Protein 7CK2 (pdb70)

GO terms:
  GO:0005794 Golgi apparatus (C, IDA)
  GO:0042803 protein homodimerization activity (F, IDA)
  GO:0000139 Golgi membrane (C, EXP)
  GO:0009834 plant-type secondary cell wall biogenesis (P, IMP)
  GO:0030244 cellulose biosynthetic process (P, IMP)
  GO:0005515 protein binding (F, IPI)
  GO:0006952 defense response (P, TAS)
  GO:0005768 endosome (C, HDA)
  GO:0005794 Golgi apparatus (C, HDA)
  GO:0005802 trans-Golgi network (C, HDA)
  GO:0005886 plasma membrane (C, HDA)
  GO:0009506 plasmodesma (C, HDA)
  GO:0009833 plant-type primary cell wall biogenesis (P, IMP)
  GO:0005886 plasma membrane (C, TAS)
  GO:0009833 plant-type primary cell wall biogenesis (P, TAS)
  GO:0016759 cellulose synthase activity (F, IMP)

Secondary structure (DSSP, 8-state):
----EEEEEEE--TTTS-HHHHHHHHHHHHT-SS-GGGEEEEEEETT--HHHHHHHHHHHHHHHHHHHHHHHHT-SS--HHHHTTS----TT-SS--HHHHHHHHHHHHHHHHHHHHHHHHHHHTS--TT--B-TTSSBPTTSSTTSB--EEEEEESTTS---TTS----EEEEEE--B-TT----HHHHHHHHHHHHHHHHT--SEEEEE-TT---S-TTHHHHHHHHH---PPPEEEEE--S-SBSEES-EEE-BTEEEEGGGGG-----TTS-S-HHHHHHTT-TT----TT--HHHHHHHHHHTTSTTTTTTS-BTTTBSBPP-SSS---SSSEEE-SSSEEEEEE--/----EEEEEEE--TTTS-HHHHHHHHHHHHT-SS-GGGEEEEEEETT--HHHHHHHHHHHHHHHHHHHHHHHHT-SS-SHHHHHHS---SSSS---SHHHHHHHHHHHHHHHHHHHHHHHHHHHTS--TT--B-SSSPBPTTSSTTSB--EEEEEESTTS---TTS----EEEEEE--B-TT----HHHHHHHHHHHHHHHHT--SEEEEEETT---S-TTHHHHHHHHHT----EEEE---SSSBSEES-EEE-BTEEEEGGGGG----TTTS-S-HHHHHHHT-TTS---SS--HHHHHHHHHHTTSTTTTTTS-BTTTBSBPP-BSB-S--SSEEE-SSS-EEEEE--

Radius of gyration: 31.59 Å; Cα contacts (8 Å, |Δi|>4): 1429; chains: 2; bounding box: 61×98×72 Å

Organism: Arabidopsis thaliana (NCBI:txid3702)

Solvent-accessible surface area: 32778 Å² total; per-residue (Å²): 178,42,14,26,1,1,0,0,0,23,13,78,41,22,139,162,43,69,11,39,59,16,2,6,1,0,0,1,0,0,0,1,43,7,44,42,93,60,1,3,0,0,5,2,1,18,15,2,22,9,19,21,27,37,6,7,29,46,1,2,88,3,0,79,82,0,1,7,13,0,77,129,53,82,8,67,25,12,0,0,70,139,24,28,81,62,186,33,62,99,171,152,50,211,118,89,59,81,53,14,126,49,10,137,51,18,74,144,48,3,64,82,0,43,114,93,2,87,58,23,48,72,124,45,130,165,89,81,182,171,18,56,76,41,148,89,53,70,89,6,54,4,60,86,73,196,52,1,59,16,22,21,71,62,32,9,4,130,124,28,31,80,16,79,100,45,84,75,4,2,62,0,0,2,1,0,18,35,16,76,92,87,94,148,80,64,149,62,0,3,1,0,0,2,0,0,8,0,0,2,2,26,19,2,0,24,2,0,0,0,1,63,14,91,62,47,2,94,65,3,102,10,0,96,84,0,6,110,44,6,59,167,185,69,28,12,12,0,10,3,92,18,148,232,30,123,77,11,0,17,17,35,0,25,0,0,9,4,0,0,0,0,4,35,6,0,20,5,116,175,182,46,70,30,7,4,132,3,79,48,0,18,54,9,14,134,79,116,136,12,32,50,70,141,112,32,52,90,128,80,21,77,134,37,0,56,78,0,4,36,33,28,16,33,90,206,14,48,4,0,122,84,3,0,8,2,29,27,129,123,122,55,134,11,71,23,0,0,17,0,24,24,142,32,75,0,0,0,27,5,27,143,168,28,7,25,1,1,0,0,0,22,8,80,42,23,156,168,39,70,12,40,60,16,2,6,1,0,0,2,0,0,0,1,41,7,42,37,102,46,1,3,0,0,4,1,1,14,12,2,20,8,20,18,21,23,6,6,28,47,1,4,92,4,0,73,85,0,1,9,13,0,80,108,26,87,9,72,23,15,0,0,66,138,21,28,67,53,181,65,85,96,173,134,110,207,47,111,97,56,21,25,154,48,22,160,38,18,95,137,51,2,71,73,0,43,114,93,2,87,61,25,57,66,96,34,115,159,79,54,182,126,12,48,62,32,131,92,60,68,87,9,57,6,79,75,73,155,58,0,58,15,22,17,77,63,31,8,3,140,122,28,24,73,13,84,103,46,78,74,4,2,67,0,0,2,2,1,20,33,15,79,70,79,98,145,75,64,156,61,11,3,0,0,0,3,0,0,7,0,0,1,2,19,18,2,0,10,2,0,0,0,0,62,14,91,72,43,2,95,59,3,107,11,2,96,81,1,4,103,37,5,79,146,140,37,13,15,0,13,2,73,18,132,180,54,113,81,6,0,17,27,45,0,17,0,0,6,5,0,0,0,0,5,53,2,1,20,12,100,112,68,58,114,58,4,4,102,2,70,48,0,16,47,6,14,127,41,159,96,18,32,48,63,125,122,34,47,79,103,86,24,60,145,52,0,59,80,0,4,38,33,29,17,33,98,203,14,34,5,0,127,45,1,0,13,9,45,41,86,140,119,107,77,34,77,26,0,0,20,0,11,31,110,41,74,0,0,0,27,8,37,158

InterPro domains:
  IPR001841 Zinc finger, RING-type [PS50089] (20-66)
  IPR005150 Cellulose synthase [PF03552] (338-1057)
  IPR013083 Zinc finger, RING/FYVE/PHD-type [G3DSA:3.30.40.10] (2-93)
  IPR027934 Cellulose synthase, RING-type zinc finger [PF14569] (10-86)
  IPR029044 Nucleotide-diphospho-sugar transferases [G3DSA:3.90.550.10] (452-629)
  IPR029044 Nucleotide-diphospho-sugar transferases [SSF53448] (352-857)

Foldseek 3Di:
DAFAEEEEEEEEDCVVVPLLLLLLQVLLQQQFPDPQARYAYEYEYLQLDPLNVVSVVLSLVLSLAQNVLCVVVVQFPSRVVVSVVDDDDPPVDPDQDPNNVSVVVNVVVVVVSVVVSVVSVVVVPDDDPVFAADPVRHHRQCRPSQAGAKDKDKAWDPPHDHHPVRHGIHIYMYTYFGHHPPFDQLPPQSSQLLSLQLCLLPFFIQKYAYAYSNDHDRHSCQSVVQCVPVPVVFFDKDKDFDDDDPDDDDWKDFDAHQKIKTSLLLVQDPPQCLVFDQPQSSVSSPDNSGGHPPPADPVVSVVRSSVSRHRCRNPPHCRLPRGFFHRDPPPDPTNNGTIGTRNGIIIMTGDD/DAFAEEEEEEDEDCVVVPLLLLLLQVLQQQQFPDDQLRYAYEYEYLQLALLNVVSVVLSLVLSLAQNVLCVVVVQFPSRVVVSVVDDDDCPDDDDPCVNVVSVVVNVVSVVVSVVVSVVSVVVSPDADPVGAADPPGHHRQPSDSQAGAKDKDKAWAPPHDHHPVRHTIHIYMYTYFGHHPPFDQLGVQNSQLLSLQLCLLQFFIQKYAYAYSNRHDRRSCQSVVQCVPQPVVWDKDKDFFDDPDPDDDWKDFDAHQKIKTSLLQVFPVLCQQSFPQPQRSVQSPDDNGGHDPVDDPVNSVVSSSQSRYRCRNPNHCRLPRGGQHPDDPPDDCNHGGIRTSGGIIIMTGDD

Nearest PDB structures (foldseek):
  7ck2-assembly1_A  TM=1.003E+00  e=9.687E-78  Arabidopsis thaliana
  7ck3-assembly2_B  TM=9.264E-01  e=1.115E-60  Arabidopsis thaliana
  7d5k-assembly1_A  TM=8.835E-01  e=8.565E-50  Gossypium hirsutum
  6wlb-assembly1_B  TM=8.858E-01  e=1.306E-49  Populus tremula x Populus tremuloides
  8g2j-assembly1_D  TM=8.847E-01  e=1.965E-48  Populus tremula x P. tremuloides/Amanita muscaria mixed EST library

Sequence (703 aa):
QLAAVDIFVSTVDPLKEPPLVTANTVLSILAVDYPVDKVSCYVSDDGAAMLSFESLAETSEFARKWVPFCKKYSIEPRAPEWYFAAKIDYLKDKVQTSFVKDRRAMKREYEEFKIRINALVSKALKCPEEGWVMQDGTPWPGNNTRDHPGMIQVFLGQNGGLDAEGNELPRLVYVSREKRPGFQHHKKAGAMNALVRVSAVLTNGPFILNLDCDHYINNSKALREAMCFLMDNRNTVFFDINLRGLDGIQGPVYVGTGCVFNRTALYGYELEKRFGQSAVFVASTLMENGGVPPSATPENLLKEAIHVISCGYEDKSDWGMEIGWIYGSVTEDILTGFKMHARGWRSIYCMPQLAAVDIFVSTVDPLKEPPLVTANTVLSILAVDYPVDKVSCYVSDDGAAMLSFESLAETSEFARKWVPFCKKYSIEPRAPEWYFAAKIDYLKDKVQTSFVKDRRAMKREYEEFKIRINALVSKALKCPEEGWVMQDGTPWPGNNTRDHPGMIQVFLGQNGGLDAEGNELPRLVYVSREKRPGFQHHKKAGAMNALVRVSAVLTNGPFILNLDCDHYINNSKALREAMCFLMDRNTVFFDINLRGLDGIQGPVYVGTGCVFNRTALYGYSLEKRFGQSAVFVASTLMENGGVPPSATPENLLKEAIHVISCGYEDKSDWGMEIGWIYGSVTEDILTGFKMHARGWRSIYCMP

B-factor: mean 63.13, std 14.76, range [42.18, 135.63]

Structure (mmCIF, N/CA/C/O backbone):
data_7CK2
#
_entry.id   7CK2
#
_cell.length_a   54.360
_cell.length_b   148.530
_cell.length_c   94.090
_cell.angle_alpha   90.000
_cell.angle_beta   103.150
_cell.angle_gamma   90.000
#
_symmetry.space_group_name_H-M   'P 1 21 1'
#
loop_
_entity.id
_entity.type
_entity.pdbx_description
1 polymer 'Cellulose synthase A catalytic subunit 3 [UDP-forming],Cellulose synthase A catalytic subunit 3 [UDP-forming]'
2 non-polymer 'MANGANESE (II) ION'
3 non-polymer "URIDINE-5'-DIPHOSPHATE-GLUCOSE"
4 water water
#
loop_
_atom_site.group_PDB
_atom_site.id
_atom_site.type_symbol
_atom_site.label_atom_id
_atom_site.label_alt_id
_atom_site.label_comp_id
_atom_site.label_asym_id
_atom_site.label_entity_id
_atom_site.label_seq_id
_atom_site.pdbx_PDB_ins_code
_atom_site.Cartn_x
_atom_site.Cartn_y
_atom_site.Cartn_z
_atom_site.occupancy
_atom_site.B_iso_or_equiv
_atom_site.auth_seq_id
_atom_site.auth_comp_id
_atom_site.auth_asym_id
_atom_site.auth_atom_id
_atom_site.pdbx_PDB_model_num
ATOM 1 N N . GLN A 1 18 ? -16.05210 -28.86151 -39.66363 1.000 90.60621 334 GLN A N 1
ATOM 2 C CA . GLN A 1 18 ? -16.55494 -27.49404 -39.70741 1.000 86.49678 334 GLN A CA 1
ATOM 3 C C . GLN A 1 18 ? -15.73517 -26.64970 -38.71107 1.000 78.84530 334 GLN A C 1
ATOM 4 O O . GLN A 1 18 ? -14.79920 -27.15694 -38.09349 1.000 80.65646 334 GLN A O 1
ATOM 10 N N . LEU A 1 19 ? -16.05099 -25.36493 -38.58011 1.000 75.57068 335 LEU A N 1
ATOM 11 C CA . LEU A 1 19 ? -15.21333 -24.42390 -37.84628 1.000 69.12092 335 LEU A CA 1
ATOM 12 C C . LEU A 1 19 ? -15.98461 -23.94661 -36.62172 1.000 63.35420 335 LEU A C 1
ATOM 13 O O . LEU A 1 19 ? -17.01785 -23.28347 -36.74924 1.000 66.20402 335 LEU A O 1
ATOM 18 N N . ALA A 1 20 ? -15.46900 -24.26233 -35.44234 1.000 58.67694 336 ALA A N 1
ATOM 19 C CA . ALA A 1 20 ? -16.09527 -23.85765 -34.19556 1.000 57.41554 336 ALA A CA 1
ATOM 20 C C . ALA A 1 20 ? -15.50332 -22.53200 -33.72108 1.000 57.08110 336 ALA A C 1
ATOM 21 O O . ALA A 1 20 ? -14.36490 -22.19038 -34.04689 1.000 55.19882 336 ALA A O 1
ATOM 23 N N . ALA A 1 21 ? -16.29555 -21.77746 -32.96358 1.000 56.19157 337 ALA A N 1
ATOM 24 C CA . ALA A 1 21 ? -15.83834 -20.48601 -32.46239 1.000 55.78207 337 ALA A CA 1
ATOM 25 C C . ALA A 1 21 ? -14.67684 -20.64884 -31.48919 1.000 54.11685 337 ALA A C 1
ATOM 26 O O . ALA A 1 21 ? -14.62132 -21.60426 -30.70623 1.000 52.32768 337 ALA A O 1
ATOM 28 N N . VAL A 1 22 ? -13.75086 -19.69471 -31.53069 1.000 54.06016 338 VAL A N 1
ATOM 29 C CA . VAL A 1 22 ? -12.58432 -19.67302 -30.65240 1.000 48.88006 338 VAL A CA 1
ATOM 30 C C . VAL A 1 22 ? -12.53102 -18.33784 -29.91031 1.000 51.12567 338 VAL A C 1
ATOM 31 O O . VAL A 1 22 ? -12.60326 -17.26233 -30.53170 1.000 48.34862 338 VAL A O 1
ATOM 35 N N . ASP A 1 23 ? -12.40227 -18.41532 -28.57939 1.000 51.19059 339 ASP A N 1
ATOM 36 C CA . ASP A 1 23 ? -12.18511 -17.25122 -27.72740 1.000 48.52232 339 ASP A CA 1
ATOM 37 C C . ASP A 1 23 ? -10.70253 -17.17816 -27.38977 1.000 47.02453 339 ASP A C 1
ATOM 38 O O . ASP A 1 23 ? -10.14409 -18.12378 -26.83119 1.000 47.09279 339 ASP A O 1
ATOM 43 N N . ILE A 1 24 ? -10.05980 -16.06991 -27.73921 1.000 43.67011 340 ILE A N 1
ATOM 44 C CA . ILE A 1 24 ? -8.62335 -15.90622 -27.54928 1.000 46.87259 340 ILE A CA 1
ATOM 45 C C . ILE A 1 24 ? -8.39784 -14.92246 -26.41150 1.000 44.98376 340 ILE A C 1
ATOM 46 O O . ILE A 1 24 ? -8.89283 -13.79098 -26.46469 1.000 45.87517 340 ILE A O 1
ATOM 51 N N . PHE A 1 25 ? -7.63280 -15.35174 -25.40192 1.000 44.24952 341 PHE A N 1
ATOM 52 C CA . PHE A 1 25 ? -7.34281 -14.60169 -24.18212 1.000 48.11225 341 PHE A CA 1
ATOM 53 C C . PHE A 1 25 ? -5.92083 -14.05714 -24.23104 1.000 49.41005 341 PHE A C 1
ATOM 54 O O . PHE A 1 25 ? -4.97154 -14.80769 -24.48537 1.000 48.26092 341 PHE A O 1
ATOM 62 N N . VAL A 1 26 ? -5.77582 -12.76425 -23.95647 1.000 46.30487 342 VAL A N 1
ATOM 63 C CA . VAL A 1 26 ? -4.48510 -12.11919 -23.77262 1.000 49.83952 342 VAL A CA 1
ATOM 64 C C . VAL A 1 26 ? -4.53114 -11.36565 -22.44254 1.000 52.72064 342 VAL A C 1
ATOM 65 O O . VAL A 1 26 ? -5.41272 -10.52183 -22.24332 1.000 50.72119 342 VAL A O 1
ATOM 69 N N . SER A 1 27 ? -3.59055 -11.66072 -21.54188 1.000 53.35637 343 SER A N 1
ATOM 70 C CA . SER A 1 27 ? -3.48286 -10.97403 -20.25945 1.000 53.06427 343 SER A CA 1
ATOM 71 C C . SER A 1 27 ? -2.36599 -9.93632 -20.30172 1.000 53.87554 343 SER A C 1
ATOM 72 O O . SER A 1 27 ? -1.26741 -10.22103 -20.78450 1.000 59.43113 343 SER A O 1
ATOM 75 N N . THR A 1 28 ? -2.64118 -8.73679 -19.78435 1.000 49.04594 344 THR A N 1
ATOM 76 C CA . THR A 1 28 ? -1.63719 -7.69322 -19.64161 1.000 52.05132 344 THR A CA 1
ATOM 77 C C . THR A 1 28 ? -1.75973 -7.10898 -18.24215 1.000 52.38655 344 THR A C 1
ATOM 78 O O . THR A 1 28 ? -2.81071 -7.20975 -17.59687 1.000 50.34368 344 THR A O 1
ATOM 82 N N . VAL A 1 29 ? -0.67894 -6.49242 -17.76254 1.000 53.82789 345 VAL A N 1
ATOM 83 C CA . VAL A 1 29 ? -0.73827 -5.91641 -16.41769 1.000 56.19118 345 VAL A CA 1
ATOM 84 C C . VAL A 1 29 ? -0.06700 -4.55022 -16.36316 1.000 56.13756 345 VAL A C 1
ATOM 85 O O . VAL A 1 29 ? -0.52080 -3.67120 -15.61610 1.000 60.80163 345 VAL A O 1
ATOM 89 N N . ASP A 1 30 ? 1.01050 -4.35330 -17.11914 1.000 53.11697 346 ASP A N 1
ATOM 90 C CA . ASP A 1 30 ? 1.87824 -3.18591 -16.92810 1.000 59.23615 346 ASP A CA 1
ATOM 91 C C . ASP A 1 30 ? 2.46013 -2.70763 -18.25698 1.000 57.45116 346 ASP A C 1
ATOM 92 O O . ASP A 1 30 ? 3.44406 -3.28165 -18.75339 1.000 57.21999 346 ASP A O 1
ATOM 97 N N . PRO A 1 31 ? 1.89156 -1.64777 -18.84799 1.000 57.43302 347 PRO A N 1
ATOM 98 C CA . PRO A 1 31 ? 2.39988 -1.13203 -20.14078 1.000 57.92269 347 PRO A CA 1
ATOM 99 C C . PRO A 1 31 ? 3.86981 -0.74045 -20.12626 1.000 62.93750 347 PRO A C 1
ATOM 100 O O . PRO A 1 31 ? 4.47200 -0.59459 -21.19691 1.000 58.90973 347 PRO A O 1
ATOM 104 N N . LEU A 1 32 ? 4.44495 -0.50470 -18.94954 1.000 61.84979 348 LEU A N 1
ATOM 105 C CA . LEU A 1 32 ? 5.86066 -0.19132 -18.82660 1.000 59.99407 348 LEU A CA 1
ATOM 106 C C . LEU A 1 32 ? 6.74356 -1.41772 -19.00427 1.000 62.77861 348 LEU A C 1
ATOM 107 O O . LEU A 1 32 ? 7.85416 -1.30157 -19.53303 1.000 69.62348 348 LEU A O 1
ATOM 112 N N . LYS A 1 33 ? 6.26184 -2.60199 -18.62921 1.000 62.91639 349 LYS A N 1
ATOM 113 C CA . LYS A 1 33 ? 6.98318 -3.83349 -18.91176 1.000 62.09677 349 LYS A CA 1
ATOM 114 C C . LYS A 1 33 ? 6.47217 -4.50826 -20.16923 1.000 60.38373 349 LYS A C 1
ATOM 115 O O . LYS A 1 33 ? 7.20969 -5.28182 -20.78735 1.000 60.13552 349 LYS A O 1
ATOM 121 N N . GLU A 1 34 ? 5.23237 -4.21424 -20.55597 1.000 59.41781 350 GLU A N 1
ATOM 122 C CA . GLU A 1 34 ? 4.56790 -4.78647 -21.72732 1.000 57.99171 350 GLU A CA 1
ATOM 123 C C . GLU A 1 34 ? 4.26911 -3.66874 -22.72230 1.000 57.05077 350 GLU A C 1
ATOM 124 O O . GLU A 1 34 ? 3.19110 -3.05798 -22.67851 1.000 54.21260 350 GLU A O 1
ATOM 130 N N . PRO A 1 35 ? 5.19542 -3.36038 -23.62457 1.000 54.60154 351 PRO A N 1
ATOM 131 C CA . PRO A 1 35 ? 5.05069 -2.16988 -24.47529 1.000 56.93532 351 PRO A CA 1
ATOM 132 C C . PRO A 1 35 ? 3.77099 -2.22186 -25.29404 1.000 56.09678 351 PRO A C 1
ATOM 133 O O . PRO A 1 35 ? 3.46948 -3.24595 -25.92990 1.000 51.50866 351 PRO A O 1
ATOM 137 N N . PRO A 1 36 ? 2.97456 -1.14094 -25.26675 1.000 56.31267 352 PRO A N 1
ATOM 138 C CA . PRO A 1 36 ? 1.68432 -1.13550 -25.98363 1.000 53.57110 352 PRO A CA 1
ATOM 139 C C . PRO A 1 36 ? 1.76814 -1.54200 -27.43710 1.000 52.93223 352 PRO A C 1
ATOM 140 O O . PRO A 1 36 ? 0.82880 -2.16866 -27.94872 1.000 52.16864 352 PRO A O 1
ATOM 144 N N . LEU A 1 37 ? 2.87507 -1.23480 -28.11467 1.000 55.11440 353 LEU A N 1
ATOM 145 C CA . LEU A 1 37 ? 2.98567 -1.54713 -29.53598 1.000 54.69179 353 LEU A CA 1
ATOM 146 C C . LEU A 1 37 ? 3.14821 -3.04351 -29.77594 1.000 53.17804 353 LEU A C 1
ATOM 147 O O . LEU A 1 37 ? 2.62879 -3.57250 -30.76552 1.000 51.15809 353 LEU A O 1
ATOM 152 N N . VAL A 1 38 ? 3.83636 -3.74650 -28.87505 1.000 53.05510 354 VAL A N 1
ATOM 153 C CA . VAL A 1 38 ? 3.98741 -5.19591 -29.01596 1.000 50.64839 354 VAL A CA 1
ATOM 154 C C . VAL A 1 38 ? 2.64349 -5.89606 -28.80302 1.000 50.66782 354 VAL A C 1
ATOM 155 O O . VAL A 1 38 ? 2.25225 -6.79621 -29.56610 1.000 49.19483 354 VAL A O 1
ATOM 159 N N . THR A 1 39 ? 1.91693 -5.48760 -27.76158 1.000 49.02034 355 THR A N 1
ATOM 160 C CA . THR A 1 39 ? 0.54788 -5.95420 -27.57096 1.000 49.19622 355 THR A CA 1
ATOM 161 C C . T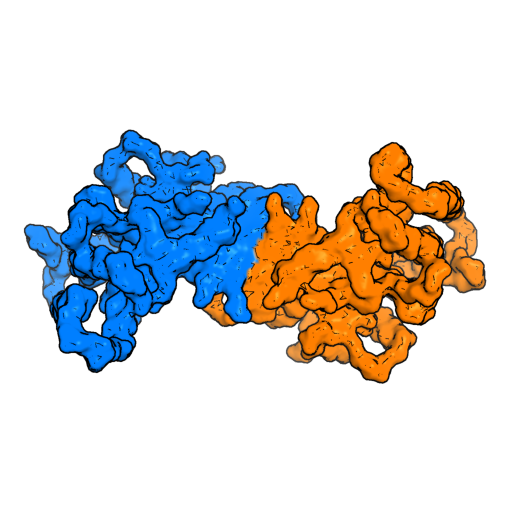HR A 1 39 ? -0.30645 -5.68108 -28.80745 1.000 51.17384 355 THR A C 1
ATOM 162 O O . THR A 1 39 ? -1.00458 -6.58082 -29.29886 1.000 47.89273 355 THR A O 1
ATOM 166 N N . ALA A 1 40 ? -0.23632 -4.44730 -29.34113 1.000 49.06785 356 ALA A N 1
ATOM 167 C CA . ALA A 1 40 ? -0.98685 -4.08982 -30.54617 1.000 46.79812 356 ALA A CA 1
ATOM 168 C C . ALA A 1 40 ? -0.67526 -5.03371 -31.69677 1.000 46.62903 356 ALA A C 1
ATOM 169 O O . ALA A 1 40 ? -1.57968 -5.44730 -32.43333 1.000 46.17402 356 ALA A O 1
ATOM 171 N N . ASN A 1 41 ? 0.60276 -5.35862 -31.89652 1.000 46.60217 357 ASN A N 1
ATOM 172 C CA . ASN A 1 41 ? 0.95725 -6.27197 -32.98343 1.000 47.76298 357 ASN A CA 1
ATOM 173 C C . ASN A 1 41 ? 0.36536 -7.66868 -32.75141 1.000 51.15243 357 ASN A C 1
ATOM 174 O O . ASN A 1 41 ? -0.08623 -8.33974 -33.69895 1.000 49.62120 357 ASN A O 1
ATOM 179 N N . THR A 1 42 ? 0.31967 -8.11371 -31.49289 1.000 47.31533 358 THR A N 1
ATOM 180 C CA . THR A 1 42 ? -0.31370 -9.40782 -31.23217 1.000 49.52453 358 THR A CA 1
ATOM 181 C C . THR A 1 42 ? -1.80614 -9.36065 -31.55139 1.000 44.49046 358 THR A C 1
ATOM 182 O O . THR A 1 42 ? -2.34783 -10.24050 -32.24131 1.000 46.04831 358 THR A O 1
ATOM 186 N N . VAL A 1 43 ? -2.47004 -8.30494 -31.09078 1.000 42.90359 359 VAL A N 1
ATOM 187 C CA . VAL A 1 43 ? -3.89743 -8.12361 -31.33763 1.000 46.39650 359 VAL A CA 1
ATOM 188 C C . VAL A 1 43 ? -4.18902 -8.03301 -32.83604 1.000 48.38151 359 VAL A C 1
ATOM 189 O O . VAL A 1 43 ? -5.13450 -8.65409 -33.33861 1.000 46.88829 359 VAL A O 1
ATOM 193 N N . LEU A 1 44 ? -3.37740 -7.28149 -33.58056 1.000 47.94731 360 LEU A N 1
ATOM 194 C CA . LEU A 1 44 ? -3.61916 -7.16691 -35.01367 1.000 49.07772 360 LEU A CA 1
ATOM 195 C C . LEU A 1 44 ? -3.45389 -8.51425 -35.70645 1.000 50.71575 360 LEU A C 1
ATOM 196 O O . LEU A 1 44 ? -4.22817 -8.84592 -36.61178 1.000 51.82525 360 LEU A O 1
ATOM 201 N N . SER A 1 45 ? -2.46841 -9.31909 -35.28557 1.000 50.57468 361 SER A N 1
ATOM 202 C CA . SER A 1 45 ? -2.33756 -10.64591 -35.89853 1.000 52.10597 361 SER A CA 1
ATOM 203 C C . SER A 1 45 ? -3.52528 -11.54279 -35.55730 1.000 48.51470 361 SER A C 1
ATOM 204 O O . SER A 1 45 ? -3.87286 -12.44194 -36.33144 1.000 51.21952 361 SER A O 1
ATOM 207 N N . ILE A 1 46 ? -4.16459 -11.31067 -34.41874 1.000 46.90511 362 ILE A N 1
ATOM 208 C CA . ILE A 1 46 ? -5.37183 -12.06722 -34.09545 1.000 48.81467 362 ILE A CA 1
ATOM 209 C C . ILE A 1 46 ? -6.55434 -11.58983 -34.93442 1.000 49.21845 362 ILE A C 1
ATOM 210 O O . ILE A 1 46 ? -7.26325 -12.39451 -35.55102 1.000 50.20572 362 ILE A O 1
ATOM 215 N N . LEU A 1 47 ? -6.79562 -10.27537 -34.96808 1.000 48.13770 363 LEU A N 1
ATOM 216 C CA . LEU A 1 47 ? -7.92904 -9.74697 -35.72536 1.000 47.15737 363 LEU A CA 1
ATOM 217 C C . LEU A 1 47 ? -7.86122 -10.09128 -37.21046 1.000 51.05587 363 LEU A C 1
ATOM 218 O O . LEU A 1 47 ? -8.90034 -10.09366 -37.88595 1.000 50.71376 363 LEU A O 1
ATOM 223 N N . ALA A 1 48 ? -6.67160 -10.35650 -37.75053 1.000 48.09255 364 ALA A N 1
ATOM 224 C CA . ALA A 1 48 ? -6.53054 -10.58348 -39.18314 1.000 48.37559 364 ALA A CA 1
ATOM 225 C C . ALA A 1 48 ? -6.43806 -12.05729 -39.52685 1.000 48.76803 364 ALA A C 1
ATOM 226 O O . ALA A 1 48 ? -6.11054 -12.39686 -40.66664 1.000 51.25442 364 ALA A O 1
ATOM 228 N N . VAL A 1 49 ? -6.71716 -12.93501 -38.55832 1.000 50.19485 365 VAL A N 1
ATOM 229 C CA . VAL A 1 49 ? -6.52977 -14.36088 -38.75123 1.000 50.46329 365 VAL A CA 1
ATOM 230 C C . VAL A 1 49 ? -7.48957 -14.85688 -39.83788 1.000 52.78522 365 VAL A C 1
ATOM 231 O O . VAL A 1 49 ? -8.57141 -14.29261 -40.06088 1.000 50.08688 365 VAL A O 1
ATOM 235 N N . ASP A 1 50 ? -7.07378 -15.90302 -40.54354 1.000 54.48574 366 ASP A N 1
ATOM 236 C CA . ASP A 1 50 ? -7.88739 -16.49208 -41.61004 1.000 55.71274 366 ASP A CA 1
ATOM 237 C C . ASP A 1 50 ? -8.95603 -17.36796 -40.96768 1.000 52.12705 366 ASP A C 1
ATOM 238 O O . ASP A 1 50 ? -8.77869 -18.57510 -40.79081 1.000 52.62135 366 ASP A O 1
ATOM 243 N N . TYR A 1 51 ? -10.09714 -16.76105 -40.64799 1.000 51.04532 367 TYR A N 1
ATOM 244 C CA . TYR A 1 51 ? -11.15569 -17.45917 -39.92648 1.000 51.60251 367 TYR A CA 1
ATOM 245 C C . TYR A 1 51 ? -12.43178 -16.64285 -40.06231 1.000 54.71897 367 TYR A C 1
ATOM 246 O O . TYR A 1 51 ? -12.35450 -15.41172 -40.15417 1.000 56.10783 367 TYR A O 1
ATOM 255 N N . PRO A 1 52 ? -13.61218 -17.26163 -40.07029 1.000 55.53415 368 PRO A N 1
ATOM 256 C CA . PRO A 1 52 ? -14.85022 -16.46684 -40.14527 1.000 55.37400 368 PRO A CA 1
ATOM 257 C C . PRO A 1 52 ? -14.90980 -15.49118 -38.97789 1.000 56.41227 368 PRO A C 1
ATOM 258 O O . PRO A 1 52 ? -14.70309 -15.87249 -37.82378 1.000 55.46949 368 PRO A O 1
ATOM 262 N N . VAL A 1 53 ? -15.15229 -14.21336 -39.28861 1.000 51.87773 369 VAL A N 1
ATOM 263 C CA . VAL A 1 53 ? -14.95455 -13.16228 -38.29406 1.000 56.86624 369 VAL A CA 1
ATOM 264 C C . VAL A 1 53 ? -15.88621 -13.32625 -37.10488 1.000 58.17778 369 VAL A C 1
ATOM 265 O O . VAL A 1 53 ? -15.54941 -12.90819 -35.99219 1.000 56.20620 369 VAL A O 1
ATOM 269 N N . ASP A 1 54 ? -17.08768 -13.86650 -37.31258 1.000 59.59127 370 ASP A N 1
ATOM 270 C CA . ASP A 1 54 ? -17.96168 -14.06570 -36.16009 1.000 61.46057 370 ASP A CA 1
ATOM 271 C C . ASP A 1 54 ? -17.52592 -15.21229 -35.26175 1.000 59.20712 370 ASP A C 1
ATOM 272 O O . ASP A 1 54 ? -18.06233 -15.32979 -34.15714 1.000 59.77232 370 ASP A O 1
ATOM 277 N N . LYS A 1 55 ? -16.55344 -16.02697 -35.66775 1.000 56.20831 371 LYS A N 1
ATOM 278 C CA . LYS A 1 55 ? -16.18508 -17.20880 -34.89160 1.000 55.56643 371 LYS A CA 1
ATOM 279 C C . LYS A 1 55 ? -14.82235 -17.08308 -34.21645 1.000 53.94095 371 LYS A C 1
ATOM 280 O O . LYS A 1 55 ? -14.34822 -18.04500 -33.61053 1.000 55.22694 371 LYS A O 1
ATOM 286 N N . VAL A 1 56 ? -14.19353 -15.91371 -34.26193 1.000 55.92128 372 VAL A N 1
ATOM 287 C CA . VAL A 1 56 ? -12.98924 -15.65873 -33.48342 1.000 52.51489 372 VAL A CA 1
ATOM 288 C C . VAL A 1 56 ? -13.19955 -14.35599 -32.72635 1.000 54.63591 372 VAL A C 1
ATOM 289 O O . VAL A 1 56 ? -13.67939 -13.37508 -33.30704 1.000 52.91368 372 VAL A O 1
ATOM 293 N N . SER A 1 57 ? -12.89432 -14.36985 -31.41945 1.000 49.56682 373 SER A N 1
ATOM 294 C CA . SER A 1 57 ? -13.07100 -13.21419 -30.54756 1.000 53.90975 373 SER A CA 1
ATOM 295 C C . SER A 1 57 ? -11.80166 -13.00704 -29.73343 1.000 52.97056 373 SER A C 1
ATOM 296 O O . SER A 1 57 ? -11.17078 -13.97997 -29.32248 1.000 50.48448 373 SER A O 1
ATOM 299 N N . CYS A 1 58 ? -11.42485 -11.74777 -29.50217 1.000 51.07335 374 CYS A N 1
ATOM 300 C CA . CYS A 1 58 ? -10.19857 -11.41827 -28.78084 1.000 49.26236 374 CYS A CA 1
ATOM 301 C C . CYS A 1 58 ? -10.52853 -10.65429 -27.49753 1.000 47.39732 374 CYS A C 1
ATOM 302 O O . CYS A 1 58 ? -11.01826 -9.51734 -27.54698 1.000 47.87331 374 CYS A O 1
ATOM 305 N N . TYR A 1 59 ? -10.23371 -11.27265 -26.35540 1.000 46.27097 375 TYR A N 1
ATOM 306 C CA . TYR A 1 59 ? -10.43784 -10.72392 -25.02031 1.000 47.41587 375 TYR A CA 1
ATOM 307 C C . TYR A 1 59 ? -9.08182 -10.32187 -24.45170 1.000 49.50386 375 TYR A C 1
ATOM 308 O O . TYR A 1 59 ? -8.20273 -11.17507 -24.28809 1.000 47.09436 375 TYR A O 1
ATOM 317 N N . VAL A 1 60 ? -8.91742 -9.03880 -24.13726 1.000 47.51882 376 VAL A N 1
ATOM 318 C CA . VAL A 1 60 ? -7.68411 -8.51775 -23.54375 1.000 47.62234 376 VAL A CA 1
ATOM 319 C C . VAL A 1 60 ? -8.002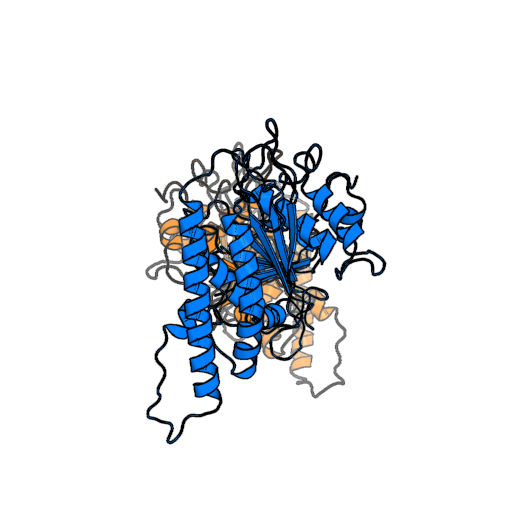84 -8.08506 -22.12356 1.000 48.12387 376 VAL A C 1
ATOM 320 O O . VAL A 1 60 ? -8.74688 -7.11849 -21.91464 1.000 48.05952 376 VAL A O 1
ATOM 324 N N . SER A 1 61 ? -7.44904 -8.80974 -21.15117 1.000 48.71367 377 SER A N 1
ATOM 325 C CA . SER A 1 61 ? -7.55186 -8.47735 -19.73646 1.000 46.14058 377 SER A CA 1
ATOM 326 C C . SER A 1 61 ? -6.45090 -7.49302 -19.37131 1.000 45.94225 377 SER A C 1
ATOM 327 O O . SER A 1 61 ? -5.28179 -7.72083 -19.69429 1.000 46.65759 377 SER A O 1
ATOM 330 N N . ASP A 1 62 ? -6.81835 -6.39381 -18.71847 1.000 47.88074 378 ASP A N 1
ATOM 331 C CA . ASP A 1 62 ? -5.83703 -5.39409 -18.28559 1.000 49.14677 378 ASP A CA 1
ATOM 332 C C . ASP A 1 62 ? -5.91136 -5.28517 -16.76503 1.000 51.99114 378 ASP A C 1
ATOM 333 O O . ASP A 1 62 ? -6.69224 -4.49848 -16.22026 1.000 51.64714 378 ASP A O 1
ATOM 338 N N . ASP A 1 63 ? -5.07255 -6.06973 -16.07498 1.000 49.83940 379 ASP A N 1
ATOM 339 C CA . ASP A 1 63 ? -5.04563 -6.02839 -14.61800 1.000 54.36022 379 ASP A CA 1
ATOM 340 C C . ASP A 1 63 ? -4.40535 -4.75789 -14.07052 1.000 53.62821 379 ASP A C 1
ATOM 341 O O . ASP A 1 63 ? -4.44751 -4.55373 -12.85472 1.000 52.38285 379 ASP A O 1
ATOM 346 N N . GLY A 1 64 ? -3.79337 -3.92574 -14.91888 1.000 52.08714 380 GLY A N 1
ATOM 347 C CA . GLY A 1 64 ? -3.29349 -2.63775 -14.47234 1.000 54.57616 380 GLY A CA 1
ATOM 348 C C . GLY A 1 64 ? -4.30126 -1.50759 -14.52487 1.000 55.53281 380 GLY A C 1
ATOM 349 O O . GLY A 1 64 ? -4.05934 -0.43970 -13.94248 1.000 54.61073 380 GLY A O 1
ATOM 350 N N . ALA A 1 65 ? -5.42796 -1.74179 -15.20504 1.000 52.50352 381 ALA A N 1
ATOM 351 C CA . ALA A 1 65 ? -6.48634 -0.75986 -15.41780 1.000 53.09858 381 ALA A CA 1
ATOM 352 C C . ALA A 1 65 ? -5.90755 0.56763 -15.91294 1.000 56.63322 381 ALA A C 1
ATOM 353 O O . ALA A 1 65 ? -6.20887 1.64390 -15.39497 1.000 51.88043 381 ALA A O 1
ATOM 355 N N . ALA A 1 66 ? -5.03339 0.46699 -16.91238 1.000 49.70690 382 ALA A N 1
ATOM 356 C CA . ALA A 1 66 ? -4.24205 1.59144 -17.39506 1.000 55.67563 382 ALA A CA 1
ATOM 357 C C . ALA A 1 66 ? -4.91832 2.24205 -18.60084 1.000 53.88877 382 ALA A C 1
ATOM 358 O O . ALA A 1 66 ? -5.11218 1.59323 -19.63676 1.000 48.87582 382 ALA A O 1
ATOM 360 N N . MET A 1 67 ? -5.24970 3.52953 -18.47251 1.000 53.54110 383 MET A N 1
ATOM 361 C CA . MET A 1 67 ? -5.81359 4.25940 -19.60639 1.000 54.73175 383 MET A CA 1
ATOM 362 C C . MET A 1 67 ? -4.92273 4.14651 -20.83402 1.000 48.60588 383 MET A C 1
ATOM 363 O O . MET A 1 67 ? -5.41643 4.06039 -21.95812 1.000 48.02896 383 MET A O 1
ATOM 368 N N . LEU A 1 68 ? -3.60357 4.11997 -20.64006 1.000 48.86535 384 LEU A N 1
ATOM 369 C CA . LEU A 1 68 ? -2.70256 3.94351 -21.77447 1.000 50.50768 384 LEU A CA 1
ATOM 370 C C . LEU A 1 68 ? -3.04373 2.67491 -22.55737 1.000 54.16713 384 LEU A C 1
ATOM 371 O O . LEU A 1 68 ? -3.11609 2.69435 -23.79014 1.000 52.10945 384 LEU A O 1
ATOM 376 N N . SER A 1 69 ? -3.28278 1.56131 -21.85301 1.000 48.91522 385 SER A N 1
ATOM 377 C CA . SER A 1 69 ? -3.62740 0.31593 -22.54161 1.000 48.72724 385 SER A CA 1
ATOM 378 C C . SER A 1 69 ? -4.99940 0.39660 -23.18928 1.000 46.74189 385 SER A C 1
ATOM 379 O O . SER A 1 69 ? -5.19501 -0.11463 -24.29570 1.000 49.66845 385 SER A O 1
ATOM 382 N N . PHE A 1 70 ? -5.97201 1.01238 -22.51083 1.000 49.03457 386 PHE A N 1
ATOM 383 C CA . PHE A 1 70 ? -7.30049 1.13467 -23.10291 1.000 48.47854 386 PHE A CA 1
ATOM 384 C C . PHE A 1 70 ? -7.23513 1.91319 -24.41438 1.000 51.61439 386 PHE A C 1
ATOM 385 O O . PHE A 1 70 ? -7.74783 1.47171 -25.45306 1.000 48.70810 386 PHE A O 1
ATOM 393 N N . GLU A 1 71 ? -6.56728 3.06319 -24.38699 1.000 50.23240 387 GLU A N 1
ATOM 394 C CA . GLU A 1 71 ? -6.48644 3.91994 -25.56241 1.000 51.20297 387 GLU A CA 1
ATOM 395 C C . GLU A 1 71 ? -5.61900 3.29538 -26.64771 1.000 50.38983 387 GLU A C 1
ATOM 396 O O . GLU A 1 71 ? -5.91213 3.44512 -27.83952 1.000 46.97229 387 GLU A O 1
ATOM 402 N N . SER A 1 72 ? -4.55076 2.57670 -26.27857 1.000 50.45334 388 SER A N 1
ATOM 403 C CA . SER A 1 72 ? -3.77802 1.96879 -27.35621 1.000 54.96498 388 SER A CA 1
ATOM 404 C C . SER A 1 72 ? -4.55845 0.83040 -27.99275 1.000 50.87198 388 SER A C 1
ATOM 405 O O . SER A 1 72 ? -4.45696 0.61455 -29.20862 1.000 49.25821 388 SER A O 1
ATOM 408 N N . LEU A 1 73 ? -5.39801 0.13811 -27.21373 1.000 52.28852 389 LEU A N 1
ATOM 409 C CA . LEU A 1 73 ? -6.26347 -0.88081 -27.80755 1.000 51.83097 389 LEU A CA 1
ATOM 410 C C . LEU A 1 73 ? -7.32850 -0.23905 -28.71090 1.000 50.13982 389 LEU A C 1
ATOM 411 O O . LEU A 1 73 ? -7.67347 -0.77966 -29.77022 1.000 49.64055 389 LEU A O 1
ATOM 416 N N . ALA A 1 74 ? -7.83383 0.93051 -28.31947 1.000 48.36305 390 ALA A N 1
ATOM 417 C CA . ALA A 1 74 ? -8.75968 1.67601 -29.17155 1.000 51.61045 390 ALA A CA 1
ATOM 418 C C . ALA A 1 74 ? -8.11360 2.02824 -30.51217 1.000 51.80941 390 ALA A C 1
ATOM 419 O O . ALA A 1 74 ? -8.64839 1.70609 -31.58995 1.000 53.15401 390 ALA A O 1
ATOM 421 N N . GLU A 1 75 ? -6.93025 2.64883 -30.45556 1.000 53.37216 391 GLU A N 1
ATOM 422 C CA . GLU A 1 75 ? -6.18856 2.97931 -31.67226 1.000 54.67902 391 GLU A CA 1
ATOM 423 C C . GLU A 1 75 ? -5.90480 1.73444 -32.49586 1.000 50.51366 391 GLU A C 1
ATOM 424 O O . GLU A 1 75 ? -5.92479 1.77655 -33.73938 1.000 49.40441 391 GLU A O 1
ATOM 430 N N . THR A 1 76 ? -5.60938 0.62253 -31.82049 1.000 46.96220 392 THR A N 1
ATOM 431 C CA . THR A 1 76 ? -5.31259 -0.61853 -32.52334 1.000 47.21635 392 THR A CA 1
ATOM 432 C C . THR A 1 76 ? -6.52279 -1.09354 -33.31111 1.000 48.32906 392 THR A C 1
ATOM 433 O O . THR A 1 76 ? -6.39970 -1.48524 -34.47401 1.000 46.13686 392 THR A O 1
ATOM 437 N N . SER A 1 77 ? -7.70869 -1.03222 -32.70192 1.000 49.89018 393 SER A N 1
ATOM 438 C CA . SER A 1 77 ? -8.90580 -1.48004 -33.40366 1.000 52.33206 393 SER A CA 1
ATOM 439 C C . SER A 1 77 ? -9.17720 -0.60261 -34.62014 1.000 53.97186 393 SER A C 1
ATOM 440 O O . SER A 1 77 ? -9.53254 -1.10767 -35.70658 1.000 50.83746 393 SER A O 1
ATOM 443 N N . GLU A 1 78 ? -8.95050 0.71126 -34.47374 1.000 48.85815 394 GLU A N 1
ATOM 444 C CA . GLU A 1 78 ? -9.13542 1.60072 -35.62594 1.000 52.98466 394 GLU A CA 1
ATOM 445 C C . GLU A 1 78 ? -8.16735 1.25106 -36.75745 1.000 52.05162 394 GLU A C 1
ATOM 446 O O . GLU A 1 78 ? -8.57344 1.13424 -37.91995 1.000 53.55487 394 GLU A O 1
ATOM 452 N N . PHE A 1 79 ? -6.88648 1.03228 -36.43714 1.000 51.13298 395 PHE A N 1
ATOM 453 C CA . PHE A 1 79 ? -5.94001 0.62849 -37.48093 1.000 48.97391 395 PHE A CA 1
ATOM 454 C C . PHE A 1 79 ? -6.28157 -0.74331 -38.07057 1.000 53.32099 395 PHE A C 1
ATOM 455 O O . PHE A 1 79 ? -6.01511 -1.00359 -39.25639 1.000 51.10753 395 PHE A O 1
ATOM 463 N N . ALA A 1 80 ? -6.82324 -1.65205 -37.25398 1.000 49.27662 396 ALA A N 1
ATOM 464 C CA . ALA A 1 80 ? -7.23585 -2.95134 -37.77183 1.000 48.70107 396 ALA A CA 1
ATOM 465 C C . ALA A 1 80 ? -8.23276 -2.79730 -38.90332 1.000 52.44416 396 ALA A C 1
ATOM 466 O O . ALA A 1 80 ? -8.21758 -3.58763 -39.85644 1.000 48.87020 396 ALA A O 1
ATOM 468 N N . ARG A 1 81 ? -9.09811 -1.78515 -38.80650 1.000 51.39372 397 ARG A N 1
ATOM 469 C CA . ARG A 1 81 ? -10.07307 -1.56437 -39.87138 1.000 54.07658 397 ARG A CA 1
ATOM 470 C C . ARG A 1 81 ? -9.40940 -1.40552 -41.23973 1.000 54.37341 397 ARG A C 1
ATOM 471 O O . ARG A 1 81 ? -10.00708 -1.76788 -42.25843 1.000 53.08051 397 ARG A O 1
ATOM 479 N N . LYS A 1 82 ? -8.17178 -0.90267 -41.28943 1.000 55.35233 398 LYS A N 1
ATOM 480 C CA . LYS A 1 82 ? -7.42443 -0.86639 -42.54903 1.000 52.60193 398 LYS A CA 1
ATOM 481 C C . LYS A 1 82 ? -6.57701 -2.11535 -42.76040 1.000 53.56228 398 LYS A C 1
ATOM 482 O O . LYS A 1 82 ? -6.55371 -2.67419 -43.86457 1.000 54.47666 398 LYS A O 1
ATOM 488 N N . TRP A 1 83 ? -5.90063 -2.56733 -41.70069 1.000 51.39717 399 TRP A N 1
ATOM 489 C CA . TRP A 1 83 ? -4.88898 -3.61518 -41.81559 1.000 51.19765 399 TRP A CA 1
ATOM 490 C C . TRP A 1 83 ? -5.49877 -4.95661 -42.18663 1.000 50.20666 399 TRP A C 1
ATOM 491 O O . TRP A 1 83 ? -4.92712 -5.69764 -42.99581 1.000 52.06212 399 TRP A O 1
ATOM 502 N N . VAL A 1 84 ? -6.62927 -5.31364 -41.58301 1.000 51.38967 400 VAL A N 1
ATOM 503 C CA . VAL A 1 84 ? -7.19096 -6.65112 -41.77127 1.000 52.44373 400 VAL A CA 1
ATOM 504 C C . VAL A 1 84 ? -7.55549 -6.92297 -43.25331 1.000 51.78479 400 VAL A C 1
ATOM 505 O O . VAL A 1 84 ? -7.10988 -7.93260 -43.79394 1.000 54.04673 400 VAL A O 1
ATOM 509 N N . PRO A 1 85 ? -8.36004 -6.06617 -43.90517 1.000 50.17716 401 PRO A N 1
ATOM 510 C CA . PRO A 1 85 ? -8.68214 -6.37626 -45.32111 1.000 54.69409 401 PRO A CA 1
ATOM 511 C C . PRO A 1 85 ? -7.46270 -6.38583 -46.22818 1.000 53.70267 401 PRO A C 1
ATOM 512 O O . PRO A 1 85 ? -7.40357 -7.18650 -47.16695 1.000 53.35491 401 PRO A O 1
ATOM 516 N N . PHE A 1 86 ? -6.47150 -5.53586 -45.96231 1.000 53.36525 402 PHE A N 1
ATOM 517 C CA . PHE A 1 86 ? -5.22652 -5.58354 -46.72224 1.000 53.87801 402 PHE A CA 1
ATOM 518 C C . PHE A 1 86 ? -4.58677 -6.97046 -46.65000 1.000 52.67467 402 PHE A C 1
ATOM 519 O O . PHE A 1 86 ? -4.29267 -7.59083 -47.68772 1.000 51.92914 402 PHE A O 1
ATOM 527 N N . CYS A 1 87 ? -4.38566 -7.48243 -45.42322 1.000 47.81105 403 CYS A N 1
ATOM 528 C CA . CYS A 1 87 ? -3.77651 -8.79643 -45.24338 1.000 52.67089 403 CYS A CA 1
ATOM 529 C C . CYS A 1 87 ? -4.57033 -9.88099 -45.94566 1.000 54.32533 403 CYS A C 1
ATOM 530 O O . CYS A 1 87 ? -3.98960 -10.82090 -46.51311 1.000 55.78774 403 CYS A O 1
ATOM 533 N N . LYS A 1 88 ? -5.90115 -9.80720 -45.87726 1.000 54.92696 404 LYS A N 1
ATOM 534 C CA . LYS A 1 88 ? -6.65957 -10.91810 -46.45487 1.000 57.92949 404 LYS A CA 1
ATOM 535 C C . LYS A 1 88 ? -6.66694 -10.85372 -47.97950 1.000 59.28410 404 LYS A C 1
ATOM 536 O O . LYS A 1 88 ? -6.61412 -11.89203 -48.64920 1.000 58.00745 404 LYS A O 1
ATOM 542 N N . LYS A 1 89 ? -6.71674 -9.64725 -48.53972 1.000 57.74507 405 LYS A N 1
ATOM 543 C CA . LYS A 1 89 ? -6.66074 -9.49971 -49.98899 1.000 56.49152 405 LYS A CA 1
ATOM 544 C C . LYS A 1 89 ? -5.35647 -10.04317 -50.55202 1.000 59.82776 405 LYS A C 1
ATOM 545 O O . LYS A 1 89 ? -5.35476 -10.71047 -51.59439 1.000 60.70332 405 LYS A O 1
ATOM 551 N N . TYR A 1 90 ? -4.22782 -9.74353 -49.90410 1.000 59.53261 406 TYR A N 1
ATOM 552 C CA . TYR A 1 90 ? -2.93802 -10.09995 -50.48788 1.000 54.76654 406 TYR A CA 1
ATOM 553 C C . TYR A 1 90 ? -2.26858 -11.30381 -49.81854 1.000 57.18606 406 TYR A C 1
ATOM 554 O O . TYR A 1 90 ? -1.09458 -11.58227 -50.09835 1.000 55.82286 406 TYR A O 1
ATOM 563 N N . SER A 1 91 ? -2.98561 -12.03541 -48.96551 1.000 57.36547 407 SER A N 1
ATOM 564 C CA . SER A 1 91 ? -2.43490 -13.21321 -48.27650 1.000 56.54719 407 SER A CA 1
ATOM 565 C C . SER A 1 91 ? -1.11530 -12.87944 -47.57367 1.000 56.16289 407 SER A C 1
ATOM 566 O O . SER A 1 91 ? -0.10022 -13.55615 -47.74134 1.000 58.38203 407 SER A O 1
ATOM 569 N N . ILE A 1 92 ? -1.13497 -11.80599 -46.78090 1.000 55.92216 408 ILE A N 1
ATOM 570 C CA . ILE A 1 92 ? 0.06777 -11.34851 -46.09819 1.000 56.28251 408 ILE A CA 1
ATOM 571 C C . ILE A 1 92 ? 0.43462 -12.33290 -44.99016 1.000 58.15410 408 ILE A C 1
ATOM 572 O O . ILE A 1 92 ? -0.43917 -12.86296 -44.28961 1.000 54.15623 408 ILE A O 1
ATOM 577 N N . GLU A 1 93 ? 1.73695 -12.58052 -44.81922 1.000 55.61107 409 GLU A N 1
ATOM 578 C CA . GLU A 1 93 ? 2.24093 -13.29555 -43.65216 1.000 58.63988 409 GLU A CA 1
ATOM 579 C C . GLU A 1 93 ? 3.56716 -12.67283 -43.23122 1.000 58.52131 409 GLU A C 1
ATOM 580 O O . GLU A 1 93 ? 4.37079 -12.27829 -44.09413 1.000 59.01510 409 GLU A O 1
ATOM 586 N N . PRO A 1 94 ? 3.80922 -12.52088 -41.91746 1.000 57.67970 410 PRO A N 1
ATOM 587 C CA . PRO A 1 94 ? 2.85461 -12.68882 -40.81609 1.000 56.59442 410 PRO A CA 1
ATOM 588 C C . PRO A 1 94 ? 1.94118 -11.48481 -40.72615 1.000 58.33689 410 PRO A C 1
ATOM 589 O O . PRO A 1 94 ? 2.28984 -10.43363 -41.26458 1.000 58.99448 410 PRO A O 1
ATOM 593 N N . ARG A 1 95 ? 0.80573 -11.59495 -40.04602 1.000 54.70882 411 ARG A N 1
ATOM 594 C CA . ARG A 1 95 ? -0.12493 -10.47474 -40.01365 1.000 55.57469 411 ARG A CA 1
ATOM 595 C C . ARG A 1 95 ? 0.08292 -9.57502 -38.79667 1.000 55.71712 411 ARG A C 1
ATOM 596 O O . ARG A 1 95 ? -0.85351 -8.90481 -38.33609 1.000 54.04576 411 ARG A O 1
ATOM 604 N N . ALA A 1 96 ? 1.31048 -9.53312 -38.27915 1.000 55.68216 412 ALA A N 1
ATOM 605 C CA . ALA A 1 96 ? 1.73356 -8.52640 -37.32054 1.000 56.88725 412 ALA A CA 1
ATOM 606 C C . ALA A 1 96 ? 2.52576 -7.47322 -38.08431 1.000 56.86809 412 ALA A C 1
ATOM 607 O O . ALA A 1 96 ? 3.61245 -7.78102 -38.59867 1.000 53.88201 412 ALA A O 1
ATOM 609 N N . PRO A 1 97 ? 2.02561 -6.24608 -38.21560 1.000 54.27657 413 PRO A N 1
ATOM 610 C CA . PRO A 1 97 ? 2.64578 -5.31150 -39.17438 1.000 56.29478 413 PRO A CA 1
ATOM 611 C C . PRO A 1 97 ? 4.12781 -5.04678 -38.91825 1.000 60.36391 413 PRO A C 1
ATOM 612 O O . PRO A 1 97 ? 4.90402 -4.98557 -39.88384 1.000 58.28971 413 PRO A O 1
ATOM 616 N N . GLU A 1 98 ? 4.54800 -4.91158 -37.64783 1.000 58.25406 414 GLU A N 1
ATOM 617 C CA . GLU A 1 98 ? 5.96130 -4.67901 -37.34427 1.000 58.12097 414 GLU A CA 1
ATOM 618 C C . GLU A 1 98 ? 6.85241 -5.74087 -37.97716 1.000 62.44627 414 GLU A C 1
ATOM 619 O O . GLU A 1 98 ? 7.94411 -5.43460 -38.46874 1.000 66.07337 414 GLU A O 1
ATOM 625 N N . TRP A 1 99 ? 6.42158 -7.00157 -37.95554 1.000 58.34667 415 TRP A N 1
ATOM 626 C CA . TRP A 1 99 ? 7.26398 -8.04302 -38.51741 1.000 58.96127 415 TRP A CA 1
ATOM 627 C C . TRP A 1 99 ? 7.09109 -8.16407 -40.02237 1.000 61.93599 415 TRP A C 1
ATOM 628 O O . TRP A 1 99 ? 8.07032 -8.43762 -40.72783 1.000 61.04685 415 TRP A O 1
ATOM 639 N N . TYR A 1 100 ? 5.87251 -7.95210 -40.53513 1.000 59.56117 416 TYR A N 1
ATOM 640 C CA . TYR A 1 100 ? 5.68007 -7.98084 -41.98013 1.000 60.70589 416 TYR A CA 1
ATOM 641 C C . TYR A 1 100 ? 6.55791 -6.94207 -42.65924 1.000 60.40080 416 TYR A C 1
ATOM 642 O O . TYR A 1 100 ? 7.31543 -7.25936 -43.58252 1.000 62.59820 416 TYR A O 1
ATOM 651 N N . PHE A 1 101 ? 6.49048 -5.70145 -42.18713 1.000 59.71541 417 PHE A N 1
ATOM 652 C CA . PHE A 1 101 ? 7.22465 -4.59755 -42.78888 1.000 64.99149 417 PHE A CA 1
ATOM 653 C C . PHE A 1 101 ? 8.72789 -4.67908 -42.55856 1.000 68.31578 417 PHE A C 1
ATOM 654 O O . PHE A 1 101 ? 9.46845 -3.88309 -43.14506 1.000 71.38357 417 PHE A O 1
ATOM 662 N N . ALA A 1 102 ? 9.19889 -5.57851 -41.69949 1.000 64.00475 418 ALA A N 1
ATOM 663 C CA . ALA A 1 102 ? 10.63563 -5.78180 -41.58830 1.000 64.24807 418 ALA A CA 1
ATOM 664 C C . ALA A 1 102 ? 11.19921 -6.60541 -42.73950 1.000 64.19783 418 ALA A C 1
ATOM 665 O O . ALA A 1 102 ? 12.39771 -6.50865 -43.01608 1.000 69.01690 418 ALA A O 1
ATOM 667 N N . ALA A 1 103 ? 10.37246 -7.41277 -43.40522 1.000 58.23876 419 ALA A N 1
ATOM 668 C CA . ALA A 1 103 ? 10.83114 -8.26923 -44.48918 1.000 62.19027 419 ALA A CA 1
ATOM 669 C C . ALA A 1 103 ? 11.04703 -7.45155 -45.76597 1.000 66.26740 419 ALA A C 1
ATOM 670 O O . ALA A 1 103 ? 10.21234 -6.61692 -46.13248 1.000 63.17815 419 ALA A O 1
ATOM 672 N N . LYS A 1 104 ? 12.16914 -7.69545 -46.43916 1.000 68.19912 420 LYS A N 1
ATOM 673 C CA . LYS A 1 104 ? 12.48281 -6.98517 -47.67216 1.000 68.91964 420 LYS A CA 1
ATOM 674 C C . LYS A 1 104 ? 11.62917 -7.45786 -48.84599 1.000 65.65493 420 LYS A C 1
ATOM 675 O O . LYS A 1 104 ? 11.39596 -8.65269 -49.03629 1.000 67.02223 420 LYS A O 1
ATOM 681 N N . ILE A 1 105 ? 11.18450 -6.49322 -49.64116 1.000 65.60305 421 ILE A N 1
ATOM 682 C CA . ILE A 1 105 ? 10.38960 -6.68594 -50.84569 1.000 64.75673 421 ILE A CA 1
ATOM 683 C C . ILE A 1 105 ? 11.25149 -6.40058 -52.06953 1.000 64.67807 421 ILE A C 1
ATOM 684 O O . ILE A 1 105 ? 12.16222 -5.56692 -52.03190 1.000 64.67393 421 ILE A O 1
ATOM 689 N N . ASP A 1 106 ? 10.97759 -7.12194 -53.15766 1.000 61.18249 422 ASP A N 1
ATOM 690 C CA . ASP A 1 106 ? 11.74627 -7.00761 -54.39955 1.000 61.02313 422 ASP A CA 1
ATOM 691 C C . ASP A 1 106 ? 10.93691 -6.13747 -55.36683 1.000 58.07861 422 ASP A C 1
ATOM 692 O O . ASP A 1 106 ? 10.00130 -6.60956 -56.01937 1.000 62.07226 422 ASP A O 1
ATOM 697 N N . TYR A 1 107 ? 11.30038 -4.85282 -55.45457 1.000 57.26341 423 TYR A N 1
ATOM 698 C CA . TYR A 1 107 ? 10.61361 -3.94491 -56.36840 1.000 55.24571 423 TYR A CA 1
ATOM 699 C C . TYR A 1 107 ? 11.12255 -4.03019 -57.79646 1.000 56.22835 423 TYR A C 1
ATOM 700 O O . TYR A 1 107 ? 10.38657 -3.67178 -58.71848 1.000 57.62798 423 TYR A O 1
ATOM 709 N N . LEU A 1 108 ? 12.33819 -4.53690 -58.00037 1.000 56.53959 424 LEU A N 1
ATOM 710 C CA . LEU A 1 108 ? 12.97730 -4.47528 -59.30607 1.000 55.89319 424 LEU A CA 1
ATOM 711 C C . LEU A 1 108 ? 12.35991 -5.44567 -60.29524 1.000 58.49308 424 LEU A C 1
ATOM 712 O O . LEU A 1 108 ? 12.49374 -5.23579 -61.50351 1.000 60.53683 424 LEU A O 1
ATOM 717 N N . LYS A 1 109 ? 11.71186 -6.50923 -59.81102 1.000 59.76964 425 LYS A N 1
ATOM 718 C CA . LYS A 1 109 ? 11.09887 -7.51266 -60.67169 1.000 60.58347 425 LYS A CA 1
ATOM 719 C C . LYS A 1 109 ? 9.83128 -7.01846 -61.35179 1.000 63.75984 425 LYS A C 1
ATOM 720 O O . LYS A 1 109 ? 9.32646 -7.70631 -62.24337 1.000 64.24787 425 LYS A O 1
ATOM 726 N N . ASP A 1 110 ? 9.31165 -5.85450 -60.97030 1.000 60.50933 426 ASP A N 1
ATOM 727 C CA . ASP A 1 110 ? 8.12325 -5.28105 -61.59035 1.000 59.12801 426 ASP A CA 1
ATOM 728 C C . ASP A 1 110 ? 8.49279 -4.13147 -62.52317 1.000 62.23506 426 ASP A C 1
ATOM 729 O O . ASP A 1 110 ? 9.22150 -3.20721 -62.13662 1.000 57.67190 426 ASP A O 1
ATOM 734 N N . LYS A 1 111 ? 7.95985 -4.17942 -63.74073 1.000 63.85504 427 LYS A N 1
ATOM 735 C CA . LYS A 1 111 ? 8.18037 -3.10209 -64.69160 1.000 63.15110 427 LYS A CA 1
ATOM 736 C C . LYS A 1 111 ? 7.52894 -1.81283 -64.21681 1.000 61.63144 427 LYS A C 1
ATOM 737 O O . LYS A 1 111 ? 8.08037 -0.72476 -64.40724 1.000 63.48488 427 LYS A O 1
ATOM 743 N N . VAL A 1 112 ? 6.30323 -1.91654 -63.69951 1.000 60.35044 428 VAL A N 1
ATOM 744 C CA . VAL A 1 112 ? 5.47278 -0.79080 -63.29052 1.000 62.23815 428 VAL A CA 1
ATOM 745 C C . VAL A 1 112 ? 4.97326 -1.02465 -61.86396 1.000 60.40728 428 VAL A C 1
ATOM 746 O O . VAL A 1 112 ? 5.00494 -2.14368 -61.34883 1.000 61.75227 428 VAL A O 1
ATOM 750 N N . GLN A 1 113 ? 4.54822 0.04779 -61.20139 1.000 60.43449 429 GLN A N 1
ATOM 751 C CA . GLN A 1 113 ? 3.96447 -0.11619 -59.87952 1.000 62.95959 429 GLN A CA 1
ATOM 752 C C . GLN A 1 113 ? 2.66505 -0.90622 -60.01639 1.000 63.74459 429 GLN A C 1
ATOM 753 O O . GLN A 1 113 ? 1.79570 -0.57427 -60.82659 1.000 67.63440 429 GLN A O 1
ATOM 759 N N . THR A 1 114 ? 2.57828 -1.99676 -59.27574 1.000 59.62722 430 THR A N 1
ATOM 760 C CA . THR A 1 114 ? 1.41231 -2.85866 -59.18296 1.000 61.20685 430 THR A CA 1
ATOM 761 C C . THR A 1 114 ? 0.37868 -2.26608 -58.22396 1.000 63.97934 430 THR A C 1
ATOM 762 O O . THR A 1 114 ? 0.69199 -1.40530 -57.39868 1.000 58.75790 430 THR A O 1
ATOM 766 N N . SER A 1 115 ? -0.87415 -2.72705 -58.34321 1.000 61.55354 431 SER A N 1
ATOM 767 C CA . SER A 1 115 ? -1.86099 -2.40479 -57.31186 1.000 66.02011 431 SER A CA 1
ATOM 768 C C . SER A 1 115 ? -1.40846 -2.84444 -55.92356 1.000 57.78088 431 SER A C 1
ATOM 769 O O . SER A 1 115 ? -1.62326 -2.12486 -54.94100 1.000 60.38012 431 SER A O 1
ATOM 772 N N . PHE A 1 116 ? -0.74376 -3.99801 -55.82024 1.000 59.05069 432 PHE A N 1
ATOM 773 C CA . PHE A 1 116 ? -0.27327 -4.44754 -54.51199 1.000 59.06281 432 PHE A CA 1
ATOM 774 C C . PHE A 1 116 ? 0.75320 -3.48439 -53.93358 1.000 58.77688 432 PHE A C 1
ATOM 775 O O . PHE A 1 116 ? 0.67857 -3.11696 -52.76022 1.000 60.97136 432 PHE A O 1
ATOM 783 N N . VAL A 1 117 ? 1.72183 -3.06656 -54.74724 1.000 61.37126 433 VAL A N 1
ATOM 784 C CA . VAL A 1 117 ? 2.78161 -2.18828 -54.26342 1.000 60.85847 433 VAL A CA 1
ATOM 785 C C . VAL A 1 117 ? 2.20854 -0.83997 -53.84405 1.000 59.82946 433 VAL A C 1
ATOM 786 O O . VAL A 1 117 ? 2.61029 -0.26848 -52.82388 1.000 60.34243 433 VAL A O 1
ATOM 790 N N . LYS A 1 118 ? 1.26123 -0.31126 -54.62070 1.000 61.61615 434 LYS A N 1
ATOM 791 C CA . LYS A 1 118 ? 0.59334 0.93663 -54.25305 1.000 62.04720 434 LYS A CA 1
ATOM 792 C C . LYS A 1 118 ? -0.13507 0.80615 -52.91852 1.000 60.28644 434 LYS A C 1
ATOM 793 O O . LYS A 1 118 ? 0.00396 1.66002 -52.02401 1.000 58.47771 434 LYS A O 1
ATOM 799 N N . ASP A 1 119 ? -0.95554 -0.24411 -52.78842 1.000 59.19943 435 ASP A N 1
ATOM 800 C CA . ASP A 1 119 ? -1.68670 -0.46559 -51.54309 1.000 61.14128 435 ASP A CA 1
ATOM 801 C C . ASP A 1 119 ? -0.72657 -0.63821 -50.37342 1.000 57.60774 435 ASP A C 1
ATOM 802 O O . ASP A 1 119 ? -0.98891 -0.14875 -49.27250 1.000 57.11173 435 ASP A O 1
ATOM 807 N N . ARG A 1 120 ? 0.40000 -1.32105 -50.60551 1.000 57.09739 436 ARG A N 1
ATOM 808 C CA . ARG A 1 120 ? 1.37143 -1.58334 -49.54882 1.000 58.73398 436 ARG A CA 1
ATOM 809 C C . ARG A 1 120 ? 2.08762 -0.30654 -49.12011 1.000 58.09352 436 ARG A C 1
ATOM 810 O O . ARG A 1 120 ? 2.31458 -0.09105 -47.92812 1.000 58.63351 436 ARG A O 1
ATOM 818 N N . ARG A 1 121 ? 2.45026 0.56042 -50.06573 1.000 57.32707 437 ARG A N 1
ATOM 819 C CA . ARG A 1 121 ? 3.07081 1.82506 -49.67742 1.000 57.60750 437 ARG A CA 1
ATOM 820 C C . ARG A 1 121 ? 2.11890 2.67377 -48.83978 1.000 55.22297 437 ARG A C 1
ATOM 821 O O . ARG A 1 121 ? 2.52906 3.31542 -47.85399 1.000 56.73273 437 ARG A O 1
ATOM 829 N N . ALA A 1 122 ? 0.83206 2.67801 -49.19585 1.000 54.54728 438 ALA A N 1
ATOM 830 C CA . ALA A 1 122 ? -0.10224 3.44877 -48.36982 1.000 56.34231 438 ALA A CA 1
ATOM 831 C C . ALA A 1 122 ? -0.29092 2.80281 -46.99669 1.000 55.25517 438 ALA A C 1
ATOM 832 O O . ALA A 1 122 ? -0.33123 3.49908 -45.97056 1.000 52.29706 438 ALA A O 1
ATOM 834 N N . MET A 1 123 ? -0.38317 1.46754 -46.95773 1.000 55.97785 439 MET A N 1
ATOM 835 C CA . MET A 1 123 ? -0.54478 0.77496 -45.68171 1.000 52.11569 439 MET A CA 1
ATOM 836 C C . MET A 1 123 ? 0.65247 1.01938 -44.78056 1.000 54.24544 439 MET A C 1
ATOM 837 O O . MET A 1 123 ? 0.49907 1.20608 -43.56857 1.000 56.49151 439 MET A O 1
ATOM 842 N N . LYS A 1 124 ? 1.85543 1.03954 -45.35255 1.000 55.41803 440 LYS A N 1
ATOM 843 C CA . LYS A 1 124 ? 3.03995 1.23924 -44.52851 1.000 55.95825 440 LYS A CA 1
ATOM 844 C C . LYS A 1 124 ? 3.06882 2.63728 -43.94370 1.000 59.77842 440 LYS A C 1
ATOM 845 O O . LYS A 1 124 ? 3.51363 2.83312 -42.79949 1.000 60.63464 440 LYS A O 1
ATOM 851 N N . ARG A 1 125 ? 2.61129 3.63993 -44.68730 1.000 57.11193 441 ARG A N 1
ATOM 852 C CA . ARG A 1 125 ? 2.64764 4.90912 -43.97065 1.000 59.91726 441 ARG A CA 1
ATOM 853 C C . ARG A 1 125 ? 1.55337 4.97705 -42.92618 1.000 59.75778 441 ARG A C 1
ATOM 854 O O . ARG A 1 125 ? 1.69437 5.68947 -41.92072 1.000 54.73196 441 ARG A O 1
ATOM 862 N N . GLU A 1 126 ? 0.42357 4.32283 -43.19903 1.000 58.27040 442 GLU A N 1
ATOM 863 C CA . GLU A 1 126 ? -0.63161 4.27817 -42.20104 1.000 62.18766 442 GLU A CA 1
ATOM 864 C C . GLU A 1 126 ? -0.11050 3.63994 -40.91373 1.000 59.41912 442 GLU A C 1
ATOM 865 O O . GLU A 1 126 ? -0.39108 4.11975 -39.80624 1.000 55.38301 442 GLU A O 1
ATOM 871 N N . TYR A 1 127 ? 0.69473 2.58578 -41.05146 1.000 57.51589 443 TYR A N 1
ATOM 872 C CA . TYR A 1 127 ? 1.28564 1.93475 -39.88929 1.000 57.89032 443 TYR A CA 1
ATOM 873 C C . TYR A 1 127 ? 2.28404 2.85235 -39.18388 1.000 59.97134 443 TYR A C 1
ATOM 874 O O . TYR A 1 127 ? 2.30626 2.90912 -37.94954 1.000 59.83226 443 TYR A O 1
ATOM 883 N N . GLU A 1 128 ? 3.10065 3.59683 -39.94647 1.000 62.83311 444 GLU A N 1
ATOM 884 C CA . GLU A 1 128 ? 4.04390 4.53799 -39.32218 1.000 63.07458 444 GLU A CA 1
ATOM 885 C C . GLU A 1 128 ? 3.31497 5.61016 -38.53121 1.000 56.89384 444 GLU A C 1
ATOM 886 O O . GLU A 1 128 ? 3.71736 5.96862 -37.41165 1.000 62.58487 444 GLU A O 1
ATOM 892 N N . GLU A 1 129 ? 2.21875 6.10596 -39.08362 1.000 56.99539 445 GLU A N 1
ATOM 893 C CA . GLU A 1 129 ? 1.35935 7.06938 -38.38433 1.000 60.19798 445 GLU A CA 1
ATOM 894 C C . GLU A 1 129 ? 0.70064 6.48470 -37.13187 1.000 57.41192 445 GLU A C 1
ATOM 895 O O . GLU A 1 129 ? 0.65495 7.140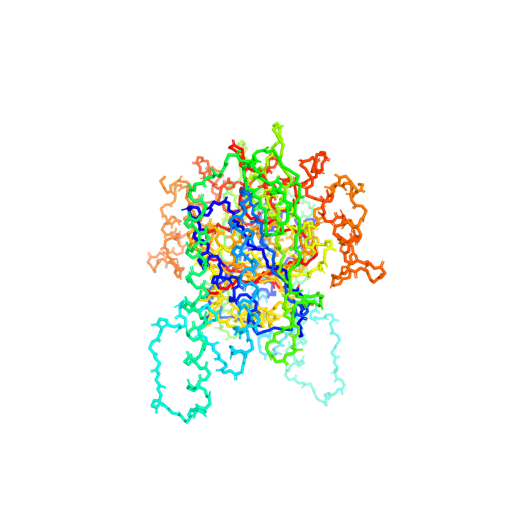28 -36.07485 1.000 55.15852 445 GLU A O 1
ATOM 901 N N . PHE A 1 130 ? 0.22320 5.24007 -37.22214 1.000 57.98067 446 PHE A N 1
ATOM 902 C CA . PHE A 1 130 ? -0.27344 4.52939 -36.04717 1.000 56.31159 446 PHE A CA 1
ATOM 903 C C . PHE A 1 130 ? 0.78960 4.47321 -34.96067 1.000 51.43345 446 PHE A C 1
ATOM 904 O O . PHE A 1 130 ? 0.50912 4.74213 -33.78958 1.000 54.03027 446 PHE A O 1
ATOM 912 N N . LYS A 1 131 ? 2.01740 4.09969 -35.33773 1.000 53.47373 447 LYS A N 1
ATOM 913 C CA . LYS A 1 131 ? 3.11499 4.00723 -34.37567 1.000 53.85185 447 LYS A CA 1
ATOM 914 C C . LYS A 1 131 ? 3.39238 5.34533 -33.71045 1.000 59.30265 447 LYS A C 1
ATOM 915 O O . LYS A 1 131 ? 3.61388 5.41495 -32.49622 1.000 59.42264 447 LYS A O 1
ATOM 921 N N . ILE A 1 132 ? 3.38655 6.42561 -34.48953 1.000 59.26359 448 ILE A N 1
ATOM 922 C CA . ILE A 1 132 ? 3.60981 7.73260 -33.88687 1.000 58.40384 448 ILE A CA 1
ATOM 923 C C . ILE A 1 132 ? 2.50923 8.04557 -32.88135 1.000 54.48511 448 ILE A C 1
ATOM 924 O O . ILE A 1 132 ? 2.77448 8.59085 -31.80568 1.000 58.87490 448 ILE A O 1
ATOM 929 N N . ARG A 1 133 ? 1.25644 7.69662 -33.19866 1.000 56.13852 449 ARG A N 1
ATOM 930 C CA . ARG A 1 133 ? 0.18111 7.97411 -32.24088 1.000 56.80534 449 ARG A CA 1
ATOM 931 C C . ARG A 1 133 ? 0.36895 7.16505 -30.95165 1.000 58.73091 449 ARG A C 1
ATOM 932 O O . ARG A 1 133 ? 0.13860 7.66791 -29.83814 1.000 58.72421 449 ARG A O 1
ATOM 940 N N . ILE A 1 134 ? 0.83200 5.92021 -31.07641 1.000 53.54637 450 ILE A N 1
ATOM 941 C CA . ILE A 1 134 ? 1.03289 5.11145 -29.87342 1.000 57.76903 450 ILE A CA 1
ATOM 942 C C . ILE A 1 134 ? 2.17901 5.67238 -29.03279 1.000 59.09196 450 ILE A C 1
ATOM 943 O O . ILE A 1 134 ? 2.08208 5.74783 -27.79660 1.000 58.81340 450 ILE A O 1
ATOM 948 N N . ASN A 1 135 ? 3.29075 6.04452 -29.68562 1.000 58.79749 451 ASN A N 1
ATOM 949 C CA . ASN A 1 135 ? 4.38979 6.70145 -28.97696 1.000 63.42326 451 ASN A CA 1
ATOM 950 C C . ASN A 1 135 ? 3.88657 7.92018 -28.21758 1.000 59.60990 451 ASN A C 1
ATOM 951 O O . ASN A 1 135 ? 4.30439 8.17031 -27.08003 1.000 58.32742 451 ASN A O 1
ATOM 956 N N . ALA A 1 136 ? 2.98723 8.69027 -28.83698 1.000 59.63338 452 ALA A N 1
ATOM 957 C CA . ALA A 1 136 ? 2.44607 9.87218 -28.16466 1.000 63.87807 452 ALA A CA 1
ATOM 958 C C . ALA A 1 136 ? 1.64264 9.48860 -26.92921 1.000 62.43041 452 ALA A C 1
ATOM 959 O O . ALA A 1 136 ? 1.69425 10.18078 -25.89931 1.000 66.48658 452 ALA A O 1
ATOM 961 N N . LEU A 1 137 ? 0.89377 8.38493 -27.01227 1.000 59.00995 453 LEU A N 1
ATOM 962 C CA . LEU A 1 137 ? 0.13308 7.93133 -25.84734 1.000 60.13000 453 LEU A CA 1
ATOM 963 C C . LEU A 1 137 ? 1.06706 7.54348 -24.70918 1.000 60.54819 453 LEU A C 1
ATOM 964 O O . LEU A 1 137 ? 0.82485 7.89602 -23.54360 1.000 61.65623 453 LEU A O 1
ATOM 969 N N . VAL A 1 138 ? 2.15340 6.83234 -25.03422 1.000 58.52920 454 VAL A N 1
ATOM 970 C CA . VAL A 1 138 ? 3.12576 6.45262 -24.00645 1.000 60.33837 454 VAL A CA 1
ATOM 971 C C . VAL A 1 138 ? 3.76301 7.69473 -23.38060 1.000 61.38254 454 VAL A C 1
ATOM 972 O O . VAL A 1 138 ? 3.87739 7.80819 -22.14491 1.000 63.56886 454 VAL A O 1
ATOM 976 N N . SER A 1 139 ? 4.14794 8.66755 -24.21738 1.000 62.19066 455 SER A N 1
ATOM 977 C CA . SER A 1 139 ? 4.76042 9.88866 -23.69128 1.000 65.71576 455 SER A CA 1
ATOM 978 C C . SER A 1 139 ? 3.81949 10.60217 -22.73156 1.000 64.21476 455 SER A C 1
ATOM 979 O O . SER A 1 139 ? 4.20310 10.94075 -21.60864 1.000 65.93207 455 SER A O 1
ATOM 982 N N . LYS A 1 140 ? 2.56858 10.80522 -23.14634 1.000 64.60098 456 LYS A N 1
ATOM 983 C CA . LYS A 1 140 ? 1.60528 11.47197 -22.27835 1.000 64.14627 456 LYS A CA 1
ATOM 984 C C . LYS A 1 140 ? 1.39393 10.70315 -20.97945 1.000 68.52367 456 LYS A C 1
ATOM 985 O O . LYS A 1 140 ? 1.20260 11.31186 -19.92059 1.000 69.52896 456 LYS A O 1
ATOM 991 N N . ALA A 1 141 ? 1.43048 9.36301 -21.02859 1.000 67.72924 457 ALA A N 1
ATOM 992 C CA . ALA A 1 141 ? 1.25815 8.60836 -19.78649 1.000 66.89500 457 ALA A CA 1
ATOM 993 C C . ALA A 1 141 ? 2.44309 8.74735 -18.83048 1.000 70.93035 457 ALA A C 1
ATOM 994 O O . ALA A 1 141 ? 2.26277 8.55221 -17.62420 1.000 68.94724 457 ALA A O 1
ATOM 996 N N . LEU A 1 142 ? 3.62959 9.13385 -19.32007 1.000 74.60356 458 LEU A N 1
ATOM 997 C CA . LEU A 1 142 ? 4.80742 9.13105 -18.44362 1.000 72.65946 458 LEU A CA 1
ATOM 998 C C . LEU A 1 142 ? 4.61892 9.94616 -17.14993 1.000 80.02079 458 LEU A C 1
ATOM 999 O O . LEU A 1 142 ? 5.31298 9.67707 -16.15994 1.000 84.57956 458 LEU A O 1
ATOM 1004 N N . LYS A 1 143 ? 3.72899 10.94759 -17.11637 1.000 74.58292 459 LYS A N 1
ATOM 1005 C CA . LYS A 1 143 ? 3.66835 11.84673 -15.95552 1.000 84.12187 459 LYS A CA 1
ATOM 1006 C C . LYS A 1 143 ? 2.23908 12.21312 -15.55771 1.000 85.58683 459 LYS A C 1
ATOM 1007 O O . LYS A 1 143 ? 1.54905 12.88608 -16.32715 1.000 80.59600 459 LYS A O 1
ATOM 1013 N N . CYS A 1 144 ? 1.80437 11.82415 -14.34451 1.000 86.58325 460 CYS A N 1
ATOM 1014 C CA . CYS A 1 144 ? 0.42507 12.10941 -13.98408 1.000 89.31533 460 CYS A CA 1
ATOM 1015 C C . CYS A 1 144 ? 0.11612 13.61598 -13.99266 1.000 87.48539 460 CYS A C 1
ATOM 1016 O O . CYS A 1 144 ? 0.87865 14.42058 -13.45053 1.000 87.70682 460 CYS A O 1
ATOM 1019 N N . PRO A 1 145 ? -1.04341 14.02289 -14.51047 1.000 88.61026 461 PRO A N 1
ATOM 1020 C CA . PRO A 1 145 ? -1.85233 15.02495 -13.81703 1.000 84.94612 461 PRO A CA 1
ATOM 1021 C C . PRO A 1 145 ? -2.29376 14.58876 -12.42920 1.000 84.49216 461 PRO A C 1
ATOM 1022 O O . PRO A 1 145 ? -2.40659 13.41390 -12.07381 1.000 78.63615 461 PRO A O 1
ATOM 1026 N N . GLU A 1 146 ? -2.56810 15.63965 -11.64590 1.000 86.48310 462 GLU A N 1
ATOM 1027 C CA . GLU A 1 146 ? -2.86638 15.57814 -10.22324 1.000 83.44391 462 GLU A CA 1
ATOM 1028 C C . GLU A 1 146 ? -4.26617 15.04872 -9.92006 1.000 77.45273 462 GLU A C 1
ATOM 1029 O O . GLU A 1 146 ? -4.46940 14.38247 -8.89292 1.000 76.34787 462 GLU A O 1
ATOM 1035 N N . GLU A 1 147 ? -5.25016 15.37965 -10.74995 1.000 75.60074 463 GLU A N 1
ATOM 1036 C CA . GLU A 1 147 ? -6.60100 14.85548 -10.58396 1.000 76.12288 463 GLU A CA 1
ATOM 1037 C C . GLU A 1 147 ? -6.80881 13.44290 -11.18545 1.000 75.17201 463 GLU A C 1
ATOM 1038 O O . GLU A 1 147 ? -7.95030 12.98216 -11.20633 1.000 73.79385 463 GLU A O 1
ATOM 1044 N N . GLY A 1 148 ? -5.76939 12.73464 -11.64721 1.000 72.98078 464 GLY A N 1
ATOM 1045 C CA . GLY A 1 148 ? -5.95495 11.41405 -12.24931 1.000 71.84027 464 GLY A CA 1
ATOM 1046 C C . GLY A 1 148 ? -6.36657 11.50228 -13.71585 1.000 73.54310 464 GLY A C 1
ATOM 1047 O O . GLY A 1 148 ? -6.47480 12.61045 -14.25792 1.000 72.44967 464 GLY A O 1
ATOM 1048 N N . TRP A 1 149 ? -6.61496 10.34506 -14.39346 1.000 72.55330 465 TRP A N 1
ATOM 1049 C CA . TRP A 1 149 ? -6.79730 10.57193 -15.82481 1.000 68.09163 465 TRP A CA 1
ATOM 1050 C C . TRP A 1 149 ? -8.22546 10.85431 -16.17764 1.000 68.26760 465 TRP A C 1
ATOM 1051 O O . TRP A 1 149 ? -9.17454 10.52516 -15.46177 1.000 67.95843 465 TRP A O 1
ATOM 1062 N N . VAL A 1 150 ? -8.34737 11.53269 -17.30031 1.000 69.87320 466 VAL A N 1
ATOM 1063 C CA . VAL A 1 150 ? -9.63422 11.91043 -17.83733 1.000 73.84184 466 VAL A CA 1
ATOM 1064 C C . VAL A 1 150 ? -9.74111 11.36676 -19.25777 1.000 74.40801 466 VAL A C 1
ATOM 1065 O O . VAL A 1 150 ? -8.77482 11.36620 -20.02548 1.000 73.67325 466 VAL A O 1
ATOM 1069 N N . MET A 1 151 ? -10.93387 10.92682 -19.61385 1.000 75.32040 467 MET A N 1
ATOM 1070 C CA . MET A 1 151 ? -11.14112 10.20964 -20.85998 1.000 81.97665 467 MET A CA 1
ATOM 1071 C C . MET A 1 151 ? -11.52684 11.15751 -21.99336 1.000 86.68433 467 MET A C 1
ATOM 1072 O O . MET A 1 151 ? -11.48002 12.39455 -21.84419 1.000 82.00650 467 MET A O 1
ATOM 1077 N N . GLN A 1 152 ? -11.87039 10.54208 -23.14403 1.000 92.25136 468 GLN A N 1
ATOM 1078 C CA . GLN A 1 152 ? -12.38205 11.27802 -24.30363 1.000 91.65868 468 GLN A CA 1
ATOM 1079 C C . GLN A 1 152 ? -13.49792 12.23173 -23.93455 1.000 90.52244 468 GLN A C 1
ATOM 1080 O O . GLN A 1 152 ? -13.48601 13.42921 -24.30082 1.000 92.46544 468 GLN A O 1
ATOM 1086 N N . ASP A 1 153 ? -14.49618 11.66618 -23.25825 1.000 93.29937 469 ASP A N 1
ATOM 1087 C CA . ASP A 1 153 ? -15.73705 12.28175 -22.80727 1.000 92.82748 469 ASP A CA 1
ATOM 1088 C C . ASP A 1 153 ? -15.59234 13.59693 -22.07786 1.000 93.47961 469 ASP A C 1
ATOM 1089 O O . ASP A 1 153 ? -16.48490 14.43871 -22.13011 1.000 99.79015 469 ASP A O 1
ATOM 1094 N N . GLY A 1 154 ? -14.51694 13.68707 -21.31086 1.000 91.06113 470 GLY A N 1
ATOM 1095 C CA . GLY A 1 154 ? -14.43700 14.62439 -20.20607 1.000 90.25472 470 GLY A CA 1
ATOM 1096 C C . GLY A 1 154 ? -14.53464 13.96011 -18.83935 1.000 88.99958 470 GLY A C 1
ATOM 1097 O O . GLY A 1 154 ? -14.13167 14.56244 -17.83087 1.000 92.22525 470 GLY A O 1
ATOM 1098 N N . THR A 1 155 ? -15.08982 12.73678 -18.78265 1.000 85.80312 471 THR A N 1
ATOM 1099 C CA . THR A 1 155 ? -15.27830 11.98025 -17.55520 1.000 86.93224 471 THR A CA 1
ATOM 1100 C C . THR A 1 155 ? -13.97308 11.31360 -17.11657 1.000 79.20637 471 THR A C 1
ATOM 1101 O O . THR A 1 155 ? -13.15178 10.91717 -17.94835 1.000 78.42395 471 THR A O 1
ATOM 1105 N N . PRO A 1 156 ? -13.77167 11.17875 -15.81174 1.000 75.41095 472 PRO A N 1
ATOM 1106 C CA . PRO A 1 156 ? -12.52945 10.58317 -15.30763 1.000 73.97689 472 PRO A CA 1
ATOM 1107 C C . PRO A 1 156 ? -12.42126 9.08609 -15.57650 1.000 72.01699 472 PRO A C 1
ATOM 1108 O O . PRO A 1 156 ? -13.41599 8.35552 -15.63948 1.000 69.51056 472 PRO A O 1
ATOM 1112 N N . TRP A 1 157 ? -11.17542 8.64432 -15.74255 1.000 66.86852 473 TRP A N 1
ATOM 1113 C CA . TRP A 1 157 ? -10.85026 7.24327 -15.99357 1.000 64.92623 473 TRP A CA 1
ATOM 1114 C C . TRP A 1 157 ? -11.22129 6.40823 -14.77234 1.000 60.66408 473 TRP A C 1
ATOM 1115 O O . TRP A 1 157 ? -10.71356 6.67832 -13.68063 1.000 59.68844 473 TRP A O 1
ATOM 1126 N N . PRO A 1 158 ? -12.09577 5.40444 -14.89602 1.000 58.99679 474 PRO A N 1
ATOM 1127 C CA . PRO A 1 158 ? -12.50694 4.64154 -13.70371 1.000 60.63212 474 PRO A CA 1
ATOM 1128 C C . PRO A 1 158 ? -11.39326 3.83035 -13.05301 1.000 59.82320 474 PRO A C 1
ATOM 1129 O O . PRO A 1 158 ? -11.56804 3.41303 -11.89991 1.000 60.76011 474 PRO A O 1
ATOM 1133 N N . GLY A 1 159 ? -10.23971 3.64616 -13.69480 1.000 57.50290 475 GLY A N 1
ATOM 1134 C CA . GLY A 1 159 ? -9.19268 2.89551 -13.03074 1.000 57.86883 475 GLY A CA 1
ATOM 1135 C C . GLY A 1 159 ? -8.04345 3.72681 -12.47610 1.000 60.50597 475 GLY A C 1
ATOM 1136 O O . GLY A 1 159 ? -6.94914 3.18069 -12.27537 1.000 57.10072 475 GLY A O 1
ATOM 1137 N N . ASN A 1 160 ? -8.29149 5.01177 -12.15174 1.000 54.26422 476 ASN A N 1
ATOM 1138 C CA . ASN A 1 160 ? -7.23281 5.87410 -11.60879 1.000 59.30636 476 ASN A CA 1
ATOM 1139 C C . ASN A 1 160 ? -6.62508 5.30367 -10.32351 1.000 58.90481 476 ASN A C 1
ATOM 1140 O O . ASN A 1 160 ? -5.40713 5.39160 -10.11107 1.000 57.85091 476 ASN A O 1
ATOM 1145 N N . ASN A 1 161 ? -7.44073 4.68349 -9.47349 1.000 51.25550 477 ASN A N 1
ATOM 1146 C CA . ASN A 1 161 ? -6.94744 4.00128 -8.27949 1.000 56.56913 477 ASN A CA 1
ATOM 1147 C C . ASN A 1 161 ? -6.78566 2.52982 -8.64643 1.000 54.43437 477 ASN A C 1
ATOM 1148 O O . ASN A 1 161 ? -7.77269 1.79313 -8.74114 1.000 55.04992 477 ASN A O 1
ATOM 1153 N N . THR A 1 162 ? -5.52811 2.10461 -8.80703 1.000 53.26931 478 THR A N 1
ATOM 1154 C CA . THR A 1 162 ? -5.22360 0.80847 -9.40621 1.000 56.17746 478 THR A CA 1
ATOM 1155 C C . THR A 1 162 ? -5.71795 -0.36611 -8.56762 1.000 57.04303 478 THR A C 1
ATOM 1156 O O . THR A 1 162 ? -6.02855 -1.43231 -9.12141 1.000 54.29470 478 THR A O 1
ATOM 1160 N N . ARG A 1 163 ? -5.77607 -0.21124 -7.25022 1.000 52.29617 479 ARG A N 1
ATOM 1161 C CA . ARG A 1 163 ? -6.19295 -1.29849 -6.37298 1.000 56.70438 479 ARG A CA 1
ATOM 1162 C C . ARG A 1 163 ? -7.63790 -1.17257 -5.90240 1.000 55.18616 479 ARG A C 1
ATOM 1163 O O . ARG A 1 163 ? -8.10254 -2.02856 -5.14970 1.000 54.01259 479 ARG A O 1
ATOM 1171 N N . ASP A 1 164 ? -8.38351 -0.17322 -6.38129 1.000 51.56461 480 ASP A N 1
ATOM 1172 C CA . ASP A 1 164 ? -9.69073 0.15948 -5.81144 1.000 52.48893 480 ASP A CA 1
ATOM 1173 C C . ASP A 1 164 ? -10.50444 0.81550 -6.92708 1.000 57.56778 480 ASP A C 1
ATOM 1174 O O . ASP A 1 164 ? -10.57622 2.04240 -7.03896 1.000 59.77847 480 ASP A O 1
ATOM 1179 N N . HIS A 1 165 ? -11.13181 -0.01678 -7.76670 1.000 57.53536 481 HIS A N 1
ATOM 1180 C CA . HIS A 1 165 ? -11.79419 0.49854 -8.96056 1.000 56.02559 481 HIS A CA 1
ATOM 1181 C C . HIS A 1 165 ? -12.82411 -0.51793 -9.44998 1.000 57.31145 481 HIS A C 1
ATOM 1182 O O . HIS A 1 165 ? -12.62590 -1.72981 -9.28618 1.000 52.95437 481 HIS A O 1
ATOM 1189 N N . PRO A 1 166 ? -13.91049 -0.06273 -10.06888 1.000 55.02164 482 PRO A N 1
ATOM 1190 C CA . PRO A 1 166 ? -14.95666 -0.98951 -10.51825 1.000 56.61205 482 PRO A CA 1
ATOM 1191 C C . PRO A 1 166 ? -14.50197 -1.80501 -11.71919 1.000 57.39031 482 PRO A C 1
ATOM 1192 O O . PRO A 1 166 ? -13.47154 -1.52901 -12.34066 1.000 53.30832 482 PRO A O 1
ATOM 1196 N N . GLY A 1 167 ? -15.30339 -2.82318 -12.04037 1.000 57.39178 483 GLY A N 1
ATOM 1197 C CA . GLY A 1 167 ? -15.06505 -3.60762 -13.24817 1.000 54.29492 483 GLY A CA 1
ATOM 1198 C C . GLY A 1 167 ? -15.38787 -2.82346 -14.51640 1.000 59.14820 483 GLY A C 1
ATOM 1199 O O . GLY A 1 167 ? -16.34208 -2.04439 -14.57180 1.000 58.42723 483 GLY A O 1
ATOM 1200 N N . MET A 1 168 ? -14.57406 -3.03715 -15.55200 1.000 51.71155 484 MET A N 1
ATOM 1201 C CA . MET A 1 168 ? -14.68599 -2.29766 -16.79794 1.000 53.39995 484 MET A CA 1
ATOM 1202 C C . MET A 1 168 ? -14.69840 -3.26915 -17.96992 1.000 54.65536 484 MET A C 1
ATOM 1203 O O . MET A 1 168 ? -13.87130 -4.18997 -18.02814 1.000 54.81600 484 MET A O 1
ATOM 1208 N N . ILE A 1 169 ? -15.63825 -3.07672 -18.89038 1.000 53.58016 485 ILE A N 1
ATOM 1209 C CA . ILE A 1 169 ? -15.72234 -3.88160 -20.10572 1.000 51.37571 485 ILE A CA 1
ATOM 1210 C C . ILE A 1 169 ? -16.07637 -2.96784 -21.26097 1.000 55.98106 485 ILE A C 1
ATOM 1211 O O . ILE A 1 169 ? -16.95776 -2.10872 -21.13667 1.000 53.07145 485 ILE A O 1
ATOM 1216 N N . GLN A 1 170 ? -15.37625 -3.14159 -22.38042 1.000 54.51061 486 GLN A N 1
ATOM 1217 C CA . GLN A 1 170 ? -15.61758 -2.33828 -23.56922 1.000 56.66957 486 GLN A CA 1
ATOM 1218 C C . GLN A 1 170 ? -15.44656 -3.21673 -24.79514 1.000 54.44111 486 GLN A C 1
ATOM 1219 O O . GLN A 1 170 ? -14.35915 -3.75740 -25.00887 1.000 51.21780 486 GLN A O 1
ATOM 1225 N N . VAL A 1 171 ? -16.49182 -3.32524 -25.61262 1.000 53.16004 487 VAL A N 1
ATOM 1226 C CA . VAL A 1 171 ? -16.44928 -4.10252 -26.84617 1.000 56.82372 487 VAL A CA 1
ATOM 1227 C C . VAL A 1 171 ? -16.17461 -3.15075 -28.00959 1.000 57.60888 487 VAL A C 1
ATOM 1228 O O . VAL A 1 171 ? -16.89916 -2.16664 -28.20668 1.000 58.82345 487 VAL A O 1
ATOM 1232 N N . PHE A 1 172 ? -15.11184 -3.43718 -28.76170 1.000 56.66511 488 PHE A N 1
ATOM 1233 C CA . PHE A 1 172 ? -14.72925 -2.78352 -30.00057 1.000 54.61137 488 PHE A CA 1
ATOM 1234 C C . PHE A 1 172 ? -14.98810 -3.72871 -31.16173 1.000 54.72799 488 PHE A C 1
ATOM 1235 O O . PHE A 1 172 ? -14.94097 -4.95437 -31.00533 1.000 51.51030 488 PHE A O 1
ATOM 1243 N N . LEU A 1 173 ? -15.18264 -3.14661 -32.34221 1.000 48.05196 489 LEU A N 1
ATOM 1244 C CA . LEU A 1 173 ? -15.38231 -3.89373 -33.58605 1.000 54.34248 489 LEU A CA 1
ATOM 1245 C C . LEU A 1 173 ? -16.56663 -4.84829 -33.41736 1.000 54.90466 489 LEU A C 1
ATOM 1246 O O . LEU A 1 173 ? -17.53304 -4.54387 -32.70724 1.000 55.96336 489 LEU A O 1
ATOM 1251 N N . GLY A 1 174 ? -16.49281 -6.01396 -34.04106 1.000 58.26030 490 GLY A N 1
ATOM 1252 C CA . GLY A 1 174 ? -17.61116 -6.92926 -34.00778 1.000 59.99011 490 GLY A CA 1
ATOM 1253 C C . GLY A 1 174 ? -18.80492 -6.38824 -34.79009 1.000 65.97446 490 GLY A C 1
ATOM 1254 O O . GLY A 1 174 ? -18.73271 -5.39038 -35.51592 1.000 61.81771 490 GLY A O 1
ATOM 1255 N N . GLN A 1 175 ? -19.94694 -7.03521 -34.54542 1.000 67.08845 491 GLN A N 1
ATOM 1256 C CA . GLN A 1 175 ? -21.16005 -6.78169 -35.31685 1.000 69.99657 491 GLN A CA 1
ATOM 1257 C C . GLN A 1 175 ? -21.57098 -5.30927 -35.32632 1.000 73.34852 491 GLN A C 1
ATOM 1258 O O . GLN A 1 175 ? -22.05030 -4.79901 -36.34208 1.000 76.44531 491 GLN A O 1
ATOM 1264 N N . ASN A 1 176 ? -21.39765 -4.60577 -34.21729 1.000 70.82314 492 ASN A N 1
ATOM 1265 C CA . ASN A 1 176 ? -21.89313 -3.23999 -34.13529 1.000 73.91425 492 ASN A CA 1
ATOM 1266 C C . ASN A 1 176 ? -20.76675 -2.22297 -34.00856 1.000 71.40924 492 ASN A C 1
ATOM 1267 O O . ASN A 1 176 ? -21.01176 -1.07381 -33.63058 1.000 73.62995 492 ASN A O 1
ATOM 1272 N N . GLY A 1 177 ? -19.53989 -2.62167 -34.31707 1.000 65.96406 493 GLY A N 1
ATOM 1273 C CA . GLY A 1 177 ? -18.40708 -1.75103 -34.11266 1.000 64.24159 493 GLY A CA 1
ATOM 1274 C C . GLY A 1 177 ? -17.82238 -1.17674 -35.37715 1.000 64.48255 493 GLY A C 1
ATOM 1275 O O . GLY A 1 177 ? -16.63859 -0.83939 -35.42800 1.000 67.76127 493 GLY A O 1
ATOM 1276 N N . GLY A 1 178 ? -18.62645 -1.05355 -36.40866 1.000 64.76484 494 GLY A N 1
ATOM 1277 C CA . GLY A 1 178 ? -18.07053 -0.45374 -37.59611 1.000 71.68465 494 GLY A CA 1
ATOM 1278 C C . GLY A 1 178 ? -17.28596 -1.41230 -38.46446 1.000 65.63413 494 GLY A C 1
ATOM 1279 O O . GLY A 1 178 ? -16.64874 -2.35882 -37.98471 1.000 66.96282 494 GLY A O 1
ATOM 1280 N N . LEU A 1 179 ? -17.28853 -1.11837 -39.74641 1.000 59.22464 495 LEU A N 1
ATOM 1281 C CA . LEU A 1 179 ? -16.76088 -1.97631 -40.79000 1.000 59.40206 495 LEU A CA 1
ATOM 1282 C C . LEU A 1 179 ? -15.29345 -1.70114 -41.10062 1.000 56.47456 495 LEU A C 1
ATOM 1283 O O . LEU A 1 179 ? -14.73396 -0.66904 -40.72564 1.000 57.40829 495 LEU A O 1
ATOM 1288 N N . ASP A 1 180 ? -14.66272 -2.66771 -41.77210 1.000 56.90925 496 ASP A N 1
ATOM 1289 C CA . ASP A 1 180 ? -13.30775 -2.47485 -42.26775 1.000 54.60586 496 ASP A CA 1
ATOM 1290 C C . ASP A 1 180 ? -13.35100 -1.67179 -43.57166 1.000 56.92612 496 ASP A C 1
ATOM 1291 O O . ASP A 1 180 ? -14.41026 -1.21793 -44.02250 1.000 54.99483 496 ASP A O 1
ATOM 1296 N N . ALA A 1 181 ? -12.18037 -1.47634 -44.18416 1.000 55.07801 497 ALA A N 1
ATOM 1297 C CA . ALA A 1 181 ? -12.06373 -0.57057 -45.32358 1.000 56.94331 497 ALA A CA 1
ATOM 1298 C C . ALA A 1 181 ? -12.79461 -1.07220 -46.56193 1.000 59.36030 497 ALA A C 1
ATOM 1299 O O . ALA A 1 181 ? -12.98141 -0.29649 -47.50217 1.000 63.35967 497 ALA A O 1
ATOM 1301 N N . GLU A 1 182 ? -13.21640 -2.33352 -46.58013 1.000 55.97718 498 GLU A N 1
ATOM 1302 C CA . GLU A 1 182 ? -13.99938 -2.90387 -47.66463 1.000 58.82169 498 GLU A CA 1
ATOM 1303 C C . GLU A 1 182 ? -15.46952 -3.05568 -47.29366 1.000 59.15417 498 GLU A C 1
ATOM 1304 O O . GLU A 1 182 ? -16.21502 -3.72480 -48.01483 1.000 58.76226 498 GLU A O 1
ATOM 1310 N N . GLY A 1 183 ? -15.89411 -2.46688 -46.17373 1.000 55.55535 499 GLY A N 1
ATOM 1311 C CA . GLY A 1 183 ? -17.27746 -2.56202 -45.74603 1.000 59.58099 499 GLY A CA 1
ATOM 1312 C C . GLY A 1 183 ? -17.67381 -3.83977 -45.02031 1.000 60.64653 499 GLY A C 1
ATOM 1313 O O . GLY A 1 183 ? -18.87408 -4.10725 -44.89811 1.000 60.07249 499 GLY A O 1
ATOM 1314 N N . ASN A 1 184 ? -16.71371 -4.63734 -44.53296 1.000 56.72427 500 ASN A N 1
ATOM 1315 C CA . ASN A 1 184 ? -17.00047 -5.89833 -43.85064 1.000 55.71571 500 ASN A CA 1
ATOM 1316 C C . ASN A 1 184 ? -16.73162 -5.82106 -42.34592 1.000 56.83189 500 ASN A C 1
ATOM 1317 O O . ASN A 1 184 ? -15.84108 -5.09775 -41.87987 1.000 55.18991 500 ASN A O 1
ATOM 1322 N N . GLU A 1 185 ? -17.51647 -6.58028 -41.58837 1.000 58.26649 501 GLU A N 1
ATOM 1323 C CA . GLU A 1 185 ? -17.35900 -6.62580 -40.14059 1.000 63.08139 501 GLU A CA 1
ATOM 1324 C C . GLU A 1 185 ? -16.05726 -7.31838 -39.74085 1.000 56.94270 501 GLU A C 1
ATOM 1325 O O . GLU A 1 185 ? -15.50396 -8.13781 -40.47612 1.000 54.95313 501 GLU A O 1
ATOM 1331 N N . LEU A 1 186 ? -15.54987 -6.94031 -38.58028 1.000 53.15318 502 LEU A N 1
ATOM 1332 C CA . LEU A 1 186 ? -14.32379 -7.45976 -38.00004 1.000 54.28130 502 LEU A CA 1
ATOM 1333 C C . LEU A 1 186 ? -14.63260 -8.30927 -36.76532 1.000 52.70977 502 LEU A C 1
ATOM 1334 O O . LEU A 1 186 ? -15.74072 -8.25486 -36.22028 1.000 54.79860 502 LEU A O 1
ATOM 1339 N N . PRO A 1 187 ? -13.67390 -9.10357 -36.28913 1.000 49.13289 503 PRO A N 1
ATOM 1340 C CA . PRO A 1 187 ? -13.90720 -9.84985 -35.04014 1.000 50.15821 503 PRO A CA 1
ATOM 1341 C C . PRO A 1 187 ? -14.02771 -8.90745 -33.85324 1.000 53.57212 503 PRO A C 1
ATOM 1342 O O . PRO A 1 187 ? -13.49466 -7.79071 -33.86354 1.000 50.63771 503 PRO A O 1
ATOM 1346 N N . ARG A 1 188 ? -14.77865 -9.35345 -32.83909 1.000 52.12735 504 ARG A N 1
ATOM 1347 C CA . ARG A 1 188 ? -14.89286 -8.59880 -31.59608 1.000 52.13587 504 ARG A CA 1
ATOM 1348 C C . ARG A 1 188 ? -13.53951 -8.47283 -30.91486 1.000 50.53201 504 ARG A C 1
ATOM 1349 O O . ARG A 1 188 ? -12.76398 -9.43156 -30.85161 1.000 49.10697 504 ARG A O 1
ATOM 1357 N N . LEU A 1 189 ? -13.29258 -7.30563 -30.33212 1.000 48.48267 505 LEU A N 1
ATOM 1358 C CA . LEU A 1 189 ? -12.13865 -7.07567 -29.47103 1.000 49.25128 505 LEU A CA 1
ATOM 1359 C C . LEU A 1 189 ? -12.65300 -6.52689 -28.14584 1.000 51.68800 505 LEU A C 1
ATOM 1360 O O . LEU A 1 189 ? -13.26892 -5.46270 -28.12106 1.000 52.86812 505 LEU A O 1
ATOM 1365 N N . VAL A 1 190 ? -12.42923 -7.24295 -27.04383 1.000 52.24598 506 VAL A N 1
ATOM 1366 C CA . VAL A 1 190 ? -13.05827 -6.90359 -25.76409 1.000 50.53509 506 VAL A CA 1
ATOM 1367 C C . VAL A 1 190 ? -11.98464 -6.53127 -24.74913 1.000 47.78216 506 VAL A C 1
ATOM 1368 O O . VAL A 1 190 ? -11.10874 -7.34088 -24.43327 1.000 49.58740 506 VAL A O 1
ATOM 1372 N N . TYR A 1 191 ? -12.04740 -5.30255 -24.25608 1.000 50.70567 507 TYR A N 1
ATOM 1373 C CA . TYR A 1 191 ? -11.22754 -4.85738 -23.14515 1.000 46.39348 507 TYR A CA 1
ATOM 1374 C C . TYR A 1 191 ? -11.93098 -5.22010 -21.84834 1.000 49.34357 507 TYR A C 1
ATOM 1375 O O . TYR A 1 191 ? -13.12103 -4.92092 -21.68202 1.000 51.99363 507 TYR A O 1
ATOM 1384 N N . VAL A 1 192 ? -11.19479 -5.86995 -20.94221 1.000 47.62698 508 VAL A N 1
ATOM 1385 C CA . VAL A 1 192 ? -11.70414 -6.32472 -19.65293 1.000 45.66892 508 VAL A CA 1
ATOM 1386 C C . VAL A 1 192 ? -10.71883 -5.88367 -18.58015 1.000 49.92334 508 VAL A C 1
ATOM 1387 O O . VAL A 1 192 ? -9.52360 -6.20058 -18.66092 1.000 48.11584 508 VAL A O 1
ATOM 1391 N N . SER A 1 193 ? -11.20693 -5.15916 -17.57800 1.000 46.33846 509 SER A N 1
ATOM 1392 C CA . SER A 1 193 ? -10.41813 -4.90496 -16.37355 1.000 50.24477 509 SER A CA 1
ATOM 1393 C C . SER A 1 193 ? -11.30302 -5.28970 -15.18843 1.000 50.58076 509 SER A C 1
ATOM 1394 O O . SER A 1 193 ? -12.22765 -4.55105 -14.83920 1.000 52.14589 509 SER A O 1
ATOM 1397 N N . ARG A 1 194 ? -11.05074 -6.46246 -14.59565 1.000 52.56709 510 ARG A N 1
ATOM 1398 C CA . ARG A 1 194 ? -11.89119 -6.94030 -13.50592 1.000 51.20955 510 ARG A CA 1
ATOM 1399 C C . ARG A 1 194 ? -11.78144 -6.02295 -12.28846 1.000 52.60825 510 ARG A C 1
ATOM 1400 O O . ARG A 1 194 ? -10.76991 -5.34320 -12.07355 1.000 51.06377 510 ARG A O 1
ATOM 1408 N N . GLU A 1 195 ? -12.84483 -6.01140 -11.48754 1.000 52.00491 511 GLU A N 1
ATOM 1409 C CA . GLU A 1 195 ? -12.90721 -5.14505 -10.31480 1.000 55.47312 511 GLU A CA 1
ATOM 1410 C C . GLU A 1 195 ? -11.78395 -5.46442 -9.32862 1.000 55.94100 511 GLU A C 1
ATOM 1411 O O . GLU A 1 195 ? -11.40053 -6.62247 -9.15423 1.000 52.95027 511 GLU A O 1
ATOM 1417 N N . LYS A 1 196 ? -11.24750 -4.42552 -8.68457 1.000 54.77569 512 LYS A N 1
ATOM 1418 C CA . LYS A 1 196 ? -10.22842 -4.57498 -7.64736 1.000 53.38477 512 LYS A CA 1
ATOM 1419 C C . LYS A 1 196 ? -10.65552 -3.78834 -6.42053 1.000 56.34227 512 LYS A C 1
ATOM 1420 O O . LYS A 1 196 ? -10.92500 -2.58504 -6.51684 1.000 56.32682 512 LYS A O 1
ATOM 1426 N N . ARG A 1 197 ? -10.67303 -4.44365 -5.25978 1.000 55.89308 513 ARG A N 1
ATOM 1427 C CA . ARG A 1 197 ? -11.05555 -3.75833 -4.02241 1.000 56.93573 513 ARG A CA 1
ATOM 1428 C C . ARG A 1 197 ? -10.15928 -4.20443 -2.87834 1.000 54.68356 513 ARG A C 1
ATOM 1429 O O . ARG A 1 197 ? -9.82073 -5.40063 -2.78622 1.000 56.44452 513 ARG A O 1
ATOM 1437 N N . PRO A 1 198 ? -9.75200 -3.27798 -2.00594 1.000 57.17634 514 PRO A N 1
ATOM 1438 C CA . PRO A 1 198 ? -8.97725 -3.67134 -0.82379 1.000 53.59196 514 PRO A CA 1
ATOM 1439 C C . PRO A 1 198 ? -9.72604 -4.73799 -0.04865 1.000 53.32126 514 PRO A C 1
ATOM 1440 O O . PRO A 1 198 ? -10.95224 -4.68152 0.08588 1.000 55.31060 514 PRO A O 1
ATOM 1444 N N . GLY A 1 199 ? -8.97443 -5.72679 0.44371 1.000 49.75263 515 GLY A N 1
ATOM 1445 C CA . GLY A 1 199 ? -9.53413 -6.86056 1.13460 1.000 51.80073 515 GLY A CA 1
ATOM 1446 C C . GLY A 1 199 ? -9.83189 -8.06279 0.26219 1.000 57.96624 515 GLY A C 1
ATOM 1447 O O . GLY A 1 199 ? -10.12205 -9.14128 0.79818 1.000 55.93933 515 GLY A O 1
ATOM 1448 N N . PHE A 1 200 ? -9.77844 -7.92631 -1.05991 1.000 55.85538 516 PHE A N 1
ATOM 1449 C CA . PHE A 1 200 ? -9.98708 -9.05584 -1.95974 1.000 57.19023 516 PHE A CA 1
ATOM 1450 C C . PHE A 1 200 ? -8.70078 -9.39865 -2.69987 1.000 57.13990 516 PHE A C 1
ATOM 1451 O O . PHE A 1 200 ? -8.07607 -8.52489 -3.31527 1.000 54.94478 516 PHE A O 1
ATOM 1459 N N . GLN A 1 201 ? -8.28590 -10.65366 -2.58616 1.000 52.89719 517 GLN A N 1
ATOM 1460 C CA . GLN A 1 201 ? -7.22581 -11.20983 -3.41649 1.000 56.99647 517 GLN A CA 1
ATOM 1461 C C . GLN A 1 201 ? -7.65765 -11.25754 -4.88078 1.000 53.07022 517 GLN A C 1
ATOM 1462 O O . GLN A 1 201 ? -8.84367 -11.41291 -5.20139 1.000 55.73514 517 GLN A O 1
ATOM 1468 N N . HIS A 1 202 ? -6.70191 -11.05516 -5.77784 1.000 51.89468 518 HIS A N 1
ATOM 1469 C CA . HIS A 1 202 ? -7.00675 -11.16185 -7.20272 1.000 52.42990 518 HIS A CA 1
ATOM 1470 C C . HIS A 1 202 ? -6.27813 -12.29485 -7.91369 1.000 52.06005 518 HIS A C 1
ATOM 1471 O O . HIS A 1 202 ? -6.60713 -12.57811 -9.06746 1.000 49.83366 518 HIS A O 1
ATOM 1478 N N . HIS A 1 203 ? -5.29019 -12.92379 -7.27901 1.000 51.93756 519 HIS A N 1
ATOM 1479 C CA . HIS A 1 203 ? -4.60331 -14.10286 -7.79876 1.000 54.20039 519 HIS A CA 1
ATOM 1480 C C . HIS A 1 203 ? -3.87002 -13.85704 -9.12276 1.000 53.89138 519 HIS A C 1
ATOM 1481 O O . HIS A 1 203 ? -3.48584 -14.82121 -9.78479 1.000 52.51566 519 HIS A O 1
ATOM 1488 N N . LYS A 1 204 ? -3.61242 -12.61297 -9.52330 1.000 51.71212 520 LYS A N 1
ATOM 1489 C CA . LYS A 1 204 ? -2.73625 -12.33473 -10.68976 1.000 53.52984 520 LYS A CA 1
ATOM 1490 C C . LYS A 1 204 ? -3.31470 -12.94184 -11.97593 1.000 51.78650 520 LYS A C 1
ATOM 1491 O O . LYS A 1 204 ? -4.53612 -12.89026 -12.22498 1.000 48.91048 520 LYS A O 1
ATOM 1497 N N . LYS A 1 205 ? -2.43858 -13.48885 -12.81771 1.000 53.56661 521 LYS A N 1
ATOM 1498 C CA . LYS A 1 205 ? -2.86110 -13.99264 -14.11906 1.000 54.28542 521 LYS A CA 1
ATOM 1499 C C . LYS A 1 205 ? -3.91662 -15.07205 -13.97599 1.000 50.81593 521 LYS A C 1
ATOM 1500 O O . LYS A 1 205 ? -4.84265 -15.13161 -14.78167 1.000 51.26572 521 LYS A O 1
ATOM 1506 N N . ALA A 1 206 ? -3.79240 -15.94225 -12.97027 1.000 51.06042 522 ALA A N 1
ATOM 1507 C CA . ALA A 1 206 ? -4.75759 -17.03051 -12.81087 1.000 53.45020 522 ALA A CA 1
ATOM 1508 C C . ALA A 1 206 ? -6.16879 -16.48564 -12.59977 1.000 50.67865 522 ALA A C 1
ATOM 1509 O O . ALA A 1 206 ? -7.14451 -16.97601 -13.18883 1.000 47.39653 522 ALA A O 1
ATOM 1511 N N . GLY A 1 207 ? -6.29455 -15.47500 -11.73481 1.000 49.50485 523 GLY A N 1
ATOM 1512 C CA . GLY A 1 207 ? -7.59190 -14.86438 -11.50588 1.000 47.75937 523 GLY A CA 1
ATOM 1513 C C . GLY A 1 207 ? -8.08491 -14.11708 -12.72513 1.000 48.25851 523 GLY A C 1
ATOM 1514 O O . GLY A 1 207 ? -9.28413 -14.12935 -13.02919 1.000 49.47962 523 GLY A O 1
ATOM 1515 N N . ALA A 1 208 ? -7.16825 -13.46447 -13.44968 1.000 49.46418 524 ALA A N 1
ATOM 1516 C CA . ALA A 1 208 ? -7.55264 -12.82525 -14.70980 1.000 49.69093 524 ALA A CA 1
ATOM 1517 C C . ALA A 1 208 ? -8.08531 -13.85047 -15.70468 1.000 50.46931 524 ALA A C 1
ATOM 1518 O O . ALA A 1 208 ? -9.08915 -13.60842 -16.38971 1.000 47.76546 524 ALA A O 1
ATOM 1520 N N . MET A 1 209 ? -7.42526 -15.00575 -15.80220 1.000 49.34056 525 MET A N 1
ATOM 1521 C CA . MET A 1 209 ? -7.86367 -16.00956 -16.76866 1.000 50.50060 525 MET A CA 1
ATOM 1522 C C . MET A 1 209 ? -9.23158 -16.55184 -16.39537 1.000 47.98540 525 MET A C 1
ATOM 1523 O O . MET A 1 209 ? -10.07829 -16.75718 -17.26623 1.000 46.71558 525 MET A O 1
ATOM 1528 N N . ASN A 1 210 ? -9.47376 -16.77831 -15.10278 1.000 47.93675 526 ASN A N 1
ATOM 1529 C CA . ASN A 1 210 ? -10.79418 -17.26080 -14.71090 1.000 48.27532 526 ASN A CA 1
ATOM 1530 C C . ASN A 1 210 ? -11.87040 -16.21842 -15.00971 1.000 48.14430 526 ASN A C 1
ATOM 1531 O O . ASN A 1 210 ? -12.95633 -16.53974 -15.52912 1.000 48.67346 526 ASN A O 1
ATOM 1536 N N . ALA A 1 211 ? -11.57083 -14.94878 -14.73178 1.000 49.66403 527 ALA A N 1
ATOM 1537 C CA . ALA A 1 211 ? -12.50203 -13.89628 -15.11010 1.000 51.42712 527 ALA A CA 1
ATOM 1538 C C . ALA A 1 211 ? -12.76995 -13.91978 -16.61012 1.000 46.81106 527 ALA A C 1
ATOM 1539 O O . ALA A 1 211 ? -13.91471 -13.75593 -17.04491 1.000 50.06959 527 ALA A O 1
ATOM 1541 N N . LEU A 1 212 ? -11.73442 -14.13718 -17.41818 1.000 46.45834 528 LEU A N 1
ATOM 1542 C CA . LEU A 1 212 ? -11.93581 -14.14629 -18.86684 1.000 47.49798 528 LEU A CA 1
ATOM 1543 C C . LEU A 1 212 ? -12.73990 -15.36269 -19.32064 1.000 49.91246 528 LEU A C 1
ATOM 1544 O O . LEU A 1 212 ? -13.51543 -15.26060 -20.27646 1.000 46.06818 528 LEU A O 1
ATOM 1549 N N . VAL A 1 213 ? -12.57156 -16.51357 -18.65119 1.000 46.49945 529 VAL A N 1
ATOM 1550 C CA . VAL A 1 213 ? -13.40125 -17.68120 -18.95862 1.000 48.17094 529 VAL A CA 1
ATOM 1551 C C . VAL A 1 213 ? -14.86381 -17.30238 -18.80974 1.000 50.41291 529 VAL A C 1
ATOM 1552 O O . VAL A 1 213 ? -15.70133 -17.59315 -19.67975 1.00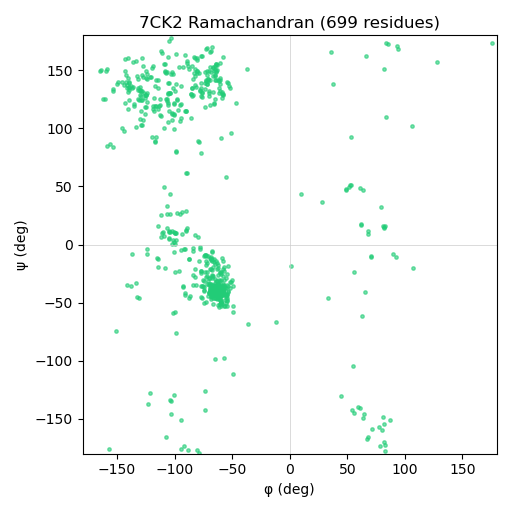0 51.37095 529 VAL A O 1
ATOM 1556 N N . ARG A 1 214 ? -15.17056 -16.55472 -17.74641 1.000 49.20544 530 ARG A N 1
ATOM 1557 C CA . ARG A 1 214 ? -16.56308 -16.20026 -17.46490 1.000 52.00172 530 ARG A CA 1
ATOM 1558 C C . ARG A 1 214 ? -17.07681 -15.08764 -18.38353 1.000 52.59811 530 ARG A C 1
ATOM 1559 O O . ARG A 1 214 ? -18.19285 -15.17135 -18.91989 1.000 54.40603 530 ARG A O 1
ATOM 1567 N N . VAL A 1 215 ? -16.29112 -14.02460 -18.55999 1.000 52.03906 531 VAL A N 1
ATOM 1568 C CA . VAL A 1 215 ? -16.67770 -12.95587 -19.48417 1.000 50.78637 531 VAL A CA 1
ATOM 1569 C C . VAL A 1 215 ? -16.94491 -13.51693 -20.87425 1.000 54.09473 531 VAL A C 1
ATOM 1570 O O . VAL A 1 215 ? -17.96956 -13.20540 -21.50173 1.000 54.71778 531 VAL A O 1
ATOM 1574 N N . SER A 1 216 ? -16.00586 -14.31979 -21.39685 1.000 54.32453 532 SER A N 1
ATOM 1575 C CA . SER A 1 216 ? -16.18714 -14.90118 -22.72308 1.000 53.97654 532 SER A CA 1
ATOM 1576 C C . SER A 1 216 ? -17.42839 -15.77746 -22.76456 1.000 53.79645 532 SER A C 1
ATOM 1577 O O . SER A 1 216 ? -18.19687 -15.71842 -23.72910 1.000 55.78280 532 SER A O 1
ATOM 1580 N N . ALA A 1 217 ? -17.68242 -16.54412 -21.69584 1.000 52.93034 533 ALA A N 1
ATOM 1581 C CA . ALA A 1 217 ? -18.87331 -17.38909 -21.67932 1.000 56.65059 533 ALA A CA 1
ATOM 1582 C C . ALA A 1 217 ? -20.14834 -16.56566 -21.75873 1.000 57.50864 533 ALA A C 1
ATOM 1583 O O . ALA A 1 217 ? -21.13803 -17.00176 -22.35934 1.000 56.39809 533 ALA A O 1
ATOM 1585 N N . VAL A 1 218 ? -20.15098 -15.37795 -21.15832 1.000 55.83806 534 VAL A N 1
ATOM 1586 C CA . VAL A 1 218 ? -21.35359 -14.55754 -21.23637 1.000 57.22108 534 VAL A CA 1
ATOM 1587 C C . VAL A 1 218 ? -21.49612 -13.95460 -22.62630 1.000 59.18666 534 VAL A C 1
ATOM 1588 O O . VAL A 1 218 ? -22.59887 -13.92544 -23.18742 1.000 63.93410 534 VAL A O 1
ATOM 1592 N N . LEU A 1 219 ? -20.38399 -13.51609 -23.23251 1.000 55.70396 535 LEU A N 1
ATOM 1593 C CA . LEU A 1 219 ? -20.50190 -12.72434 -24.45768 1.000 59.12114 535 LEU A CA 1
ATOM 1594 C C . LEU A 1 219 ? -20.44349 -13.55263 -25.74533 1.000 57.39754 535 LEU A C 1
ATOM 1595 O O . LEU A 1 219 ? -21.13385 -13.21698 -26.70741 1.000 57.66707 535 LEU A O 1
ATOM 1600 N N . THR A 1 220 ? -19.63911 -14.61969 -25.80498 1.000 57.33285 536 THR A N 1
ATOM 1601 C CA . THR A 1 220 ? -19.54671 -15.40769 -27.03356 1.000 55.04262 536 THR A CA 1
ATOM 1602 C C . THR A 1 220 ? -19.68902 -16.89969 -26.76231 1.000 57.57643 536 THR A C 1
ATOM 1603 O O . THR A 1 220 ? -20.43436 -17.58206 -27.46702 1.000 58.56966 536 THR A O 1
ATOM 1607 N N . ASN A 1 221 ? -18.98487 -17.41361 -25.75015 1.000 55.00160 537 ASN A N 1
ATOM 1608 C CA . ASN A 1 221 ? -19.11612 -18.80979 -25.32546 1.000 54.55564 537 ASN A CA 1
ATOM 1609 C C . ASN A 1 221 ? -18.67315 -19.78361 -26.42480 1.000 56.98201 537 ASN A C 1
ATOM 1610 O O . ASN A 1 221 ? -19.35397 -20.76062 -26.72986 1.000 58.08394 537 ASN A O 1
ATOM 1615 N N . GLY A 1 222 ? -17.51210 -19.51430 -27.02159 1.000 52.65936 538 GLY A N 1
ATOM 1616 C CA . GLY A 1 222 ? -16.93785 -20.41448 -27.99365 1.000 53.03128 538 GLY A CA 1
ATOM 1617 C C . GLY A 1 222 ? -16.54498 -21.74630 -27.38435 1.000 56.13239 538 GLY A C 1
ATOM 1618 O O . GLY A 1 222 ? -16.04368 -21.80420 -26.26049 1.000 54.49714 538 GLY A O 1
ATOM 1619 N N . PRO A 1 223 ? -16.75465 -22.84783 -28.11649 1.000 53.24476 539 PRO A N 1
ATOM 1620 C CA . PRO A 1 223 ? -16.34946 -24.16053 -27.58922 1.000 54.03496 539 PRO A CA 1
ATOM 1621 C C . PRO A 1 223 ? -14.86095 -24.28941 -27.35825 1.000 51.35778 539 PRO A C 1
ATOM 1622 O O . PRO A 1 223 ? -14.43794 -25.18643 -26.62034 1.000 51.29674 539 PRO A O 1
ATOM 1626 N N . PHE A 1 224 ? -14.04873 -23.43188 -27.94909 1.000 46.29845 540 PHE A N 1
ATOM 1627 C CA . PHE A 1 224 ? -12.60760 -23.54263 -27.81005 1.000 47.34494 540 PHE A CA 1
ATOM 1628 C C . PHE A 1 224 ? -12.01847 -22.23735 -27.29324 1.000 52.64531 540 PHE A C 1
ATOM 1629 O O . PHE A 1 224 ? -12.52430 -21.14570 -27.57778 1.000 51.24908 540 PHE A O 1
ATOM 1637 N N . ILE A 1 225 ? -10.92734 -22.37467 -26.54659 1.000 50.68715 541 ILE A N 1
ATOM 1638 C CA . ILE A 1 225 ? -10.22798 -21.26336 -25.92362 1.000 51.67388 541 ILE A CA 1
ATOM 1639 C C . ILE A 1 225 ? -8.75661 -21.36382 -26.28962 1.000 51.18516 541 ILE A C 1
ATOM 1640 O O . ILE A 1 225 ? -8.20398 -22.46018 -26.42878 1.000 48.04642 541 ILE A O 1
ATOM 1645 N N . LEU A 1 226 ? -8.12389 -20.20886 -26.45621 1.000 46.24656 542 LEU A N 1
ATOM 1646 C CA . LEU A 1 226 ? -6.69275 -20.13954 -26.71220 1.000 48.24614 542 LEU A CA 1
ATOM 1647 C C . LEU A 1 226 ? -6.11036 -18.97292 -25.93484 1.000 51.27386 542 LEU A C 1
ATOM 1648 O O . LEU A 1 226 ? -6.63097 -17.85749 -26.01724 1.000 48.23038 542 LEU A O 1
ATOM 1653 N N . ASN A 1 227 ? -5.02096 -19.20083 -25.21448 1.000 46.90413 543 ASN A N 1
ATOM 1654 C CA . ASN A 1 227 ? -4.40298 -18.14826 -24.41984 1.000 47.90070 543 ASN A CA 1
ATOM 1655 C C . ASN A 1 227 ? -3.04745 -17.82099 -25.02871 1.000 50.70433 543 ASN A C 1
ATOM 1656 O O . ASN A 1 227 ? -2.18267 -18.69253 -25.12299 1.000 47.96213 543 ASN A O 1
ATOM 1661 N N . LEU A 1 228 ? -2.86296 -16.57311 -25.44760 1.000 47.45319 544 LEU A N 1
ATOM 1662 C CA . LEU A 1 228 ? -1.58758 -16.12829 -25.99526 1.000 48.39735 544 LEU A CA 1
ATOM 1663 C C . LEU A 1 228 ? -0.96139 -15.08108 -25.07714 1.000 49.73672 544 LEU A C 1
ATOM 1664 O O . LEU A 1 228 ? -1.66829 -14.25148 -24.49799 1.000 49.55758 544 LEU A O 1
ATOM 1669 N N . ASP A 1 229 ? 0.36132 -15.14526 -24.91715 1.000 46.93694 545 ASP A N 1
ATOM 1670 C CA . ASP A 1 229 ? 1.09778 -14.05471 -24.28579 1.000 49.43231 545 ASP A CA 1
ATOM 1671 C C . ASP A 1 229 ? 0.95618 -12.79747 -25.14815 1.000 52.76469 545 ASP A C 1
ATOM 1672 O O . ASP A 1 229 ? 0.77076 -12.88601 -26.36547 1.000 49.90699 545 ASP A O 1
ATOM 1677 N N . CYS A 1 230 ? 1.08353 -11.61807 -24.52593 1.000 50.72173 546 CYS A N 1
ATOM 1678 C CA . CYS A 1 230 ? 0.84263 -10.38682 -25.27788 1.000 53.89209 546 CYS A CA 1
ATOM 1679 C C . CYS A 1 230 ? 1.90878 -10.10622 -26.32894 1.000 54.60917 546 CYS A C 1
ATOM 1680 O O . CYS A 1 230 ? 1.71191 -9.21258 -27.16095 1.000 57.89227 546 CYS A O 1
ATOM 1683 N N . ASP A 1 231 ? 3.02266 -10.82599 -26.31661 1.000 54.75146 547 ASP A N 1
ATOM 1684 C CA . ASP A 1 231 ? 4.02754 -10.71206 -27.36300 1.000 53.28791 547 ASP A CA 1
ATOM 1685 C C . ASP A 1 231 ? 4.02327 -11.88837 -28.33465 1.000 55.14995 547 ASP A C 1
ATOM 1686 O O . ASP A 1 231 ? 4.87196 -11.93214 -29.23457 1.000 61.47732 547 ASP A O 1
ATOM 1691 N N . HIS A 1 232 ? 3.07694 -12.82137 -28.21102 1.000 53.62129 548 HIS A N 1
ATOM 1692 C CA . HIS A 1 232 ? 3.05903 -14.02112 -29.05567 1.000 56.51857 548 HIS A CA 1
ATOM 1693 C C . HIS A 1 232 ? 2.06586 -13.78600 -30.19125 1.000 55.48101 548 HIS A C 1
ATOM 1694 O O . HIS A 1 232 ? 0.91303 -14.22095 -30.15463 1.000 51.00029 548 HIS A O 1
ATOM 1701 N N . TYR A 1 233 ? 2.52661 -13.06743 -31.21338 1.000 51.45838 549 TYR A N 1
ATOM 1702 C CA . TYR A 1 233 ? 1.68747 -12.81974 -32.37207 1.000 55.23977 549 TYR A CA 1
ATOM 1703 C C . TYR A 1 233 ? 1.51873 -14.09810 -33.18324 1.000 53.97653 549 TYR A C 1
ATOM 1704 O O . TYR A 1 233 ? 2.43732 -14.91469 -33.29703 1.000 52.61606 549 TYR A O 1
ATOM 1713 N N . ILE A 1 234 ? 0.34193 -14.25114 -33.78267 1.000 54.67075 550 ILE A N 1
ATOM 1714 C CA . ILE A 1 234 ? 0.09227 -15.42253 -34.61903 1.000 53.69682 550 ILE A CA 1
ATOM 1715 C C . ILE A 1 234 ? 0.94155 -15.30506 -35.87578 1.000 56.90768 550 ILE A C 1
ATOM 1716 O O . ILE A 1 234 ? 0.81638 -14.34112 -36.63914 1.000 54.40413 550 ILE A O 1
ATOM 1721 N N . ASN A 1 235 ? 1.82124 -16.28316 -36.09033 1.000 57.08138 551 ASN A N 1
ATOM 1722 C CA . ASN A 1 235 ? 2.75377 -16.20815 -37.20729 1.000 61.10605 551 ASN A CA 1
ATOM 1723 C C . ASN A 1 235 ? 2.12974 -16.65638 -38.52313 1.000 60.23338 551 ASN A C 1
ATOM 1724 O O . ASN A 1 235 ? 2.56564 -16.21467 -39.58673 1.000 63.05851 551 ASN A O 1
ATOM 1729 N N . ASN A 1 236 ? 1.14565 -17.54388 -38.48487 1.000 60.95808 552 ASN A N 1
ATOM 1730 C CA . ASN A 1 236 ? 0.51809 -18.04894 -39.69911 1.000 59.13362 552 ASN A CA 1
ATOM 1731 C C . ASN A 1 236 ? -0.98655 -17.90933 -39.58182 1.000 57.81812 552 ASN A C 1
ATOM 1732 O O . ASN A 1 236 ? -1.61369 -18.62461 -38.79276 1.000 56.97568 552 ASN A O 1
ATOM 1737 N N . SER A 1 237 ? -1.56936 -17.06765 -40.42760 1.000 53.83666 553 SER A N 1
ATOM 1738 C CA . SER A 1 237 ? -2.98955 -16.76852 -40.33656 1.000 54.96981 553 SER A CA 1
ATOM 1739 C C . SER A 1 237 ? -3.87484 -18.00113 -40.45641 1.000 55.01010 553 SER A C 1
ATOM 1740 O O . SER A 1 237 ? -5.06766 -17.90298 -40.15604 1.000 54.99684 553 SER A O 1
ATOM 1743 N N . LYS A 1 238 ? -3.34379 -19.14262 -40.90570 1.000 58.41670 554 LYS A N 1
ATOM 1744 C CA . LYS A 1 238 ? -4.11142 -20.37980 -40.98754 1.000 54.84888 554 LYS A CA 1
ATOM 1745 C C . LYS A 1 238 ? -4.02474 -21.22913 -39.71593 1.000 58.51316 554 LYS A C 1
ATOM 1746 O O . LYS A 1 238 ? -4.46105 -22.38440 -39.73863 1.000 56.04577 554 LYS A O 1
ATOM 1752 N N . ALA A 1 239 ? -3.49482 -20.68199 -38.61083 1.000 52.39720 555 ALA A N 1
ATOM 1753 C CA . ALA A 1 239 ? -3.25325 -21.48516 -37.40876 1.000 50.65569 555 ALA A CA 1
ATOM 1754 C C . ALA A 1 239 ? -4.54049 -22.06784 -36.84397 1.000 51.63667 555 ALA A C 1
ATOM 1755 O O . ALA A 1 239 ? -4.56014 -23.21666 -36.38489 1.000 53.26877 555 ALA A O 1
ATOM 1757 N N . LEU A 1 240 ? -5.61927 -21.28536 -36.82605 1.000 48.62807 556 LEU A N 1
ATOM 1758 C CA . LEU A 1 240 ? -6.86360 -21.81025 -36.27476 1.000 51.51542 556 LEU A CA 1
ATOM 1759 C C . LEU A 1 240 ? -7.46368 -22.89098 -37.17606 1.000 52.15199 556 LEU A C 1
ATOM 1760 O O . LEU A 1 240 ? -7.99588 -23.89347 -36.67901 1.000 53.01648 556 LEU A O 1
ATOM 1765 N N . ARG A 1 241 ? -7.38975 -22.71186 -38.49873 1.000 51.44997 557 ARG A N 1
ATOM 1766 C CA . ARG A 1 241 ? -7.88401 -23.74984 -39.41134 1.000 55.06921 557 ARG A CA 1
ATOM 1767 C C . ARG A 1 241 ? -7.09825 -25.04353 -39.25308 1.000 54.43070 557 ARG A C 1
ATOM 1768 O O . ARG A 1 241 ? -7.68380 -26.13390 -39.17026 1.000 56.60017 557 ARG A O 1
ATOM 1776 N N . GLU A 1 242 ? -5.76967 -24.94417 -39.17309 1.000 57.16892 558 GLU A N 1
ATOM 1777 C CA . GLU A 1 242 ? -4.96804 -26.13800 -38.91995 1.000 57.70875 558 GLU A CA 1
ATOM 1778 C C . GLU A 1 242 ? -5.36563 -26.79761 -37.60892 1.000 60.26022 558 GLU A C 1
ATOM 1779 O O . GLU A 1 242 ? -5.53007 -28.02416 -37.55572 1.000 60.84948 558 GLU A O 1
ATOM 1785 N N . ALA A 1 243 ? -5.56547 -26.00291 -36.54398 1.000 55.38103 559 ALA A N 1
ATOM 1786 C CA . ALA A 1 243 ? -5.99627 -26.59621 -35.28296 1.000 55.39098 559 ALA A CA 1
ATOM 1787 C C . ALA A 1 243 ? -7.32534 -27.32936 -35.43915 1.000 57.26119 559 ALA A C 1
ATOM 1788 O O . ALA A 1 243 ? -7.49495 -28.43823 -34.91198 1.000 55.96333 559 ALA A O 1
ATOM 1790 N N . MET A 1 244 ? -8.28417 -26.72661 -36.15194 1.000 56.23829 560 MET A N 1
ATOM 1791 C CA . MET A 1 244 ? -9.59171 -27.36700 -36.29392 1.000 60.13222 560 MET A CA 1
ATOM 1792 C C . MET A 1 244 ? -9.50910 -28.64294 -37.11387 1.000 62.73685 560 MET A C 1
ATOM 1793 O O . MET A 1 244 ? -10.33040 -29.55151 -36.93059 1.000 61.43412 560 MET A O 1
ATOM 1798 N N . CYS A 1 245 ? -8.52906 -28.72898 -38.01216 1.000 58.87451 561 CYS A N 1
ATOM 1799 C CA . CYS A 1 245 ? -8.34977 -29.96058 -38.77130 1.000 61.58684 561 CYS A CA 1
ATOM 1800 C C . CYS A 1 245 ? -8.08603 -31.14666 -37.83888 1.000 66.14087 561 CYS A C 1
ATOM 1801 O O . CYS A 1 245 ? -8.49162 -32.28003 -38.13251 1.000 66.10029 561 CYS A O 1
ATOM 1804 N N . PHE A 1 246 ? -7.45069 -30.90235 -36.69371 1.000 59.98798 562 PHE A N 1
ATOM 1805 C CA . PHE A 1 246 ? -7.26281 -31.92760 -35.67356 1.000 61.28332 562 PHE A CA 1
ATOM 1806 C C . PHE A 1 246 ? -8.43833 -32.01595 -34.70088 1.000 65.41052 562 PHE A C 1
ATOM 1807 O O . PHE A 1 246 ? -8.89447 -33.11960 -34.37638 1.000 64.21609 562 PHE A O 1
ATOM 1815 N N . LEU A 1 247 ? -8.92051 -30.86602 -34.21091 1.000 61.94638 563 LEU A N 1
ATOM 1816 C CA . LEU A 1 247 ? -9.87631 -30.86280 -33.10301 1.000 64.92396 563 LEU A CA 1
ATOM 1817 C C . LEU A 1 247 ? -11.25865 -31.35742 -33.51529 1.000 68.61469 563 LEU A C 1
ATOM 1818 O O . LEU A 1 247 ? -12.00941 -31.85093 -32.66445 1.000 70.20266 563 LEU A O 1
ATOM 1823 N N . MET A 1 248 ? -11.62463 -31.20524 -34.78596 1.000 69.23452 564 MET A N 1
ATOM 1824 C CA . MET A 1 248 ? -12.88137 -31.71514 -35.32015 1.000 78.61539 564 MET A CA 1
ATOM 1825 C C . MET A 1 248 ? -12.57340 -32.95705 -36.15559 1.000 79.47425 564 MET A C 1
ATOM 1826 O O . MET A 1 248 ? -11.58720 -32.98188 -36.89732 1.000 80.18652 564 MET A O 1
ATOM 1831 N N . ASP A 1 249 ? -13.40703 -33.98723 -36.03976 1.000 90.94120 565 ASP A N 1
ATOM 1832 C CA . ASP A 1 249 ? -13.18998 -35.21185 -36.83189 1.000 93.74016 565 ASP A CA 1
ATOM 1833 C C . ASP A 1 249 ? -13.21962 -34.97269 -38.35160 1.000 94.59433 565 ASP A C 1
ATOM 1834 O O . ASP A 1 249 ? -14.27969 -34.89444 -38.97509 1.000 96.88088 565 ASP A O 1
ATOM 1839 N N . ASN A 1 276 ? 9.94502 -32.18977 -34.31146 1.000 96.74359 592 ASN A N 1
ATOM 1840 C CA . ASN A 1 276 ? 9.46177 -30.99140 -34.99816 1.000 102.39302 592 ASN A CA 1
ATOM 1841 C C . ASN A 1 276 ? 8.01793 -30.64385 -34.62950 1.000 98.68543 592 ASN A C 1
ATOM 1842 O O . ASN A 1 276 ? 7.70026 -29.48717 -34.33556 1.000 93.69937 592 ASN A O 1
ATOM 1847 N N . ARG A 1 277 ? 7.16213 -31.66677 -34.64588 1.000 94.37211 593 ARG A N 1
ATOM 1848 C CA . ARG A 1 277 ? 5.71436 -31.50076 -34.64961 1.000 86.72069 593 ARG A CA 1
ATOM 1849 C C . ARG A 1 277 ? 5.21073 -30.96433 -33.31164 1.000 78.56954 593 ARG A C 1
ATOM 1850 O O . ARG A 1 277 ? 5.92035 -30.93887 -32.30089 1.000 79.85287 593 ARG A O 1
ATOM 1858 N N . ASN A 1 278 ? 3.96427 -30.50764 -33.32674 1.000 71.68308 594 ASN A N 1
ATOM 1859 C CA . ASN A 1 278 ? 3.40082 -29.75715 -32.22058 1.000 70.37928 594 ASN A CA 1
ATOM 1860 C C . ASN A 1 278 ? 2.54438 -30.63606 -31.31293 1.000 69.04419 594 ASN A C 1
ATOM 1861 O O . ASN A 1 278 ? 2.12071 -31.74278 -31.66522 1.000 62.19268 594 ASN A O 1
ATOM 1866 N N . THR A 1 279 ? 2.28156 -30.09377 -30.13183 1.000 61.38992 595 THR A N 1
ATOM 1867 C CA . THR A 1 279 ? 1.61898 -30.81979 -29.06550 1.000 59.78964 595 THR A CA 1
ATOM 1868 C C . THR A 1 279 ? 0.13409 -30.98753 -29.37357 1.000 61.39808 595 THR A C 1
ATOM 1869 O O . THR A 1 279 ? -0.52486 -30.05015 -29.83676 1.000 59.75956 595 THR A O 1
ATOM 1873 N N . VAL A 1 280 ? -0.37327 -32.21274 -29.18335 1.000 55.42924 596 VAL A N 1
ATOM 1874 C CA . VAL A 1 280 ? -1.75526 -32.56790 -29.49454 1.000 55.71703 596 VAL A CA 1
ATOM 1875 C C . VAL A 1 280 ? -2.25220 -33.54928 -28.43630 1.000 59.82127 596 VAL A C 1
ATOM 1876 O O . VAL A 1 280 ? -1.47992 -34.32590 -27.86422 1.000 57.55203 596 VAL A O 1
ATOM 1880 N N . PHE A 1 281 ? -3.55369 -33.49840 -28.16707 1.000 52.54816 597 PHE A N 1
ATOM 1881 C CA . PHE A 1 281 ? -4.16435 -34.39343 -27.19781 1.000 59.45585 597 PHE A CA 1
ATOM 1882 C C . PHE A 1 281 ? -5.62049 -34.54584 -27.58075 1.000 60.14979 597 PHE A C 1
ATOM 1883 O O . PHE A 1 281 ? -6.28241 -33.55379 -27.90418 1.000 53.80252 597 PHE A O 1
ATOM 1891 N N . PHE A 1 282 ? -6.09346 -35.79048 -27.57558 1.000 53.36760 598 PHE A N 1
ATOM 1892 C CA . PHE A 1 282 ? -7.50426 -36.09161 -27.74185 1.000 55.65170 598 PHE A CA 1
ATOM 1893 C C . PHE A 1 282 ? -7.86472 -37.24834 -26.82062 1.000 58.19025 598 PHE A C 1
ATOM 1894 O O . PHE A 1 282 ? -7.13305 -38.23909 -26.75372 1.000 57.27020 598 PHE A O 1
ATOM 1902 N N . ASP A 1 283 ? -9.01413 -37.14653 -26.15286 1.000 55.72093 599 ASP A N 1
ATOM 1903 C CA . ASP A 1 283 ? -9.41423 -38.19407 -25.21180 1.000 62.08824 599 ASP A CA 1
ATOM 1904 C C . ASP A 1 283 ? -10.91064 -38.10346 -24.96999 1.000 66.03121 599 ASP A C 1
ATOM 1905 O O . ASP A 1 283 ? -11.41855 -37.02996 -24.64199 1.000 63.71928 599 ASP A O 1
ATOM 1910 N N . ILE A 1 284 ? -11.61892 -39.20491 -25.18123 1.000 64.18038 600 ILE A N 1
ATOM 1911 C CA . ILE A 1 284 ? -12.99776 -39.38341 -24.72911 1.000 68.78660 600 ILE A CA 1
ATOM 1912 C C . ILE A 1 284 ? -12.92980 -40.33929 -23.54524 1.000 72.91461 600 ILE A C 1
ATOM 1913 O O . ILE A 1 284 ? -12.69421 -41.54078 -23.71617 1.000 73.80416 600 ILE A O 1
ATOM 1918 N N . ASN A 1 285 ? -13.09451 -39.81174 -22.34029 1.000 76.90485 601 ASN A N 1
ATOM 1919 C CA . ASN A 1 285 ? -12.80721 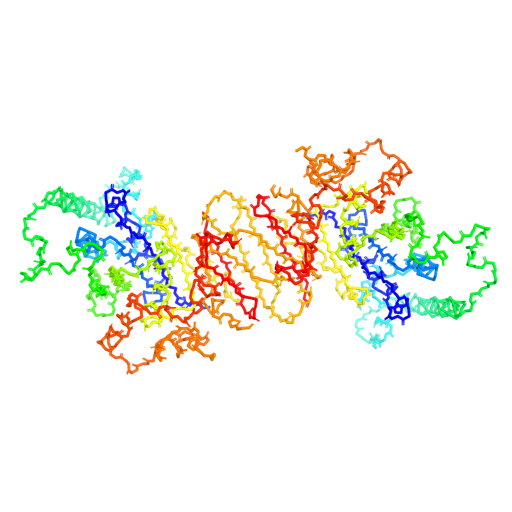-40.57489 -21.13722 1.000 82.25155 601 ASN A CA 1
ATOM 1920 C C . ASN A 1 285 ? -14.11627 -41.17370 -20.61802 1.000 87.37212 601 ASN A C 1
ATOM 1921 O O . ASN A 1 285 ? -15.00908 -40.40900 -20.25837 1.000 89.24816 601 ASN A O 1
ATOM 1926 N N . LEU A 1 286 ? -14.29675 -42.49272 -20.57574 1.000 92.82651 602 LEU A N 1
ATOM 1927 C CA . LEU A 1 286 ? -15.28874 -42.89595 -19.59712 1.000 94.78621 602 LEU A CA 1
ATOM 1928 C C . LEU A 1 286 ? -14.70549 -43.95178 -18.68390 1.000 98.72144 602 LEU A C 1
ATOM 1929 O O . LEU A 1 286 ? -13.82497 -44.72557 -19.09063 1.000 100.49028 602 LEU A O 1
ATOM 1934 N N . ARG A 1 287 ? -15.26263 -44.00017 -17.47399 1.000 98.67549 603 ARG A N 1
ATOM 1935 C CA . ARG A 1 287 ? -15.00334 -45.04327 -16.48978 1.000 100.70524 603 ARG A CA 1
ATOM 1936 C C . ARG A 1 287 ? -13.53997 -44.93810 -16.11856 1.000 94.39247 603 ARG A C 1
ATOM 1937 O O . ARG A 1 287 ? -12.96318 -43.84365 -16.13617 1.000 99.76928 603 ARG A O 1
ATOM 1945 N N . GLY A 1 288 ? -12.96863 -46.08357 -15.78326 1.000 90.13970 604 GLY A N 1
ATOM 1946 C CA . GLY A 1 288 ? -11.78079 -46.49834 -16.47942 1.000 83.73215 604 GLY A CA 1
ATOM 1947 C C . GLY A 1 288 ? -10.42518 -46.44597 -15.83780 1.000 76.55960 604 GLY A C 1
ATOM 1948 O O . GLY A 1 288 ? -9.78516 -45.39523 -15.78276 1.000 73.08230 604 GLY A O 1
ATOM 1949 N N . LEU A 1 289 ? -9.96645 -47.61765 -15.39967 1.000 72.41586 605 LEU A N 1
ATOM 1950 C CA . LEU A 1 289 ? -8.54368 -47.83737 -15.19639 1.000 70.69839 605 LEU A CA 1
ATOM 1951 C C . LEU A 1 289 ? -7.79240 -47.78766 -16.52382 1.000 65.43796 605 LEU A C 1
ATOM 1952 O O . LEU A 1 289 ? -6.56139 -47.68775 -16.52940 1.000 67.10090 605 LEU A O 1
ATOM 1957 N N . ASP A 1 290 ? -8.51183 -47.86726 -17.63996 1.000 60.39197 606 ASP A N 1
ATOM 1958 C CA . ASP A 1 290 ? -7.93858 -47.71889 -18.97079 1.000 66.13555 606 ASP A CA 1
ATOM 1959 C C . ASP A 1 290 ? -7.74607 -46.24469 -19.33984 1.000 69.28434 606 ASP A C 1
ATOM 1960 O O . ASP A 1 290 ? -8.46628 -45.35882 -18.86632 1.000 69.68141 606 ASP A O 1
ATOM 1965 N N . GLY A 1 291 ? -6.72289 -45.98776 -20.15207 1.000 61.93772 607 GLY A N 1
ATOM 1966 C CA . GLY A 1 291 ? -6.52270 -44.68379 -20.76223 1.000 64.60825 607 GLY A CA 1
ATOM 1967 C C . GLY A 1 291 ? -5.88373 -43.66587 -19.82774 1.000 59.82161 607 GLY A C 1
ATOM 1968 O O . GLY A 1 291 ? -5.26249 -43.99688 -18.81289 1.000 57.89534 607 GLY A O 1
ATOM 1969 N N . ILE A 1 292 ? -6.06951 -42.39178 -20.18457 1.000 64.34702 608 ILE A N 1
ATOM 1970 C CA . ILE A 1 292 ? -5.52874 -41.28769 -19.39804 1.000 57.24623 608 ILE A CA 1
ATOM 1971 C C . ILE A 1 292 ? -6.28170 -41.19593 -18.08567 1.000 62.14172 608 ILE A C 1
ATOM 1972 O O . ILE A 1 292 ? -7.52069 -41.20890 -18.05929 1.000 68.24829 608 ILE A O 1
ATOM 1977 N N . GLN A 1 293 ? -5.53593 -41.13097 -16.98988 1.000 57.36999 609 GLN A N 1
ATOM 1978 C CA . GLN A 1 293 ? -6.09585 -41.04271 -15.66030 1.000 58.26151 609 GLN A CA 1
ATOM 1979 C C . GLN A 1 293 ? -5.91376 -39.61727 -15.15308 1.000 62.92495 609 GLN A C 1
ATOM 1980 O O . GLN A 1 293 ? -4.81042 -39.06940 -15.22548 1.000 58.25427 609 GLN A O 1
ATOM 1986 N N . GLY A 1 294 ? -6.98859 -39.02292 -14.64971 1.000 57.73051 610 GLY A N 1
ATOM 1987 C CA . GLY A 1 294 ? -6.89351 -37.75138 -13.98108 1.000 60.56841 610 GLY A CA 1
ATOM 1988 C C . GLY A 1 294 ? -6.85788 -36.57211 -14.93813 1.000 56.71153 610 GLY A C 1
ATOM 1989 O O . GLY A 1 294 ? -7.05369 -36.70580 -16.15178 1.000 52.90083 610 GLY A O 1
ATOM 1990 N N . PRO A 1 295 ? -6.57118 -35.39864 -14.39173 1.000 54.04698 611 PRO A N 1
ATOM 1991 C CA . PRO A 1 295 ? -6.64155 -34.16063 -15.17340 1.000 51.21001 611 PRO A CA 1
ATOM 1992 C C . PRO A 1 295 ? -5.38036 -33.91338 -15.98833 1.000 54.98911 611 PRO A C 1
ATOM 1993 O O . PRO A 1 295 ? -4.32186 -34.49261 -15.73427 1.000 53.87771 611 PRO A O 1
ATOM 1997 N N . VAL A 1 296 ? -5.52310 -33.04355 -17.00288 1.000 50.39192 612 VAL A N 1
ATOM 1998 C CA . VAL A 1 296 ? -4.39454 -32.50790 -17.76217 1.000 53.63109 612 VAL A CA 1
ATOM 1999 C C . VAL A 1 296 ? -4.40466 -30.98208 -17.62824 1.000 55.64515 612 VAL A C 1
ATOM 2000 O O . VAL A 1 296 ? -5.47547 -30.37075 -17.57178 1.000 52.39044 612 VAL A O 1
ATOM 2004 N N . TYR A 1 297 ? -3.22766 -30.35917 -17.56828 1.000 52.22431 613 TYR A N 1
ATOM 2005 C CA . TYR A 1 297 ? -3.14448 -28.90906 -17.38021 1.000 55.89566 613 TYR A CA 1
ATOM 2006 C C . TYR A 1 297 ? -2.55153 -28.24921 -18.62043 1.000 57.57614 613 TYR A C 1
ATOM 2007 O O . TYR A 1 297 ? -1.54368 -28.71833 -19.15926 1.000 57.07071 613 TYR A O 1
ATOM 2016 N N . VAL A 1 298 ? -3.16428 -27.15312 -19.07007 1.000 56.00918 614 VAL A N 1
ATOM 2017 C CA . VAL A 1 298 ? -2.78854 -26.56140 -20.34882 1.000 54.94941 614 VAL A CA 1
ATOM 2018 C C . VAL A 1 298 ? -2.45580 -25.08209 -20.16414 1.000 59.73292 614 VAL A C 1
ATOM 2019 O O . VAL A 1 298 ? -3.20661 -24.33994 -19.52016 1.000 53.78680 614 VAL A O 1
ATOM 2023 N N . GLY A 1 299 ? -1.30540 -24.66726 -20.70197 1.000 59.49220 615 GLY A N 1
ATOM 2024 C CA . GLY A 1 299 ? -0.86084 -23.28559 -20.60072 1.000 63.00615 615 GLY A CA 1
ATOM 2025 C C . GLY A 1 299 ? -1.03617 -22.48058 -21.87722 1.000 61.34256 615 GLY A C 1
ATOM 2026 O O . GLY A 1 299 ? -2.09136 -22.56833 -22.53287 1.000 56.24980 615 GLY A O 1
ATOM 2027 N N . THR A 1 300 ? 0.00723 -21.73785 -22.26052 1.000 61.07642 616 THR A N 1
ATOM 2028 C CA . THR A 1 300 ? -0.09759 -20.75469 -23.33850 1.000 59.54882 616 THR A CA 1
ATOM 2029 C C . THR A 1 300 ? 0.05407 -21.42635 -24.69537 1.000 62.44470 616 THR A C 1
ATOM 2030 O O . THR A 1 300 ? 0.81356 -22.39396 -24.86474 1.000 64.65670 616 THR A O 1
ATOM 2034 N N . GLY A 1 301 ? -0.63837 -20.87126 -25.67870 1.000 54.28795 617 GLY A N 1
ATOM 2035 C CA . GLY A 1 301 ? -0.40935 -21.24519 -27.04448 1.000 59.38959 617 GLY A CA 1
ATOM 2036 C C . GLY A 1 301 ? -1.10405 -22.50563 -27.48572 1.000 57.46945 617 GLY A C 1
ATOM 2037 O O . GLY A 1 301 ? -0.76595 -23.03925 -28.54564 1.000 59.50160 617 GLY A O 1
ATOM 2038 N N . CYS A 1 302 ? -2.08667 -22.98811 -26.72967 1.000 52.54561 618 CYS A N 1
ATOM 2039 C CA . CYS A 1 302 ? -2.81117 -24.19451 -27.10173 1.000 55.54606 618 CYS A CA 1
ATOM 2040 C C . CYS A 1 302 ? -4.29779 -23.89708 -27.17761 1.000 48.45572 618 CYS A C 1
ATOM 2041 O O . CYS A 1 302 ? -4.86367 -23.29883 -26.25729 1.000 53.03438 618 CYS A O 1
ATOM 2044 N N . VAL A 1 303 ? -4.90868 -24.29325 -28.28236 1.000 49.33702 619 VAL A N 1
ATOM 2045 C CA . VAL A 1 303 ? -6.35946 -24.32123 -28.41547 1.000 51.01595 619 VAL A CA 1
ATOM 2046 C C . VAL A 1 303 ? -6.87223 -25.53667 -27.66473 1.000 55.17448 619 VAL A C 1
ATOM 2047 O O . VAL A 1 303 ? -6.40483 -26.66005 -27.89393 1.000 57.27135 619 VAL A O 1
ATOM 2051 N N . PHE A 1 304 ? -7.84007 -25.33236 -26.77891 1.000 51.32255 620 PHE A N 1
ATOM 2052 C CA . PHE A 1 304 ? -8.37708 -26.45514 -26.02326 1.000 53.11112 620 PHE A CA 1
ATOM 2053 C C . PHE A 1 304 ? -9.87995 -26.28165 -25.90193 1.000 54.42464 620 PHE A C 1
ATOM 2054 O O . PHE A 1 304 ? -10.41509 -25.19590 -26.14205 1.000 52.42714 620 PHE A O 1
ATOM 2062 N N . ASN A 1 305 ? -10.57742 -27.37849 -25.59827 1.000 52.08619 621 ASN A N 1
ATOM 2063 C CA . ASN A 1 305 ? -12.03961 -27.28321 -25.56676 1.000 53.42065 621 ASN A CA 1
ATOM 2064 C C . ASN A 1 305 ? -12.54088 -26.77624 -24.20934 1.000 53.87109 621 ASN A C 1
ATOM 2065 O O . ASN A 1 305 ? -12.09301 -27.23072 -23.14700 1.000 51.17965 621 ASN A O 1
ATOM 2070 N N . ARG A 1 306 ? -13.49027 -25.83355 -24.26502 1.000 54.26268 622 ARG A N 1
ATOM 2071 C CA . ARG A 1 306 ? -13.93243 -25.10462 -23.07520 1.000 54.59437 622 ARG A CA 1
ATOM 2072 C C . ARG A 1 306 ? -14.58218 -26.02007 -22.04513 1.000 52.38844 622 ARG A C 1
ATOM 2073 O O . ARG A 1 306 ? -14.28340 -25.93008 -20.85155 1.000 51.29118 622 ARG A O 1
ATOM 2081 N N . THR A 1 307 ? -15.49151 -26.89509 -22.48273 1.000 53.90417 623 THR A N 1
ATOM 2082 C CA . THR A 1 307 ? -16.29928 -27.67959 -21.54527 1.000 56.22939 623 THR A CA 1
ATOM 2083 C C . THR A 1 307 ? -15.45408 -28.59465 -20.66554 1.000 56.08831 623 THR A C 1
ATOM 2084 O O . THR A 1 307 ? -15.93066 -29.04401 -19.61753 1.000 58.61839 623 THR A O 1
ATOM 2088 N N . ALA A 1 308 ? -14.21964 -28.90108 -21.07078 1.000 54.82645 624 ALA A N 1
ATOM 2089 C CA . ALA A 1 308 ? -13.31853 -29.65675 -20.20476 1.000 52.65096 624 ALA A CA 1
ATOM 2090 C C . ALA A 1 308 ? -13.02106 -28.94095 -18.89190 1.000 58.78074 624 ALA A C 1
ATOM 2091 O O . ALA A 1 308 ? -12.66632 -29.60136 -17.90790 1.000 56.94520 624 ALA A O 1
ATOM 2093 N N . LEU A 1 309 ? -13.15368 -27.60650 -18.85692 1.000 54.31112 625 LEU A N 1
ATOM 2094 C CA . LEU A 1 309 ? -12.94913 -26.84660 -17.62829 1.000 55.85118 625 LEU A CA 1
ATOM 2095 C C . LEU A 1 309 ? -14.04924 -27.10971 -16.61408 1.000 54.89924 625 LEU A C 1
ATOM 2096 O O . LEU A 1 309 ? -13.81673 -26.98242 -15.40911 1.000 54.35886 625 LEU A O 1
ATOM 2101 N N . TYR A 1 310 ? -15.25164 -27.43830 -17.08909 1.000 53.87625 626 TYR A N 1
ATOM 2102 C CA . TYR A 1 310 ? -16.45502 -27.53722 -16.27460 1.000 63.30650 626 TYR A CA 1
ATOM 2103 C C . TYR A 1 310 ? -16.65863 -28.93771 -15.69873 1.000 68.45604 626 TYR A C 1
ATOM 2104 O O . TYR A 1 310 ? -17.80194 -29.35015 -15.47058 1.000 71.06567 626 TYR A O 1
ATOM 2113 N N . GLY A 1 311 ? -15.56902 -29.66839 -15.46409 1.000 71.88425 627 GLY A N 1
ATOM 2114 C CA . GLY A 1 311 ? -15.51192 -31.11798 -15.29165 1.000 76.08562 627 GLY A CA 1
ATOM 2115 C C . GLY A 1 311 ? -16.34593 -31.70547 -14.16664 1.000 85.65217 627 GLY A C 1
ATOM 2116 O O . GLY A 1 311 ? -16.49756 -32.93090 -14.14339 1.000 90.44743 627 GLY A O 1
ATOM 2117 N N . TYR A 1 312 ? -16.88826 -30.89062 -13.25065 1.000 93.48613 628 TYR A N 1
ATOM 2118 C CA . TYR A 1 312 ? -17.84931 -31.35416 -12.23905 1.000 101.26741 628 TYR A CA 1
ATOM 2119 C C . TYR A 1 312 ? -17.26828 -32.33855 -11.21501 1.000 104.59179 628 TYR A C 1
ATOM 2120 O O . TYR A 1 312 ? -16.19858 -32.92246 -11.42472 1.000 102.51066 628 TYR A O 1
ATOM 2129 N N . GLU A 1 313 ? -17.97058 -32.50571 -10.09104 1.000 109.58257 629 GLU A N 1
ATOM 2130 C CA . GLU A 1 313 ? -17.51533 -33.29936 -8.94180 1.000 110.37515 629 GLU A CA 1
ATOM 2131 C C . GLU A 1 313 ? -17.20297 -34.74895 -9.30576 1.000 111.06855 629 GLU A C 1
ATOM 2132 O O . GLU A 1 313 ? -16.25970 -35.33823 -8.77258 1.000 108.94274 629 GLU A O 1
ATOM 2138 N N . LEU A 1 321 ? -23.79687 -28.06376 -5.52789 1.000 94.55892 703 LEU A N 1
ATOM 2139 C CA . LEU A 1 321 ? -24.92216 -27.79943 -6.41033 1.000 96.30895 703 LEU A CA 1
ATOM 2140 C C . LEU A 1 321 ? -24.34086 -27.50191 -7.78575 1.000 99.35054 703 LEU A C 1
ATOM 2141 O O . LEU A 1 321 ? -23.70674 -28.33889 -8.42829 1.000 104.07236 703 LEU A O 1
ATOM 2146 N N . GLU A 1 322 ? -24.51109 -26.22898 -8.15206 1.000 93.70791 704 GLU A N 1
ATOM 2147 C CA . GLU A 1 322 ? -24.01330 -25.60713 -9.36590 1.000 92.10295 704 GLU A CA 1
ATOM 2148 C C . GLU A 1 322 ? -23.43604 -24.23112 -9.09517 1.000 86.23006 704 GLU A C 1
ATOM 2149 O O . GLU A 1 322 ? -22.85223 -23.63021 -9.99911 1.000 82.72606 704 GLU A O 1
ATOM 2155 N N . LYS A 1 323 ? -23.60308 -23.70524 -7.89017 1.000 87.53279 705 LYS A N 1
ATOM 2156 C CA . LYS A 1 323 ? -22.96299 -22.46197 -7.50284 1.000 82.67854 705 LYS A CA 1
ATOM 2157 C C . LYS A 1 323 ? -21.67996 -22.73979 -6.71122 1.000 82.18333 705 LYS A C 1
ATOM 2158 O O . LYS A 1 323 ? -21.27885 -21.95467 -5.84620 1.000 79.25207 705 LYS A O 1
ATOM 2164 N N . ARG A 1 324 ? -21.06997 -23.90858 -6.97094 1.000 79.79239 706 ARG A N 1
ATOM 2165 C CA . ARG A 1 324 ? -19.61353 -24.01390 -7.07529 1.000 76.09045 706 ARG A CA 1
ATOM 2166 C C . ARG A 1 324 ? -19.07466 -23.19710 -8.26333 1.000 72.41564 706 ARG A C 1
ATOM 2167 O O . ARG A 1 324 ? -17.85211 -23.06501 -8.41464 1.000 66.69264 706 ARG A O 1
ATOM 2175 N N . PHE A 1 325 ? -19.94805 -22.76882 -9.17687 1.000 64.73598 707 PHE A N 1
ATOM 2176 C CA . PHE A 1 325 ? -19.57042 -21.92421 -10.30595 1.000 67.82342 707 PHE A CA 1
ATOM 2177 C C . PHE A 1 325 ? -19.77745 -20.43779 -10.00862 1.000 66.00599 707 PHE A C 1
ATOM 2178 O O . PHE A 1 325 ? -19.43211 -19.59591 -10.85026 1.000 61.16271 707 PHE A O 1
ATOM 2186 N N . GLY A 1 326 ? -20.34796 -20.10316 -8.84705 1.000 65.84968 708 GLY A N 1
ATOM 2187 C CA . GLY A 1 326 ? -20.71506 -18.74316 -8.50619 1.000 64.65301 708 GLY A CA 1
ATOM 2188 C C . GLY A 1 326 ? -22.15944 -18.40796 -8.84740 1.000 68.51733 708 GLY A C 1
ATOM 2189 O O . GLY A 1 326 ? -22.84759 -19.11895 -9.58044 1.000 72.62027 708 GLY A O 1
ATOM 2190 N N . GLN A 1 327 ? -22.61067 -17.26455 -8.33218 1.000 66.94851 709 GLN A N 1
ATOM 2191 C CA . GLN A 1 327 ? -24.02840 -16.89917 -8.37059 1.000 69.24706 709 GLN A CA 1
ATOM 2192 C C . GLN A 1 327 ? -24.35597 -16.11906 -9.64427 1.000 70.35735 709 GLN A C 1
ATOM 2193 O O . GLN A 1 327 ? -24.78723 -14.96837 -9.61550 1.000 70.54660 709 GLN A O 1
ATOM 2199 N N . SER A 1 328 ? -24.15507 -16.77518 -10.78419 1.000 68.94877 710 SER A N 1
ATOM 2200 C CA . SER A 1 328 ? -24.53330 -16.21089 -12.07284 1.000 67.10903 710 SER A CA 1
ATOM 2201 C C . SER A 1 328 ? -25.39300 -17.22231 -12.81350 1.000 68.87981 710 SER A C 1
ATOM 2202 O O . SER A 1 328 ? -24.88144 -18.23446 -13.30329 1.000 69.31559 710 SER A O 1
ATOM 2205 N N . ALA A 1 329 ? -26.69463 -16.94040 -12.90825 1.000 69.76279 711 ALA A N 1
ATOM 2206 C CA . ALA A 1 329 ? -27.57841 -17.79998 -13.68798 1.000 71.82990 711 ALA A CA 1
ATOM 2207 C C . ALA A 1 329 ? -27.12368 -17.88465 -15.14497 1.000 68.78465 711 ALA A C 1
ATOM 2208 O O . ALA A 1 329 ? -27.09615 -18.97376 -15.73121 1.000 70.95384 711 ALA A O 1
ATOM 2210 N N . VAL A 1 330 ? -26.73770 -16.74544 -15.73447 1.000 70.05624 712 VAL A N 1
ATOM 2211 C CA . VAL A 1 330 ? -26.34921 -16.70666 -17.14328 1.000 65.21204 712 VAL A CA 1
ATOM 2212 C C . VAL A 1 330 ? -25.11986 -17.57277 -17.38921 1.000 67.49006 712 VAL A C 1
ATOM 2213 O O . VAL A 1 330 ? -25.08072 -18.36398 -18.34317 1.000 70.59048 712 VAL A O 1
ATOM 2217 N N . PHE A 1 331 ? -24.10973 -17.47415 -16.51630 1.000 66.28835 713 PHE A N 1
ATOM 2218 C CA . PHE A 1 331 ? -22.90120 -18.26384 -16.73948 1.000 65.52639 713 PHE A CA 1
ATOM 2219 C C . PHE A 1 331 ? -23.16806 -19.76523 -16.58362 1.000 66.98410 713 PHE A C 1
ATOM 2220 O O . PHE A 1 331 ? -22.66853 -20.58495 -17.37631 1.000 67.33505 713 PHE A O 1
ATOM 2228 N N . VAL A 1 332 ? -23.91697 -20.14946 -15.54521 1.000 65.26329 714 VAL A N 1
ATOM 2229 C CA . VAL A 1 332 ? -24.19511 -21.56407 -15.33193 1.000 68.60324 714 VAL A CA 1
ATOM 2230 C C . VAL A 1 332 ? -24.97122 -22.12352 -16.51338 1.000 68.28999 714 VAL A C 1
ATOM 2231 O O . VAL A 1 332 ? -24.69029 -23.23216 -16.98585 1.000 70.69889 714 VAL A O 1
ATOM 2235 N N . ALA A 1 333 ? -25.93383 -21.35259 -17.03285 1.000 65.65048 715 ALA A N 1
ATOM 2236 C CA . ALA A 1 333 ? -26.63293 -21.76915 -18.24493 1.000 68.93476 715 ALA A CA 1
ATOM 2237 C C . ALA A 1 333 ? -25.66667 -21.95484 -19.41004 1.000 70.41560 715 ALA A C 1
ATOM 2238 O O . ALA A 1 333 ? -25.78627 -22.91730 -20.17807 1.000 71.75911 715 ALA A O 1
ATOM 2240 N N . SER A 1 334 ? -24.68068 -21.05976 -19.54040 1.000 70.50012 716 SER A N 1
ATOM 2241 C CA . SER A 1 334 ? -23.73960 -21.17465 -20.65525 1.000 69.13681 716 SER A CA 1
ATOM 2242 C C . SER A 1 334 ? -22.91975 -22.45439 -20.56285 1.000 67.64591 716 SER A C 1
ATOM 2243 O O . SER A 1 334 ? -22.49432 -22.99203 -21.59231 1.000 66.35458 716 SER A O 1
ATOM 2246 N N . THR A 1 335 ? -22.63805 -22.92674 -19.34332 1.000 66.00794 717 THR A N 1
ATOM 2247 C CA . THR A 1 335 ? -21.86417 -24.16801 -19.24868 1.000 65.25737 717 THR A CA 1
ATOM 2248 C C . THR A 1 335 ? -22.63187 -25.39336 -19.74081 1.000 71.28987 717 THR A C 1
ATOM 2249 O O . THR A 1 335 ? -22.02462 -26.46197 -19.88077 1.000 67.84408 717 THR A O 1
ATOM 2253 N N . LEU A 1 336 ? -23.94086 -25.28101 -19.97974 1.000 73.37687 718 LEU A N 1
ATOM 2254 C CA . LEU A 1 336 ? -24.76648 -26.42962 -20.33702 1.000 73.77296 718 LEU A CA 1
ATOM 2255 C C . LEU A 1 336 ? -25.03504 -26.53424 -21.83270 1.000 78.43058 718 LEU A C 1
ATOM 2256 O O . LEU A 1 336 ? -25.74380 -27.45108 -22.25592 1.000 82.36999 718 LEU A O 1
ATOM 2261 N N . MET A 1 337 ? -24.51859 -25.61605 -22.64217 1.000 75.05140 719 MET A N 1
ATOM 2262 C CA . MET A 1 337 ? -24.69994 -25.69056 -24.08880 1.000 79.86140 719 MET A CA 1
ATOM 2263 C C . MET A 1 337 ? -23.48738 -26.40991 -24.67277 1.000 81.19033 719 MET A C 1
ATOM 2264 O O . MET A 1 337 ? -22.38613 -25.85003 -24.71698 1.000 80.72733 719 MET A O 1
ATOM 2269 N N . GLU A 1 338 ? -23.68721 -27.64545 -25.14186 1.000 88.43076 720 GLU A N 1
ATOM 2270 C CA . GLU A 1 338 ? -22.54711 -28.43689 -25.59426 1.000 88.40455 720 GLU A CA 1
ATOM 2271 C C . GLU A 1 338 ? -21.99061 -27.94580 -26.92839 1.000 88.73620 720 GLU A C 1
ATOM 2272 O O . GLU A 1 338 ? -20.84926 -28.28397 -27.26667 1.000 91.64231 720 GLU A O 1
ATOM 2278 N N . ASN A 1 339 ? -22.74693 -27.14852 -27.69039 1.000 81.01676 721 ASN A N 1
ATOM 2279 C CA . ASN A 1 339 ? -22.18503 -26.50026 -28.86899 1.000 80.16624 721 ASN A CA 1
ATOM 2280 C C . ASN A 1 339 ? -22.07288 -24.97678 -28.70934 1.000 80.17239 721 ASN A C 1
ATOM 2281 O O . ASN A 1 339 ? -22.03938 -24.24953 -29.70911 1.000 74.01184 721 ASN A O 1
ATOM 2286 N N . GLY A 1 340 ? -21.97658 -24.47754 -27.47016 1.000 76.26225 722 GLY A N 1
ATOM 2287 C CA . GLY A 1 340 ? -21.62712 -23.08205 -27.25186 1.000 70.97306 722 GLY A CA 1
ATOM 2288 C C . GLY A 1 340 ? -22.71770 -22.08265 -27.62278 1.000 71.02870 722 GLY A C 1
ATOM 2289 O O . GLY A 1 340 ? -23.90366 -22.40533 -27.74166 1.000 75.40516 722 GLY A O 1
ATOM 2290 N N . GLY A 1 341 ? -22.27945 -20.84438 -27.84491 1.000 69.41482 723 GLY A N 1
ATOM 2291 C CA . GLY A 1 341 ? -23.17191 -19.77612 -28.24203 1.000 68.64701 723 GLY A CA 1
ATOM 2292 C C . GLY A 1 341 ? -23.86841 -19.11538 -27.06480 1.000 71.28791 723 GLY A C 1
ATOM 2293 O O . GLY A 1 341 ? -23.78588 -19.55213 -25.91423 1.000 70.16732 723 GLY A O 1
ATOM 2294 N N . VAL A 1 342 ? -24.59540 -18.04489 -27.37764 1.000 73.12717 724 VAL A N 1
ATOM 2295 C CA . VAL A 1 342 ? -25.34383 -17.28425 -26.37813 1.000 80.35509 724 VAL A CA 1
ATOM 2296 C C . VAL A 1 342 ? -26.82256 -17.35378 -26.74233 1.000 86.12743 724 VAL A C 1
ATOM 2297 O O . VAL A 1 342 ? -27.15585 -17.54039 -27.92355 1.000 83.81117 724 VAL A O 1
ATOM 2301 N N . PRO A 1 343 ? -27.73450 -17.22311 -25.77988 1.000 89.79020 725 PRO A N 1
ATOM 2302 C CA . PRO A 1 343 ? -29.16612 -17.19414 -26.11014 1.000 93.25111 725 PRO A CA 1
ATOM 2303 C C . PRO A 1 343 ? -29.46702 -16.04141 -27.05251 1.000 94.16777 725 PRO A C 1
ATOM 2304 O O . PRO A 1 343 ? -29.05515 -14.89938 -26.80107 1.000 96.16057 725 PRO A O 1
ATOM 2308 N N . PRO A 1 344 ? -30.19281 -16.30401 -28.14423 1.000 96.75846 726 PRO A N 1
ATOM 2309 C CA . PRO A 1 344 ? -30.46580 -15.24568 -29.14028 1.000 101.07445 726 PRO A CA 1
ATOM 2310 C C . PRO A 1 344 ? -31.15187 -13.99071 -28.61238 1.000 102.92559 726 PRO A C 1
ATOM 2311 O O . PRO A 1 344 ? -31.04247 -12.94113 -29.25927 1.000 100.82009 726 PRO A O 1
ATOM 2315 N N . SER A 1 345 ? -31.86055 -14.05374 -27.48593 1.000 105.41569 727 SER A N 1
ATOM 2316 C CA . SER A 1 345 ? -32.68883 -12.92928 -27.05191 1.000 107.84316 727 SER A CA 1
ATOM 2317 C C . SER A 1 345 ? -32.04717 -12.16094 -25.90044 1.000 107.20695 727 SER A C 1
ATOM 2318 O O . SER A 1 345 ? -32.71423 -11.82291 -24.91523 1.000 109.05675 727 SER A O 1
ATOM 2321 N N . ALA A 1 346 ? -30.74506 -11.91682 -26.00081 1.000 104.14905 728 ALA A N 1
ATOM 2322 C CA . ALA A 1 346 ? -30.00304 -11.14697 -25.01620 1.000 100.99914 728 ALA A CA 1
ATOM 2323 C C . ALA A 1 346 ? -29.44300 -9.91325 -25.70820 1.000 98.28093 728 ALA A C 1
ATOM 2324 O O . ALA A 1 346 ? -28.78630 -10.02114 -26.74943 1.000 96.77037 728 ALA A O 1
ATOM 2326 N N . THR A 1 347 ? -29.72676 -8.74658 -25.14594 1.000 98.98780 729 THR A N 1
ATOM 2327 C CA . THR A 1 347 ? -29.20642 -7.53630 -25.74529 1.000 94.76940 729 THR A CA 1
ATOM 2328 C C . THR A 1 347 ? -27.75874 -7.33155 -25.31809 1.000 93.40292 729 THR A C 1
ATOM 2329 O O . THR A 1 347 ? -27.36033 -7.76147 -24.22882 1.000 92.72208 729 THR A O 1
ATOM 2333 N N . PRO A 1 348 ? -26.94383 -6.70524 -26.17082 1.000 92.66890 730 PRO A N 1
ATOM 2334 C CA . PRO A 1 348 ? -25.56280 -6.39959 -25.75845 1.000 90.88063 730 PRO A CA 1
ATOM 2335 C C . PRO A 1 348 ? -25.50149 -5.71137 -24.40559 1.000 90.11958 730 PRO A C 1
ATOM 2336 O O . PRO A 1 348 ? -24.51330 -5.82698 -23.67400 1.000 87.97566 730 PRO A O 1
ATOM 2340 N N . GLU A 1 349 ? -26.53733 -4.94858 -24.08697 1.000 90.19014 731 GLU A N 1
ATOM 2341 C CA . GLU A 1 349 ? -26.70827 -4.21557 -22.84219 1.000 89.67520 731 GLU A CA 1
ATOM 2342 C C . GLU A 1 349 ? -26.88839 -5.11470 -21.61158 1.000 85.96231 731 GLU A C 1
ATOM 2343 O O . GLU A 1 349 ? -26.17177 -4.98439 -20.60785 1.000 84.00215 731 GLU A O 1
ATOM 2349 N N . ASN A 1 350 ? -27.81885 -6.07332 -21.69941 1.000 87.78629 732 ASN A N 1
ATOM 2350 C CA . ASN A 1 350 ? -27.98802 -7.06329 -20.63415 1.000 89.58722 732 ASN A CA 1
ATOM 2351 C C . ASN A 1 350 ? -26.77221 -7.97152 -20.53311 1.000 85.40791 732 ASN A C 1
ATOM 2352 O O . ASN A 1 350 ? -26.33258 -8.33396 -19.42801 1.000 81.38108 732 ASN A O 1
ATOM 2357 N N . LEU A 1 351 ? -26.22033 -8.36216 -21.68066 1.000 83.80887 733 LEU A N 1
ATOM 2358 C CA . LEU A 1 351 ? -25.00342 -9.15704 -21.65149 1.000 80.60423 733 LEU A CA 1
ATOM 2359 C C . LEU A 1 351 ? -23.88474 -8.39798 -20.94874 1.000 77.31567 733 LEU A C 1
ATOM 2360 O O . LEU A 1 351 ? -23.09502 -8.99253 -20.20739 1.000 72.62384 733 LEU A O 1
ATOM 2365 N N . LEU A 1 352 ? -23.78538 -7.08532 -21.18737 1.000 78.92486 734 LEU A N 1
ATOM 2366 C CA . LEU A 1 352 ? -22.75842 -6.30061 -20.51167 1.000 75.67551 734 LEU A CA 1
ATOM 2367 C C . LEU A 1 352 ? -23.00971 -6.22251 -19.00529 1.000 73.23089 734 LEU A C 1
ATOM 2368 O O . LEU A 1 352 ? -22.04781 -6.35806 -18.23237 1.000 70.59907 734 LEU A O 1
ATOM 2373 N N . LYS A 1 353 ? -24.28091 -6.05548 -18.55201 1.000 75.97134 735 LYS A N 1
ATOM 2374 C CA . LYS A 1 353 ? -24.51589 -6.46117 -17.16059 1.000 75.76841 735 LYS A CA 1
ATOM 2375 C C . LYS A 1 353 ? -23.74746 -7.65119 -16.73841 1.000 75.11462 735 LYS A C 1
ATOM 2376 O O . LYS A 1 353 ? -23.03085 -7.62445 -15.72982 1.000 72.83892 735 LYS A O 1
ATOM 2382 N N . GLU A 1 354 ? -24.15028 -8.76212 -17.33426 1.000 72.83018 736 GLU A N 1
ATOM 2383 C CA . GLU A 1 354 ? -23.81839 -10.04640 -16.77076 1.000 70.95874 736 GLU A CA 1
ATOM 2384 C C . GLU A 1 354 ? -22.32198 -10.21804 -16.77809 1.000 65.19899 736 GLU A C 1
ATOM 2385 O O . GLU A 1 354 ? -21.73636 -10.74005 -15.82257 1.000 66.16474 736 GLU A O 1
ATOM 2391 N N . ALA A 1 355 ? -21.68614 -9.72373 -17.83476 1.000 66.06530 737 ALA A N 1
ATOM 2392 C CA . ALA A 1 355 ? -20.24289 -9.79838 -17.94156 1.000 63.26490 737 ALA A CA 1
ATOM 2393 C C . ALA A 1 355 ? -19.57931 -8.99188 -16.83296 1.000 62.12025 737 ALA A C 1
ATOM 2394 O O . ALA A 1 355 ? -18.57301 -9.42304 -16.26816 1.000 57.45693 737 ALA A O 1
ATOM 2396 N N . ILE A 1 356 ? -20.13489 -7.82176 -16.49676 1.000 62.30450 738 ILE A N 1
ATOM 2397 C CA . ILE A 1 356 ? -19.60405 -7.06227 -15.36677 1.000 60.50376 738 ILE A CA 1
ATOM 2398 C C . ILE A 1 356 ? -19.79579 -7.83538 -14.06810 1.000 60.11114 738 ILE A C 1
ATOM 2399 O O . ILE A 1 356 ? -18.87514 -7.93945 -13.24768 1.000 57.81506 738 ILE A O 1
ATOM 2404 N N . HIS A 1 357 ? -20.97767 -8.42760 -13.87568 1.000 61.31425 739 HIS A N 1
ATOM 2405 C CA . HIS A 1 357 ? -21.21142 -9.17322 -12.63917 1.000 60.96754 739 HIS A CA 1
ATOM 2406 C C . HIS A 1 357 ? -20.18608 -10.28800 -12.46309 1.000 59.05543 739 HIS A C 1
ATOM 2407 O O . HIS A 1 357 ? -19.72876 -10.54695 -11.34345 1.000 61.60969 739 HIS A O 1
ATOM 2414 N N . VAL A 1 358 ? -19.81652 -10.97894 -13.54777 1.000 57.46485 740 VAL A N 1
ATOM 2415 C CA . VAL A 1 358 ? -18.94027 -12.13794 -13.35297 1.000 55.79149 740 VAL A CA 1
ATOM 2416 C C . VAL A 1 358 ? -17.48649 -11.74835 -13.11771 1.000 56.22235 740 VAL A C 1
ATOM 2417 O O . VAL A 1 358 ? -16.66377 -12.62544 -12.79679 1.000 53.66901 740 VAL A O 1
ATOM 2421 N N . ILE A 1 359 ? -17.14906 -10.45795 -13.18744 1.000 57.12448 741 ILE A N 1
ATOM 2422 C CA . ILE A 1 359 ? -15.80390 -9.99291 -12.85572 1.000 54.85594 741 ILE A CA 1
ATOM 2423 C C . ILE A 1 359 ? -15.76797 -9.17832 -11.56203 1.000 56.32599 741 ILE A C 1
ATOM 2424 O O . ILE A 1 359 ? -14.74869 -8.53583 -11.26807 1.000 53.43294 741 ILE A O 1
ATOM 2429 N N . SER A 1 360 ? -16.85285 -9.16845 -10.78739 1.000 58.15679 742 SER A N 1
ATOM 2430 C CA . SER A 1 360 ? -16.84360 -8.49444 -9.49024 1.000 59.29304 742 SER A CA 1
ATOM 2431 C C . SER A 1 360 ? -15.85604 -9.16609 -8.53550 1.000 60.51152 742 SER A C 1
ATOM 2432 O O . SER A 1 360 ? -15.64444 -10.38039 -8.57636 1.000 58.03656 742 SER A O 1
ATOM 2435 N N . CYS A 1 361 ? -15.26809 -8.37045 -7.63518 1.000 54.70691 743 CYS A N 1
ATOM 2436 C CA . CYS A 1 361 ? -14.11382 -8.86989 -6.89443 1.000 58.06539 743 CYS A CA 1
ATOM 2437 C C . CYS A 1 361 ? -14.46898 -10.00596 -5.93500 1.000 59.15499 743 CYS A C 1
ATOM 2438 O O . CYS A 1 361 ? -13.59120 -10.80593 -5.58450 1.000 55.32145 743 CYS A O 1
ATOM 2441 N N . GLY A 1 362 ? -15.73027 -10.12695 -5.53758 1.000 58.31856 744 GLY A N 1
ATOM 2442 C CA . GLY A 1 362 ? -16.14435 -11.20585 -4.66900 1.000 59.28883 744 GLY A CA 1
ATOM 2443 C C . GLY A 1 362 ? -16.79165 -12.38539 -5.35800 1.000 63.02948 744 GLY A C 1
ATOM 2444 O O . GLY A 1 362 ? -17.32564 -13.26039 -4.66426 1.000 62.03124 744 GLY A O 1
ATOM 2445 N N . TYR A 1 363 ? -16.75588 -12.44644 -6.69632 1.000 60.98527 745 TYR A N 1
ATOM 2446 C CA . TYR A 1 363 ? -17.55403 -13.43947 -7.41237 1.000 59.21481 745 TYR A CA 1
ATOM 2447 C C . TYR A 1 363 ? -17.18681 -14.86425 -7.01371 1.000 57.51242 745 TYR A C 1
ATOM 2448 O O . TYR A 1 363 ? -18.05963 -15.73606 -6.95310 1.000 58.32099 745 TYR A O 1
ATOM 2457 N N . GLU A 1 364 ? -15.89644 -15.13631 -6.80306 1.000 57.87868 746 GLU A N 1
ATOM 2458 C CA . GLU A 1 364 ? -15.42480 -16.50272 -6.62794 1.000 57.34180 746 GLU A CA 1
ATOM 2459 C C . GLU A 1 364 ? -15.56734 -17.01048 -5.19882 1.000 63.53688 746 GLU A C 1
ATOM 2460 O O . GLU A 1 364 ? -15.31176 -18.19541 -4.95534 1.000 60.65726 746 GLU A O 1
ATOM 2466 N N . ASP A 1 365 ? -15.97705 -16.15089 -4.26366 1.000 64.07622 747 ASP A N 1
ATOM 2467 C CA . ASP A 1 365 ? -16.11261 -16.54426 -2.86350 1.000 66.64923 747 ASP A CA 1
ATOM 2468 C C . ASP A 1 365 ? -17.14950 -17.65509 -2.74731 1.000 64.07232 747 ASP A C 1
ATOM 2469 O O . ASP A 1 365 ? -18.19981 -17.60959 -3.40022 1.000 67.35716 747 ASP A O 1
ATOM 2474 N N . LYS A 1 366 ? -16.81658 -18.68411 -1.97203 1.000 67.95474 748 LYS A N 1
ATOM 2475 C CA . LYS A 1 366 ? -17.64272 -19.87101 -1.75242 1.000 70.04663 748 LYS A CA 1
ATOM 2476 C C . LYS A 1 366 ? -17.78670 -20.75697 -2.98173 1.000 70.49175 748 LYS A C 1
ATOM 2477 O O . LYS A 1 366 ? -18.56824 -21.71683 -2.94495 1.000 76.33447 748 LYS A O 1
ATOM 2483 N N . SER A 1 367 ? -17.03875 -20.49126 -4.05290 1.000 62.44086 749 SER A N 1
ATOM 2484 C CA . SER A 1 367 ? -17.03630 -21.29085 -5.27243 1.000 60.49546 749 SER A CA 1
ATOM 2485 C C . SER A 1 367 ? -15.77021 -22.13925 -5.36559 1.000 58.02210 749 SER A C 1
ATOM 2486 O O . SER A 1 367 ? -14.82785 -22.00686 -4.58063 1.000 58.00803 749 SER A O 1
ATOM 2489 N N . ASP A 1 368 ? -15.73303 -22.97163 -6.40321 1.000 58.92840 750 ASP A N 1
ATOM 2490 C CA . ASP A 1 368 ? -14.60410 -23.84017 -6.71448 1.000 58.20047 750 ASP A CA 1
ATOM 2491 C C . ASP A 1 368 ? -13.59439 -23.18977 -7.66724 1.000 59.50007 750 ASP A C 1
ATOM 2492 O O . ASP A 1 368 ? -12.55470 -23.79967 -7.95893 1.000 53.85339 750 ASP A O 1
ATOM 2497 N N . TRP A 1 369 ? -13.87100 -21.97982 -8.16839 1.000 54.74357 751 TRP A N 1
ATOM 2498 C CA . TRP A 1 369 ? -12.92789 -21.31254 -9.06115 1.000 52.03586 751 TRP A CA 1
ATOM 2499 C C . TRP A 1 369 ? -11.54344 -21.24579 -8.42647 1.000 52.36701 751 TRP A C 1
ATOM 2500 O O . TRP A 1 369 ? -11.40303 -20.96293 -7.23437 1.000 51.93411 751 TRP A O 1
ATOM 2511 N N . GLY A 1 370 ? -10.51404 -21.54077 -9.22249 1.000 47.89605 752 GLY A N 1
ATOM 2512 C CA . GLY A 1 370 ? -9.15303 -21.57248 -8.71861 1.000 51.10436 752 GLY A CA 1
ATOM 2513 C C . GLY A 1 370 ? -8.83618 -22.73487 -7.79848 1.000 57.68162 752 GLY A C 1
ATOM 2514 O O . GLY A 1 370 ? -7.66053 -22.93597 -7.45632 1.000 54.76167 752 GLY A O 1
ATOM 2515 N N . MET A 1 371 ? -9.84142 -23.48993 -7.36154 1.000 53.14732 753 MET A N 1
ATOM 2516 C CA . MET A 1 371 ? -9.63183 -24.66757 -6.53089 1.000 58.35048 753 MET A CA 1
ATOM 2517 C C .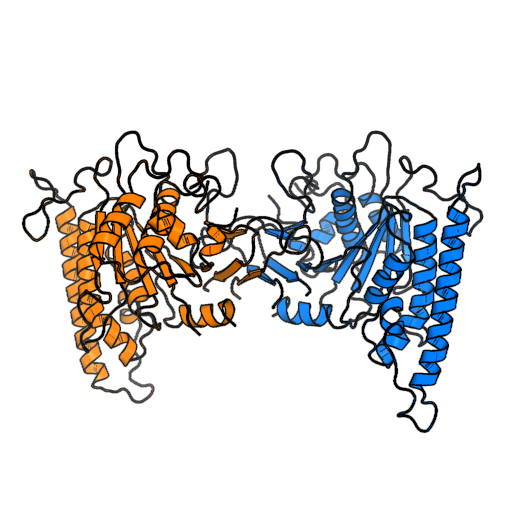 MET A 1 371 ? -9.73271 -25.92981 -7.37826 1.000 57.67082 753 MET A C 1
ATOM 2518 O O . MET A 1 371 ? -8.77727 -26.70645 -7.47027 1.000 58.93960 753 MET A O 1
ATOM 2523 N N . GLU A 1 372 ? -10.87848 -26.12628 -8.02866 1.000 57.70217 754 GLU A N 1
ATOM 2524 C CA . GLU A 1 372 ? -11.07549 -27.24577 -8.93088 1.000 60.05932 754 GLU A CA 1
ATOM 2525 C C . GLU A 1 372 ? -11.49184 -26.82260 -10.32981 1.000 63.48339 754 GLU A C 1
ATOM 2526 O O . GLU A 1 372 ? -11.59796 -27.68577 -11.20311 1.000 60.33359 754 GLU A O 1
ATOM 2532 N N . ILE A 1 373 ? -11.70513 -25.53162 -10.58446 1.000 54.12655 755 ILE A N 1
ATOM 2533 C CA . ILE A 1 373 ? -12.27344 -25.08785 -11.84615 1.000 59.64404 755 ILE A CA 1
ATOM 2534 C C . ILE A 1 373 ? -11.39340 -24.00030 -12.43801 1.000 55.47908 755 ILE A C 1
ATOM 2535 O O . ILE A 1 373 ? -10.99158 -23.06903 -11.73383 1.000 55.38258 755 ILE A O 1
ATOM 2540 N N . GLY A 1 374 ? -11.07086 -24.13798 -13.72258 1.000 55.06781 756 GLY A N 1
ATOM 2541 C CA . GLY A 1 374 ? -10.30460 -23.10880 -14.40853 1.000 54.26594 756 GLY A CA 1
ATOM 2542 C C . GLY A 1 374 ? -8.81049 -23.20240 -14.14649 1.000 53.86364 756 GLY A C 1
ATOM 2543 O O . GLY A 1 374 ? -8.24943 -24.27544 -13.96699 1.000 51.82401 756 GLY A O 1
ATOM 2544 N N . TRP A 1 375 ? -8.16684 -22.04227 -14.14964 1.000 50.38967 757 TRP A N 1
ATOM 2545 C CA . TRP A 1 375 ? -6.77689 -21.90986 -13.75548 1.000 52.69187 757 TRP A CA 1
ATOM 2546 C C . TRP A 1 375 ? -6.71162 -21.97736 -12.23346 1.000 53.05150 757 TRP A C 1
ATOM 2547 O O . TRP A 1 375 ? -7.47801 -21.28953 -11.53060 1.000 56.27816 757 TRP A O 1
ATOM 2558 N N . ILE A 1 376 ? -5.81304 -22.82171 -11.69951 1.000 59.08777 758 ILE A N 1
ATOM 2559 C CA . ILE A 1 376 ? -5.93667 -23.19755 -10.27997 1.000 60.59240 758 ILE A CA 1
ATOM 2560 C C . ILE A 1 376 ? -4.99556 -22.38159 -9.41422 1.000 65.87405 758 ILE A C 1
ATOM 2561 O O . ILE A 1 376 ? -3.83619 -22.15604 -9.81070 1.000 65.27392 758 ILE A O 1
ATOM 2566 N N . TYR A 1 377 ? -5.46636 -21.93111 -8.24730 1.000 56.96340 759 TYR A N 1
ATOM 2567 C CA . TYR A 1 377 ? -4.60292 -21.10687 -7.40904 1.000 65.42730 759 TYR A CA 1
ATOM 2568 C C . TYR A 1 377 ? -3.67507 -21.98821 -6.58460 1.000 75.06236 759 TYR A C 1
ATOM 2569 O O . TYR A 1 377 ? -4.06294 -23.08065 -6.13086 1.000 69.79895 759 TYR A O 1
ATOM 2578 N N . GLY A 1 378 ? -2.45600 -21.49298 -6.37074 1.000 77.10435 760 GLY A N 1
ATOM 2579 C CA . GLY A 1 378 ? -1.41083 -22.31564 -5.75670 1.000 98.64029 760 GLY A CA 1
ATOM 2580 C C . GLY A 1 378 ? -0.73284 -21.81743 -4.48627 1.000 107.87509 760 GLY A C 1
ATOM 2581 O O . GLY A 1 378 ? -1.40854 -21.38417 -3.54730 1.000 110.05602 760 GLY A O 1
ATOM 2582 N N . SER A 1 379 ? 0.59239 -21.95855 -4.42459 1.000 114.29489 761 SER A N 1
ATOM 2583 C CA . SER A 1 379 ? 1.36293 -21.84333 -3.17951 1.000 116.09259 761 SER A CA 1
ATOM 2584 C C . SER A 1 379 ? 0.78827 -22.74104 -2.08264 1.000 119.86673 761 SER A C 1
ATOM 2585 O O . SER A 1 379 ? 0.55360 -22.30862 -0.94914 1.000 119.83273 761 SER A O 1
ATOM 2588 N N . VAL A 1 380 ? 0.55917 -24.01071 -2.42523 1.000 121.17908 762 VAL A N 1
ATOM 2589 C CA . VAL A 1 380 ? 0.25250 -25.00058 -1.39813 1.000 121.38086 762 VAL A CA 1
ATOM 2590 C C . VAL A 1 380 ? 0.72411 -26.39057 -1.82004 1.000 121.05397 762 VAL A C 1
ATOM 2591 O O . VAL A 1 380 ? 1.73516 -26.90134 -1.31189 1.000 119.62500 762 VAL A O 1
ATOM 2595 N N . THR A 1 381 ? 0.01812 -27.00945 -2.74207 1.000 123.57851 763 THR A N 1
ATOM 2596 C CA . THR A 1 381 ? 0.34220 -28.38587 -3.14821 1.000 122.70127 763 THR A CA 1
ATOM 2597 C C . THR A 1 381 ? 0.37124 -28.56184 -4.66371 1.000 118.85101 763 THR A C 1
ATOM 2598 O O . THR A 1 381 ? 1.18811 -29.32593 -5.18571 1.000 118.18829 763 THR A O 1
ATOM 2602 N N . GLU A 1 382 ? -0.46115 -27.83836 -5.37996 1.000 116.32428 764 GLU A N 1
ATOM 2603 C CA . GLU A 1 382 ? -0.97034 -28.18545 -6.69897 1.000 112.71790 764 GLU A CA 1
ATOM 2604 C C . GLU A 1 382 ? -0.15556 -27.73890 -7.94765 1.000 107.63365 764 GLU A C 1
ATOM 2605 O O . GLU A 1 382 ? -0.72377 -27.95655 -9.00357 1.000 107.27064 764 GLU A O 1
ATOM 2611 N N . ASP A 1 383 ? 1.13026 -27.28035 -7.95850 1.000 107.54998 765 ASP A N 1
ATOM 2612 C CA . ASP A 1 383 ? 1.74383 -26.76005 -9.21457 1.000 108.90819 765 ASP A CA 1
ATOM 2613 C C . ASP A 1 383 ? 0.93159 -26.52203 -10.45103 1.000 105.93829 765 ASP A C 1
ATOM 2614 O O . ASP A 1 383 ? 1.35162 -26.80424 -11.58016 1.000 101.38507 765 ASP A O 1
ATOM 2619 N N . ILE A 1 384 ? -0.21101 -25.94841 -10.27878 1.000 101.52148 766 ILE A N 1
ATOM 2620 C CA . ILE A 1 384 ? -0.71872 -25.38999 -11.47753 1.000 85.99002 766 ILE A CA 1
ATOM 2621 C C . ILE A 1 384 ? -0.42807 -23.91421 -11.42363 1.000 89.93789 766 ILE A C 1
ATOM 2622 O O . ILE A 1 384 ? 0.70137 -23.47899 -11.14970 1.000 94.08367 766 ILE A O 1
ATOM 2627 N N . LEU A 1 385 ? -1.46610 -23.16914 -11.68062 1.000 83.78671 767 LEU A N 1
ATOM 2628 C CA . LEU A 1 385 ? -1.47910 -21.82083 -12.19450 1.000 82.98281 767 LEU A CA 1
ATOM 2629 C C . LEU A 1 385 ? -0.17683 -21.62389 -13.06940 1.000 85.24256 767 LEU A C 1
ATOM 2630 O O . LEU A 1 385 ? 0.53197 -20.59138 -13.12110 1.000 88.49164 767 LEU A O 1
ATOM 2635 N N . THR A 1 386 ? 0.17190 -22.74142 -13.76728 1.000 82.47765 768 THR A N 1
ATOM 2636 C CA . THR A 1 386 ? 0.78524 -22.76486 -15.10214 1.000 77.82683 768 THR A CA 1
ATOM 2637 C C . THR A 1 386 ? -0.24658 -23.11885 -16.19067 1.000 69.88446 768 THR A C 1
ATOM 2638 O O . THR A 1 386 ? 0.10865 -23.12294 -17.36662 1.000 69.75959 768 THR A O 1
ATOM 2642 N N . GLY A 1 387 ? -1.52322 -23.35703 -15.85095 1.000 67.42446 769 GLY A N 1
ATOM 2643 C CA . GLY A 1 387 ? -2.53152 -23.58156 -16.89231 1.000 66.24444 769 GLY A CA 1
ATOM 2644 C C . GLY A 1 387 ? -3.91967 -23.95328 -16.37231 1.000 59.10467 769 GLY A C 1
ATOM 2645 O O . GLY A 1 387 ? -4.13714 -24.16173 -15.17902 1.000 57.78856 769 GLY A O 1
ATOM 2646 N N . PHE A 1 388 ? -4.86450 -24.02588 -17.31736 1.000 55.68866 770 PHE A N 1
ATOM 2647 C CA . PHE A 1 388 ? -6.22870 -24.48498 -17.08072 1.000 54.20834 770 PHE A CA 1
ATOM 2648 C C . PHE A 1 388 ? -6.26769 -25.98565 -16.78176 1.000 56.03656 770 PHE A C 1
ATOM 2649 O O . PHE A 1 388 ? -5.53480 -26.77446 -17.38859 1.000 52.98678 770 PHE A O 1
ATOM 2657 N N . LYS A 1 389 ? -7.14562 -26.36852 -15.85294 1.000 52.62753 771 LYS A N 1
ATOM 2658 C CA . LYS A 1 389 ? -7.34553 -27.76248 -15.45725 1.000 51.92084 771 LYS A CA 1
ATOM 2659 C C . LYS A 1 389 ? -8.43917 -28.38799 -16.32522 1.000 49.52866 771 LYS A C 1
ATOM 2660 O O . LYS A 1 389 ? -9.60398 -27.98175 -16.26906 1.000 51.39907 771 LYS A O 1
ATOM 2666 N N . MET A 1 390 ? -8.07172 -29.37389 -17.13144 1.000 53.73457 772 MET A N 1
ATOM 2667 C CA . MET A 1 390 ? -9.00639 -30.10068 -17.97946 1.000 52.65775 772 MET A CA 1
ATOM 2668 C C . MET A 1 390 ? -9.28797 -31.45140 -17.31937 1.000 56.46890 772 MET A C 1
ATOM 2669 O O . MET A 1 390 ? -8.39122 -32.30190 -17.21960 1.000 51.39273 772 MET A O 1
ATOM 2674 N N . HIS A 1 391 ? -10.53099 -31.62939 -16.86827 1.000 56.10080 773 HIS A N 1
ATOM 2675 C CA . HIS A 1 391 ? -10.97297 -32.75649 -16.06115 1.000 62.26520 773 HIS A CA 1
ATOM 2676 C C . HIS A 1 391 ? -11.23376 -33.96066 -16.95421 1.000 62.88144 773 HIS A C 1
ATOM 2677 O O . HIS A 1 391 ? -11.45755 -33.83034 -18.15850 1.000 60.82721 773 HIS A O 1
ATOM 2684 N N . ALA A 1 392 ? -11.20653 -35.15004 -16.34609 1.000 64.81678 774 ALA A N 1
ATOM 2685 C CA . ALA A 1 392 ? -11.35877 -36.36942 -17.13669 1.000 67.86557 774 ALA A CA 1
ATOM 2686 C C . ALA A 1 392 ? -12.78055 -36.52607 -17.66491 1.000 73.00244 774 ALA A C 1
ATOM 2687 O O . ALA A 1 392 ? -12.96564 -36.82994 -18.84791 1.000 77.43988 774 ALA A O 1
ATOM 2689 N N . ARG A 1 393 ? -13.78657 -36.27988 -16.81441 1.000 77.71867 775 ARG A N 1
ATOM 2690 C CA . ARG A 1 393 ? -15.21356 -36.52530 -17.05453 1.000 79.79816 775 ARG A CA 1
ATOM 2691 C C . ARG A 1 393 ? -15.58361 -36.85428 -18.49458 1.000 83.12094 775 ARG A C 1
ATOM 2692 O O . ARG A 1 393 ? -16.00103 -37.97952 -18.79319 1.000 89.82197 775 ARG A O 1
ATOM 2700 N N . GLY A 1 394 ? -15.43293 -35.89648 -19.39997 1.000 79.84770 776 GLY A N 1
ATOM 2701 C CA . GLY A 1 394 ? -15.78551 -36.19538 -20.77137 1.000 79.31870 776 GLY A CA 1
ATOM 2702 C C . GLY A 1 394 ? -14.72437 -36.05124 -21.84670 1.000 74.02775 776 GLY A C 1
ATOM 2703 O O . GLY A 1 394 ? -13.61524 -36.58669 -21.76520 1.000 76.40937 776 GLY A O 1
ATOM 2704 N N . TRP A 1 395 ? -15.09930 -35.30183 -22.86868 1.000 67.18565 777 TRP A N 1
ATOM 2705 C CA . TRP A 1 395 ? -14.24852 -35.01017 -24.01401 1.000 64.43953 777 TRP A CA 1
ATOM 2706 C C . TRP A 1 395 ? -13.17185 -33.96442 -23.69800 1.000 64.30123 777 TRP A C 1
ATOM 2707 O O . TRP A 1 395 ? -13.45376 -32.91967 -23.10034 1.000 63.37912 777 TRP A O 1
ATOM 2718 N N . ARG A 1 396 ? -11.92287 -34.26831 -24.05605 1.000 58.88051 778 ARG A N 1
ATOM 2719 C CA . ARG A 1 396 ? -10.81943 -33.32080 -23.94493 1.000 60.51474 778 ARG A CA 1
ATOM 2720 C C . ARG A 1 396 ? -10.06205 -33.27000 -25.26290 1.000 62.06937 778 ARG A C 1
ATOM 2721 O O . ARG A 1 396 ? -9.80602 -34.31390 -25.87257 1.000 58.38195 778 ARG A O 1
ATOM 2729 N N . SER A 1 397 ? -9.73471 -32.06165 -25.72876 1.000 58.08993 779 SER A N 1
ATOM 2730 C CA . SER A 1 397 ? -8.90467 -31.93476 -26.92248 1.000 53.32329 779 SER A CA 1
ATOM 2731 C C . SER A 1 397 ? -8.07464 -30.65841 -26.86254 1.000 58.42722 779 SER A C 1
ATOM 2732 O O . SER A 1 397 ? -8.56430 -29.59280 -26.44859 1.000 60.63232 779 SER A O 1
ATOM 2735 N N . ILE A 1 398 ? -6.80838 -30.80561 -27.27368 1.000 54.43089 780 ILE A N 1
ATOM 2736 C CA . ILE A 1 398 ? -5.78759 -29.76450 -27.27870 1.000 54.57475 780 ILE A CA 1
ATOM 2737 C C . ILE A 1 398 ? -4.99869 -29.84576 -28.58059 1.000 60.33207 780 ILE A C 1
ATOM 2738 O O . ILE A 1 398 ? -4.62060 -30.93942 -29.02782 1.000 52.40024 780 ILE A O 1
ATOM 2743 N N . TYR A 1 399 ? -4.74224 -28.67693 -29.17703 1.000 50.79897 781 TYR A N 1
ATOM 2744 C CA . TYR A 1 399 ? -3.80642 -28.53145 -30.29029 1.000 51.34457 781 TYR A CA 1
ATOM 2745 C C . TYR A 1 399 ? -2.94717 -27.30563 -30.01171 1.000 59.14652 781 TYR A C 1
ATOM 2746 O O . TYR A 1 399 ? -3.48005 -26.20198 -29.85201 1.000 54.02271 781 TYR A O 1
ATOM 2755 N N . CYS A 1 400 ? -1.63124 -27.48681 -29.92734 1.000 58.79630 782 CYS A N 1
ATOM 2756 C CA . CYS A 1 400 ? -0.74271 -26.38583 -29.57547 1.000 59.61561 782 CYS A CA 1
ATOM 2757 C C . CYS A 1 400 ? -0.03815 -25.83267 -30.80926 1.000 68.04884 782 CYS A C 1
ATOM 2758 O O . CYS A 1 400 ? 0.21358 -26.54659 -31.78376 1.000 60.83456 782 CYS A O 1
ATOM 2761 N N . MET A 1 401 ? 0.24231 -24.49421 -30.77359 1.000 67.58111 783 MET A N 1
ATOM 2762 C CA . MET A 1 401 ? 0.84999 -24.01143 -32.00115 1.000 71.62246 783 MET A CA 1
ATOM 2763 C C . MET A 1 401 ? 2.36851 -24.15621 -31.96701 1.000 74.02626 783 MET A C 1
ATOM 2764 O O . MET A 1 401 ? 2.97237 -24.20503 -30.89165 1.000 73.88431 783 MET A O 1
ATOM 2769 N N . PRO A 1 402 ? 3.00161 -24.27288 -33.14692 1.000 80.34897 784 PRO A N 1
ATOM 2770 C CA . PRO A 1 402 ? 4.46479 -24.34198 -33.25432 1.000 83.63140 784 PRO A CA 1
ATOM 2771 C C . PRO A 1 402 ? 5.14814 -23.05162 -32.78599 1.000 84.01494 784 PRO A C 1
ATOM 2772 O O . PRO A 1 402 ? 5.43877 -22.90557 -31.59445 1.000 86.56329 784 PRO A O 1
ATOM 2776 N N . GLN B 1 18 ? 8.67619 -46.48530 -39.26044 1.000 86.23101 334 GLN B N 1
ATOM 2777 C CA . GLN B 1 18 ? 9.35937 -47.70895 -38.84867 1.000 85.22597 334 GLN B CA 1
ATOM 2778 C C . GLN B 1 18 ? 8.91893 -48.15055 -37.43011 1.000 80.78743 334 GLN B C 1
ATOM 2779 O O . GLN B 1 18 ? 8.11828 -47.47074 -36.78961 1.000 81.38427 334 GLN B O 1
ATOM 2785 N N . LEU B 1 19 ? 9.44359 -49.28337 -36.94987 1.000 76.19550 335 LEU B N 1
ATOM 2786 C CA . LEU B 1 19 ? 8.90809 -49.98133 -35.78130 1.000 73.52030 335 LEU B CA 1
ATOM 2787 C C . LEU B 1 19 ? 9.91727 -50.08187 -34.63668 1.000 68.38231 335 LEU B C 1
ATOM 2788 O O . LEU B 1 19 ? 10.97605 -50.69790 -34.78490 1.000 72.53450 335 LEU B O 1
ATOM 2793 N N . ALA B 1 20 ? 9.57375 -49.49594 -33.49483 1.000 62.42723 336 ALA B N 1
ATOM 2794 C CA . ALA B 1 20 ? 10.34552 -49.55003 -32.26162 1.000 61.43615 336 ALA B CA 1
ATOM 2795 C C . ALA B 1 20 ? 9.81562 -50.66477 -31.35776 1.000 60.14900 336 ALA B C 1
ATOM 2796 O O . ALA B 1 20 ? 8.63648 -51.02989 -31.42241 1.000 55.33452 336 ALA B O 1
ATOM 2798 N N . ALA B 1 21 ? 10.70171 -51.19510 -30.50962 1.000 56.97505 337 ALA B N 1
ATOM 2799 C CA . ALA B 1 21 ? 10.35203 -52.31228 -29.63474 1.000 56.68885 337 ALA B CA 1
ATOM 2800 C C . ALA B 1 21 ? 9.32229 -51.92046 -28.57928 1.000 54.77206 337 ALA B C 1
ATOM 2801 O O . ALA B 1 21 ? 9.33079 -50.79936 -28.05330 1.000 53.70454 337 ALA B O 1
ATOM 2803 N N . VAL B 1 22 ? 8.44196 -52.87075 -28.25928 1.000 50.34948 338 VAL B N 1
ATOM 2804 C CA . VAL B 1 22 ? 7.36633 -52.68724 -27.29310 1.000 47.98852 338 VAL B CA 1
ATOM 2805 C C . VAL B 1 22 ? 7.43689 -53.78365 -26.22960 1.000 51.12548 338 VAL B C 1
ATOM 2806 O O . VAL B 1 22 ? 7.49896 -54.98377 -26.55316 1.000 52.17899 338 VAL B O 1
ATOM 2810 N N . ASP B 1 23 ? 7.43190 -53.36291 -24.96369 1.000 47.60818 339 ASP B N 1
ATOM 2811 C CA . ASP B 1 23 ? 7.34630 -54.25190 -23.81024 1.000 49.22321 339 ASP B CA 1
ATOM 2812 C C . ASP B 1 23 ? 5.90394 -54.23390 -23.31490 1.000 49.03154 339 ASP B C 1
ATOM 2813 O O . ASP B 1 23 ? 5.38635 -53.17424 -22.94001 1.000 48.89520 339 ASP B O 1
ATOM 2818 N N . ILE B 1 24 ? 5.25485 -55.39332 -23.29693 1.000 43.97302 340 ILE B N 1
ATOM 2819 C CA . ILE B 1 24 ? 3.86090 -55.48671 -22.88414 1.000 45.61737 340 ILE B CA 1
ATOM 2820 C C . ILE B 1 24 ? 3.79459 -56.13715 -21.50938 1.000 47.36361 340 ILE B C 1
ATOM 2821 O O . ILE B 1 24 ? 4.29621 -57.25415 -21.31531 1.000 46.35351 340 ILE B O 1
ATOM 2826 N N . PHE B 1 25 ? 3.14178 -55.44950 -20.57363 1.000 45.41999 341 PHE B N 1
ATOM 2827 C CA . PHE B 1 25 ? 3.01890 -55.84681 -19.17426 1.000 44.34706 341 PHE B CA 1
ATOM 2828 C C . PHE B 1 25 ? 1.62059 -56.40155 -18.92755 1.000 46.82450 341 PHE B C 1
ATOM 2829 O O . PHE B 1 25 ? 0.61997 -55.74813 -19.25517 1.000 45.75074 341 PHE B O 1
ATOM 2837 N N . VAL B 1 26 ? 1.55177 -57.57479 -18.30088 1.000 45.93347 342 VAL B N 1
ATOM 2838 C CA . VAL B 1 26 ? 0.30084 -58.16369 -17.84563 1.000 47.73392 342 VAL B CA 1
ATOM 2839 C C . VAL B 1 26 ? 0.43211 -58.48769 -16.36083 1.000 51.16748 342 VAL B C 1
ATOM 2840 O O . VAL B 1 26 ? 1.34993 -59.21772 -15.96631 1.000 50.72223 342 VAL B O 1
ATOM 2844 N N . SER B 1 27 ? -0.50802 -57.99330 -15.55170 1.000 50.62569 343 SER B N 1
ATOM 2845 C CA . SER B 1 27 ? -0.52542 -58.23047 -14.10489 1.000 51.41772 343 SER B CA 1
ATOM 2846 C C . SER B 1 27 ? -1.50468 -59.34934 -13.74482 1.000 51.34477 343 SER B C 1
ATOM 2847 O O . SER B 1 27 ? -2.65145 -59.34494 -14.20160 1.000 56.30819 343 SER B O 1
ATOM 2850 N N . THR B 1 28 ? -1.06518 -60.30538 -12.92980 1.000 51.05964 344 THR B N 1
ATOM 2851 C CA . THR B 1 28 ? -1.96387 -61.32600 -12.40486 1.000 51.88691 344 THR B CA 1
ATOM 2852 C C . THR B 1 28 ? -1.67218 -61.51735 -10.92543 1.000 52.54668 344 THR B C 1
ATOM 2853 O O . THR B 1 28 ? -0.57890 -61.19962 -10.44609 1.000 52.94249 344 THR B O 1
ATOM 2857 N N . VAL B 1 29 ? -2.65756 -62.02940 -10.18878 1.000 52.77310 345 VAL B N 1
ATOM 2858 C CA . VAL B 1 29 ? -2.43088 -62.21926 -8.75703 1.000 54.15652 345 VAL B CA 1
ATOM 2859 C C . VAL B 1 29 ? -3.06010 -63.50881 -8.24483 1.000 57.78636 345 VAL B C 1
ATOM 2860 O O . VAL B 1 29 ? -2.50993 -64.14491 -7.34020 1.000 57.25760 345 VAL B O 1
ATOM 2864 N N . ASP B 1 30 ? -4.21309 -63.90262 -8.78560 1.000 56.65626 346 ASP B N 1
ATOM 2865 C CA . ASP B 1 30 ? -5.01962 -64.96202 -8.17787 1.000 58.67643 346 ASP B CA 1
ATOM 2866 C C . ASP B 1 30 ? -5.70790 -65.82781 -9.22605 1.000 56.03155 346 ASP B C 1
ATOM 2867 O O . ASP B 1 30 ? -6.81075 -65.49417 -9.68644 1.000 55.90325 346 ASP B O 1
ATOM 2872 N N . PRO B 1 31 ? -5.12666 -66.98521 -9.56088 1.000 55.52603 347 PRO B N 1
ATOM 2873 C CA . PRO B 1 31 ? -5.72919 -67.86553 -10.58410 1.000 57.29238 347 PRO B CA 1
ATOM 2874 C C . PRO B 1 31 ? -7.15608 -68.30325 -10.27477 1.000 61.47787 347 PRO B C 1
ATOM 2875 O O . PRO B 1 31 ? -7.88248 -68.69375 -11.19976 1.000 60.56435 347 PRO B O 1
ATOM 2879 N N . LEU B 1 32 ? -7.58196 -68.24827 -9.00944 1.000 61.82301 348 LEU B N 1
ATOM 2880 C CA . LEU B 1 32 ? -8.97123 -68.54457 -8.67947 1.000 58.73946 348 LEU B CA 1
ATOM 2881 C C . LEU B 1 32 ? -9.90541 -67.42692 -9.12760 1.000 62.82399 348 LEU B C 1
ATOM 2882 O O . LEU B 1 32 ? -11.08433 -67.67747 -9.39650 1.000 68.51211 348 LEU B O 1
ATOM 2887 N N . LYS B 1 33 ? -9.41276 -66.19024 -9.19094 1.000 58.29663 349 LYS B N 1
ATOM 2888 C CA . LYS B 1 33 ? -10.19325 -65.08085 -9.71813 1.000 58.52737 349 LYS B CA 1
ATOM 2889 C C . LYS B 1 33 ? -9.84363 -64.73665 -11.15166 1.000 59.91644 349 LYS B C 1
ATOM 2890 O O . LYS B 1 33 ? -10.66647 -64.12715 -11.84899 1.000 64.56760 349 LYS B O 1
ATOM 2896 N N . GLU B 1 34 ? -8.63555 -65.08145 -11.59541 1.000 58.12506 350 GLU B N 1
ATOM 2897 C CA . GLU B 1 34 ? -8.15850 -64.79228 -12.94729 1.000 54.42975 350 GLU B CA 1
ATOM 2898 C C . GLU B 1 34 ? -7.90039 -66.13207 -13.62671 1.000 55.45082 350 GLU B C 1
ATOM 2899 O O . GLU B 1 34 ? -6.77978 -66.66919 -13.55673 1.000 52.20385 350 GLU B O 1
ATOM 2905 N N . PRO B 1 35 ? -8.91092 -66.71921 -14.26848 1.000 52.05789 351 PRO B N 1
ATOM 2906 C CA . PRO B 1 35 ? -8.79036 -68.10893 -14.74428 1.000 56.61543 351 PRO B CA 1
ATOM 2907 C C . PRO B 1 35 ? -7.61265 -68.25656 -15.68790 1.000 51.50881 351 PRO B C 1
ATOM 2908 O O . PRO B 1 35 ? -7.42736 -67.43070 -16.58916 1.000 50.61482 351 PRO B O 1
ATOM 2912 N N . PRO B 1 36 ? -6.75184 -69.24370 -15.45125 1.000 54.23278 352 PRO B N 1
ATOM 2913 C CA . PRO B 1 36 ? -5.56471 -69.40952 -16.29709 1.000 52.03176 352 PRO B CA 1
ATOM 2914 C C . PRO B 1 36 ? -5.85247 -69.43571 -17.78999 1.000 52.86775 352 PRO B C 1
ATOM 2915 O O . PRO B 1 36 ? -5.01639 -68.96247 -18.56059 1.000 51.83153 352 PRO B O 1
ATOM 2919 N N . LEU B 1 37 ? -7.00740 -69.94403 -18.22608 1.000 50.15812 353 LEU B N 1
ATOM 2920 C CA . LEU B 1 37 ? -7.27339 -70.02912 -19.65614 1.000 55.39879 353 LEU B CA 1
ATOM 2921 C C . LEU B 1 37 ? -7.49390 -68.65174 -20.27168 1.000 53.53612 353 LEU B C 1
ATOM 2922 O O . LEU B 1 37 ? -7.09352 -68.41501 -21.41291 1.000 50.41271 353 LEU B O 1
ATOM 2927 N N . VAL B 1 38 ? -8.09738 -67.72809 -19.52195 1.000 54.18851 354 VAL B N 1
ATOM 2928 C CA . VAL B 1 38 ? -8.29928 -66.36428 -20.01746 1.000 53.92479 354 VAL B CA 1
ATOM 2929 C C . VAL B 1 38 ? -6.95974 -65.63421 -20.15055 1.000 50.49224 354 VAL B C 1
ATOM 2930 O O . VAL B 1 38 ? -6.66596 -65.00308 -21.17958 1.000 52.08180 354 VAL B O 1
ATOM 2934 N N . THR B 1 39 ? -6.11986 -65.72928 -19.11715 1.000 49.91099 355 THR B N 1
ATOM 2935 C CA . THR B 1 39 ? -4.75750 -65.21107 -19.20489 1.000 52.81459 355 THR B CA 1
ATOM 2936 C C . THR B 1 39 ? -4.02099 -65.80573 -20.40408 1.000 50.83270 355 THR B C 1
ATOM 2937 O O . THR B 1 39 ? -3.34124 -65.08948 -21.15146 1.000 47.13231 355 THR B O 1
ATOM 2941 N N . ALA B 1 40 ? -4.12372 -67.13054 -20.57465 1.000 47.69420 356 ALA B N 1
ATOM 2942 C CA . ALA B 1 40 ? -3.49360 -67.80101 -21.70382 1.000 47.91091 356 ALA B CA 1
ATOM 2943 C C . ALA B 1 40 ? -3.94627 -67.19448 -23.01853 1.000 47.42982 356 ALA B C 1
ATOM 2944 O O . ALA B 1 40 ? -3.13582 -66.98237 -23.92442 1.000 48.17303 356 ALA B O 1
ATOM 2946 N N . ASN B 1 41 ? -5.24410 -66.92118 -23.14504 1.000 46.68048 357 ASN B N 1
ATOM 2947 C CA . ASN B 1 41 ? -5.76146 -66.37838 -24.39278 1.000 49.20945 357 ASN B CA 1
ATOM 2948 C C . ASN B 1 41 ? -5.21024 -64.98243 -24.67180 1.000 50.38459 357 ASN B C 1
ATOM 2949 O O . ASN B 1 41 ? -4.85103 -64.65650 -25.82088 1.000 44.86426 357 ASN B O 1
ATOM 2954 N N . THR B 1 42 ? -5.05723 -64.17708 -23.62122 1.000 48.33285 358 THR B N 1
ATOM 2955 C CA . THR B 1 42 ? -4.45517 -62.85692 -23.80360 1.000 48.51343 358 THR B CA 1
ATOM 2956 C C . THR B 1 42 ? -3.00006 -62.98277 -24.23515 1.000 43.69620 358 THR B C 1
ATOM 2957 O O . THR B 1 42 ? -2.55696 -62.32490 -25.18987 1.000 47.25501 358 THR B O 1
ATOM 2961 N N . VAL B 1 43 ? -2.25544 -63.86248 -23.56222 1.000 43.56466 359 VAL B N 1
ATOM 2962 C CA . VAL B 1 43 ? -0.85108 -64.08297 -23.90211 1.000 45.92438 359 VAL B CA 1
ATOM 2963 C C . VAL B 1 43 ? -0.70997 -64.55287 -25.35172 1.000 48.96304 359 VAL B C 1
ATOM 2964 O O . VAL B 1 43 ? 0.17243 -64.09009 -26.08216 1.000 45.25776 359 VAL B O 1
ATOM 2968 N N . LEU B 1 44 ? -1.57272 -65.47604 -25.79345 1.000 45.59891 360 LEU B N 1
ATOM 2969 C CA . LEU B 1 44 ? -1.48224 -65.95652 -27.16858 1.000 47.36990 360 LEU B CA 1
ATOM 2970 C C . LEU B 1 44 ? -1.77311 -64.84651 -28.16089 1.000 50.25018 360 LEU B C 1
ATOM 2971 O O . LEU B 1 44 ? -1.17751 -64.80920 -29.24947 1.000 50.56563 360 LEU B O 1
ATOM 2976 N N . SER B 1 45 ? -2.72991 -63.96446 -27.83924 1.000 46.11873 361 SER B N 1
ATOM 2977 C CA . SER B 1 45 ? -2.98288 -62.86384 -28.76331 1.000 50.37907 361 SER B CA 1
ATOM 2978 C C . SER B 1 45 ? -1.79801 -61.90923 -28.81195 1.000 48.50238 361 SER B C 1
ATOM 2979 O O . SER B 1 45 ? -1.53336 -61.30713 -29.85484 1.000 51.22938 361 SER B O 1
ATOM 2982 N N . ILE B 1 46 ? -1.04321 -61.79758 -27.72111 1.000 47.34558 362 ILE B N 1
ATOM 2983 C CA . ILE B 1 46 ? 0.15404 -60.95934 -27.75291 1.000 45.56690 362 ILE B CA 1
ATOM 2984 C C . ILE B 1 46 ? 1.25058 -61.64176 -28.56677 1.000 47.37122 362 ILE B C 1
ATOM 2985 O O . ILE B 1 46 ? 1.83682 -61.04338 -29.47558 1.000 47.31006 362 ILE B O 1
ATOM 2990 N N . LEU B 1 47 ? 1.51899 -62.92127 -28.28165 1.000 46.17970 363 LEU B N 1
ATOM 2991 C CA . LEU B 1 47 ? 2.57798 -63.64216 -28.99134 1.000 48.68481 363 LEU B CA 1
ATOM 2992 C C . LEU B 1 47 ? 2.33765 -63.71270 -30.49849 1.000 47.44013 363 LEU B C 1
ATOM 2993 O O . LEU B 1 47 ? 3.28902 -63.90007 -31.27371 1.000 47.07333 363 LEU B O 1
ATOM 2998 N N . ALA B 1 48 ? 1.08630 -63.61856 -30.94166 1.000 46.18325 364 ALA B N 1
ATOM 2999 C CA . ALA B 1 48 ? 0.79213 -63.78556 -32.35547 1.000 49.62608 364 ALA B CA 1
ATOM 3000 C C . ALA B 1 48 ? 0.61266 -62.45674 -33.06665 1.000 48.67621 364 ALA B C 1
ATOM 3001 O O . ALA B 1 48 ? 0.21444 -62.44009 -34.23539 1.000 49.65049 364 ALA B O 1
ATOM 3003 N N . VAL B 1 49 ? 0.93220 -61.35055 -32.39603 1.000 48.80572 365 VAL B N 1
ATOM 3004 C CA . VAL B 1 49 ? 0.66870 -60.03895 -32.95271 1.000 49.68826 365 VAL B CA 1
ATOM 3005 C C . VAL B 1 49 ? 1.49136 -59.85466 -34.22722 1.000 50.70887 365 VAL B C 1
ATOM 3006 O O . VAL B 1 49 ? 2.55805 -60.45645 -34.40159 1.000 54.37285 365 VAL B O 1
ATOM 3010 N N . ASP B 1 50 ? 0.96450 -59.05680 -35.15119 1.000 54.06107 366 ASP B N 1
ATOM 3011 C CA . ASP B 1 50 ? 1.65421 -58.75840 -36.40993 1.000 54.16936 366 ASP B CA 1
ATOM 3012 C C . ASP B 1 50 ? 2.70445 -57.68970 -36.14369 1.000 55.90566 366 ASP B C 1
ATOM 3013 O O . ASP B 1 50 ? 2.45754 -56.48788 -36.28763 1.000 57.31376 366 ASP B O 1
ATOM 3018 N N . TYR B 1 51 ? 3.90468 -58.13536 -35.78451 1.000 51.96365 367 TYR B N 1
ATOM 3019 C CA . TYR B 1 51 ? 4.98303 -57.23298 -35.40125 1.000 53.22817 367 TYR B CA 1
ATOM 3020 C C . TYR B 1 51 ? 6.27255 -58.03152 -35.45946 1.000 56.60839 367 TYR B C 1
ATOM 3021 O O . TYR B 1 51 ? 6.23150 -59.25528 -35.32525 1.000 55.24613 367 TYR B O 1
ATOM 3030 N N . PRO B 1 52 ? 7.40618 -57.39661 -35.74398 1.000 60.69523 368 PRO B N 1
ATOM 3031 C CA . PRO B 1 52 ? 8.68048 -58.13323 -35.72878 1.000 56.53506 368 PRO B CA 1
ATOM 3032 C C . PRO B 1 52 ? 8.91029 -58.73832 -34.35346 1.000 57.42148 368 PRO B C 1
ATOM 3033 O O . PRO B 1 52 ? 8.87767 -58.02808 -33.34392 1.000 54.25538 368 PRO B O 1
ATOM 3037 N N . VAL B 1 53 ? 9.15690 -60.05573 -34.31860 1.000 50.00027 369 VAL B N 1
ATOM 3038 C CA . VAL B 1 53 ? 9.10842 -60.78793 -33.05134 1.000 54.51228 369 VAL B CA 1
ATOM 3039 C C . VAL B 1 53 ? 10.21401 -60.35410 -32.08328 1.000 57.51326 369 VAL B C 1
ATOM 3040 O O . VAL B 1 53 ? 9.98940 -60.29887 -30.86601 1.000 56.64232 369 VAL B O 1
ATOM 3044 N N . ASP B 1 54 ? 11.40620 -60.01530 -32.57751 1.000 60.90618 370 ASP B N 1
ATOM 3045 C CA . ASP B 1 54 ? 12.40891 -59.47570 -31.66247 1.000 60.95598 370 ASP B CA 1
ATOM 3046 C C . ASP B 1 54 ? 12.04397 -58.09881 -31.11756 1.000 63.19077 370 ASP B C 1
ATOM 3047 O O . ASP B 1 54 ? 12.76343 -57.58285 -30.25736 1.000 63.15852 370 ASP B O 1
ATOM 3052 N N . LYS B 1 55 ? 10.96824 -57.48024 -31.58517 1.000 57.54495 371 LYS B N 1
ATOM 3053 C CA . LYS B 1 55 ? 10.64682 -56.13671 -31.13710 1.000 57.77985 371 LYS B CA 1
ATOM 3054 C C . LYS B 1 55 ? 9.38034 -56.08098 -30.29406 1.000 57.28565 371 LYS B C 1
ATOM 3055 O O . LYS B 1 55 ? 8.93563 -54.99097 -29.92532 1.000 53.11081 371 LYS B O 1
ATOM 3061 N N . VAL B 1 56 ? 8.79665 -57.22273 -29.95429 1.000 53.38506 372 VAL B N 1
ATOM 3062 C CA . VAL B 1 56 ? 7.70163 -57.25672 -28.99599 1.000 50.43446 372 VAL B CA 1
ATOM 3063 C C . VAL B 1 56 ? 7.99626 -58.34380 -27.96917 1.000 53.91792 372 VAL B C 1
ATOM 3064 O O . VAL B 1 56 ? 8.41331 -59.44683 -28.33932 1.000 52.56937 372 VAL B O 1
ATOM 3068 N N . SER B 1 57 ? 7.83282 -58.00814 -26.67944 1.000 48.90248 373 SER B N 1
ATOM 3069 C CA . SER B 1 57 ? 8.07924 -58.91792 -25.56226 1.000 51.47294 373 SER B CA 1
ATOM 3070 C C . SER B 1 57 ? 6.91676 -58.85932 -24.58303 1.000 53.90324 373 SER B C 1
ATOM 3071 O O . SER B 1 57 ? 6.33772 -57.79104 -24.36887 1.000 49.58468 373 SER B O 1
ATOM 3074 N N . CYS B 1 58 ? 6.58595 -60.00061 -23.97575 1.000 49.12022 374 CYS B N 1
ATOM 3075 C CA . CYS B 1 58 ? 5.44598 -60.10043 -23.07306 1.000 48.15903 374 CYS B CA 1
ATOM 3076 C C . CYS B 1 58 ? 5.92680 -60.50032 -21.68364 1.000 50.28269 374 CYS B C 1
ATOM 3077 O O . CYS B 1 58 ? 6.44812 -61.60338 -21.51696 1.000 48.84093 374 CYS B O 1
ATOM 3080 N N . TYR B 1 59 ? 5.72942 -59.61605 -20.69365 1.000 45.66427 375 TYR B N 1
ATOM 3081 C CA . TYR B 1 59 ? 6.07561 -59.82581 -19.29005 1.000 48.42187 375 TYR B CA 1
ATOM 3082 C C . TYR B 1 59 ? 4.80079 -60.07418 -18.49770 1.000 49.89422 375 TYR B C 1
ATOM 3083 O O . TYR B 1 59 ? 3.90943 -59.21567 -18.47192 1.000 46.48051 375 TYR B O 1
ATOM 3092 N N . VAL B 1 60 ? 4.73066 -61.22225 -17.82980 1.000 47.37442 376 VAL B N 1
ATOM 3093 C CA . VAL B 1 60 ? 3.59691 -61.59243 -16.99092 1.000 48.03788 376 VAL B CA 1
ATOM 3094 C C . VAL B 1 60 ? 4.08148 -61.59122 -15.55219 1.000 44.04094 376 VAL B C 1
ATOM 3095 O O . VAL B 1 60 ? 4.90518 -62.42962 -15.16944 1.000 45.77890 376 VAL B O 1
ATOM 3099 N N . SER B 1 61 ? 3.60195 -60.62393 -14.76641 1.000 45.02733 377 SER B N 1
ATOM 3100 C CA . SER B 1 61 ? 3.86115 -60.57158 -13.33200 1.000 47.53719 377 SER B CA 1
ATOM 3101 C C . SER B 1 61 ? 2.84027 -61.43033 -12.61069 1.000 42.87643 377 SER B C 1
ATOM 3102 O O . SER B 1 61 ? 1.63565 -61.25603 -12.81341 1.000 45.83373 377 SER B O 1
ATOM 3105 N N . ASP B 1 62 ? 3.31957 -62.33078 -11.76431 1.000 44.51462 378 ASP B N 1
ATOM 3106 C CA . ASP B 1 62 ? 2.48180 -63.22243 -10.96158 1.000 50.01755 378 ASP B CA 1
ATOM 3107 C C . ASP B 1 62 ? 2.72939 -62.87877 -9.48289 1.000 51.50611 378 ASP B C 1
ATOM 3108 O O . ASP B 1 62 ? 3.65398 -63.38435 -8.83618 1.000 52.54094 378 ASP B O 1
ATOM 3113 N N . ASP B 1 63 ? 1.90125 -61.97498 -8.94831 1.000 48.25250 379 ASP B N 1
ATOM 3114 C CA . ASP B 1 63 ? 2.02481 -61.61936 -7.54159 1.000 54.15184 379 ASP B CA 1
ATOM 3115 C C . ASP B 1 63 ? 1.51023 -62.70556 -6.60694 1.000 54.11675 379 ASP B C 1
ATOM 3116 O O . ASP B 1 63 ? 1.70772 -62.58402 -5.39777 1.000 56.45560 379 ASP B O 1
ATOM 3121 N N . GLY B 1 64 ? 0.86071 -63.75165 -7.12220 1.000 56.84775 380 GLY B N 1
ATOM 3122 C CA . GLY B 1 64 ? 0.49380 -64.88034 -6.28402 1.000 55.66734 380 GLY B CA 1
ATOM 3123 C C . GLY B 1 64 ? 1.55791 -65.95538 -6.15007 1.000 59.32897 380 GLY B C 1
ATOM 3124 O O . GLY B 1 64 ? 1.44133 -66.84636 -5.29076 1.000 53.31573 380 GLY B O 1
ATOM 3125 N N . ALA B 1 65 ? 2.59574 -65.89378 -6.98479 1.000 54.40955 381 ALA B N 1
ATOM 3126 C CA . ALA B 1 65 ? 3.65824 -66.89667 -6.99219 1.000 53.59666 381 ALA B CA 1
ATOM 3127 C C . ALA B 1 65 ? 3.06840 -68.30380 -7.03035 1.000 52.04205 381 ALA B C 1
ATOM 3128 O O . ALA B 1 65 ? 3.42762 -69.17430 -6.23393 1.000 52.32042 381 ALA B O 1
ATOM 3130 N N . ALA B 1 66 ? 2.10687 -68.49907 -7.93204 1.000 48.94503 382 ALA B N 1
ATOM 3131 C CA . ALA B 1 66 ? 1.31503 -69.72450 -7.97977 1.000 52.85585 382 ALA B CA 1
ATOM 3132 C C . ALA B 1 66 ? 1.94059 -70.68245 -8.98187 1.000 51.59669 382 ALA B C 1
ATOM 3133 O O . ALA B 1 66 ? 2.07416 -70.34789 -10.16715 1.000 51.39614 382 ALA B O 1
ATOM 3135 N N . MET B 1 67 ? 2.33310 -71.86982 -8.51345 1.000 50.10481 383 MET B N 1
ATOM 3136 C CA . MET B 1 67 ? 2.88156 -72.84999 -9.44258 1.000 48.19543 383 MET B CA 1
ATOM 3137 C C . MET B 1 67 ? 1.92314 -73.10595 -10.59628 1.000 46.41417 383 MET B C 1
ATOM 3138 O O . MET B 1 67 ? 2.35621 -73.32850 -11.73272 1.000 47.43887 383 MET B O 1
ATOM 3143 N N . LEU B 1 68 ? 0.61765 -73.07291 -10.32813 1.000 46.66046 384 LEU B N 1
ATOM 3144 C CA . LEU B 1 68 ? -0.37448 -73.20963 -11.39654 1.000 47.58119 384 LEU B CA 1
ATOM 3145 C C . LEU B 1 68 ? -0.19407 -72.14717 -12.49711 1.000 49.67292 384 LEU B C 1
ATOM 3146 O O . LEU B 1 68 ? -0.29448 -72.45707 -13.69458 1.000 46.62235 384 LEU B O 1
ATOM 3151 N N . SER B 1 69 ? 0.05835 -70.88594 -12.11902 1.000 46.63706 385 SER B N 1
ATOM 3152 C CA . SER B 1 69 ? 0.22691 -69.83830 -13.13536 1.000 47.41000 385 SER B CA 1
ATOM 3153 C C . SER B 1 69 ? 1.48948 -70.05260 -13.96262 1.000 44.77537 385 SER B C 1
ATOM 3154 O O . SER B 1 69 ? 1.48615 -69.84145 -15.18228 1.000 49.89735 385 SER B O 1
ATOM 3157 N N . PHE B 1 70 ? 2.58676 -70.44105 -13.31274 1.000 46.34747 386 PHE B N 1
ATOM 3158 C CA . PHE B 1 70 ? 3.81599 -70.73328 -14.04022 1.000 46.16976 386 PHE B CA 1
ATOM 3159 C C . PHE B 1 70 ? 3.59736 -71.87757 -15.03187 1.000 50.89637 386 PHE B C 1
ATOM 3160 O O . PHE B 1 70 ? 3.97205 -71.78772 -16.21699 1.000 47.67001 386 PHE B O 1
ATOM 3168 N N . GLU B 1 71 ? 2.97287 -72.96711 -14.56210 1.000 45.95021 387 GLU B N 1
ATOM 3169 C CA . GLU B 1 71 ? 2.77790 -74.12881 -15.42240 1.000 46.41512 387 GLU B CA 1
ATOM 3170 C C . GLU B 1 71 ? 1.82184 -73.82481 -16.56267 1.000 45.75381 387 GLU B C 1
ATOM 3171 O O . GLU B 1 71 ? 2.01161 -74.31887 -17.68026 1.000 45.16576 387 GLU B O 1
ATOM 3177 N N . SER B 1 72 ? 0.79776 -72.99656 -16.31559 1.000 47.86252 388 SER B N 1
ATOM 3178 C CA . SER B 1 72 ? -0.11062 -72.66075 -17.40179 1.000 51.92356 388 SER B CA 1
ATOM 3179 C C . SER B 1 72 ? 0.59751 -71.81054 -18.43440 1.000 48.63576 388 SER B C 1
ATOM 3180 O O . SER B 1 72 ? 0.37582 -71.99254 -19.62986 1.000 46.52934 388 SER B O 1
ATOM 3183 N N . LEU B 1 73 ? 1.50957 -70.93669 -17.98993 1.000 50.83540 389 LEU B N 1
ATOM 3184 C CA . LEU B 1 73 ? 2.25899 -70.11735 -18.93184 1.000 48.13378 389 LEU B CA 1
ATOM 3185 C C . LEU B 1 73 ? 3.23991 -70.96275 -19.74622 1.000 49.96230 389 LEU B C 1
ATOM 3186 O O . LEU B 1 73 ? 3.43421 -70.72301 -20.94455 1.000 48.69880 389 LEU B O 1
ATOM 3191 N N . ALA B 1 74 ? 3.85679 -71.96273 -19.11437 1.000 50.65902 390 ALA B N 1
ATOM 3192 C CA . ALA B 1 74 ? 4.70202 -72.90231 -19.85030 1.000 52.50890 390 ALA B CA 1
ATOM 3193 C C . ALA B 1 74 ? 3.90101 -73.61550 -20.93601 1.000 47.68352 390 ALA B C 1
ATOM 3194 O O . ALA B 1 74 ? 4.31850 -73.67614 -22.10475 1.000 49.85479 390 ALA B O 1
ATOM 3196 N N . GLU B 1 75 ? 2.74342 -74.17092 -20.56175 1.000 47.81109 391 GLU B N 1
ATOM 3197 C CA . GLU B 1 75 ? 1.87913 -74.81992 -21.55426 1.000 51.43027 391 GLU B CA 1
ATOM 3198 C C . GLU B 1 75 ? 1.47963 -73.84661 -22.65519 1.000 50.09623 391 GLU B C 1
ATOM 3199 O O . GLU B 1 75 ? 1.39424 -74.20815 -23.84040 1.000 48.59126 391 GLU B O 1
ATOM 3205 N N . THR B 1 76 ? 1.20187 -72.60707 -22.27142 1.000 48.57078 392 THR B N 1
ATOM 3206 C CA . THR B 1 76 ? 0.77912 -71.60760 -23.23566 1.000 47.75839 392 THR B CA 1
ATOM 3207 C C . THR B 1 76 ? 1.87303 -71.33301 -24.24848 1.000 46.85740 392 THR B C 1
ATOM 3208 O O . THR B 1 76 ? 1.59567 -71.25468 -25.44327 1.000 49.39712 392 THR B O 1
ATOM 3212 N N . SER B 1 77 ? 3.12899 -71.20874 -23.79851 1.000 47.09956 393 SER B N 1
ATOM 3213 C CA . SER B 1 77 ? 4.19517 -70.94145 -24.76493 1.000 49.73375 393 SER B CA 1
ATOM 3214 C C . SER B 1 77 ? 4.36030 -72.12385 -25.71459 1.000 47.88655 393 SER B C 1
ATOM 3215 O O . SER B 1 77 ? 4.57308 -71.94303 -26.92461 1.000 48.00600 393 SER B O 1
ATOM 3218 N N . GLU B 1 78 ? 4.22520 -73.34541 -25.18799 1.000 47.14555 394 GLU B N 1
ATOM 3219 C CA . GLU B 1 78 ? 4.31726 -74.50732 -26.07480 1.000 51.57397 394 GLU B CA 1
ATOM 3220 C C . GLU B 1 78 ? 3.20483 -74.50278 -27.12139 1.000 47.11474 394 GLU B C 1
ATOM 3221 O O . GLU B 1 78 ? 3.45531 -74.77433 -28.29851 1.000 48.59302 394 GLU B O 1
ATOM 3227 N N . PHE B 1 79 ? 1.96750 -74.21248 -26.71461 1.000 46.78395 395 PHE B N 1
ATOM 3228 C CA . PHE B 1 79 ? 0.88131 -74.12769 -27.68917 1.000 46.87039 395 PHE B CA 1
ATOM 3229 C C . PHE B 1 79 ? 1.09140 -72.96969 -28.66645 1.000 49.57500 395 PHE B C 1
ATOM 3230 O O . PHE B 1 79 ? 0.71012 -73.06238 -29.83866 1.000 46.88695 395 PHE B O 1
ATOM 3238 N N . ALA B 1 80 ? 1.67225 -71.86241 -28.20088 1.000 47.16756 396 ALA B N 1
ATOM 3239 C CA . ALA B 1 80 ? 1.95784 -70.74423 -29.09581 1.000 48.36343 396 ALA B CA 1
ATOM 3240 C C . ALA B 1 80 ? 2.84968 -71.17530 -30.24796 1.000 51.53359 396 ALA B C 1
ATOM 3241 O O . ALA B 1 80 ? 2.72561 -70.64912 -31.36965 1.000 48.39169 396 ALA B O 1
ATOM 3243 N N . ARG B 1 81 ? 3.76436 -72.11461 -29.98506 1.000 49.52105 397 ARG B N 1
ATOM 3244 C CA . ARG B 1 81 ? 4.61731 -72.59846 -31.07732 1.000 51.65706 397 ARG B CA 1
ATOM 3245 C C . ARG B 1 81 ? 3.80147 -73.17803 -32.23650 1.000 49.79082 397 ARG B C 1
ATOM 3246 O O . ARG B 1 81 ? 4.25717 -73.17241 -33.38996 1.000 47.33087 397 ARG B O 1
ATOM 3254 N N . LYS B 1 82 ? 2.60345 -73.68414 -31.96393 1.000 50.01903 398 LYS B N 1
ATOM 3255 C CA . LYS B 1 82 ? 1.73138 -74.09560 -33.05599 1.000 49.21439 398 LYS B CA 1
ATOM 3256 C C . LYS B 1 82 ? 0.82011 -72.97082 -33.51416 1.000 49.45338 398 LYS B C 1
ATOM 3257 O O . LYS B 1 82 ? 0.61048 -72.79402 -34.71727 1.000 49.68941 398 LYS B O 1
ATOM 3263 N N . TRP B 1 83 ? 0.26993 -72.21799 -32.56318 1.000 48.98060 399 TRP B N 1
ATOM 3264 C CA . TRP B 1 83 ? -0.79007 -71.25383 -32.85950 1.000 51.82704 399 TRP B CA 1
ATOM 3265 C C . TRP B 1 83 ? -0.29176 -70.05831 -33.65983 1.000 47.81594 399 TRP B C 1
ATOM 3266 O O . TRP B 1 83 ? -0.99264 -69.58065 -34.56778 1.000 49.60776 399 TRP B O 1
ATOM 3277 N N . VAL B 1 84 ? 0.88449 -69.52038 -33.32634 1.000 51.43335 400 VAL B N 1
ATOM 3278 C CA . VAL B 1 84 ? 1.33210 -68.28708 -33.97926 1.000 49.88319 400 VAL B CA 1
ATOM 3279 C C . VAL B 1 84 ? 1.53846 -68.42048 -35.45956 1.000 50.98183 400 VAL B C 1
ATOM 3280 O O . VAL B 1 84 ? 1.04170 -67.60710 -36.24165 1.000 51.17490 400 VAL B O 1
ATOM 3284 N N . PRO B 1 85 ? 2.31626 -69.42943 -35.96112 1.000 49.09076 401 PRO B N 1
ATOM 3285 C CA . PRO B 1 85 ? 2.47893 -69.54811 -37.42492 1.000 52.53663 401 PRO B CA 1
ATOM 3286 C C . PRO B 1 85 ? 1.17740 -69.81634 -38.15816 1.000 52.03182 401 PRO B C 1
ATOM 3287 O O . PRO B 1 85 ? 1.00337 -69.34289 -39.28639 1.000 51.53747 401 PRO B O 1
ATOM 3291 N N . PHE B 1 86 ? 0.25957 -70.57249 -37.55072 1.000 52.54067 402 PHE B N 1
ATOM 3292 C CA . PHE B 1 86 ? -1.07109 -70.75059 -38.12798 1.000 51.79787 402 PHE B CA 1
ATOM 3293 C C . PHE B 1 86 ? -1.75664 -69.40219 -38.34211 1.000 53.25264 402 PHE B C 1
ATOM 3294 O O . PHE B 1 86 ? -2.20979 -69.07899 -39.46062 1.000 50.28743 402 PHE B O 1
ATOM 3302 N N . CYS B 1 87 ? -1.81211 -68.57949 -37.27915 1.000 47.29010 403 CYS B N 1
ATOM 3303 C CA . CYS B 1 87 ? -2.44741 -67.27057 -37.38561 1.000 47.13270 403 CYS B CA 1
ATOM 3304 C C . CYS B 1 87 ? -1.79355 -66.41187 -38.46040 1.000 51.09188 403 CYS B C 1
ATOM 3305 O O . CYS B 1 87 ? -2.48341 -65.68996 -39.19256 1.000 52.58708 403 CYS B O 1
ATOM 3308 N N . LYS B 1 88 ? -0.46400 -66.42914 -38.55301 1.000 49.81487 404 LYS B N 1
ATOM 3309 C CA . LYS B 1 88 ? 0.13406 -65.51582 -39.53149 1.000 51.77781 404 LYS B CA 1
ATOM 3310 C C . LYS B 1 88 ? -0.04078 -66.04810 -40.95501 1.000 53.64908 404 LYS B C 1
ATOM 3311 O O . LYS B 1 88 ? -0.26744 -65.27056 -41.89041 1.000 52.27659 404 LYS B O 1
ATOM 3317 N N . LYS B 1 89 ? 0.02259 -67.37122 -41.13516 1.000 54.46271 405 LYS B N 1
ATOM 3318 C CA . LYS B 1 89 ? -0.18147 -67.95218 -42.46223 1.000 53.97715 405 LYS B CA 1
ATOM 3319 C C . LYS B 1 89 ? -1.55663 -67.60525 -43.01607 1.000 54.80611 405 LYS B C 1
ATOM 3320 O O . LYS B 1 89 ? -1.69081 -67.24385 -44.19019 1.000 58.58505 405 LYS B O 1
ATOM 3326 N N . TYR B 1 90 ? -2.59765 -67.71448 -42.19020 1.000 54.39595 406 TYR B N 1
ATOM 3327 C CA . TYR B 1 90 ? -3.96650 -67.57245 -42.68010 1.000 52.22077 406 TYR B CA 1
ATOM 3328 C C . TYR B 1 90 ? -4.62334 -66.23671 -42.30961 1.000 54.71996 406 TYR B C 1
ATOM 3329 O O . TYR B 1 90 ? -5.83494 -66.08324 -42.50761 1.000 54.37132 406 TYR B O 1
ATOM 3338 N N . SER B 1 91 ? -3.85655 -65.26604 -41.80199 1.000 52.96738 407 SER B N 1
ATOM 3339 C CA . SER B 1 91 ? -4.37348 -63.93136 -41.44053 1.000 54.52889 407 SER B CA 1
ATOM 3340 C C . SER B 1 91 ? -5.57920 -64.03084 -40.50286 1.000 52.84595 407 SER B C 1
ATOM 3341 O O . SER B 1 91 ? -6.64042 -63.44476 -40.73251 1.000 50.07101 407 SER B O 1
ATOM 3344 N N . ILE B 1 92 ? -5.39837 -64.80118 -39.43362 1.000 50.61400 408 ILE B N 1
ATOM 3345 C CA . ILE B 1 92 ? -6.45784 -65.07217 -38.47566 1.000 52.40097 408 ILE B CA 1
ATOM 3346 C C . ILE B 1 92 ? -6.73382 -63.84018 -37.62069 1.000 54.47705 408 ILE B C 1
ATOM 3347 O O . ILE B 1 92 ? -5.80805 -63.11949 -37.22261 1.000 54.03003 408 ILE B O 1
ATOM 3352 N N . GLU B 1 93 ? -8.01913 -63.58836 -37.33168 1.000 54.38835 409 GLU B N 1
ATOM 3353 C CA . GLU B 1 93 ? -8.45384 -62.58730 -36.34807 1.000 56.77779 409 GLU B CA 1
ATOM 3354 C C . GLU B 1 93 ? -9.71877 -63.07841 -35.65418 1.000 57.22714 409 GLU B C 1
ATOM 3355 O O . GLU B 1 93 ? -10.56016 -63.71818 -36.30149 1.000 57.33870 409 GLU B O 1
ATOM 3361 N N . PRO B 1 94 ? -9.85559 -62.86650 -34.33724 1.000 57.61420 410 PRO B N 1
ATOM 3362 C CA . PRO B 1 94 ? -8.79446 -62.40897 -33.43393 1.000 55.43555 410 PRO B CA 1
ATOM 3363 C C . PRO B 1 94 ? -7.83875 -63.56339 -33.12136 1.000 56.31905 410 PRO B C 1
ATOM 3364 O O . PRO B 1 94 ? -8.20545 -64.71645 -33.35357 1.000 56.27487 410 PRO B O 1
ATOM 3368 N N . ARG B 1 95 ? -6.63483 -63.27600 -32.62593 1.000 54.68472 411 ARG B N 1
ATOM 3369 C CA . ARG B 1 95 ? -5.64757 -64.32035 -32.39112 1.000 53.21521 411 ARG B CA 1
ATOM 3370 C C . ARG B 1 95 ? -5.66917 -64.82970 -30.95252 1.000 52.98783 411 ARG B C 1
ATOM 3371 O O . ARG B 1 95 ? -4.64678 -65.31660 -30.44208 1.000 49.42637 411 ARG B O 1
ATOM 3379 N N . ALA B 1 96 ? -6.82408 -64.72000 -30.28913 1.000 53.21159 412 ALA B N 1
ATOM 3380 C CA . ALA B 1 96 ? -7.10891 -65.39679 -29.03538 1.000 54.17317 412 ALA B CA 1
ATOM 3381 C C . ALA B 1 96 ? -7.95786 -66.60714 -29.39347 1.000 55.50015 412 ALA B C 1
ATOM 3382 O O . ALA B 1 96 ? -9.08993 -66.43139 -29.87833 1.000 53.01840 412 ALA B O 1
ATOM 3384 N N . PRO B 1 97 ? -7.44132 -67.83662 -29.25124 1.000 51.54393 413 PRO B N 1
ATOM 3385 C CA . PRO B 1 97 ? -8.12219 -68.99521 -29.87152 1.000 50.54707 413 PRO B CA 1
ATOM 3386 C C . PRO B 1 97 ? -9.54129 -69.20980 -29.38225 1.000 52.56540 413 PRO B C 1
ATOM 3387 O O . PRO B 1 97 ? -10.38356 -69.64451 -30.16840 1.000 51.71690 413 PRO B O 1
ATOM 3391 N N . GLU B 1 98 ? -9.82755 -68.95858 -28.09678 1.000 54.21695 414 GLU B N 1
ATOM 3392 C CA . GLU B 1 98 ? -11.19160 -69.13158 -27.59906 1.000 54.24405 414 GLU B CA 1
ATOM 3393 C C . GLU B 1 98 ? -12.18399 -68.32449 -28.43186 1.000 58.29789 414 GLU B C 1
ATOM 3394 O O . GLU B 1 98 ? -13.22956 -68.83884 -28.86931 1.000 60.03732 414 GLU B O 1
ATOM 3400 N N . TRP B 1 99 ? -11.81495 -67.09121 -28.76633 1.000 54.20728 415 TRP B N 1
ATOM 3401 C CA . TRP B 1 99 ? -12.74271 -66.24006 -29.48659 1.000 59.17131 415 TRP B CA 1
ATOM 3402 C C . TRP B 1 99 ? -12.73619 -66.54072 -30.97088 1.000 59.22174 415 TRP B C 1
ATOM 3403 O O . TRP B 1 99 ? -13.79306 -66.47751 -31.61121 1.000 58.92377 415 TRP B O 1
ATOM 3414 N N . TYR B 1 100 ? -11.57675 -66.88978 -31.53215 1.000 57.20891 416 TYR B N 1
ATOM 3415 C CA . TYR B 1 100 ? -11.55609 -67.27479 -32.93770 1.000 57.69843 416 TYR B CA 1
ATOM 3416 C C . TYR B 1 100 ? -12.44117 -68.49075 -33.17320 1.000 58.10305 416 TYR B C 1
ATOM 3417 O O . TYR B 1 100 ? -13.30059 -68.48299 -34.05889 1.000 58.02994 416 TYR B O 1
ATOM 3426 N N . PHE B 1 101 ? -12.25181 -69.54449 -32.37985 1.000 57.24033 417 PHE B N 1
ATOM 3427 C CA . PHE B 1 101 ? -13.02941 -70.75872 -32.57939 1.000 60.90083 417 PHE B CA 1
ATOM 3428 C C . PHE B 1 101 ? -14.48132 -70.60949 -32.14602 1.000 63.05542 417 PHE B C 1
ATOM 3429 O O . PHE B 1 101 ? -15.30363 -71.45150 -32.51271 1.000 67.32111 417 PHE B O 1
ATOM 3437 N N . ALA B 1 102 ? -14.83270 -69.56381 -31.40149 1.000 61.96995 418 ALA B N 1
ATOM 3438 C CA . ALA B 1 102 ? -16.25263 -69.34801 -31.15752 1.000 63.55179 418 ALA B CA 1
ATOM 3439 C C . ALA B 1 102 ? -16.96412 -68.74222 -32.36454 1.000 69.09446 418 ALA B C 1
ATOM 3440 O O . ALA B 1 102 ? -18.18507 -68.88332 -32.48732 1.000 73.38547 418 ALA B O 1
ATOM 3442 N N . ALA B 1 103 ? -16.23220 -68.07741 -33.25366 1.000 63.36902 419 ALA B N 1
ATOM 3443 C CA . ALA B 1 103 ? -16.82669 -67.39695 -34.39340 1.000 66.17412 419 ALA B CA 1
ATOM 3444 C C . ALA B 1 103 ? -17.21415 -68.37892 -35.49698 1.000 70.21849 419 ALA B C 1
ATOM 3445 O O . ALA B 1 103 ? -16.48458 -69.33312 -35.79033 1.000 65.58811 419 ALA B O 1
ATOM 3447 N N . LYS B 1 104 ? -18.38311 -68.15561 -36.09658 1.000 71.51433 420 LYS B N 1
ATOM 3448 C CA . LYS B 1 104 ? -18.80602 -69.02033 -37.18971 1.000 75.69181 420 LYS B CA 1
ATOM 3449 C C . LYS B 1 104 ? -17.95780 -68.72826 -38.40823 1.000 70.61306 420 LYS B C 1
ATOM 3450 O O . LYS B 1 104 ? -17.65391 -67.57316 -38.71434 1.000 75.59408 420 LYS B O 1
ATOM 3456 N N . ILE B 1 105 ? -17.56070 -69.77697 -39.10001 1.000 71.15429 421 ILE B N 1
ATOM 3457 C CA . ILE B 1 105 ? -16.67084 -69.63675 -40.23785 1.000 70.33116 421 ILE B CA 1
ATOM 3458 C C . ILE B 1 105 ? -17.44784 -69.82681 -41.53378 1.000 70.53856 421 ILE B C 1
ATOM 3459 O O . ILE B 1 105 ? -18.32860 -70.69068 -41.63194 1.000 73.58465 421 ILE B O 1
ATOM 3464 N N . ASP B 1 106 ? -17.13630 -68.98718 -42.51832 1.000 69.53676 422 ASP B N 1
ATOM 3465 C CA . ASP B 1 106 ? -17.83177 -68.94283 -43.80019 1.000 74.71355 422 ASP B CA 1
ATOM 3466 C C . ASP B 1 106 ? -16.90080 -69.48933 -44.88372 1.000 72.75333 422 ASP B C 1
ATOM 3467 O O . ASP B 1 106 ? -16.04419 -68.76475 -45.40207 1.000 74.65358 422 ASP B O 1
ATOM 3472 N N . TYR B 1 107 ? -17.09717 -70.75085 -45.25836 1.000 72.71135 423 TYR B N 1
ATOM 3473 C CA . TYR B 1 107 ? -16.31227 -71.32333 -46.34679 1.000 72.10108 423 TYR B CA 1
ATOM 3474 C C . TYR B 1 107 ? -16.83232 -70.88727 -47.70156 1.000 72.40159 423 TYR B C 1
ATOM 3475 O O . TYR B 1 107 ? -16.16074 -71.11073 -48.71753 1.000 79.33872 423 TYR B O 1
ATOM 3484 N N . LEU B 1 108 ? -18.03735 -70.32865 -47.73752 1.000 72.49162 424 LEU B N 1
ATOM 3485 C CA . LEU B 1 108 ? -18.66063 -69.94876 -48.99089 1.000 71.36841 424 LEU B CA 1
ATOM 3486 C C . LEU B 1 108 ? -18.09961 -68.64227 -49.58890 1.000 80.78806 424 LEU B C 1
ATOM 3487 O O . LEU B 1 108 ? -18.19360 -68.48943 -50.80146 1.000 81.42828 424 LEU B O 1
ATOM 3492 N N . LYS B 1 109 ? -17.50679 -67.68427 -48.83090 1.000 84.92751 425 LYS B N 1
ATOM 3493 C CA . LYS B 1 109 ? -17.04320 -66.47866 -49.53970 1.000 90.77512 425 LYS B CA 1
ATOM 3494 C C . LYS B 1 109 ? -15.93777 -67.11164 -50.34012 1.000 92.32594 425 LYS B C 1
ATOM 3495 O O . LYS B 1 109 ? -15.44832 -68.15982 -49.92348 1.000 91.73349 425 LYS B O 1
ATOM 3501 N N . ASP B 1 110 ? -15.36807 -66.37110 -51.29001 1.000 93.12333 426 ASP B N 1
ATOM 3502 C CA . ASP B 1 110 ? -13.92870 -66.45987 -51.59858 1.000 93.83892 426 ASP B CA 1
ATOM 3503 C C . ASP B 1 110 ? -13.22246 -67.82718 -51.54443 1.000 88.87784 426 ASP B C 1
ATOM 3504 O O . ASP B 1 110 ? -13.37363 -68.60333 -50.59517 1.000 88.95364 426 ASP B O 1
ATOM 3509 N N . LYS B 1 111 ? -12.36102 -68.10290 -52.50783 1.000 88.67861 427 LYS B N 1
ATOM 3510 C CA . LYS B 1 111 ? -11.66534 -69.38146 -52.49616 1.000 89.62188 427 LYS B CA 1
ATOM 3511 C C . LYS B 1 111 ? -10.81119 -69.56954 -51.23857 1.000 90.94017 427 LYS B C 1
ATOM 3512 O O . LYS B 1 111 ? -10.01365 -68.70519 -50.86113 1.000 93.77346 427 LYS B O 1
ATOM 3518 N N . VAL B 1 112 ? -10.95583 -70.74096 -50.61818 1.000 89.35320 428 VAL B N 1
ATOM 3519 C CA . VAL B 1 112 ? -10.26661 -71.09531 -49.38787 1.000 87.17750 428 VAL B CA 1
ATOM 3520 C C . VAL B 1 112 ? -9.22290 -72.12608 -49.78827 1.000 89.47888 428 VAL B C 1
ATOM 3521 O O . VAL B 1 112 ? -9.41566 -72.89674 -50.73738 1.000 89.75076 428 VAL B O 1
ATOM 3525 N N . GLN B 1 113 ? -8.10478 -72.15099 -49.06145 1.000 88.37197 429 GLN B N 1
ATOM 3526 C CA . GLN B 1 113 ? -6.98500 -73.00492 -49.45283 1.000 87.01434 429 GLN B CA 1
ATOM 3527 C C . GLN B 1 113 ? -7.20206 -74.50542 -49.23368 1.000 82.63390 429 GLN B C 1
ATOM 3528 O O . GLN B 1 113 ? -6.42727 -75.28981 -49.79826 1.000 86.18520 429 GLN B O 1
ATOM 3534 N N . THR B 1 114 ? -8.20306 -74.93272 -48.44232 1.000 81.31599 430 THR B N 1
ATOM 3535 C CA . THR B 1 114 ? -8.53278 -76.35633 -48.23792 1.000 74.80807 430 THR B CA 1
ATOM 3536 C C . THR B 1 114 ? -7.41216 -77.10078 -47.51758 1.000 73.77309 430 THR B C 1
ATOM 3537 O O . THR B 1 114 ? -7.66685 -77.99044 -46.68617 1.000 62.79956 430 THR B O 1
ATOM 3541 N N . SER B 1 115 ? -6.16372 -76.80262 -47.88680 1.000 72.74157 431 SER B N 1
ATOM 3542 C CA . SER B 1 115 ? -5.08562 -77.00883 -46.93063 1.000 73.99765 431 SER B CA 1
ATOM 3543 C C . SER B 1 115 ? -5.38105 -76.20554 -45.66689 1.000 61.47257 431 SER B C 1
ATOM 3544 O O . SER B 1 115 ? -5.03816 -76.62231 -44.55967 1.000 60.72247 431 SER B O 1
ATOM 3547 N N . PHE B 1 116 ? -6.06609 -75.07371 -45.82898 1.000 63.80692 432 PHE B N 1
ATOM 3548 C CA . PHE B 1 116 ? -6.55619 -74.30682 -44.69436 1.000 62.13709 432 PHE B CA 1
ATOM 3549 C C . PHE B 1 116 ? -7.55370 -75.10875 -43.86852 1.000 60.08879 432 PHE B C 1
ATOM 3550 O O . PHE B 1 116 ? -7.50918 -75.06906 -42.63923 1.000 56.93618 432 PHE B O 1
ATOM 3558 N N . VAL B 1 117 ? -8.48065 -75.81920 -44.51692 1.000 60.89014 433 VAL B N 1
ATOM 3559 C CA . VAL B 1 117 ? -9.48235 -76.58463 -43.76878 1.000 61.09638 433 VAL B CA 1
ATOM 3560 C C . VAL B 1 117 ? -8.81067 -77.68432 -42.95861 1.000 55.46182 433 VAL B C 1
ATOM 3561 O O . VAL B 1 117 ? -9.12694 -77.89976 -41.77726 1.000 55.95461 433 VAL B O 1
ATOM 3565 N N . LYS B 1 118 ? -7.84938 -78.37343 -43.57129 1.000 55.47748 434 LYS B N 1
ATOM 3566 C CA . LYS B 1 118 ? -7.07363 -79.38827 -42.86720 1.000 57.88687 434 LYS B CA 1
ATOM 3567 C C . LYS B 1 118 ? -6.34177 -78.78185 -41.66918 1.000 55.34019 434 LYS B C 1
ATOM 3568 O O . LYS B 1 118 ? -6.42460 -79.29384 -40.53976 1.000 53.34195 434 LYS B O 1
ATOM 3574 N N . ASP B 1 119 ? -5.62334 -77.67928 -41.91059 1.000 54.49695 435 ASP B N 1
ATOM 3575 C CA . ASP B 1 119 ? -4.85444 -77.02337 -40.85912 1.000 57.85623 435 ASP B CA 1
ATOM 3576 C C . ASP B 1 119 ? -5.75317 -76.55270 -39.72198 1.000 51.74483 435 ASP B C 1
ATOM 3577 O O . ASP B 1 119 ? -5.40636 -76.71661 -38.55649 1.000 53.27221 435 ASP B O 1
ATOM 3582 N N . ARG B 1 120 ? -6.92891 -76.00360 -40.04356 1.000 51.71878 436 ARG B N 1
ATOM 3583 C CA . ARG B 1 120 ? -7.82364 -75.49170 -39.01726 1.000 52.43755 436 ARG B CA 1
ATOM 3584 C C . ARG B 1 120 ? -8.43320 -76.61418 -38.18918 1.000 55.03864 436 ARG B C 1
ATOM 3585 O O . ARG B 1 120 ? -8.54728 -76.48583 -36.96347 1.000 54.19216 436 ARG B O 1
ATOM 3593 N N . ARG B 1 121 ? -8.84142 -77.72124 -38.82044 1.000 52.33731 437 ARG B N 1
ATOM 3594 C CA . ARG B 1 121 ? -9.36494 -78.82081 -38.01790 1.000 54.44745 437 ARG B CA 1
ATOM 3595 C C . ARG B 1 121 ? -8.29803 -79.33441 -37.06124 1.000 52.39809 437 ARG B C 1
ATOM 3596 O O . ARG B 1 121 ? -8.57639 -79.58567 -35.87620 1.000 55.10003 437 ARG B O 1
ATOM 3604 N N . ALA B 1 122 ? -7.05150 -79.43334 -37.53669 1.000 50.98759 438 ALA B N 1
ATOM 3605 C CA . ALA B 1 122 ? -5.99076 -79.89636 -36.64362 1.000 54.50750 438 ALA B CA 1
ATOM 3606 C C . ALA B 1 122 ? -5.70071 -78.86924 -35.54238 1.000 53.66335 438 ALA B C 1
ATOM 3607 O O . ALA B 1 122 ? -5.47242 -79.23858 -34.38655 1.000 51.86911 438 ALA B O 1
ATOM 3609 N N . MET B 1 123 ? -5.71322 -77.58164 -35.88006 1.000 50.55042 439 MET B N 1
ATOM 3610 C CA . MET B 1 123 ? -5.47682 -76.55770 -34.86979 1.000 53.82702 439 MET B CA 1
ATOM 3611 C C . MET B 1 123 ? -6.57041 -76.55936 -33.80784 1.000 50.22422 439 MET B C 1
ATOM 3612 O O . MET B 1 123 ? -6.27731 -76.40994 -32.62064 1.000 53.58820 439 MET B O 1
ATOM 3617 N N . LYS B 1 124 ? -7.83559 -76.74041 -34.20826 1.000 54.62366 440 LYS B N 1
ATOM 3618 C CA . LYS B 1 124 ? -8.91093 -76.75891 -33.22064 1.000 55.02154 440 LYS B CA 1
ATOM 3619 C C . LYS B 1 124 ? -8.75631 -77.96634 -32.30602 1.000 56.04535 440 LYS B C 1
ATOM 3620 O O . LYS B 1 124 ? -9.00987 -77.87414 -31.09712 1.000 53.20393 440 LYS B O 1
ATOM 3626 N N . ARG B 1 125 ? -8.29372 -79.09871 -32.85653 1.000 52.59538 441 ARG B N 1
ATOM 3627 C CA . ARG B 1 125 ? -8.02736 -80.24859 -31.99018 1.000 56.11595 441 ARG B CA 1
ATOM 3628 C C . ARG B 1 125 ? -6.88769 -79.94413 -31.02061 1.000 53.50688 441 ARG B C 1
ATOM 3629 O O . ARG B 1 125 ? -6.97252 -80.25813 -29.82804 1.000 52.83165 441 ARG B O 1
ATOM 3637 N N . GLU B 1 126 ? -5.84096 -79.27069 -31.50315 1.000 52.87066 442 GLU B N 1
ATOM 3638 C CA . GLU B 1 126 ? -4.72610 -78.92537 -30.62553 1.000 53.98888 442 GLU B CA 1
ATOM 3639 C C . GLU B 1 126 ? -5.17463 -77.97668 -29.51070 1.000 50.85643 442 GLU B C 1
ATOM 3640 O O . GLU B 1 126 ? -4.75928 -78.12582 -28.35680 1.000 47.79172 442 GLU B O 1
ATOM 3646 N N . TYR B 1 127 ? -6.04381 -77.01550 -29.83976 1.000 49.77056 443 TYR B N 1
ATOM 3647 C CA . TYR B 1 127 ? -6.57106 -76.09142 -28.84056 1.000 51.99607 443 TYR B CA 1
ATOM 3648 C C . TYR B 1 127 ? -7.42999 -76.81757 -27.80980 1.000 52.01674 443 TYR B C 1
ATOM 3649 O O . TYR B 1 127 ? -7.35093 -76.52204 -26.61158 1.000 52.73091 443 TYR B O 1
ATOM 3658 N N . GLU B 1 128 ? -8.23389 -77.78586 -28.25203 1.000 53.53706 444 GLU B N 1
ATOM 3659 C CA . GLU B 1 128 ? -9.03780 -78.57662 -27.31868 1.000 57.36153 444 GLU B CA 1
ATOM 3660 C C . GLU B 1 128 ? -8.15456 -79.36198 -26.35200 1.000 53.05515 444 GLU B C 1
ATOM 3661 O O . GLU B 1 128 ? -8.44046 -79.44716 -25.14497 1.000 54.81656 444 GLU B O 1
ATOM 3667 N N . GLU B 1 129 ? -7.07336 -79.95270 -26.86426 1.000 52.83429 445 GLU B N 1
ATOM 3668 C CA . GLU B 1 129 ? -6.18689 -80.72094 -25.98423 1.000 54.94877 445 GLU B CA 1
ATOM 3669 C C . GLU B 1 129 ? -5.43364 -79.80011 -25.02850 1.000 56.42861 445 GLU B C 1
ATOM 3670 O O . GLU B 1 129 ? -5.20178 -80.15130 -23.85957 1.000 52.22167 445 GLU B O 1
ATOM 3676 N N . PHE B 1 130 ? -5.02747 -78.62463 -25.52317 1.000 48.23157 446 PHE B N 1
ATOM 3677 C CA . PHE B 1 130 ? -4.44607 -77.59673 -24.66750 1.000 52.27577 446 PHE B CA 1
ATOM 3678 C C . PHE B 1 130 ? -5.38297 -77.26371 -23.51455 1.000 50.26778 446 PHE B C 1
ATOM 3679 O O . PHE B 1 130 ? -4.96830 -77.21148 -22.34823 1.000 52.42570 446 PHE B O 1
ATOM 3687 N N . LYS B 1 131 ? -6.66114 -77.02701 -23.83307 1.000 50.86834 447 LYS B N 1
ATOM 3688 C CA . LYS B 1 131 ? -7.63195 -76.69859 -22.79384 1.000 52.73909 447 LYS B CA 1
ATOM 3689 C C . LYS B 1 131 ? -7.75950 -77.82285 -21.77216 1.000 55.99547 447 LYS B C 1
ATOM 3690 O O . LYS B 1 131 ? -7.87406 -77.56206 -20.57041 1.000 55.25988 447 LYS B O 1
ATOM 3696 N N . ILE B 1 132 ? -7.75432 -79.08001 -22.23042 1.000 54.50962 448 ILE B N 1
ATOM 3697 C CA . ILE B 1 132 ? -7.84751 -80.19267 -21.28773 1.000 53.51105 448 ILE B CA 1
ATOM 3698 C C . ILE B 1 132 ? -6.63113 -80.21463 -20.35719 1.000 51.45145 448 ILE B C 1
ATOM 3699 O O . ILE B 1 132 ? -6.75980 -80.44335 -19.14571 1.000 53.47527 448 ILE B O 1
ATOM 3704 N N . ARG B 1 133 ? -5.43341 -79.96034 -20.89394 1.000 50.75752 449 ARG B N 1
ATOM 3705 C CA . ARG B 1 133 ? -4.25358 -79.93713 -20.02391 1.000 48.84292 449 ARG B CA 1
ATOM 3706 C C . ARG B 1 133 ? -4.34188 -78.79565 -19.00068 1.000 54.05147 449 ARG B C 1
ATOM 3707 O O . ARG B 1 133 ? -3.97278 -78.96577 -17.82616 1.000 52.31855 449 ARG B O 1
ATOM 3715 N N . ILE B 1 134 ? -4.87631 -77.63968 -19.41451 1.000 49.63746 450 ILE B N 1
ATOM 3716 C CA . ILE B 1 134 ? -4.99853 -76.51863 -18.48239 1.000 52.54407 450 ILE B CA 1
ATOM 3717 C C . ILE B 1 134 ? -6.01354 -76.84895 -17.39390 1.000 52.80797 450 ILE B C 1
ATOM 3718 O O . ILE B 1 134 ? -5.78351 -76.57880 -16.21063 1.000 54.28193 450 ILE B O 1
ATOM 3723 N N . ASN B 1 135 ? -7.15325 -77.42820 -17.77816 1.000 54.19641 451 ASN B N 1
ATOM 3724 C CA . ASN B 1 135 ? -8.13683 -77.89684 -16.80106 1.000 57.38642 451 ASN B CA 1
ATOM 3725 C C . ASN B 1 135 ? -7.51274 -78.85922 -15.79292 1.000 55.60543 451 ASN B C 1
ATOM 3726 O O . ASN B 1 135 ? -7.81269 -78.79188 -14.59709 1.000 55.33355 451 ASN B O 1
ATOM 3731 N N . ALA B 1 136 ? -6.67627 -79.79506 -16.26285 1.000 53.90033 452 ALA B N 1
ATOM 3732 C CA . ALA B 1 136 ? -6.04671 -80.73410 -15.33006 1.000 57.11058 452 ALA B CA 1
ATOM 3733 C C . ALA B 1 136 ? -5.09875 -80.00975 -14.38755 1.000 56.80924 452 ALA B C 1
ATOM 3734 O O . ALA B 1 136 ? -4.97502 -80.37895 -13.21240 1.000 57.52805 452 ALA B O 1
ATOM 3736 N N . LEU B 1 137 ? -4.41447 -78.97423 -14.87836 1.000 53.38240 453 LEU B N 1
ATOM 3737 C CA . LEU B 1 137 ? -3.57745 -78.18982 -13.97054 1.000 56.56834 453 LEU B CA 1
ATOM 3738 C C . LEU B 1 137 ? -4.43221 -77.50737 -12.90761 1.000 54.51562 453 LEU B C 1
ATOM 3739 O O . LEU B 1 137 ? -4.08177 -77.49587 -11.71797 1.000 58.77232 453 LEU B O 1
ATOM 3744 N N . VAL B 1 138 ? -5.57779 -76.95798 -13.31676 1.000 55.98045 454 VAL B N 1
ATOM 3745 C CA . VAL B 1 138 ? -6.45681 -76.28901 -12.35991 1.000 56.67889 454 VAL B CA 1
ATOM 3746 C C . VAL B 1 138 ? -6.97342 -77.28081 -11.31395 1.000 58.99454 454 VAL B C 1
ATOM 3747 O O . VAL B 1 138 ? -7.00953 -76.96796 -10.11637 1.000 58.44724 454 VAL B O 1
ATOM 3751 N N . SER B 1 139 ? -7.38682 -78.48346 -11.74441 1.000 54.63393 455 SER B N 1
ATOM 3752 C CA . SER B 1 139 ? -7.83651 -79.50384 -10.78969 1.000 60.81574 455 SER B CA 1
ATOM 3753 C C . SER B 1 139 ? -6.71559 -79.87084 -9.82877 1.000 56.96385 455 SER B C 1
ATOM 3754 O O . SER B 1 139 ? -6.91320 -79.90597 -8.61090 1.000 60.52972 455 SER B O 1
ATOM 3757 N N . LYS B 1 140 ? -5.51791 -80.13466 -10.36491 1.000 57.97861 456 LYS B N 1
ATOM 3758 C CA . LYS B 1 140 ? -4.37957 -80.48993 -9.51990 1.000 57.74672 456 LYS B CA 1
ATOM 3759 C C . LYS B 1 140 ? -4.09649 -79.41926 -8.47753 1.000 61.44606 456 LYS B C 1
ATOM 3760 O O . LYS B 1 140 ? -3.70544 -79.74325 -7.35252 1.000 65.67912 456 LYS B O 1
ATOM 3766 N N . ALA B 1 141 ? -4.30832 -78.14437 -8.81549 1.000 60.70664 457 ALA B N 1
ATOM 3767 C CA . ALA B 1 141 ? -4.05839 -77.09360 -7.83427 1.000 61.52232 457 ALA B CA 1
ATOM 3768 C C . ALA B 1 141 ? -5.02078 -77.15885 -6.65320 1.000 64.27953 457 ALA B C 1
ATOM 3769 O O . ALA B 1 141 ? -4.73587 -76.55930 -5.61210 1.000 64.21883 457 ALA B O 1
ATOM 3771 N N . LEU B 1 142 ? -6.16008 -77.84368 -6.80197 1.000 65.66386 458 LEU B N 1
ATOM 3772 C CA . LEU B 1 142 ? -7.16095 -77.86542 -5.74124 1.000 65.37519 458 LEU B CA 1
ATOM 3773 C C . LEU B 1 142 ? -6.62338 -78.48060 -4.45400 1.000 70.47619 458 LEU B C 1
ATOM 3774 O O . LEU B 1 142 ? -7.01133 -78.05951 -3.35960 1.000 75.47615 458 LEU B O 1
ATOM 3779 N N . LYS B 1 143 ? -5.68680 -79.41838 -4.52848 1.000 67.47779 459 LYS B N 1
ATOM 3780 C CA . LYS B 1 143 ? -5.37550 -80.18407 -3.32276 1.000 71.06877 459 LYS B CA 1
ATOM 3781 C C . LYS B 1 143 ? -3.85855 -80.26795 -3.15537 1.000 67.50228 459 LYS B C 1
ATOM 3782 O O . LYS B 1 143 ? -3.20023 -81.06840 -3.82200 1.000 70.27160 459 LYS B O 1
ATOM 3788 N N . CYS B 1 144 ? -3.30989 -79.43521 -2.27328 1.000 68.16896 460 CYS B N 1
ATOM 3789 C CA . CYS B 1 144 ? -1.87048 -79.37990 -2.07031 1.000 68.35629 460 CYS B CA 1
ATOM 3790 C C . CYS B 1 144 ? -1.38820 -80.65255 -1.37220 1.000 70.31014 460 CYS B C 1
ATOM 3791 O O . CYS B 1 144 ? -1.94601 -81.04159 -0.33846 1.000 63.53526 460 CYS B O 1
ATOM 3794 N N . PRO B 1 145 ? -0.33630 -81.29071 -1.87144 1.000 67.48869 461 PRO B N 1
ATOM 3795 C CA . PRO B 1 145 ? 0.29279 -82.39668 -1.14438 1.000 65.28322 461 PRO B CA 1
ATOM 3796 C C . PRO B 1 145 ? 0.99623 -81.95528 0.12755 1.000 64.21749 461 PRO B C 1
ATOM 3797 O O . PRO B 1 145 ? 1.28619 -80.78171 0.36477 1.000 59.09822 461 PRO B O 1
ATOM 3801 N N . GLU B 1 146 ? 1.31884 -82.97354 0.93414 1.000 59.82579 462 GLU B N 1
ATOM 3802 C CA . GLU B 1 146 ? 1.94319 -82.75027 2.22889 1.000 60.80176 462 GLU B CA 1
ATOM 3803 C C . GLU B 1 146 ? 3.33445 -82.16409 2.06449 1.000 58.21139 462 GLU B C 1
ATOM 3804 O O . GLU B 1 146 ? 3.75135 -81.31469 2.85621 1.000 59.55937 462 GLU B O 1
ATOM 3810 N N . GLU B 1 147 ? 4.06519 -82.59411 1.04402 1.000 53.78456 463 GLU B N 1
ATOM 3811 C CA . GLU B 1 147 ? 5.36469 -81.99528 0.76972 1.000 56.25239 463 GLU B CA 1
ATOM 3812 C C . GLU B 1 147 ? 5.26715 -80.65278 0.01383 1.000 57.30281 463 GLU B C 1
ATOM 3813 O O . GLU B 1 147 ? 6.30484 -80.12434 -0.40995 1.000 51.77993 463 GLU B O 1
ATOM 3819 N N . GLY B 1 148 ? 4.06322 -80.10852 -0.19139 1.000 51.93194 464 GLY B N 1
ATOM 3820 C CA . GLY B 1 148 ? 3.94311 -78.86426 -0.92473 1.000 56.15403 464 GLY B CA 1
ATOM 3821 C C . GLY B 1 148 ? 4.05004 -79.08412 -2.42716 1.000 63.84818 464 GLY B C 1
ATOM 3822 O O . GLY B 1 148 ? 4.10886 -80.21466 -2.92304 1.000 57.81020 464 GLY B O 1
ATOM 3823 N N . TRP B 1 149 ? 4.09678 -77.97571 -3.17018 1.000 61.21526 465 TRP B N 1
ATOM 3824 C CA . TRP B 1 149 ? 4.14032 -78.10539 -4.61323 1.000 58.17686 465 TRP B CA 1
ATOM 3825 C C . TRP B 1 149 ? 5.57367 -78.38337 -5.04057 1.000 55.29905 465 TRP B C 1
ATOM 3826 O O . TRP B 1 149 ? 6.51159 -77.70778 -4.61397 1.000 57.81039 465 TRP B O 1
ATOM 3837 N N . VAL B 1 150 ? 5.72877 -79.33311 -5.93577 1.000 56.64996 466 VAL B N 1
ATOM 3838 C CA . VAL B 1 150 ? 7.01800 -79.72600 -6.48270 1.000 59.68340 466 VAL B CA 1
ATOM 3839 C C . VAL B 1 150 ? 6.86461 -79.60954 -7.98517 1.000 60.32660 466 VAL B C 1
ATOM 3840 O O . VAL B 1 150 ? 5.78004 -79.88147 -8.50965 1.000 57.12652 466 VAL B O 1
ATOM 3844 N N . MET B 1 151 ? 7.92100 -79.17778 -8.67208 1.000 65.33657 467 MET B N 1
ATOM 3845 C CA . MET B 1 151 ? 7.77288 -78.84459 -10.08169 1.000 65.86819 467 MET B CA 1
ATOM 3846 C C . MET B 1 151 ? 7.99057 -80.06887 -10.96698 1.000 76.91091 467 MET B C 1
ATOM 3847 O O . MET B 1 151 ? 8.20434 -81.18655 -10.48433 1.000 72.91760 467 MET B O 1
ATOM 3852 N N . GLN B 1 152 ? 7.93480 -79.82090 -12.28789 1.000 77.79682 468 GLN B N 1
ATOM 3853 C CA . GLN B 1 152 ? 7.99893 -80.86412 -13.31349 1.000 81.57261 468 GLN B CA 1
ATOM 3854 C C . GLN B 1 152 ? 9.16018 -81.82725 -13.07952 1.000 76.73449 468 GLN B C 1
ATOM 3855 O O . GLN B 1 152 ? 8.94895 -83.03622 -12.93942 1.000 76.72696 468 GLN B O 1
ATOM 3861 N N . ASP B 1 153 ? 10.39138 -81.31818 -13.03310 1.000 76.77382 469 ASP B N 1
ATOM 3862 C CA . ASP B 1 153 ? 11.51606 -82.16253 -12.66097 1.000 83.34367 469 ASP B CA 1
ATOM 3863 C C . ASP B 1 153 ? 11.46933 -82.45119 -11.15912 1.000 81.29692 469 ASP B C 1
ATOM 3864 O O . ASP B 1 153 ? 10.46809 -82.96304 -10.63943 1.000 79.37366 469 ASP B O 1
ATOM 3869 N N . GLY B 1 154 ? 12.55282 -82.16438 -10.45317 1.000 79.06078 470 GLY B N 1
ATOM 3870 C CA . GLY B 1 154 ? 12.65710 -82.65542 -9.08693 1.000 79.94704 470 GLY B CA 1
ATOM 3871 C C . GLY B 1 154 ? 12.51800 -81.53420 -8.07961 1.000 72.50723 470 GLY B C 1
ATOM 3872 O O . GLY B 1 154 ? 12.14798 -81.75017 -6.92400 1.000 70.13498 470 GLY B O 1
ATOM 3873 N N . THR B 1 155 ? 12.74450 -80.32018 -8.55337 1.000 71.36587 471 THR B N 1
ATOM 3874 C CA . THR B 1 155 ? 12.89255 -79.17073 -7.67733 1.000 72.15854 471 THR B CA 1
ATOM 3875 C C . THR B 1 155 ? 11.56440 -78.72912 -7.06217 1.000 67.31432 471 THR B C 1
ATOM 3876 O O . THR B 1 155 ? 10.52032 -78.75636 -7.72573 1.000 63.05852 471 THR B O 1
ATOM 3880 N N . PRO B 1 156 ? 11.57590 -78.32191 -5.79212 1.000 63.33466 472 PRO B N 1
ATOM 3881 C CA . PRO B 1 156 ? 10.35742 -77.78221 -5.17381 1.000 62.32213 472 PRO B CA 1
ATOM 3882 C C . PRO B 1 156 ? 10.04647 -76.37907 -5.67818 1.000 59.31218 472 PRO B C 1
ATOM 3883 O O . PRO B 1 156 ? 10.94261 -75.59034 -5.99172 1.000 56.82698 472 PRO B O 1
ATOM 3887 N N . TRP B 1 157 ? 8.75533 -76.07144 -5.73989 1.000 55.17267 473 TRP B N 1
ATOM 3888 C CA . TRP B 1 157 ? 8.30940 -74.74780 -6.15267 1.000 53.99328 473 TRP B CA 1
ATOM 3889 C C . TRP B 1 157 ?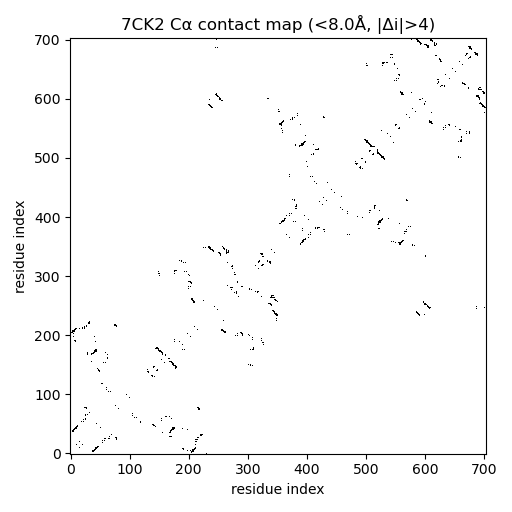 8.75178 -73.71374 -5.12138 1.000 58.44709 473 TRP B C 1
ATOM 3890 O O . TRP B 1 157 ? 8.41095 -73.85103 -3.93828 1.000 54.56281 473 TRP B O 1
ATOM 3901 N N . PRO B 1 158 ? 9.52125 -72.68661 -5.50409 1.000 56.00008 474 PRO B N 1
ATOM 3902 C CA . PRO B 1 158 ? 9.99273 -71.70185 -4.50772 1.000 55.48341 474 PRO B CA 1
ATOM 3903 C C . PRO B 1 158 ? 8.89293 -70.84027 -3.90618 1.000 53.18842 474 PRO B C 1
ATOM 3904 O O . PRO B 1 158 ? 9.18175 -70.06364 -2.99052 1.000 55.41161 474 PRO B O 1
ATOM 3908 N N . GLY B 1 159 ? 7.66098 -70.92986 -4.39449 1.000 53.98095 475 GLY B N 1
ATOM 3909 C CA . GLY B 1 159 ? 6.57743 -70.09065 -3.91200 1.000 54.35057 475 GLY B CA 1
ATOM 3910 C C . GLY B 1 159 ? 5.52779 -70.75095 -3.04287 1.000 56.50888 475 GLY B C 1
ATOM 3911 O O . GLY B 1 159 ? 4.34763 -70.38961 -3.12588 1.000 54.74100 475 GLY B O 1
ATOM 3912 N N . ASN B 1 160 ? 5.91934 -71.74669 -2.24302 1.000 57.90888 476 ASN B N 1
ATOM 3913 C CA . ASN B 1 160 ? 4.95193 -72.42070 -1.37936 1.000 57.42997 476 ASN B CA 1
ATOM 3914 C C . ASN B 1 160 ? 4.26727 -71.46235 -0.40052 1.000 59.59732 476 ASN B C 1
ATOM 3915 O O . ASN B 1 160 ? 3.09401 -71.66199 -0.05749 1.000 57.24738 476 ASN B O 1
ATOM 3920 N N . ASN B 1 161 ? 4.98856 -70.45457 0.10279 1.000 56.01240 477 ASN B N 1
ATOM 3921 C CA . ASN B 1 161 ? 4.40760 -69.40270 0.94239 1.000 58.90128 477 ASN B CA 1
ATOM 3922 C C . ASN B 1 161 ? 4.26407 -68.09375 0.15431 1.000 57.06746 477 ASN B C 1
ATOM 3923 O O . ASN B 1 161 ? 5.26676 -67.48892 -0.23795 1.000 52.76865 477 ASN B O 1
ATOM 3928 N N . THR B 1 162 ? 3.01449 -67.65882 -0.05423 1.000 53.34119 478 THR B N 1
ATOM 3929 C CA . THR B 1 162 ? 2.72363 -66.48586 -0.87754 1.000 60.05577 478 THR B CA 1
ATOM 3930 C C . THR B 1 162 ? 3.32845 -65.20725 -0.30076 1.000 59.46185 478 THR B C 1
ATOM 3931 O O . THR B 1 162 ? 3.58515 -64.25130 -1.04502 1.000 55.35240 478 THR B O 1
ATOM 3935 N N . ARG B 1 163 ? 3.53848 -65.14399 1.01121 1.000 55.63936 479 ARG B N 1
ATOM 3936 C CA . ARG B 1 163 ? 4.08648 -63.93574 1.61465 1.000 57.08925 479 ARG B CA 1
ATOM 3937 C C . ARG B 1 163 ? 5.58725 -64.02347 1.87040 1.000 56.74052 479 ARG B C 1
ATOM 3938 O O . ARG B 1 163 ? 6.16136 -63.07538 2.40536 1.000 57.44959 479 ARG B O 1
ATOM 3946 N N . ASP B 1 164 ? 6.24665 -65.11292 1.46942 1.000 54.22674 480 ASP B N 1
ATOM 3947 C CA . ASP B 1 164 ? 7.63431 -65.33963 1.89416 1.000 59.24012 480 ASP B CA 1
ATOM 3948 C C . ASP B 1 164 ? 8.31363 -66.25449 0.86766 1.000 56.48406 480 ASP B C 1
ATOM 3949 O O . ASP B 1 164 ? 8.32942 -67.47506 1.02917 1.000 57.09181 480 ASP B O 1
ATOM 3954 N N . HIS B 1 165 ? 8.85704 -65.65068 -0.18628 1.000 54.75979 481 HIS B N 1
ATOM 3955 C CA . HIS B 1 165 ? 9.43975 -66.42495 -1.27277 1.000 54.70678 481 HIS B CA 1
ATOM 3956 C C . HIS B 1 165 ? 10.41076 -65.53573 -2.02782 1.000 54.26050 481 HIS B C 1
ATOM 3957 O O . HIS B 1 165 ? 10.23863 -64.31109 -2.04376 1.000 53.53164 481 HIS B O 1
ATOM 3964 N N . PRO B 1 166 ? 11.44437 -66.10794 -2.63599 1.000 52.46139 482 PRO B N 1
ATOM 3965 C CA . PRO B 1 166 ? 12.40098 -65.29615 -3.39189 1.000 51.82532 482 PRO B CA 1
ATOM 3966 C C . PRO B 1 166 ? 11.80616 -64.80302 -4.71143 1.000 55.67487 482 PRO B C 1
ATOM 3967 O O . PRO B 1 166 ? 10.76044 -65.25990 -5.18955 1.000 51.02517 482 PRO B O 1
ATOM 3971 N N . GLY B 1 167 ? 12.52630 -63.86906 -5.32467 1.000 54.33359 483 GLY B N 1
ATOM 3972 C CA . GLY B 1 167 ? 12.16051 -63.41689 -6.65829 1.000 54.74904 483 GLY B CA 1
ATOM 3973 C C . GLY B 1 167 ? 12.43893 -64.49473 -7.69184 1.000 57.07618 483 GLY B C 1
ATOM 3974 O O . GLY B 1 167 ? 13.41087 -65.24607 -7.58908 1.000 60.47673 483 GLY B O 1
ATOM 3975 N N . MET B 1 168 ? 11.54642 -64.58931 -8.68431 1.000 54.18537 484 MET B N 1
ATOM 3976 C CA . MET B 1 168 ? 11.56820 -65.64261 -9.69412 1.000 50.09019 484 MET B CA 1
ATOM 3977 C C . MET B 1 168 ? 11.42841 -65.01952 -11.07665 1.000 53.04960 484 MET B C 1
ATOM 3978 O O . MET B 1 168 ? 10.58195 -64.14223 -11.27429 1.000 48.13835 484 MET B O 1
ATOM 3983 N N . ILE B 1 169 ? 12.25273 -65.45526 -12.02402 1.000 48.08321 485 ILE B N 1
ATOM 3984 C CA . ILE B 1 169 ? 12.13053 -65.02469 -13.41010 1.000 48.04850 485 ILE B CA 1
ATOM 3985 C C . ILE B 1 169 ? 12.40931 -66.21826 -14.31167 1.000 52.98741 485 ILE B C 1
ATOM 3986 O O . ILE B 1 169 ? 13.38707 -66.94371 -14.10636 1.000 51.21158 485 ILE B O 1
ATOM 3991 N N . GLN B 1 170 ? 11.57024 -66.39813 -15.32947 1.000 53.76803 486 GLN B N 1
ATOM 3992 C CA . GLN B 1 170 ? 11.76084 -67.45710 -16.31553 1.000 52.15239 486 GLN B CA 1
ATOM 3993 C C . GLN B 1 170 ? 11.43346 -66.92795 -17.70431 1.000 49.70564 486 GLN B C 1
ATOM 3994 O O . GLN B 1 170 ? 10.32381 -66.44344 -17.93970 1.000 48.09590 486 GLN B O 1
ATOM 4000 N N . VAL B 1 171 ? 12.38148 -67.03719 -18.62969 1.000 50.75943 487 VAL B N 1
ATOM 4001 C CA . VAL B 1 171 ? 12.17770 -66.61516 -20.00900 1.000 46.01404 487 VAL B CA 1
ATOM 4002 C C . VAL B 1 171 ? 11.81168 -67.82862 -20.85941 1.000 52.31405 487 VAL B C 1
ATOM 4003 O O . VAL B 1 171 ? 12.51220 -68.84426 -20.84100 1.000 52.19919 487 VAL B O 1
ATOM 4007 N N . PHE B 1 172 ? 10.68248 -67.74056 -21.55768 1.000 49.07680 488 PHE B N 1
ATOM 4008 C CA . PHE B 1 172 ? 10.20298 -68.68890 -22.55013 1.000 51.52768 488 PHE B CA 1
ATOM 4009 C C . PHE B 1 172 ? 10.31354 -68.07108 -23.93998 1.000 50.75237 488 PHE B C 1
ATOM 4010 O O . PHE B 1 172 ? 10.29552 -66.84106 -24.10430 1.000 48.21294 488 PHE B O 1
ATOM 4018 N N . LEU B 1 173 ? 10.40099 -68.94170 -24.94080 1.000 51.25069 489 LEU B N 1
ATOM 4019 C CA . LEU B 1 173 ? 10.45184 -68.53159 -26.34516 1.000 52.39998 489 LEU B CA 1
ATOM 4020 C C . LEU B 1 173 ? 11.57396 -67.53133 -26.57237 1.000 52.18169 489 LEU B C 1
ATOM 4021 O O . LEU B 1 173 ? 12.64761 -67.65880 -25.98225 1.000 53.09950 489 LEU B O 1
ATOM 4026 N N . GLY B 1 174 ? 11.34315 -66.53972 -27.43133 1.000 54.72396 490 GLY B N 1
ATOM 4027 C CA . GLY B 1 174 ? 12.38548 -65.58078 -27.75638 1.000 54.96164 490 GLY B CA 1
ATOM 4028 C C . GLY B 1 174 ? 13.50842 -66.26412 -28.52438 1.000 59.06825 490 GLY B C 1
ATOM 4029 O O . GLY B 1 174 ? 13.39124 -67.39526 -28.97946 1.000 57.47092 490 GLY B O 1
ATOM 4030 N N . GLN B 1 175 ? 14.62821 -65.54629 -28.64519 1.000 65.13766 491 GLN B N 1
ATOM 4031 C CA . GLN B 1 175 ? 15.74166 -66.05511 -29.44660 1.000 68.91397 491 GLN B CA 1
ATOM 4032 C C . GLN B 1 175 ? 16.26929 -67.39328 -28.94669 1.000 68.26352 491 GLN B C 1
ATOM 4033 O O . GLN B 1 175 ? 16.70459 -68.22948 -29.74289 1.000 69.62028 491 GLN B O 1
ATOM 4039 N N . ASN B 1 176 ? 16.26571 -67.61417 -27.64025 1.000 67.11104 492 ASN B N 1
ATOM 4040 C CA . ASN B 1 176 ? 16.92582 -68.78291 -27.08144 1.000 66.90115 492 ASN B CA 1
ATOM 4041 C C . ASN B 1 176 ? 15.93823 -69.83174 -26.60688 1.000 61.69291 492 ASN B C 1
ATOM 4042 O O . ASN B 1 176 ? 16.32743 -70.76414 -25.89620 1.000 64.44079 492 ASN B O 1
ATOM 4047 N N . GLY B 1 177 ? 14.67309 -69.71341 -27.00349 1.000 61.45386 493 GLY B N 1
ATOM 4048 C CA . GLY B 1 177 ? 13.65184 -70.67176 -26.66156 1.000 58.19027 493 GLY B CA 1
ATOM 4049 C C . GLY B 1 177 ? 13.26718 -71.50573 -27.86821 1.000 57.24264 493 GLY B C 1
ATOM 4050 O O . GLY B 1 177 ? 13.93645 -71.50807 -28.90302 1.000 58.66426 493 GLY B O 1
ATOM 4051 N N . GLY B 1 178 ? 12.14623 -72.20078 -27.73525 1.000 58.64855 494 GLY B N 1
ATOM 4052 C CA . GLY B 1 178 ? 11.69924 -73.05776 -28.81393 1.000 60.00490 494 GLY B CA 1
ATOM 4053 C C . GLY B 1 178 ? 11.25117 -72.27999 -30.03518 1.000 54.82930 494 GLY B C 1
ATOM 4054 O O . GLY B 1 178 ? 10.73454 -71.16817 -29.94760 1.000 56.73218 494 GLY B O 1
ATOM 4055 N N . LEU B 1 179 ? 11.44873 -72.88977 -31.19553 1.000 55.58052 495 LEU B N 1
ATOM 4056 C CA . LEU B 1 179 ? 11.02045 -72.30184 -32.45043 1.000 56.64454 495 LEU B CA 1
ATOM 4057 C C . LEU B 1 179 ? 9.58968 -72.75044 -32.72913 1.000 54.42835 495 LEU B C 1
ATOM 4058 O O . LEU B 1 179 ? 9.12783 -73.76819 -32.20943 1.000 49.79746 495 LEU B O 1
ATOM 4063 N N . ASP B 1 180 ? 8.88820 -71.98569 -33.56282 1.000 50.38353 496 ASP B N 1
ATOM 4064 C CA . ASP B 1 180 ? 7.52298 -72.36048 -33.91709 1.000 54.51371 496 ASP B CA 1
ATOM 4065 C C . ASP B 1 180 ? 7.53891 -73.46058 -34.97393 1.000 52.87378 496 ASP B C 1
ATOM 4066 O O . ASP B 1 180 ? 8.60064 -73.90977 -35.41497 1.000 52.24868 496 ASP B O 1
ATOM 4071 N N . ALA B 1 181 ? 6.34532 -73.89234 -35.40493 1.000 53.66366 497 ALA B N 1
ATOM 4072 C CA . ALA B 1 181 ? 6.25988 -75.09123 -36.23994 1.000 53.49117 497 ALA B CA 1
ATOM 4073 C C . ALA B 1 181 ? 6.87383 -74.89255 -37.61982 1.000 55.65697 497 ALA B C 1
ATOM 4074 O O . ALA B 1 181 ? 7.16878 -75.88030 -38.29325 1.000 53.25805 497 ALA B O 1
ATOM 4076 N N . GLU B 1 182 ? 7.14215 -73.65879 -38.02379 1.000 56.47713 498 GLU B N 1
ATOM 4077 C CA . GLU B 1 182 ? 7.80986 -73.40140 -39.28973 1.000 56.91603 498 GLU B CA 1
ATOM 4078 C C . GLU B 1 182 ? 9.28770 -73.06827 -39.09570 1.000 57.40576 498 GLU B C 1
ATOM 4079 O O . GLU B 1 182 ? 9.94053 -72.63559 -40.04385 1.000 57.52632 498 GLU B O 1
ATOM 4085 N N . GLY B 1 183 ? 9.82676 -73.27679 -37.88878 1.000 57.07960 499 GLY B N 1
ATOM 4086 C CA . GLY B 1 183 ? 11.22826 -73.01608 -37.60570 1.000 59.24158 499 GLY B CA 1
ATOM 4087 C C . GLY B 1 183 ? 11.61203 -71.58207 -37.28300 1.000 60.47496 499 GLY B C 1
ATOM 4088 O O . GLY B 1 183 ? 12.80708 -71.26164 -37.30165 1.000 58.61458 499 GLY B O 1
ATOM 4089 N N . ASN B 1 184 ? 10.65132 -70.71797 -36.95165 1.000 58.52093 500 ASN B N 1
ATOM 4090 C CA . ASN B 1 184 ? 10.91438 -69.30673 -36.68358 1.000 58.04362 500 ASN B CA 1
ATOM 4091 C C . ASN B 1 184 ? 10.82478 -68.96928 -35.19765 1.000 59.69442 500 ASN B C 1
ATOM 4092 O O . ASN B 1 184 ? 10.02479 -69.54869 -34.45175 1.000 54.30267 500 ASN B O 1
ATOM 4097 N N . GLU B 1 185 ? 11.63173 -67.99199 -34.78608 1.000 57.81569 501 GLU B N 1
ATOM 4098 C CA . GLU B 1 185 ? 11.62168 -67.54287 -33.40345 1.000 57.93771 501 GLU B CA 1
ATOM 4099 C C . GLU B 1 185 ? 10.29306 -66.87106 -33.08268 1.000 56.16645 501 GLU B C 1
ATOM 4100 O O . GLU B 1 185 ? 9.61538 -66.34166 -33.96213 1.000 53.38860 501 GLU B O 1
ATOM 4106 N N . LEU B 1 186 ? 9.91043 -66.91962 -31.81360 1.000 56.17932 502 LEU B N 1
ATOM 4107 C CA . LEU B 1 186 ? 8.71689 -66.26297 -31.30725 1.000 51.84897 502 LEU B CA 1
ATOM 4108 C C . LEU B 1 186 ? 9.10251 -65.11890 -30.38324 1.000 53.09539 502 LEU B C 1
ATOM 4109 O O . LEU B 1 186 ? 10.24426 -65.04060 -29.91713 1.000 53.24506 502 LEU B O 1
ATOM 4114 N N . PRO B 1 187 ? 8.16482 -64.23379 -30.04879 1.000 48.82551 503 PRO B N 1
ATOM 4115 C CA . PRO B 1 187 ? 8.48884 -63.18618 -29.07198 1.000 51.02010 503 PRO B CA 1
ATOM 4116 C C . PRO B 1 187 ? 8.75040 -63.79293 -27.70581 1.000 51.75987 503 PRO B C 1
ATOM 4117 O O . PRO B 1 187 ? 8.17425 -64.82595 -27.35509 1.000 50.45775 503 PRO B O 1
ATOM 4121 N N . ARG B 1 188 ? 9.62008 -63.12730 -26.93350 1.000 49.20444 504 ARG B N 1
ATOM 4122 C CA . ARG B 1 188 ? 9.91020 -63.54616 -25.56181 1.000 55.12304 504 ARG B CA 1
ATOM 4123 C C . ARG B 1 188 ? 8.65935 -63.49871 -24.70266 1.000 51.37068 504 ARG B C 1
ATOM 4124 O O . ARG B 1 188 ? 7.86667 -62.54956 -24.77268 1.000 53.43861 504 ARG B O 1
ATOM 4132 N N . LEU B 1 189 ? 8.52649 -64.49349 -23.83800 1.000 51.85651 505 LEU B N 1
ATOM 4133 C CA . LEU B 1 189 ? 7.48305 -64.52596 -22.82181 1.000 52.70140 505 LEU B CA 1
ATOM 4134 C C . LEU B 1 189 ? 8.16480 -64.71194 -21.47555 1.000 50.11437 505 LEU B C 1
ATOM 4135 O O . LEU B 1 189 ? 8.82785 -65.72349 -21.26063 1.000 52.14643 505 LEU B O 1
ATOM 4140 N N . VAL B 1 190 ? 8.01836 -63.74697 -20.57150 1.000 45.09716 506 VAL B N 1
ATOM 4141 C CA . VAL B 1 190 ? 8.77841 -63.72105 -19.32690 1.000 49.82116 506 VAL B CA 1
ATOM 4142 C C . VAL B 1 190 ? 7.82564 -63.85454 -18.15212 1.000 48.99020 506 VAL B C 1
ATOM 4143 O O . VAL B 1 190 ? 6.98950 -62.97070 -17.92225 1.000 48.25877 506 VAL B O 1
ATOM 4147 N N . TYR B 1 191 ? 8.00483 -64.91242 -17.36893 1.000 44.99471 507 TYR B N 1
ATOM 4148 C CA . TYR B 1 191 ? 7.33041 -65.04728 -16.08784 1.000 45.04218 507 TYR B CA 1
ATOM 4149 C C . TYR B 1 191 ? 8.14168 -64.29077 -15.03464 1.000 45.62016 507 TYR B C 1
ATOM 4150 O O . TYR B 1 191 ? 9.35852 -64.48584 -14.92958 1.000 48.00410 507 TYR B O 1
ATOM 4159 N N . VAL B 1 192 ? 7.47999 -63.41806 -14.26865 1.000 44.23193 508 VAL B N 1
ATOM 4160 C CA . VAL B 1 192 ? 8.12350 -62.61500 -13.22412 1.000 45.08138 508 VAL B CA 1
ATOM 4161 C C . VAL B 1 192 ? 7.30216 -62.73205 -11.95429 1.000 47.02223 508 VAL B C 1
ATOM 4162 O O . VAL B 1 192 ? 6.11470 -62.38766 -11.95564 1.000 46.97011 508 VAL B O 1
ATOM 4166 N N . SER B 1 193 ? 7.93491 -63.14657 -10.85965 1.000 45.75809 509 SER B N 1
ATOM 4167 C CA . SER B 1 193 ? 7.29607 -63.08344 -9.54515 1.000 49.33623 509 SER B CA 1
ATOM 4168 C C . SER B 1 193 ? 8.25448 -62.38102 -8.58018 1.000 50.78920 509 SER B C 1
ATOM 4169 O O . SER B 1 193 ? 9.22715 -62.98378 -8.11665 1.000 54.06339 509 SER B O 1
ATOM 4172 N N . ARG B 1 194 ? 7.99668 -61.10883 -8.28351 1.000 51.21651 510 ARG B N 1
ATOM 4173 C CA . ARG B 1 194 ? 8.91072 -60.35725 -7.42977 1.000 52.92203 510 ARG B CA 1
ATOM 4174 C C . ARG B 1 194 ? 8.96996 -60.94859 -6.02384 1.000 50.19788 510 ARG B C 1
ATOM 4175 O O . ARG B 1 194 ? 8.04092 -61.62635 -5.56542 1.000 50.64304 510 ARG B O 1
ATOM 4183 N N . GLU B 1 195 ? 10.09804 -60.70128 -5.35346 1.000 51.68338 511 GLU B N 1
ATOM 4184 C CA . GLU B 1 195 ? 10.33825 -61.23639 -4.01505 1.000 54.35103 511 GLU B CA 1
ATOM 4185 C C . GLU B 1 195 ? 9.29167 -60.73763 -3.02470 1.000 52.97000 511 GLU B C 1
ATOM 4186 O O . GLU B 1 195 ? 8.86973 -59.58009 -3.06971 1.000 53.60583 511 GLU B O 1
ATOM 4192 N N . LYS B 1 196 ? 8.87315 -61.61922 -2.11441 1.000 51.86433 512 LYS B N 1
ATOM 4193 C CA . LYS B 1 196 ? 7.93779 -61.25935 -1.05175 1.000 56.41952 512 LYS B CA 1
ATOM 4194 C C . LYS B 1 196 ? 8.48032 -61.72980 0.30010 1.000 56.79350 512 LYS B C 1
ATOM 4195 O O . LYS B 1 196 ? 8.86153 -62.89456 0.44619 1.000 55.20694 512 LYS B O 1
ATOM 4201 N N . ARG B 1 197 ? 8.53027 -60.82926 1.28721 1.000 57.38936 513 ARG B N 1
ATOM 4202 C CA . ARG B 1 197 ? 9.00793 -61.18591 2.63713 1.000 57.02667 513 ARG B CA 1
ATOM 4203 C C . ARG B 1 197 ? 8.13084 -60.50254 3.67683 1.000 60.37943 513 ARG B C 1
ATOM 4204 O O . ARG B 1 197 ? 7.79925 -59.31641 3.51656 1.000 60.36116 513 ARG B O 1
ATOM 4212 N N . PRO B 1 198 ? 7.77263 -61.19671 4.76211 1.000 56.36847 514 PRO B N 1
ATOM 4213 C CA . PRO B 1 198 ? 6.95237 -60.55816 5.79840 1.000 62.99222 514 PRO B CA 1
ATOM 4214 C C . PRO B 1 198 ? 7.58457 -59.25512 6.26875 1.000 60.91435 514 PRO B C 1
ATOM 4215 O O . PRO B 1 198 ? 8.80837 -59.14505 6.39120 1.000 57.08719 514 PRO B O 1
ATOM 4219 N N . GLY B 1 199 ? 6.73925 -58.24236 6.46719 1.000 63.10342 515 GLY B N 1
ATOM 4220 C CA . GLY B 1 199 ? 7.20355 -56.92963 6.87400 1.000 67.70247 515 GLY B CA 1
ATOM 4221 C C . GLY B 1 199 ? 7.53631 -55.98678 5.74547 1.000 68.78535 515 GLY B C 1
ATOM 4222 O O . GLY B 1 199 ? 7.79678 -54.80188 5.99958 1.000 69.47984 515 GLY B O 1
ATOM 4223 N N . PHE B 1 200 ? 7.54861 -56.45892 4.50503 1.000 66.76903 516 PHE B N 1
ATOM 4224 C CA . PHE B 1 200 ? 7.82317 -55.58757 3.37172 1.000 67.65367 516 PHE B CA 1
ATOM 4225 C C . PHE B 1 200 ? 6.55374 -55.30341 2.58943 1.000 64.82065 516 PHE B C 1
ATOM 4226 O O . PHE B 1 200 ? 5.85514 -56.21383 2.13835 1.000 61.70025 516 PHE B O 1
ATOM 4234 N N . GLN B 1 201 ? 6.30620 -54.01475 2.48608 1.000 62.16671 517 GLN B N 1
ATOM 4235 C CA . GLN B 1 201 ? 5.37756 -53.27262 1.65591 1.000 64.97169 517 GLN B CA 1
ATOM 4236 C C . GLN B 1 201 ? 5.46617 -53.77412 0.22178 1.000 62.64520 517 GLN B C 1
ATOM 4237 O O . GLN B 1 201 ? 6.53247 -53.65587 -0.37520 1.000 63.39382 517 GLN B O 1
ATOM 4243 N N . HIS B 1 202 ? 4.37090 -54.26786 -0.39279 1.000 55.48967 518 HIS B N 1
ATOM 4244 C CA . HIS B 1 202 ? 4.52059 -54.59654 -1.81997 1.000 59.82061 518 HIS B CA 1
ATOM 4245 C C . HIS B 1 202 ? 3.67200 -53.73530 -2.75586 1.000 57.64349 518 HIS B C 1
ATOM 4246 O O . HIS B 1 202 ? 3.90158 -53.76695 -3.96831 1.000 52.48296 518 HIS B O 1
ATOM 4253 N N . HIS B 1 203 ? 2.71037 -52.97139 -2.23021 1.000 57.37604 519 HIS B N 1
ATOM 4254 C CA . HIS B 1 203 ? 1.95290 -51.96320 -2.97882 1.000 57.42904 519 HIS B CA 1
ATOM 4255 C C . HIS B 1 203 ? 1.13429 -52.54627 -4.12923 1.000 58.28488 519 HIS B C 1
ATOM 4256 O O . HIS B 1 203 ? 0.71186 -51.80866 -5.02794 1.000 58.69415 519 HIS B O 1
ATOM 4263 N N . LYS B 1 204 ? 0.88997 -53.85098 -4.12205 1.000 54.83556 520 LYS B N 1
ATOM 4264 C CA . LYS B 1 204 ? -0.08403 -54.46946 -5.04613 1.000 56.82916 520 LYS B CA 1
ATOM 4265 C C . LYS B 1 204 ? 0.33244 -54.18718 -6.49775 1.000 54.13700 520 LYS B C 1
ATOM 4266 O O . LYS B 1 204 ? 1.53375 -54.24838 -6.82688 1.000 51.13574 520 LYS B O 1
ATOM 4272 N N . LYS B 1 205 ? -0.63480 -53.88707 -7.37714 1.000 51.70407 521 LYS B N 1
ATOM 4273 C CA . LYS B 1 205 ? -0.33535 -53.73575 -8.79807 1.000 57.63239 521 LYS B CA 1
ATOM 4274 C C . LYS B 1 205 ? 0.71122 -52.66138 -9.04241 1.000 49.92226 521 LYS B C 1
ATOM 4275 O O . LYS B 1 205 ? 1.54468 -52.80440 -9.93580 1.000 49.98342 521 LYS B O 1
ATOM 4281 N N . ALA B 1 206 ? 0.67164 -51.56443 -8.28816 1.000 51.76920 522 ALA B N 1
ATOM 4282 C CA . ALA B 1 206 ? 1.62761 -50.48083 -8.54328 1.000 53.93759 522 ALA B CA 1
ATOM 4283 C C . ALA B 1 206 ? 3.06048 -50.96229 -8.33095 1.000 51.37047 522 ALA B C 1
ATOM 4284 O O . ALA B 1 206 ? 3.95765 -50.67392 -9.14233 1.000 48.69149 522 ALA B O 1
ATOM 4286 N N . GLY B 1 207 ? 3.28981 -51.70883 -7.24542 1.000 46.74885 523 GLY B N 1
ATOM 4287 C CA . GLY B 1 207 ? 4.61569 -52.26078 -7.01457 1.000 52.76898 523 GLY B CA 1
ATOM 4288 C C . GLY B 1 207 ? 4.99606 -53.29185 -8.06540 1.000 53.16134 523 GLY B C 1
ATOM 4289 O O . GLY B 1 207 ? 6.15059 -53.34515 -8.51249 1.000 54.97517 523 GLY B O 1
ATOM 4290 N N . ALA B 1 208 ? 4.03063 -54.10886 -8.49735 1.000 53.10622 524 ALA B N 1
ATOM 4291 C CA . ALA B 1 208 ? 4.31892 -55.04997 -9.58655 1.000 52.91047 524 ALA B CA 1
ATOM 4292 C C . ALA B 1 208 ? 4.69373 -54.31584 -10.87842 1.000 51.38674 524 ALA B C 1
ATOM 4293 O O . ALA B 1 208 ? 5.63956 -54.69907 -11.57479 1.000 48.67902 524 ALA B O 1
ATOM 4295 N N . MET B 1 209 ? 3.97285 -53.24747 -11.20759 1.000 50.88579 525 MET B N 1
ATOM 4296 C CA . MET B 1 209 ? 4.24755 -52.52714 -12.44555 1.000 50.47790 525 MET B CA 1
ATOM 4297 C C . MET B 1 209 ? 5.63394 -51.89606 -12.40363 1.000 49.83248 525 MET B C 1
ATOM 4298 O O . MET B 1 209 ? 6.35731 -51.90661 -13.40471 1.000 48.20237 525 MET B O 1
ATOM 4303 N N . ASN B 1 210 ? 6.02316 -51.34958 -11.24536 1.000 49.93834 526 ASN B N 1
ATOM 4304 C CA . ASN B 1 210 ? 7.35755 -50.76374 -11.11076 1.000 50.85437 526 ASN B CA 1
ATOM 4305 C C . ASN B 1 210 ? 8.45136 -51.82884 -11.23511 1.000 48.44539 526 ASN B C 1
ATOM 4306 O O . ASN B 1 210 ? 9.46148 -51.63197 -11.94081 1.000 49.84901 526 ASN B O 1
ATOM 4311 N N . ALA B 1 211 ? 8.24996 -52.98692 -10.60027 1.000 48.69169 527 ALA B N 1
ATOM 4312 C CA . ALA B 1 211 ? 9.17545 -54.09973 -10.81685 1.000 48.83575 527 ALA B CA 1
ATOM 4313 C C . ALA B 1 211 ? 9.24644 -54.49416 -12.28852 1.000 47.65639 527 ALA B C 1
ATOM 4314 O O . ALA B 1 211 ? 10.32506 -54.82380 -12.80657 1.000 49.77159 527 ALA B O 1
ATOM 4316 N N . LEU B 1 212 ? 8.11053 -54.49664 -12.98288 1.000 47.63188 528 LEU B N 1
ATOM 4317 C CA . LEU B 1 212 ? 8.14747 -54.84928 -14.40175 1.000 48.40658 528 LEU B CA 1
ATOM 4318 C C . LEU B 1 212 ? 8.87152 -53.78954 -15.22579 1.000 48.86632 528 LEU B C 1
ATOM 4319 O O . LEU B 1 212 ? 9.55427 -54.12709 -16.20972 1.000 48.15766 528 LEU B O 1
ATOM 4324 N N . VAL B 1 213 ? 8.74540 -52.51214 -14.84336 1.000 46.84407 529 VAL B N 1
ATOM 4325 C CA . VAL B 1 213 ? 9.48682 -51.45736 -15.54457 1.000 51.56985 529 VAL B CA 1
ATOM 4326 C C . VAL B 1 213 ? 10.97417 -51.77474 -15.49865 1.000 51.45333 529 VAL B C 1
ATOM 4327 O O . VAL B 1 213 ? 11.67941 -51.72018 -16.52086 1.000 48.92594 529 VAL B O 1
ATOM 4331 N N . ARG B 1 214 ? 11.44622 -52.20757 -14.32273 1.000 46.29259 530 ARG B N 1
ATOM 4332 C CA . ARG B 1 214 ? 12.87675 -52.47138 -14.13600 1.000 49.90144 530 ARG B CA 1
ATOM 4333 C C . ARG B 1 214 ? 13.32362 -53.79794 -14.76679 1.000 51.29392 530 ARG B C 1
ATOM 4334 O O . ARG B 1 214 ? 14.37897 -53.85514 -15.41881 1.000 53.78650 530 ARG B O 1
ATOM 4342 N N . VAL B 1 215 ? 12.56292 -54.88160 -14.56992 1.000 51.71616 531 VAL B N 1
ATOM 4343 C CA . VAL B 1 215 ? 12.88982 -56.14752 -15.24478 1.000 50.64500 531 VAL B CA 1
ATOM 4344 C C . VAL B 1 215 ? 12.98545 -55.96017 -16.75113 1.000 50.52937 531 VAL B C 1
ATOM 4345 O O . VAL B 1 215 ? 13.95559 -56.40577 -17.38771 1.000 54.24395 531 VAL B O 1
ATOM 4349 N N . SER B 1 216 ? 11.94462 -55.37459 -17.36198 1.000 51.09588 532 SER B N 1
ATOM 4350 C CA . SER B 1 216 ? 11.97373 -55.19469 -18.81173 1.000 54.56558 532 SER B CA 1
ATOM 4351 C C . SER B 1 216 ? 13.14142 -54.30944 -19.21927 1.000 55.51451 532 SER B C 1
ATOM 4352 O O . SER B 1 216 ? 13.78125 -54.56236 -20.24701 1.000 55.52465 532 SER B O 1
ATOM 4355 N N . ALA B 1 217 ? 13.45022 -53.27537 -18.41673 1.000 54.36732 533 ALA B N 1
ATOM 4356 C CA . ALA B 1 217 ? 14.58533 -52.41895 -18.75566 1.000 58.71356 533 ALA B CA 1
ATOM 4357 C C . ALA B 1 217 ? 15.89218 -53.20135 -18.76088 1.000 60.10068 533 ALA B C 1
ATOM 4358 O O . ALA B 1 217 ? 16.79648 -52.89839 -19.55422 1.000 58.99144 533 ALA B O 1
ATOM 4360 N N . VAL B 1 218 ? 16.00713 -54.20531 -17.88475 1.000 57.54074 534 VAL B N 1
ATOM 4361 C CA . VAL B 1 218 ? 17.21974 -55.02084 -17.85102 1.000 56.70907 534 VAL B CA 1
ATOM 4362 C C . VAL B 1 218 ? 17.26376 -55.97799 -19.03661 1.000 60.06365 534 VAL B C 1
ATOM 4363 O O . VAL B 1 218 ? 18.32657 -56.20269 -19.63088 1.000 64.29368 534 VAL B O 1
ATOM 4367 N N . LEU B 1 219 ? 16.12035 -56.55594 -19.40900 1.000 59.79117 535 LEU B N 1
ATOM 4368 C CA . LEU B 1 219 ? 16.15727 -57.64488 -20.38857 1.000 58.78641 535 LEU B CA 1
ATOM 4369 C C . LEU B 1 219 ? 15.98454 -57.19628 -21.83450 1.000 57.12711 535 LEU B C 1
ATOM 4370 O O . LEU B 1 219 ? 16.59961 -57.78671 -22.73018 1.000 60.40396 535 LEU B O 1
ATOM 4375 N N . THR B 1 220 ? 15.13253 -56.17814 -22.09698 1.000 58.99121 536 THR B N 1
ATOM 4376 C CA . THR B 1 220 ? 14.85921 -55.69182 -23.44943 1.000 55.29953 536 THR B CA 1
ATOM 4377 C C . THR B 1 220 ? 14.92994 -54.17568 -23.58273 1.000 60.77569 536 THR B C 1
ATOM 4378 O O . THR B 1 220 ? 15.47490 -53.68316 -24.57477 1.000 58.00193 536 THR B O 1
ATOM 4382 N N . ASN B 1 221 ? 14.33544 -53.42630 -22.65131 1.000 57.89675 537 ASN B N 1
ATOM 4383 C CA . ASN B 1 221 ? 14.42345 -51.96511 -22.64611 1.000 59.10973 537 ASN B CA 1
ATOM 4384 C C . ASN B 1 221 ? 13.81208 -51.37602 -23.91892 1.000 60.19852 537 ASN B C 1
ATOM 4385 O O . ASN B 1 221 ? 14.41775 -50.54921 -24.60479 1.000 58.79003 537 ASN B O 1
ATOM 4390 N N . GLY B 1 222 ? 12.60612 -51.83529 -24.25443 1.000 57.51758 538 GLY B N 1
ATOM 4391 C CA . GLY B 1 222 ? 11.87821 -51.25954 -25.35824 1.000 54.93377 538 GLY B CA 1
ATOM 4392 C C . GLY B 1 222 ? 11.54140 -49.80324 -25.07598 1.000 55.06712 538 GLY B C 1
ATOM 4393 O O . GLY B 1 222 ? 11.22214 -49.42859 -23.94502 1.000 53.64451 538 GLY B O 1
ATOM 4394 N N . PRO B 1 223 ? 11.62574 -48.94814 -26.10395 1.000 55.94654 539 PRO B N 1
ATOM 4395 C CA . PRO B 1 223 ? 11.25148 -47.53549 -25.92021 1.000 56.29993 539 PRO B CA 1
ATOM 4396 C C . PRO B 1 223 ? 9.78352 -47.33718 -25.60804 1.000 56.07264 539 PRO B C 1
ATOM 4397 O O . PRO B 1 223 ? 9.40210 -46.24806 -25.15168 1.000 53.93781 539 PRO B O 1
ATOM 4401 N N . PHE B 1 224 ? 8.94105 -48.33260 -25.86571 1.000 51.26857 540 PHE B N 1
ATOM 4402 C CA . PHE B 1 224 ? 7.51542 -48.20873 -25.62022 1.000 50.09732 540 PHE B CA 1
ATOM 4403 C C . PHE B 1 224 ? 7.03977 -49.32248 -24.69906 1.000 53.98549 540 PHE B C 1
ATOM 4404 O O . PHE B 1 224 ? 7.54310 -50.45853 -24.74022 1.000 51.10770 540 PHE B O 1
ATOM 4412 N N . ILE B 1 225 ? 6.04411 -48.97988 -23.88589 1.000 46.98580 541 ILE B N 1
ATOM 4413 C CA . ILE B 1 225 ? 5.45909 -49.87398 -22.90097 1.000 50.54897 541 ILE B CA 1
ATOM 4414 C C . ILE B 1 225 ? 3.95701 -49.86996 -23.12891 1.000 53.42607 541 ILE B C 1
ATOM 4415 O O . ILE B 1 225 ? 3.37172 -48.84947 -23.51462 1.000 48.77103 541 ILE B O 1
ATOM 4420 N N . LEU B 1 226 ? 3.33798 -51.03224 -22.92172 1.000 47.14117 542 LEU B N 1
ATOM 4421 C CA . LEU B 1 226 ? 1.88519 -51.17175 -22.98842 1.000 46.73155 542 LEU B CA 1
ATOM 4422 C C . LEU B 1 226 ? 1.44871 -52.09166 -21.85682 1.000 53.23595 542 LEU B C 1
ATOM 4423 O O . LEU B 1 226 ? 2.04879 -53.15162 -21.67367 1.000 49.87631 542 LEU B O 1
ATOM 4428 N N . ASN B 1 227 ? 0.42030 -51.70153 -21.10297 1.000 49.38995 543 ASN B N 1
ATOM 4429 C CA . ASN B 1 227 ? -0.08120 -52.48593 -19.97662 1.000 47.98246 543 ASN B CA 1
ATOM 4430 C C . ASN B 1 227 ? -1.48535 -52.98606 -20.31509 1.000 51.23731 543 ASN B C 1
ATOM 4431 O O . ASN B 1 227 ? -2.38880 -52.17928 -20.54940 1.000 48.83638 543 ASN B O 1
ATOM 4436 N N . LEU B 1 228 ? -1.66934 -54.31382 -20.35530 1.000 44.41210 544 LEU B N 1
ATOM 4437 C CA . LEU B 1 228 ? -2.97223 -54.90795 -20.62701 1.000 44.88315 544 LEU B CA 1
ATOM 4438 C C . LEU B 1 228 ? -3.45575 -55.69310 -19.41502 1.000 47.36394 544 LEU B C 1
ATOM 4439 O O . LEU B 1 228 ? -2.65975 -56.35203 -18.73684 1.000 45.93822 544 LEU B O 1
ATOM 4444 N N . ASP B 1 229 ? -4.75974 -55.62455 -19.14100 1.000 47.06525 545 ASP B N 1
ATOM 4445 C CA . ASP B 1 229 ? -5.35320 -56.53035 -18.15971 1.000 51.83197 545 ASP B CA 1
ATOM 4446 C C . ASP B 1 229 ? -5.24889 -57.97281 -18.65811 1.000 53.89717 545 ASP B C 1
ATOM 4447 O O . ASP B 1 229 ? -5.18261 -58.22696 -19.86181 1.000 52.67933 545 ASP B O 1
ATOM 4452 N N . CYS B 1 230 ? -5.25913 -58.93284 -17.72520 1.000 51.76495 546 CYS B N 1
ATOM 4453 C CA . CYS B 1 230 ? -5.05121 -60.31846 -18.14769 1.000 54.33569 546 CYS B CA 1
ATOM 4454 C C . CYS B 1 230 ? -6.20815 -60.86897 -18.97618 1.000 53.35037 546 CYS B C 1
ATOM 4455 O O . CYS B 1 230 ? -6.04623 -61.91534 -19.61296 1.000 59.08436 546 CYS B O 1
ATOM 4458 N N . ASP B 1 231 ? -7.34963 -60.18435 -19.02788 1.000 55.91447 547 ASP B N 1
ATOM 4459 C CA . ASP B 1 231 ? -8.45730 -60.58158 -19.89589 1.000 53.42344 547 ASP B CA 1
ATOM 4460 C C . ASP B 1 231 ? -8.61210 -59.70142 -21.13273 1.000 55.89640 547 ASP B C 1
ATOM 4461 O O . ASP B 1 231 ? -9.58033 -59.87627 -21.87866 1.000 59.33958 547 ASP B O 1
ATOM 4466 N N . HIS B 1 232 ? -7.70043 -58.75490 -21.37236 1.000 54.48333 548 HIS B N 1
ATOM 4467 C CA . HIS B 1 232 ? -7.83554 -57.81886 -22.49728 1.000 54.54538 548 HIS B CA 1
ATOM 4468 C C . HIS B 1 232 ? -6.97127 -58.32626 -23.65226 1.000 53.97929 548 HIS B C 1
ATOM 4469 O O . HIS B 1 232 ? -5.86755 -57.84301 -23.90763 1.000 51.07351 548 HIS B O 1
ATOM 4476 N N . TYR B 1 233 ? -7.49879 -59.31508 -24.37491 1.000 53.22911 549 TYR B N 1
ATOM 4477 C CA . TYR B 1 233 ? -6.77485 -59.86175 -25.51672 1.000 52.36933 549 TYR B CA 1
ATOM 4478 C C . TYR B 1 233 ? -6.76109 -58.87216 -26.67840 1.000 54.27932 549 TYR B C 1
ATOM 4479 O O . TYR B 1 233 ? -7.68468 -58.07023 -26.85298 1.000 55.24569 549 TYR B O 1
ATOM 4488 N N . ILE B 1 234 ? -5.68875 -58.91999 -27.46892 1.000 53.71878 550 ILE B N 1
ATOM 4489 C CA . ILE B 1 234 ? -5.58406 -58.05040 -28.63946 1.000 53.05690 550 ILE B CA 1
ATOM 4490 C C . ILE B 1 234 ? -6.52491 -58.54954 -29.72830 1.000 58.84304 550 ILE B C 1
ATOM 4491 O O . ILE B 1 234 ? -6.37228 -59.66162 -30.25518 1.000 56.28341 550 ILE B O 1
ATOM 4496 N N . ASN B 1 235 ? -7.48851 -57.70705 -30.09235 1.000 56.91326 551 ASN B N 1
ATOM 4497 C CA . ASN B 1 235 ? -8.52943 -58.07904 -31.03534 1.000 57.98597 551 ASN B CA 1
ATOM 4498 C C . ASN B 1 235 ? -8.08111 -57.90457 -32.48333 1.000 60.45078 551 ASN B C 1
ATOM 4499 O O . ASN B 1 235 ? -8.57721 -58.60118 -33.37872 1.000 59.98538 551 ASN B O 1
ATOM 4504 N N . ASN B 1 236 ? -7.13903 -57.00062 -32.72366 1.000 59.82352 552 ASN B N 1
ATOM 4505 C CA . ASN B 1 236 ? -6.65237 -56.67307 -34.05966 1.000 58.04191 552 ASN B CA 1
ATOM 4506 C C . ASN B 1 236 ? -5.13969 -56.83966 -34.06795 1.000 57.08326 552 ASN B C 1
ATOM 4507 O O . ASN B 1 236 ? -4.42288 -56.05148 -33.43451 1.000 54.26796 552 ASN B O 1
ATOM 4512 N N . SER B 1 237 ? -4.65817 -57.83533 -34.81424 1.000 51.30698 553 SER B N 1
ATOM 4513 C CA . SER B 1 237 ? -3.23603 -58.16359 -34.80604 1.000 51.70726 553 SER B CA 1
ATOM 4514 C C . SER B 1 237 ? -2.36412 -57.03367 -35.33068 1.000 53.08983 553 SER B C 1
ATOM 4515 O O . SER B 1 237 ? -1.14830 -57.06511 -35.11127 1.000 50.88165 553 SER B O 1
ATOM 4518 N N . LYS B 1 238 ? -2.94142 -56.04312 -36.01727 1.000 51.07771 554 LYS B N 1
ATOM 4519 C CA . LYS B 1 238 ? -2.18187 -54.88125 -36.47620 1.000 53.59073 554 LYS B CA 1
ATOM 4520 C C . LYS B 1 238 ? -2.16648 -53.73085 -35.46923 1.000 56.51455 554 LYS B C 1
ATOM 4521 O O . LYS B 1 238 ? -1.73589 -52.63024 -35.82227 1.000 53.94059 554 LYS B O 1
ATOM 4527 N N . ALA B 1 239 ? -2.59257 -53.96539 -34.22185 1.000 53.78925 555 ALA B N 1
ATOM 4528 C CA . ALA B 1 239 ? -2.76016 -52.86798 -33.26923 1.000 50.94414 555 ALA B CA 1
ATOM 4529 C C . ALA B 1 239 ? -1.44752 -52.13843 -32.99753 1.000 53.46726 555 ALA B C 1
ATOM 4530 O O . ALA B 1 239 ? -1.42276 -50.90208 -32.92866 1.000 57.90240 555 ALA B O 1
ATOM 4532 N N . LEU B 1 240 ? -0.33899 -52.87099 -32.86456 1.000 49.82332 556 LEU B N 1
ATOM 4533 C CA . LEU B 1 240 ? 0.93434 -52.19917 -32.59834 1.000 49.77862 556 LEU B CA 1
ATOM 4534 C C . LEU B 1 240 ? 1.40427 -51.39290 -33.81233 1.000 54.84883 556 LEU B C 1
ATOM 4535 O O . LEU B 1 240 ? 1.93993 -50.29009 -33.65674 1.000 52.41412 556 LEU B O 1
ATOM 4540 N N . ARG B 1 241 ? 1.22828 -51.92673 -35.02839 1.000 53.86644 557 ARG B N 1
ATOM 4541 C CA . ARG B 1 241 ? 1.61463 -51.16221 -36.22223 1.000 56.94688 557 ARG B CA 1
ATOM 4542 C C . ARG B 1 241 ? 0.79798 -49.88784 -36.34593 1.000 56.00607 557 ARG B C 1
ATOM 4543 O O . ARG B 1 241 ? 1.33591 -48.81367 -36.66332 1.000 60.37270 557 ARG B O 1
ATOM 4551 N N . GLU B 1 242 ? -0.50764 -49.98363 -36.10423 1.000 55.90285 558 GLU B N 1
ATOM 4552 C CA . GLU B 1 242 ? -1.33220 -48.78269 -36.09353 1.000 60.26095 558 GLU B CA 1
ATOM 4553 C C . GLU B 1 242 ? -0.82537 -47.78056 -35.05921 1.000 61.96924 558 GLU B C 1
ATOM 4554 O O . GLU B 1 242 ? -0.75421 -46.57455 -35.33351 1.000 54.74142 558 GLU B O 1
ATOM 4560 N N . ALA B 1 243 ? -0.46334 -48.25780 -33.86204 1.000 54.53038 559 ALA B N 1
ATOM 4561 C CA . ALA B 1 243 ? 0.06784 -47.34296 -32.84982 1.000 57.09194 559 ALA B CA 1
ATOM 4562 C C . ALA B 1 243 ? 1.34768 -46.65933 -33.32662 1.000 58.21214 559 ALA B C 1
ATOM 4563 O O . ALA B 1 243 ? 1.53928 -45.45442 -33.11325 1.000 57.09549 559 ALA B O 1
ATOM 4565 N N . MET B 1 244 ? 2.24515 -47.41553 -33.95936 1.000 56.23493 560 MET B N 1
ATOM 4566 C CA . MET B 1 244 ? 3.49864 -46.82659 -34.42222 1.000 59.73669 560 MET B CA 1
ATOM 4567 C C . MET B 1 244 ? 3.27889 -45.82355 -35.54522 1.000 62.65284 560 MET B C 1
ATOM 4568 O O . MET B 1 244 ? 4.09306 -44.90718 -35.72976 1.000 62.57024 560 MET B O 1
ATOM 4573 N N . CYS B 1 245 ? 2.19786 -45.97626 -36.30630 1.000 61.12429 561 CYS B N 1
ATOM 4574 C CA . CYS B 1 245 ? 1.92956 -44.98301 -37.34042 1.000 63.42927 561 CYS B CA 1
ATOM 4575 C C . CYS B 1 245 ? 1.74874 -43.59083 -36.72973 1.000 64.94905 561 CYS B C 1
ATOM 4576 O O . CYS B 1 245 ? 2.14298 -42.59051 -37.33889 1.000 70.78340 561 CYS B O 1
ATOM 4579 N N . PHE B 1 246 ? 1.22155 -43.50414 -35.50498 1.000 63.57613 562 PHE B N 1
ATOM 4580 C CA . PHE B 1 246 ? 1.16073 -42.22256 -34.80660 1.000 63.03544 562 PHE B CA 1
ATOM 4581 C C . PHE B 1 246 ? 2.43792 -41.91677 -34.02674 1.000 67.07541 562 PHE B C 1
ATOM 4582 O O . PHE B 1 246 ? 2.92205 -40.77836 -34.04816 1.000 66.83783 562 PHE B O 1
ATOM 4590 N N . LEU B 1 247 ? 2.97061 -42.90325 -33.30629 1.000 62.51452 563 LEU B N 1
ATOM 4591 C CA . LEU B 1 247 ? 4.04850 -42.65825 -32.35022 1.000 66.31843 563 LEU B CA 1
ATOM 4592 C C . LEU B 1 247 ? 5.39628 -42.34223 -32.99282 1.000 70.38338 563 LEU B C 1
ATOM 4593 O O . LEU B 1 247 ? 6.24147 -41.73561 -32.32899 1.000 73.34441 563 LEU B O 1
ATOM 4598 N N . MET B 1 248 ? 5.63954 -42.75083 -34.24193 1.000 71.24709 564 MET B N 1
ATOM 4599 C CA . MET B 1 248 ? 6.94988 -42.49240 -34.83939 1.000 76.72231 564 MET B CA 1
ATOM 4600 C C . MET B 1 248 ? 6.92634 -41.27583 -35.74953 1.000 80.01190 564 MET B C 1
ATOM 4601 O O . MET B 1 248 ? 7.43746 -40.21111 -35.38115 1.000 89.25936 564 MET B O 1
ATOM 4606 N N . ASP B 1 249 ? 6.36512 -41.44117 -36.94130 1.000 80.70682 565 ASP B N 1
ATOM 4607 C CA . ASP B 1 249 ? 6.17468 -40.34853 -37.90250 1.000 92.44660 565 ASP B CA 1
ATOM 4608 C C . ASP B 1 249 ? 7.50248 -39.77971 -38.40330 1.000 91.83391 565 ASP B C 1
ATOM 4609 O O . ASP B 1 249 ? 7.71840 -38.56584 -38.38332 1.000 92.28768 565 ASP B O 1
ATOM 4614 N N . ARG B 1 277 ? -13.58295 -42.64048 -31.66214 1.000 81.71545 593 ARG B N 1
ATOM 4615 C CA . ARG B 1 277 ? -12.23811 -42.11037 -31.88476 1.000 75.95535 593 ARG B CA 1
ATOM 4616 C C . ARG B 1 277 ? -11.35810 -42.36545 -30.65687 1.000 74.29803 593 ARG B C 1
ATOM 4617 O O . ARG B 1 277 ? -11.84031 -42.28501 -29.51902 1.000 72.71201 593 ARG B O 1
ATOM 4625 N N . ASN B 1 278 ? -10.06246 -42.60115 -30.86833 1.000 65.76652 594 ASN B N 1
ATOM 4626 C CA . ASN B 1 278 ? -9.21738 -43.10911 -29.79578 1.000 71.54971 594 ASN B CA 1
ATOM 4627 C C . ASN B 1 278 ? -8.28400 -42.04841 -29.21853 1.000 67.66862 594 ASN B C 1
ATOM 4628 O O . ASN B 1 278 ? -7.95871 -41.03644 -29.85227 1.000 62.81925 594 ASN B O 1
ATOM 4633 N N . THR B 1 279 ? -7.80792 -42.35372 -28.01560 1.000 62.14939 595 THR B N 1
ATOM 4634 C CA . THR B 1 279 ? -7.01785 -41.43374 -27.21693 1.000 60.60110 595 THR B CA 1
ATOM 4635 C C . THR B 1 279 ? -5.57710 -41.36204 -27.70535 1.000 61.99178 595 THR B C 1
ATOM 4636 O O . THR B 1 279 ? -4.90869 -42.38731 -27.88191 1.000 57.76700 595 THR B O 1
ATOM 4640 N N . VAL B 1 280 ? -5.09415 -40.13214 -27.85848 1.000 52.80750 596 VAL B N 1
ATOM 4641 C CA . VAL B 1 280 ? -3.81082 -39.81146 -28.45787 1.000 53.45446 596 VAL B CA 1
ATOM 4642 C C . VAL B 1 280 ? -3.17352 -38.64415 -27.70741 1.000 56.22923 596 VAL B C 1
ATOM 4643 O O . VAL B 1 280 ? -3.86995 -37.74543 -27.22966 1.000 53.32772 596 VAL B O 1
ATOM 4647 N N . PHE B 1 281 ? -1.83882 -38.66143 -27.60067 1.000 51.31370 597 PHE B N 1
ATOM 4648 C CA . PHE B 1 281 ? -1.10196 -37.59328 -26.92747 1.000 56.33300 597 PHE B CA 1
ATOM 4649 C C . PHE B 1 281 ? 0.30530 -37.52573 -27.50488 1.000 58.31334 597 PHE B C 1
ATOM 4650 O O . PHE B 1 281 ? 0.96375 -38.55795 -27.64368 1.000 52.95987 597 PHE B O 1
ATOM 4658 N N . PHE B 1 282 ? 0.75242 -36.31904 -27.85487 1.000 55.76664 598 PHE B N 1
ATOM 4659 C CA . PHE B 1 282 ? 2.14059 -36.06883 -28.22536 1.000 57.12018 598 PHE B CA 1
ATOM 4660 C C . PHE B 1 282 ? 2.55250 -34.69946 -27.70666 1.000 60.53828 598 PHE B C 1
ATOM 4661 O O . PHE B 1 282 ? 1.79838 -33.73246 -27.83534 1.000 59.86888 598 PHE B O 1
ATOM 4669 N N . ASP B 1 283 ? 3.76130 -34.61252 -27.15627 1.000 59.79530 599 ASP B N 1
ATOM 4670 C CA . ASP B 1 283 ? 4.24456 -33.36029 -26.59019 1.000 63.73455 599 ASP B CA 1
ATOM 4671 C C . ASP B 1 283 ? 5.75272 -33.45797 -26.44904 1.000 67.81933 599 ASP B C 1
ATOM 4672 O O . ASP B 1 283 ? 6.25468 -34.40137 -25.84212 1.000 67.85296 599 ASP B O 1
ATOM 4677 N N . ILE B 1 284 ? 6.47063 -32.50352 -27.01714 1.000 69.74083 600 ILE B N 1
ATOM 4678 C CA . ILE B 1 284 ? 7.88152 -32.30650 -26.71318 1.000 74.41156 600 ILE B CA 1
ATOM 4679 C C . ILE B 1 284 ? 7.93083 -31.12399 -25.77334 1.000 76.55641 600 ILE B C 1
ATOM 4680 O O . ILE B 1 284 ? 7.71853 -29.98014 -26.19527 1.000 78.24375 600 ILE B O 1
ATOM 4685 N N . ASN B 1 285 ? 8.19658 -31.37471 -24.49837 1.000 79.14331 601 ASN B N 1
ATOM 4686 C CA . ASN B 1 285 ? 8.00779 -30.30738 -23.53944 1.000 82.35978 601 ASN B CA 1
ATOM 4687 C C . ASN B 1 285 ? 9.31780 -29.53354 -23.58134 1.000 88.01121 601 ASN B C 1
ATOM 4688 O O . ASN B 1 285 ? 10.32862 -30.02710 -23.06987 1.000 89.67562 601 ASN B O 1
ATOM 4693 N N . LEU B 1 286 ? 9.33439 -28.31403 -24.13490 1.000 90.91835 602 LEU B N 1
ATOM 4694 C CA . LEU B 1 286 ? 10.49752 -27.50456 -23.75112 1.000 94.67812 602 LEU B CA 1
ATOM 4695 C C . LEU B 1 286 ? 10.32433 -27.03859 -22.30661 1.000 96.39172 602 LEU B C 1
ATOM 4696 O O . LEU B 1 286 ? 9.90155 -27.85766 -21.47955 1.000 97.29929 602 LEU B O 1
ATOM 4701 N N . ARG B 1 287 ? 10.71323 -25.82182 -21.90951 1.000 97.86266 603 ARG B N 1
ATOM 4702 C CA . ARG B 1 287 ? 10.41768 -25.57416 -20.49029 1.000 100.26837 603 ARG B CA 1
ATOM 4703 C C . ARG B 1 287 ? 9.20721 -24.67917 -20.32250 1.000 97.76440 603 ARG B C 1
ATOM 4704 O O . ARG B 1 287 ? 8.25446 -24.85758 -21.06898 1.000 98.15902 603 ARG B O 1
ATOM 4712 N N . GLY B 1 288 ? 9.19459 -23.81458 -19.29096 1.000 91.90896 604 GLY B N 1
ATOM 4713 C CA . GLY B 1 288 ? 8.03222 -23.16187 -18.72116 1.000 90.09640 604 GLY B CA 1
ATOM 4714 C C . GLY B 1 288 ? 6.86646 -22.66926 -19.55587 1.000 85.61711 604 GLY B C 1
ATOM 4715 O O . GLY B 1 288 ? 6.98932 -22.36555 -20.74752 1.000 83.37051 604 GLY B O 1
ATOM 4716 N N . LEU B 1 289 ? 5.68880 -22.66799 -18.91721 1.000 86.51402 605 LEU B N 1
ATOM 4717 C CA . LEU B 1 289 ? 4.43010 -21.96044 -19.20412 1.000 79.08708 605 LEU B CA 1
ATOM 4718 C C . LEU B 1 289 ? 3.85658 -22.19491 -20.59517 1.000 74.34615 605 LEU B C 1
ATOM 4719 O O . LEU B 1 289 ? 2.64806 -22.05827 -20.79933 1.000 72.01253 605 LEU B O 1
ATOM 4724 N N . ASP B 1 290 ? 4.68816 -22.57022 -21.55023 1.000 73.23890 606 ASP B N 1
ATOM 4725 C CA . ASP B 1 290 ? 4.19302 -22.92820 -22.86493 1.000 75.93635 6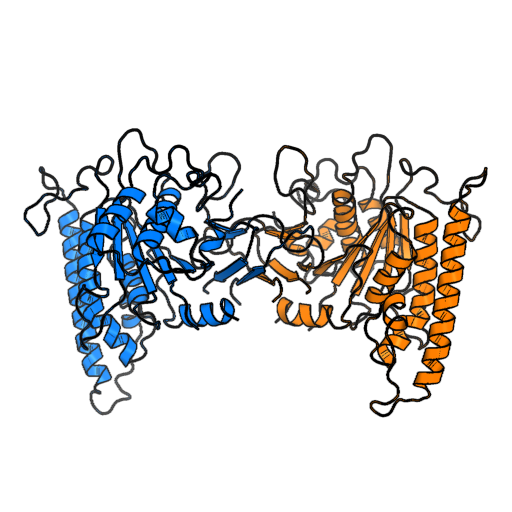06 ASP B CA 1
ATOM 4726 C C . ASP B 1 290 ? 3.74105 -24.39376 -22.84873 1.000 77.35998 606 ASP B C 1
ATOM 4727 O O . ASP B 1 290 ? 4.35087 -25.23191 -22.17973 1.000 71.22917 606 ASP B O 1
ATOM 4732 N N . GLY B 1 291 ? 2.64642 -24.69729 -23.56735 1.000 73.19546 607 GLY B N 1
ATOM 4733 C CA . GLY B 1 291 ? 2.26338 -26.08127 -23.82315 1.000 69.27335 607 GLY B CA 1
ATOM 4734 C C . GLY B 1 291 ? 1.59127 -26.79535 -22.65447 1.000 69.00422 607 GLY B C 1
ATOM 4735 O O . GLY B 1 291 ? 1.01181 -26.19152 -21.74276 1.000 65.31197 607 GLY B O 1
ATOM 4736 N N . ILE B 1 292 ? 1.67692 -28.12934 -22.69910 1.000 71.44115 608 ILE B N 1
ATOM 4737 C CA . ILE B 1 292 ? 1.12327 -28.96368 -21.63365 1.000 65.86502 608 ILE B CA 1
ATOM 4738 C C . ILE B 1 292 ? 1.96338 -28.79686 -20.38239 1.000 65.50967 608 ILE B C 1
ATOM 4739 O O . ILE B 1 292 ? 3.18723 -28.98271 -20.41792 1.000 72.26123 608 ILE B O 1
ATOM 4744 N N . GLN B 1 293 ? 1.30622 -28.48748 -19.26320 1.000 57.52074 609 GLN B N 1
ATOM 4745 C CA . GLN B 1 293 ? 1.97448 -28.21829 -18.00332 1.000 59.78359 609 GLN B CA 1
ATOM 4746 C C . GLN B 1 293 ? 1.80233 -29.39875 -17.06148 1.000 60.84019 609 GLN B C 1
ATOM 4747 O O . GLN B 1 293 ? 0.67486 -29.84471 -16.82599 1.000 57.19036 609 GLN B O 1
ATOM 4753 N N . GLY B 1 294 ? 2.91782 -29.86446 -16.50104 1.000 54.99176 610 GLY B N 1
ATOM 4754 C CA . GLY B 1 294 ? 2.91625 -30.88265 -15.47592 1.000 58.17700 610 GLY B CA 1
ATOM 4755 C C . GLY B 1 294 ? 2.81324 -32.28586 -16.04943 1.000 56.32936 610 GLY B C 1
ATOM 4756 O O . GLY B 1 294 ? 2.84481 -32.48536 -17.26786 1.000 50.26714 610 GLY B O 1
ATOM 4757 N N . PRO B 1 295 ? 2.65200 -33.27753 -15.17508 1.000 53.28695 611 PRO B N 1
ATOM 4758 C CA . PRO B 1 295 ? 2.67564 -34.67491 -15.61619 1.000 51.65528 611 PRO B CA 1
ATOM 4759 C C . PRO B 1 295 ? 1.33740 -35.13308 -16.17115 1.000 57.44359 611 PRO B C 1
ATOM 4760 O O . PRO B 1 295 ? 0.28712 -34.52796 -15.93579 1.000 53.64930 611 PRO B O 1
ATOM 4764 N N . VAL B 1 296 ? 1.40356 -36.22695 -16.94194 1.000 53.82971 612 VAL B N 1
ATOM 4765 C CA . VAL B 1 296 ? 0.22020 -36.92994 -17.42301 1.000 54.08668 612 VAL B CA 1
ATOM 4766 C C . VAL B 1 296 ? 0.29004 -38.36716 -16.92094 1.000 56.98973 612 VAL B C 1
ATOM 4767 O O . VAL B 1 296 ? 1.37768 -38.92851 -16.78884 1.000 57.90365 612 VAL B O 1
ATOM 4771 N N . TYR B 1 297 ? -0.85099 -38.95123 -16.58673 1.000 54.98465 613 TYR B N 1
ATOM 4772 C CA . TYR B 1 297 ? -0.87203 -40.30269 -16.03794 1.000 57.88225 613 TYR B CA 1
ATOM 4773 C C . TYR B 1 297 ? -1.62366 -41.26282 -16.95556 1.000 57.88892 613 TYR B C 1
ATOM 4774 O O . TYR B 1 297 ? -2.66639 -40.91413 -17.52013 1.000 57.34733 613 TYR B O 1
ATOM 4783 N N . VAL B 1 298 ? -1.06637 -42.45744 -17.15161 1.000 58.48797 614 VAL B N 1
ATOM 4784 C CA . VAL B 1 298 ? -1.60294 -43.39194 -18.14562 1.000 55.27839 614 VAL B CA 1
ATOM 4785 C C . VAL B 1 298 ? -1.80986 -44.77407 -17.52816 1.000 59.18044 614 VAL B C 1
ATOM 4786 O O . VAL B 1 298 ? -0.91510 -45.30354 -16.86378 1.000 57.40372 614 VAL B O 1
ATOM 4790 N N . GLY B 1 299 ? -2.97892 -45.35802 -17.74844 1.000 59.64035 615 GLY B N 1
ATOM 4791 C CA . GLY B 1 299 ? -3.28443 -46.70105 -17.25821 1.000 59.63412 615 GLY B CA 1
ATOM 4792 C C . GLY B 1 299 ? -3.20052 -47.73814 -18.36364 1.000 58.95147 615 GLY B C 1
ATOM 4793 O O . GLY B 1 299 ? -2.29709 -47.70210 -19.21265 1.000 53.73138 615 GLY B O 1
ATOM 4794 N N . THR B 1 300 ? -4.20151 -48.61657 -18.40529 1.000 57.81591 616 THR B N 1
ATOM 4795 C CA . THR B 1 300 ? -4.15846 -49.80580 -19.25110 1.000 55.16708 616 THR B CA 1
ATOM 4796 C C . THR B 1 300 ? -4.56178 -49.49444 -20.68510 1.000 60.13499 616 THR B C 1
ATOM 4797 O O . THR B 1 300 ? -5.32537 -48.55876 -20.96834 1.000 57.88005 616 THR B O 1
ATOM 4801 N N . GLY B 1 301 ? -4.01051 -50.27966 -21.59780 1.000 53.18702 617 GLY B N 1
ATOM 4802 C CA . GLY B 1 301 ? -4.42141 -50.22239 -22.97722 1.000 53.48010 617 GLY B CA 1
ATOM 4803 C C . GLY B 1 301 ? -3.78201 -49.12325 -23.78228 1.000 54.82589 617 GLY B C 1
ATOM 4804 O O . GLY B 1 301 ? -4.23505 -48.86824 -24.90395 1.000 55.83325 617 GLY B O 1
ATOM 4805 N N . CYS B 1 302 ? -2.71597 -48.49411 -23.27692 1.000 51.75575 618 CYS B N 1
ATOM 4806 C CA . CYS B 1 302 ? -2.06123 -47.40782 -23.99866 1.000 55.87056 618 CYS B CA 1
ATOM 4807 C C . CYS B 1 302 ? -0.57993 -47.70077 -24.18486 1.000 50.11527 618 CYS B C 1
ATOM 4808 O O . CYS B 1 302 ? 0.12374 -48.00184 -23.21523 1.000 53.60035 618 CYS B O 1
ATOM 4811 N N . VAL B 1 303 ? -0.11951 -47.59662 -25.42686 1.000 49.42280 619 VAL B N 1
ATOM 4812 C CA . VAL B 1 303 ? 1.30214 -47.58187 -25.74560 1.000 51.26960 619 VAL B CA 1
ATOM 4813 C C . VAL B 1 303 ? 1.85654 -46.20561 -25.40192 1.000 53.66080 619 VAL B C 1
ATOM 4814 O O . VAL B 1 303 ? 1.32017 -45.17985 -25.84024 1.000 53.48569 619 VAL B O 1
ATOM 4818 N N . PHE B 1 304 ? 2.92498 -46.17028 -24.61367 1.000 50.56710 620 PHE B N 1
ATOM 4819 C CA . PHE B 1 304 ? 3.51650 -44.89867 -24.21781 1.000 53.16657 620 PHE B CA 1
ATOM 4820 C C . PHE B 1 304 ? 5.02692 -45.06351 -24.17815 1.000 56.33535 620 PHE B C 1
ATOM 4821 O O . PHE B 1 304 ? 5.53910 -46.18060 -24.07508 1.000 52.20455 620 PHE B O 1
ATOM 4829 N N . ASN B 1 305 ? 5.74723 -43.94268 -24.24847 1.000 50.47156 621 ASN B N 1
ATOM 4830 C CA . ASN B 1 305 ? 7.19905 -44.02262 -24.36039 1.000 52.91256 621 ASN B CA 1
ATOM 4831 C C . ASN B 1 305 ? 7.83151 -44.15902 -22.97979 1.000 55.64492 621 ASN B C 1
ATOM 4832 O O . ASN B 1 305 ? 7.47101 -43.43966 -22.03789 1.000 57.20590 621 ASN B O 1
ATOM 4837 N N . ARG B 1 306 ? 8.78893 -45.08634 -22.87355 1.000 54.67448 622 ARG B N 1
ATOM 4838 C CA . ARG B 1 306 ? 9.37645 -45.44119 -21.58659 1.000 53.38429 622 ARG B CA 1
ATOM 4839 C C . ARG B 1 306 ? 10.07327 -44.25148 -20.93050 1.000 53.56962 622 ARG B C 1
ATOM 4840 O O . ARG B 1 306 ? 9.93704 -44.03623 -19.71835 1.000 53.75960 622 ARG B O 1
ATOM 4848 N N . THR B 1 307 ? 10.85072 -43.48419 -21.70071 1.000 55.23934 623 THR B N 1
ATOM 4849 C CA . THR B 1 307 ? 11.68598 -42.44455 -21.09422 1.000 57.52712 623 THR B CA 1
ATOM 4850 C C . THR B 1 307 ? 10.88362 -41.35355 -20.40142 1.000 53.60760 623 THR B C 1
ATOM 4851 O O . THR B 1 307 ? 11.41369 -40.70341 -19.49707 1.000 60.20482 623 THR B O 1
ATOM 4855 N N . ALA B 1 308 ? 9.60871 -41.17248 -20.74421 1.000 52.21894 624 ALA B N 1
ATOM 4856 C CA . ALA B 1 308 ? 8.79442 -40.21697 -20.00087 1.000 53.11591 624 ALA B CA 1
ATOM 4857 C C . ALA B 1 308 ? 8.67886 -40.57718 -18.52682 1.000 60.04211 624 ALA B C 1
ATOM 4858 O O . ALA B 1 308 ? 8.44050 -39.68981 -17.69358 1.000 59.50339 624 ALA B O 1
ATOM 4860 N N . LEU B 1 309 ? 8.85198 -41.85709 -18.18484 1.000 54.95172 625 LEU B N 1
ATOM 4861 C CA . LEU B 1 309 ? 8.80723 -42.26640 -16.79113 1.000 54.20744 625 LEU B CA 1
ATOM 4862 C C . LEU B 1 309 ? 10.01632 -41.76460 -16.02502 1.000 55.38014 625 LEU B C 1
ATOM 4863 O O . LEU B 1 309 ? 9.95798 -41.63482 -14.79545 1.000 51.49472 625 LEU B O 1
ATOM 4868 N N . TYR B 1 310 ? 11.14815 -41.58651 -16.70535 1.000 56.21784 626 TYR B N 1
ATOM 4869 C CA . TYR B 1 310 ? 12.38145 -41.29858 -15.98838 1.000 61.71963 626 TYR B CA 1
ATOM 4870 C C . TYR B 1 310 ? 12.66096 -39.80416 -15.85775 1.000 70.68609 626 TYR B C 1
ATOM 4871 O O . TYR B 1 310 ? 13.74783 -39.43202 -15.40100 1.000 72.04176 626 TYR B O 1
ATOM 4880 N N . GLY B 1 311 ? 11.70064 -38.95478 -16.22209 1.000 65.88661 627 GLY B N 1
ATOM 4881 C CA . GLY B 1 311 ? 11.94715 -37.53543 -16.39202 1.000 76.55902 627 GLY B CA 1
ATOM 4882 C C . GLY B 1 311 ? 12.33153 -36.87805 -15.08707 1.000 85.69202 627 GLY B C 1
ATOM 4883 O O . GLY B 1 311 ? 13.50346 -36.87099 -14.69830 1.000 93.08349 627 GLY B O 1
ATOM 4884 N N . TYR B 1 312 ? 11.34752 -36.25025 -14.44900 1.000 84.84941 628 TYR B N 1
ATOM 4885 C CA . TYR B 1 312 ? 11.44759 -35.77675 -13.06467 1.000 87.56879 628 TYR B CA 1
ATOM 4886 C C . TYR B 1 312 ? 12.63269 -34.85484 -12.79053 1.000 89.40227 628 TYR B C 1
ATOM 4887 O O . TYR B 1 312 ? 13.71197 -35.31459 -12.42051 1.000 89.69996 628 TYR B O 1
ATOM 4896 N N . SER B 1 320 ? 21.55725 -37.96957 -7.57781 1.000 87.19344 702 SER B N 1
ATOM 4897 C CA . SER B 1 320 ? 22.49071 -39.09523 -7.59927 1.000 91.15472 702 SER B CA 1
ATOM 4898 C C . SER B 1 320 ? 22.15683 -40.14394 -8.66088 1.000 90.81028 702 SER B C 1
ATOM 4899 O O . SER B 1 320 ? 23.02151 -40.96001 -9.01375 1.000 91.89939 702 SER B O 1
ATOM 4902 N N . LEU B 1 321 ? 20.91428 -40.13243 -9.15457 1.000 88.38854 703 LEU B N 1
ATOM 4903 C CA . LEU B 1 321 ? 20.40787 -41.18383 -10.03802 1.000 85.01655 703 LEU B CA 1
ATOM 4904 C C . LEU B 1 321 ? 20.39050 -42.52582 -9.31642 1.000 84.40886 703 LEU B C 1
ATOM 4905 O O . LEU B 1 321 ? 19.32738 -43.12535 -9.12227 1.000 80.08322 703 LEU B O 1
ATOM 4910 N N . GLU B 1 322 ? 21.57200 -42.98942 -8.89227 1.000 87.41664 704 GLU B N 1
ATOM 4911 C CA . GLU B 1 322 ? 21.67689 -44.24001 -8.15401 1.000 86.40036 704 GLU B CA 1
ATOM 4912 C C . GLU B 1 322 ? 20.77096 -44.29887 -6.94257 1.000 85.26461 704 GLU B C 1
ATOM 4913 O O . GLU B 1 322 ? 20.52012 -45.39524 -6.41974 1.000 83.53969 704 GLU B O 1
ATOM 4919 N N . LYS B 1 323 ? 20.28741 -43.15809 -6.46204 1.000 82.88224 705 LYS B N 1
ATOM 4920 C CA . LYS B 1 323 ? 19.36245 -43.18887 -5.34457 1.000 81.41147 705 LYS B CA 1
ATOM 4921 C C . LYS B 1 323 ? 17.97515 -42.70527 -5.66945 1.000 79.22819 705 LYS B C 1
ATOM 4922 O O . LYS B 1 323 ? 17.04396 -43.05833 -4.94157 1.000 81.15643 705 LYS B O 1
ATOM 4928 N N . ARG B 1 324 ? 17.79762 -41.95404 -6.75598 1.000 78.18334 706 ARG B N 1
ATOM 4929 C CA . ARG B 1 324 ? 16.44158 -41.81936 -7.26331 1.000 78.24525 706 ARG B CA 1
ATOM 4930 C C . ARG B 1 324 ? 15.93349 -43.16095 -7.78370 1.000 71.09237 706 ARG B C 1
ATOM 4931 O O . ARG B 1 324 ? 14.80085 -43.54717 -7.48848 1.000 69.01089 706 ARG B O 1
ATOM 4939 N N . PHE B 1 325 ? 16.80421 -43.93140 -8.45353 1.000 69.26355 707 PHE B N 1
ATOM 4940 C CA . PHE B 1 325 ? 16.40852 -45.15345 -9.15735 1.000 70.39186 707 PHE B CA 1
ATOM 4941 C C . PHE B 1 325 ? 16.69982 -46.46086 -8.42284 1.000 67.45917 707 PHE B C 1
ATOM 4942 O O . PHE B 1 325 ? 16.30117 -47.52450 -8.92162 1.000 61.08644 707 PHE B O 1
ATOM 4950 N N . GLY B 1 326 ? 17.39344 -46.43350 -7.29220 1.000 68.08207 708 GLY B N 1
ATOM 4951 C CA . GLY B 1 326 ? 17.81695 -47.65682 -6.64179 1.000 66.79126 708 GLY B CA 1
ATOM 4952 C C . GLY B 1 326 ? 19.21679 -48.08767 -7.05674 1.000 72.19583 708 GLY B C 1
ATOM 4953 O O . GLY B 1 326 ? 19.82074 -47.56138 -7.99708 1.000 68.91279 708 GLY B O 1
ATOM 4954 N N . GLN B 1 327 ? 19.73353 -49.09173 -6.34125 1.000 70.46238 709 GLN B N 1
ATOM 4955 C CA . GLN B 1 327 ? 21.14302 -49.47286 -6.45443 1.000 72.42448 709 GLN B CA 1
ATOM 4956 C C . GLN B 1 327 ? 21.34982 -50.50881 -7.55817 1.000 71.70280 709 GLN B C 1
ATOM 4957 O O . GLN B 1 327 ? 21.78367 -51.63103 -7.31501 1.000 75.44191 709 GLN B O 1
ATOM 4963 N N . SER B 1 328 ? 21.02708 -50.14771 -8.79125 1.000 71.61516 710 SER B N 1
ATOM 4964 C CA . SER B 1 328 ? 21.34153 -51.03069 -9.90937 1.000 70.04383 710 SER B CA 1
ATOM 4965 C C . SER B 1 328 ? 22.05854 -50.23002 -10.98396 1.000 72.18768 710 SER B C 1
ATOM 4966 O O . SER B 1 328 ? 21.43526 -49.41041 -11.66998 1.000 70.60037 710 SER B O 1
ATOM 4969 N N . ALA B 1 329 ? 23.36622 -50.47153 -11.13245 1.000 72.46114 711 ALA B N 1
ATOM 4970 C CA . ALA B 1 329 ? 24.11775 -49.82166 -12.20468 1.000 73.84740 711 ALA B CA 1
ATOM 4971 C C . ALA B 1 329 ? 23.53282 -50.16674 -13.56762 1.000 69.06836 711 ALA B C 1
ATOM 4972 O O . ALA B 1 329 ? 23.41832 -49.30248 -14.44498 1.000 69.57592 711 ALA B O 1
ATOM 4974 N N . VAL B 1 330 ? 23.16497 -51.43283 -13.76465 1.000 66.72053 712 VAL B N 1
ATOM 4975 C CA . VAL B 1 330 ? 22.64793 -51.86266 -15.05718 1.000 66.90344 712 VAL B CA 1
ATOM 4976 C C . VAL B 1 330 ? 21.35121 -51.12706 -15.38463 1.000 64.08946 712 VAL B C 1
ATOM 4977 O O . VAL B 1 330 ? 21.15854 -50.65292 -16.51190 1.000 67.45887 712 VAL B O 1
ATOM 4981 N N . PHE B 1 331 ? 20.46122 -50.97033 -14.40045 1.000 64.21105 713 PHE B N 1
ATOM 4982 C CA . PHE B 1 331 ? 19.19831 -50.29460 -14.69315 1.000 65.21796 713 PHE B CA 1
ATOM 4983 C C . PHE B 1 331 ? 19.40832 -48.81485 -15.02455 1.000 62.75853 713 PHE B C 1
ATOM 4984 O O . PHE B 1 331 ? 18.82534 -48.29514 -15.98971 1.000 63.98051 713 PHE B O 1
ATOM 4992 N N . VAL B 1 332 ? 20.22268 -48.11322 -14.22580 1.000 65.90609 714 VAL B N 1
ATOM 4993 C CA . VAL B 1 332 ? 20.43282 -46.68825 -14.47542 1.000 65.85223 714 VAL B CA 1
ATOM 4994 C C . VAL B 1 332 ? 21.08638 -46.49467 -15.83491 1.000 65.45307 714 VAL B C 1
ATOM 4995 O O . VAL B 1 332 ? 20.68181 -45.62161 -16.61214 1.000 71.40170 714 VAL B O 1
ATOM 4999 N N . ALA B 1 333 ? 22.05302 -47.35344 -16.17935 1.000 65.56374 715 ALA B N 1
ATOM 5000 C CA . ALA B 1 333 ? 22.61758 -47.30747 -17.52469 1.000 67.59184 715 ALA B CA 1
ATOM 5001 C C . ALA B 1 333 ? 21.53111 -47.48977 -18.57989 1.000 70.96468 715 ALA B C 1
ATOM 5002 O O . ALA B 1 333 ? 21.58535 -46.87033 -19.65061 1.000 72.32596 715 ALA B O 1
ATOM 5004 N N . SER B 1 334 ? 20.54116 -48.34909 -18.30455 1.000 67.30066 716 SER B N 1
ATOM 5005 C CA . SER B 1 334 ? 19.46291 -48.54084 -19.27718 1.000 70.20350 716 SER B CA 1
ATOM 5006 C C . SER B 1 334 ? 18.61850 -47.27929 -19.44232 1.000 68.37830 716 SER B C 1
ATOM 5007 O O . SER B 1 334 ? 18.14703 -46.98797 -20.54521 1.000 69.67583 716 SER B O 1
ATOM 5010 N N . THR B 1 335 ? 18.41303 -46.51265 -18.36305 1.000 69.96327 717 THR B N 1
ATOM 5011 C CA . THR B 1 335 ? 17.57864 -45.31958 -18.50872 1.000 67.40197 717 THR B CA 1
ATOM 5012 C C . THR B 1 335 ? 18.22943 -44.24240 -19.36815 1.000 75.14899 717 THR B C 1
ATOM 5013 O O . THR B 1 335 ? 17.53682 -43.30442 -19.78526 1.000 73.76589 717 THR B O 1
ATOM 5017 N N . LEU B 1 336 ? 19.52346 -44.36369 -19.65792 1.000 75.89799 718 LEU B N 1
ATOM 5018 C CA . LEU B 1 336 ? 20.27138 -43.35278 -20.38952 1.000 76.66156 718 LEU B CA 1
ATOM 5019 C C . LEU B 1 336 ? 20.46478 -43.70679 -21.85112 1.000 82.54376 718 LEU B C 1
ATOM 5020 O O . LEU B 1 336 ? 21.08794 -42.93211 -22.58336 1.000 85.36639 718 LEU B O 1
ATOM 5025 N N . MET B 1 337 ? 19.92722 -44.83169 -22.30646 1.000 82.34945 719 MET B N 1
ATOM 5026 C CA . MET B 1 337 ? 20.21569 -45.31178 -23.64845 1.000 83.00685 719 MET B CA 1
ATOM 5027 C C . MET B 1 337 ? 19.23651 -44.77961 -24.68234 1.000 85.50956 719 MET B C 1
ATOM 5028 O O . MET B 1 337 ? 18.02715 -45.02526 -24.58873 1.000 82.66110 719 MET B O 1
ATOM 5033 N N . GLU B 1 338 ? 19.77047 -43.97152 -25.60308 1.000 90.64350 720 GLU B N 1
ATOM 5034 C CA . GLU B 1 338 ? 19.49510 -44.02716 -27.05317 1.000 92.70936 720 GLU B CA 1
ATOM 5035 C C . GLU B 1 338 ? 17.99799 -44.18485 -27.31459 1.000 89.63506 720 GLU B C 1
ATOM 5036 O O . GLU B 1 338 ? 17.18692 -43.42138 -26.76822 1.000 88.36165 720 GLU B O 1
ATOM 5042 N N . ASN B 1 339 ? 17.61425 -45.14578 -28.15363 1.000 86.48111 721 ASN B N 1
ATOM 5043 C CA . ASN B 1 339 ? 16.28492 -45.64193 -28.46303 1.000 85.85325 721 ASN B CA 1
ATOM 5044 C C . ASN B 1 339 ? 16.19554 -47.03956 -27.84686 1.000 83.81634 721 ASN B C 1
ATOM 5045 O O . ASN B 1 339 ? 15.86645 -48.01039 -28.53636 1.000 82.00779 721 ASN B O 1
ATOM 5050 N N . GLY B 1 340 ? 16.58054 -47.15756 -26.57066 1.000 80.84088 722 GLY B N 1
ATOM 5051 C CA . GLY B 1 340 ? 16.39980 -48.39846 -25.82895 1.000 75.08553 722 GLY B CA 1
ATOM 5052 C C . GLY B 1 340 ? 17.47804 -49.44129 -26.09053 1.000 73.92013 722 GLY B C 1
ATOM 5053 O O . GLY B 1 340 ? 18.61844 -49.12588 -26.43729 1.000 82.52156 722 GLY B O 1
ATOM 5054 N N . GLY B 1 341 ? 17.10993 -50.70351 -25.88251 1.000 71.58952 723 GLY B N 1
ATOM 5055 C CA . GLY B 1 341 ? 18.01209 -51.82324 -26.06912 1.000 68.88922 723 GLY B CA 1
ATOM 5056 C C . GLY B 1 341 ? 18.86560 -52.11260 -24.83515 1.000 71.18979 723 GLY B C 1
ATOM 5057 O O . GLY B 1 341 ? 18.85485 -51.39570 -23.83674 1.000 72.00997 723 GLY B O 1
ATOM 5058 N N . VAL B 1 342 ? 19.59578 -53.21716 -24.91331 1.000 70.39995 724 VAL B N 1
ATOM 5059 C CA . VAL B 1 342 ? 20.49528 -53.68439 -23.86802 1.000 77.43479 724 VAL B CA 1
ATOM 5060 C C . VAL B 1 342 ? 21.89084 -53.74280 -24.46858 1.000 81.93136 724 VAL B C 1
ATOM 5061 O O . VAL B 1 342 ? 22.01434 -53.95508 -25.67951 1.000 78.74721 724 VAL B O 1
ATOM 5065 N N . PRO B 1 343 ? 22.94816 -53.58694 -23.68528 1.000 85.68629 725 PRO B N 1
ATOM 5066 C CA . PRO B 1 343 ? 24.30887 -53.64522 -24.25045 1.000 89.53297 725 PRO B CA 1
ATOM 5067 C C . PRO B 1 343 ? 24.64676 -55.03291 -24.75766 1.000 95.53689 725 PRO B C 1
ATOM 5068 O O . PRO B 1 343 ? 24.45935 -56.01817 -24.03352 1.000 97.39524 725 PRO B O 1
ATOM 5072 N N . PRO B 1 344 ? 25.16839 -55.16291 -25.96828 1.000 96.76602 726 PRO B N 1
ATOM 5073 C CA . PRO B 1 344 ? 25.86081 -56.40374 -26.30456 1.000 99.30850 726 PRO B CA 1
ATOM 5074 C C . PRO B 1 344 ? 27.00257 -56.59245 -25.31266 1.000 104.20123 726 PRO B C 1
ATOM 5075 O O . PRO B 1 344 ? 27.41061 -55.65564 -24.62151 1.000 105.11767 726 PRO B O 1
ATOM 5079 N N . SER B 1 345 ? 27.48653 -57.83813 -25.21373 1.000 101.22512 727 SER B N 1
ATOM 5080 C CA . SER B 1 345 ? 28.39261 -58.30944 -24.15773 1.000 103.17408 727 SER B CA 1
ATOM 5081 C C . SER B 1 345 ? 27.59490 -58.59297 -22.89033 1.000 106.03558 727 SER B C 1
ATOM 5082 O O . SER B 1 345 ? 28.10626 -58.43973 -21.77302 1.000 106.08462 727 SER B O 1
ATOM 5085 N N . ALA B 1 346 ? 26.34491 -59.02158 -23.05909 1.000 103.03887 728 ALA B N 1
ATOM 5086 C CA . ALA B 1 346 ? 25.48346 -59.41493 -21.95207 1.000 97.07107 728 ALA B CA 1
ATOM 5087 C C . ALA B 1 346 ? 24.99959 -60.83483 -22.20010 1.000 97.45916 728 ALA B C 1
ATOM 5088 O O . ALA B 1 346 ? 24.41927 -61.12221 -23.25449 1.000 94.48355 728 ALA B O 1
ATOM 5090 N N . THR B 1 347 ? 25.26992 -61.70868 -21.27301 1.000 96.52236 729 THR B N 1
ATOM 5091 C CA . THR B 1 347 ? 24.72426 -63.04729 -21.42324 1.000 91.91900 729 THR B CA 1
ATOM 5092 C C . THR B 1 347 ? 23.32312 -63.11652 -20.80687 1.000 89.97162 729 THR B C 1
ATOM 5093 O O . THR B 1 347 ? 23.00725 -62.35455 -19.88631 1.000 87.83145 729 THR B O 1
ATOM 5097 N N . PRO B 1 348 ? 22.44293 -63.98874 -21.31821 1.000 90.91801 730 PRO B N 1
ATOM 5098 C CA . PRO B 1 348 ? 21.08183 -64.10709 -20.74623 1.000 87.93370 730 PRO B CA 1
ATOM 5099 C C . PRO B 1 348 ? 21.01424 -64.31819 -19.23483 1.000 85.37157 730 PRO B C 1
ATOM 5100 O O . PRO B 1 348 ? 20.06576 -63.85300 -18.57655 1.000 82.93440 730 PRO B O 1
ATOM 5104 N N . GLU B 1 349 ? 21.94237 -65.09225 -18.68869 1.000 84.78400 731 GLU B N 1
ATOM 5105 C CA . GLU B 1 349 ? 22.06342 -65.36798 -17.25596 1.000 85.29088 731 GLU B CA 1
ATOM 5106 C C . GLU B 1 349 ? 22.68061 -64.25031 -16.39875 1.000 83.92783 731 GLU B C 1
ATOM 5107 O O . GLU B 1 349 ? 22.26295 -64.07118 -15.24986 1.000 83.73290 731 GLU B O 1
ATOM 5113 N N . ASN B 1 350 ? 23.66667 -63.48780 -16.88183 1.000 85.05063 732 ASN B N 1
ATOM 5114 C CA . ASN B 1 350 ? 24.03603 -62.25507 -16.15015 1.000 83.00863 732 ASN B CA 1
ATOM 5115 C C . ASN B 1 350 ? 22.87158 -61.27570 -16.13004 1.000 80.47058 732 ASN B C 1
ATOM 5116 O O . ASN B 1 350 ? 22.58942 -60.64364 -15.09936 1.000 77.31833 732 ASN B O 1
ATOM 5121 N N . LEU B 1 351 ? 22.17580 -61.14895 -17.26673 1.000 78.74882 733 LEU B N 1
ATOM 5122 C CA . LEU B 1 351 ? 20.97775 -60.31443 -17.30809 1.000 77.56520 733 LEU B CA 1
ATOM 5123 C C . LEU B 1 351 ? 19.91120 -60.83524 -16.35211 1.000 74.61651 733 LEU B C 1
ATOM 5124 O O . LEU B 1 351 ? 19.25363 -60.05204 -15.65876 1.000 68.07114 733 LEU B O 1
ATOM 5129 N N . LEU B 1 352 ? 19.73621 -62.15583 -16.29360 1.000 73.93278 734 LEU B N 1
ATOM 5130 C CA . LEU B 1 352 ? 18.76809 -62.73515 -15.37054 1.000 71.76408 734 LEU B CA 1
ATOM 5131 C C . LEU B 1 352 ? 19.13155 -62.42459 -13.92272 1.000 69.29485 734 LEU B C 1
ATOM 5132 O O . LEU B 1 352 ? 18.26205 -62.12884 -13.09208 1.000 64.51632 734 LEU B O 1
ATOM 5137 N N . LYS B 1 353 ? 20.41724 -62.49237 -13.60521 1.000 70.71612 735 LYS B N 1
ATOM 5138 C CA . LYS B 1 353 ? 20.88467 -62.13373 -12.27598 1.000 70.40541 735 LYS B CA 1
ATOM 5139 C C . LYS B 1 353 ? 20.52957 -60.68194 -11.94443 1.000 70.82465 735 LYS B C 1
ATOM 5140 O O . LYS B 1 353 ? 19.99589 -60.37735 -10.86048 1.000 64.71494 735 LYS B O 1
ATOM 5146 N N . GLU B 1 354 ? 20.81147 -59.76493 -12.87889 1.000 68.30756 736 GLU B N 1
ATOM 5147 C CA . GLU B 1 354 ? 20.49498 -58.35215 -12.64400 1.000 66.86050 736 GLU B CA 1
ATOM 5148 C C . GLU B 1 354 ? 18.98518 -58.13145 -12.51745 1.000 65.66351 736 GLU B C 1
ATOM 5149 O O . GLU B 1 354 ? 18.52109 -57.31971 -11.69331 1.000 62.87399 736 GLU B O 1
ATOM 5155 N N . ALA B 1 355 ? 18.20752 -58.85993 -13.32686 1.000 62.89354 737 ALA B N 1
ATOM 5156 C CA . ALA B 1 355 ? 16.75375 -58.76921 -13.28589 1.000 59.17934 737 ALA B CA 1
ATOM 5157 C C . ALA B 1 355 ? 16.19925 -59.25496 -11.95069 1.000 58.34108 737 ALA B C 1
ATOM 5158 O O . ALA B 1 355 ? 15.24398 -58.67173 -11.42584 1.000 56.68365 737 ALA B O 1
ATOM 5160 N N . ILE B 1 356 ? 16.77514 -60.32774 -11.38672 1.000 59.27764 738 ILE B N 1
ATOM 5161 C CA . ILE B 1 356 ? 16.37662 -60.76204 -10.03961 1.000 59.46743 738 ILE B CA 1
ATOM 5162 C C . ILE B 1 356 ? 16.71433 -59.67921 -9.02594 1.000 59.50706 738 ILE B C 1
ATOM 5163 O O . ILE B 1 356 ? 15.92644 -59.38755 -8.11081 1.000 54.91006 738 ILE B O 1
ATOM 5168 N N . HIS B 1 357 ? 17.89974 -59.07334 -9.16042 1.000 57.84968 739 HIS B N 1
ATOM 5169 C CA . HIS B 1 357 ? 18.26923 -58.02732 -8.20823 1.000 61.37746 739 HIS B CA 1
ATOM 5170 C C . HIS B 1 357 ? 17.23902 -56.90027 -8.20209 1.000 59.53680 739 HIS B C 1
ATOM 5171 O O . HIS B 1 357 ? 16.87141 -56.39231 -7.13398 1.000 57.48878 739 HIS B O 1
ATOM 5178 N N . VAL B 1 358 ? 16.73821 -56.50485 -9.38065 1.000 56.05063 740 VAL B N 1
ATOM 5179 C CA . VAL B 1 358 ? 15.85440 -55.33284 -9.38737 1.000 57.11575 740 VAL B CA 1
ATOM 5180 C C . VAL B 1 358 ? 14.43499 -55.63583 -8.91663 1.000 57.86044 740 VAL B C 1
ATOM 5181 O O . VAL B 1 358 ? 13.63433 -54.69601 -8.79677 1.000 51.86522 740 VAL B O 1
ATOM 5185 N N . ILE B 1 359 ? 14.10367 -56.89605 -8.59489 1.000 56.20441 741 ILE B N 1
ATOM 5186 C CA . ILE B 1 359 ? 12.80131 -57.25234 -8.01410 1.000 55.24008 741 ILE B CA 1
ATOM 5187 C C . ILE B 1 359 ? 12.90646 -57.69603 -6.55182 1.000 57.55025 741 ILE B C 1
ATOM 5188 O O . ILE B 1 359 ? 11.91382 -58.18309 -5.98223 1.000 53.31438 741 ILE B O 1
ATOM 5193 N N . SER B 1 360 ? 14.06789 -57.53302 -5.91629 1.000 59.92983 742 SER B N 1
ATOM 5194 C CA . SER B 1 360 ? 14.18532 -57.85574 -4.49530 1.000 58.45927 742 SER B CA 1
ATOM 5195 C C . SER B 1 360 ? 13.28269 -56.94070 -3.66584 1.000 60.64985 742 SER B C 1
ATOM 5196 O O . SER B 1 360 ? 13.01757 -55.79176 -4.03172 1.000 59.25469 742 SER B O 1
ATOM 5199 N N . CYS B 1 361 ? 12.79948 -57.46532 -2.53727 1.000 55.92218 743 CYS B N 1
ATOM 5200 C CA . CYS B 1 361 ? 11.70244 -56.81372 -1.82202 1.000 60.76106 743 CYS B CA 1
ATOM 5201 C C . CYS B 1 361 ? 12.10002 -55.48194 -1.18760 1.000 64.72652 743 CYS B C 1
ATOM 5202 O O . CYS B 1 361 ? 11.21950 -54.65482 -0.91236 1.000 64.30766 743 CYS B O 1
ATOM 5205 N N . GLY B 1 362 ? 13.38922 -55.24943 -0.95618 1.000 60.19382 744 GLY B N 1
ATOM 5206 C CA . GLY B 1 362 ? 13.85981 -53.97909 -0.44870 1.000 63.97804 744 GLY B CA 1
ATOM 5207 C C . GLY B 1 362 ? 14.43349 -53.04994 -1.49369 1.000 65.75817 744 GLY B C 1
ATOM 5208 O O . GLY B 1 362 ? 15.02728 -52.02978 -1.12472 1.000 63.12872 744 GLY B O 1
ATOM 5209 N N . TYR B 1 363 ? 14.27841 -53.36685 -2.78539 1.000 58.01173 745 TYR B N 1
ATOM 5210 C CA . TYR B 1 363 ? 15.00703 -52.63973 -3.81637 1.000 60.07456 745 TYR B CA 1
ATOM 5211 C C . TYR B 1 363 ? 14.68471 -51.14994 -3.80225 1.000 59.82474 745 TYR B C 1
ATOM 5212 O O . TYR B 1 363 ? 15.56060 -50.32798 -4.08188 1.000 57.96003 745 TYR B O 1
ATOM 5221 N N . GLU B 1 364 ? 13.42290 -50.78960 -3.56747 1.000 54.49920 746 GLU B N 1
ATOM 5222 C CA . GLU B 1 364 ? 12.98650 -49.41184 -3.74898 1.000 60.30322 746 GLU B CA 1
ATOM 5223 C C . GLU B 1 364 ? 13.27764 -48.52682 -2.53281 1.000 65.68077 746 GLU B C 1
ATOM 5224 O O . GLU B 1 364 ? 13.01027 -47.32216 -2.59618 1.000 62.62177 746 GLU B O 1
ATOM 5230 N N . ASP B 1 365 ? 13.82372 -49.08209 -1.44938 1.000 61.69722 747 ASP B N 1
ATOM 5231 C CA . ASP B 1 365 ? 14.01156 -48.30501 -0.22493 1.000 69.43818 747 ASP B CA 1
ATOM 5232 C C . ASP B 1 365 ? 14.93702 -47.11015 -0.44772 1.000 67.71073 747 ASP B C 1
ATOM 5233 O O . ASP B 1 365 ? 16.02353 -47.23751 -1.02373 1.000 68.08122 747 ASP B O 1
ATOM 5238 N N . LYS B 1 366 ? 14.48194 -45.94141 0.00584 1.000 69.11293 748 LYS B N 1
ATOM 5239 C CA . LYS B 1 366 ? 15.16762 -44.65371 -0.10763 1.000 72.13303 748 LYS B CA 1
ATOM 5240 C C . LYS B 1 366 ? 15.26093 -44.13838 -1.53989 1.000 72.91242 748 LYS B C 1
ATOM 5241 O O . LYS B 1 366 ? 15.97883 -43.15857 -1.79439 1.000 74.30309 748 LYS B O 1
ATOM 5247 N N . SER B 1 367 ? 14.53864 -44.74899 -2.47881 1.000 68.17425 749 SER B N 1
ATOM 5248 C CA . SER B 1 367 ? 14.48614 -44.30564 -3.86142 1.000 64.76996 749 SER B CA 1
ATOM 5249 C C . SER B 1 367 ? 13.17189 -43.57280 -4.10967 1.000 63.58143 749 SER B C 1
ATOM 5250 O O . SER B 1 367 ? 12.29698 -43.50590 -3.24339 1.000 64.96112 749 SER B O 1
ATOM 5253 N N . ASP B 1 368 ? 13.01016 -43.06007 -5.32635 1.000 62.61472 750 ASP B N 1
ATOM 5254 C CA . ASP B 1 368 ? 11.80371 -42.33612 -5.70187 1.000 59.86785 750 ASP B CA 1
ATOM 5255 C C . ASP B 1 368 ? 10.72263 -43.22137 -6.31862 1.000 64.98092 750 ASP B C 1
ATOM 5256 O O . ASP B 1 368 ? 9.63401 -42.71711 -6.63063 1.000 60.41176 750 ASP B O 1
ATOM 5261 N N . TRP B 1 369 ? 10.99271 -44.51396 -6.51964 1.000 59.26812 751 TRP B N 1
ATOM 5262 C CA . TRP B 1 369 ? 9.98920 -45.40570 -7.08418 1.000 58.12795 751 TRP B CA 1
ATOM 5263 C C . TRP B 1 369 ? 8.67744 -45.31075 -6.31787 1.000 54.97935 751 TRP B C 1
ATOM 5264 O O . TRP B 1 369 ? 8.66136 -45.30869 -5.08892 1.000 59.38500 751 TRP B O 1
ATOM 5275 N N . GLY B 1 370 ? 7.57015 -45.22078 -7.05100 1.000 54.80285 752 GLY B N 1
ATOM 5276 C CA . GLY B 1 370 ? 6.26977 -45.06664 -6.42937 1.000 57.95085 752 GLY B CA 1
ATOM 5277 C C . GLY B 1 370 ? 6.02262 -43.71621 -5.78773 1.000 60.29071 752 GLY B C 1
ATOM 5278 O O . GLY B 1 370 ? 4.88977 -43.44833 -5.36116 1.000 58.18453 752 GLY B O 1
ATOM 5279 N N . MET B 1 371 ? 7.04751 -42.87386 -5.66590 1.000 58.15222 753 MET B N 1
ATOM 5280 C CA . MET B 1 371 ? 6.89553 -41.52014 -5.13900 1.000 64.07801 753 MET B CA 1
ATOM 5281 C C . MET B 1 371 ? 6.83749 -40.51464 -6.28123 1.000 61.52803 753 MET B C 1
ATOM 5282 O O . MET B 1 371 ? 5.84793 -39.79399 -6.43781 1.000 63.27019 753 MET B O 1
ATOM 5287 N N . GLU B 1 372 ? 7.87754 -40.48073 -7.10916 1.000 62.24951 754 GLU B N 1
ATOM 5288 C CA . GLU B 1 372 ? 7.89506 -39.61333 -8.26912 1.000 65.80534 754 GLU B CA 1
ATOM 5289 C C . GLU B 1 372 ? 8.12734 -40.33839 -9.58386 1.000 65.15180 754 GLU B C 1
ATOM 5290 O O . GLU B 1 372 ? 8.02084 -39.70736 -10.63757 1.000 65.56736 754 GLU B O 1
ATOM 5296 N N . ILE B 1 373 ? 8.45250 -41.62640 -9.56885 1.000 62.04180 755 ILE B N 1
ATOM 5297 C CA . ILE B 1 373 ? 8.79982 -42.32766 -10.80191 1.000 64.81904 755 ILE B CA 1
ATOM 5298 C C . ILE B 1 373 ? 8.11980 -43.69300 -10.86256 1.000 60.66082 755 ILE B C 1
ATOM 5299 O O . ILE B 1 373 ? 8.06940 -44.43060 -9.87257 1.000 60.69672 755 ILE B O 1
ATOM 5304 N N . GLY B 1 374 ? 7.57190 -44.01026 -12.03813 1.000 60.41939 756 GLY B N 1
ATOM 5305 C CA . GLY B 1 374 ? 6.78945 -45.21177 -12.25505 1.000 54.34055 756 GLY B CA 1
ATOM 5306 C C . GLY B 1 374 ? 5.31593 -45.02641 -11.92723 1.000 55.73770 756 GLY B C 1
ATOM 5307 O O . GLY B 1 374 ? 4.75680 -43.94028 -12.09460 1.000 50.54699 756 GLY B O 1
ATOM 5308 N N . TRP B 1 375 ? 4.66499 -46.10605 -11.52169 1.000 53.87619 757 TRP B N 1
ATOM 5309 C CA . TRP B 1 375 ? 3.30499 -46.07310 -10.99953 1.000 54.26885 757 TRP B CA 1
ATOM 5310 C C . TRP B 1 375 ? 3.35947 -45.57896 -9.55911 1.000 57.93262 757 TRP B C 1
ATOM 5311 O O . TRP B 1 375 ? 4.19294 -46.04322 -8.77635 1.000 59.84785 757 TRP B O 1
ATOM 5322 N N . ILE B 1 376 ? 2.49315 -44.63643 -9.20436 1.000 61.89812 758 ILE B N 1
ATOM 5323 C CA . ILE B 1 376 ? 2.64606 -43.90256 -7.95229 1.000 58.04908 758 ILE B CA 1
ATOM 5324 C C . ILE B 1 376 ? 1.82151 -44.56726 -6.86147 1.000 62.48450 758 ILE B C 1
ATOM 5325 O O . ILE B 1 376 ? 0.64860 -44.91314 -7.07006 1.000 64.64936 758 ILE B O 1
ATOM 5330 N N . TYR B 1 377 ? 2.41931 -44.70413 -5.67419 1.000 60.39807 759 TYR B N 1
ATOM 5331 C CA . TYR B 1 377 ? 1.72651 -45.33373 -4.55745 1.000 66.74546 759 TYR B CA 1
ATOM 5332 C C . TYR B 1 377 ? 0.82978 -44.33047 -3.85941 1.000 75.85862 759 TYR B C 1
ATOM 5333 O O . TYR B 1 377 ? 1.19583 -43.16218 -3.66439 1.000 72.44858 759 TYR B O 1
ATOM 5342 N N . GLY B 1 378 ? -0.36936 -44.78904 -3.52402 1.000 80.30955 760 GLY B N 1
ATOM 5343 C CA . GLY B 1 378 ? -1.37172 -43.91333 -2.96391 1.000 93.44466 760 GLY B CA 1
ATOM 5344 C C . GLY B 1 378 ? -2.19099 -44.51901 -1.84450 1.000 106.29867 760 GLY B C 1
ATOM 5345 O O . GLY B 1 378 ? -2.50161 -45.71608 -1.86759 1.000 105.86363 760 GLY B O 1
ATOM 5346 N N . SER B 1 379 ? -2.53290 -43.70016 -0.85839 1.000 113.22077 761 SER B N 1
ATOM 5347 C CA . SER B 1 379 ? -3.79553 -43.82787 -0.13763 1.000 121.00796 761 SER B CA 1
ATOM 5348 C C . SER B 1 379 ? -4.09395 -42.45976 0.46785 1.000 127.18847 761 SER B C 1
ATOM 5349 O O . SER B 1 379 ? -3.33130 -41.50812 0.27109 1.000 127.71772 761 SER B O 1
ATOM 5352 N N . VAL B 1 380 ? -5.18071 -42.37237 1.24208 1.000 132.31250 762 VAL B N 1
ATOM 5353 C CA . VAL B 1 380 ? -5.96823 -41.14563 1.40384 1.000 134.76248 762 VAL B CA 1
ATOM 5354 C C . VAL B 1 380 ? -5.16682 -39.91666 1.87305 1.000 134.28330 762 VAL B C 1
ATOM 5355 O O . VAL B 1 380 ? -5.44333 -39.31780 2.92040 1.000 134.48326 762 VAL B O 1
ATOM 5359 N N . THR B 1 381 ? -4.14239 -39.56460 1.08745 1.000 133.56750 763 THR B N 1
ATOM 5360 C CA . THR B 1 381 ? -3.66811 -38.20914 0.82452 1.000 133.80069 763 THR B CA 1
ATOM 5361 C C . THR B 1 381 ? -3.60458 -38.18867 -0.68449 1.000 132.73685 763 THR B C 1
ATOM 5362 O O . THR B 1 381 ? -3.06537 -39.14162 -1.25694 1.000 132.70515 763 THR B O 1
ATOM 5366 N N . GLU B 1 382 ? -4.25563 -37.26643 -1.38128 1.000 131.83611 764 GLU B N 1
ATOM 5367 C CA . GLU B 1 382 ? -4.33826 -37.87732 -2.68907 1.000 128.38447 764 GLU B CA 1
ATOM 5368 C C . GLU B 1 382 ? -3.29583 -37.55826 -3.74579 1.000 122.54317 764 GLU B C 1
ATOM 5369 O O . GLU B 1 382 ? -2.12158 -37.41068 -3.40011 1.000 123.87394 764 GLU B O 1
ATOM 5375 N N . ASP B 1 383 ? -3.71141 -37.62984 -5.01428 1.000 115.18701 765 ASP B N 1
ATOM 5376 C CA . ASP B 1 383 ? -2.88188 -37.82146 -6.19565 1.000 107.54356 765 ASP B CA 1
ATOM 5377 C C . ASP B 1 383 ? -3.49731 -38.99888 -6.94102 1.000 99.53028 765 ASP B C 1
ATOM 5378 O O . ASP B 1 383 ? -4.20394 -39.83051 -6.39267 1.000 100.64172 765 ASP B O 1
ATOM 5383 N N . ILE B 1 384 ? -3.23265 -39.06480 -8.19388 1.000 92.58774 766 ILE B N 1
ATOM 5384 C CA . ILE B 1 384 ? -3.45263 -40.21185 -9.01323 1.000 90.56500 766 ILE B CA 1
ATOM 5385 C C . ILE B 1 384 ? -2.85530 -41.54691 -8.45269 1.000 87.94814 766 ILE B C 1
ATOM 5386 O O . ILE B 1 384 ? -1.66160 -41.88765 -8.58360 1.000 84.90683 766 ILE B O 1
ATOM 5391 N N . LEU B 1 385 ? -3.70564 -42.32217 -7.76131 1.000 90.77491 767 LEU B N 1
ATOM 5392 C CA . LEU B 1 385 ? -3.21997 -43.58276 -7.21094 1.000 86.66884 767 LEU B CA 1
ATOM 5393 C C . LEU B 1 385 ? -3.06648 -44.57164 -8.32657 1.000 87.80781 767 LEU B C 1
ATOM 5394 O O . LEU B 1 385 ? -2.49999 -45.64179 -8.11880 1.000 92.16378 767 LEU B O 1
ATOM 5399 N N . THR B 1 386 ? -3.56870 -44.21399 -9.49743 1.000 79.96606 768 THR B N 1
ATOM 5400 C CA . THR B 1 386 ? -3.49305 -45.04630 -10.67234 1.000 81.18548 768 THR B CA 1
ATOM 5401 C C . THR B 1 386 ? -2.25870 -44.65773 -11.50540 1.000 80.00657 768 THR B C 1
ATOM 5402 O O . THR B 1 386 ? -1.41030 -43.85319 -11.09175 1.000 81.70120 768 THR B O 1
ATOM 5406 N N . GLY B 1 387 ? -2.15093 -45.30989 -12.66656 1.000 65.33033 769 GLY B N 1
ATOM 5407 C CA . GLY B 1 387 ? -1.23962 -45.13682 -13.78774 1.000 65.49115 769 GLY B CA 1
ATOM 5408 C C . GLY B 1 387 ? 0.21700 -44.74488 -13.64417 1.000 59.46578 769 GLY B C 1
ATOM 5409 O O . GLY B 1 387 ? 0.68450 -44.27353 -12.61092 1.000 58.93960 769 GLY B O 1
ATOM 5410 N N . PHE B 1 388 ? 0.92623 -44.92834 -14.75374 1.000 57.43679 770 PHE B N 1
ATOM 5411 C CA . PHE B 1 388 ? 2.29701 -44.48286 -14.88734 1.000 55.61063 770 PHE B CA 1
ATOM 5412 C C . PHE B 1 388 ? 2.33123 -42.95973 -14.99351 1.000 57.68862 770 PHE B C 1
ATOM 5413 O O . PHE B 1 388 ? 1.52620 -42.35728 -15.72034 1.000 56.53647 770 PHE B O 1
ATOM 5421 N N . LYS B 1 389 ? 3.30134 -42.35553 -14.30726 1.000 54.93395 771 LYS B N 1
ATOM 5422 C CA . LYS B 1 389 ? 3.51409 -40.91101 -14.32034 1.000 57.41772 771 LYS B CA 1
ATOM 5423 C C . LYS B 1 389 ? 4.48250 -40.54304 -15.44035 1.000 51.74984 771 LYS B C 1
ATOM 5424 O O . LYS B 1 389 ? 5.65732 -40.92726 -15.40134 1.000 56.26362 771 LYS B O 1
ATOM 5430 N N . MET B 1 390 ? 4.00142 -39.80235 -16.42926 1.000 49.45464 772 MET B N 1
ATOM 5431 C CA . MET B 1 390 ? 4.81973 -39.32991 -17.53597 1.000 52.98357 772 MET B CA 1
ATOM 5432 C C . MET B 1 390 ? 5.13807 -37.86028 -17.29077 1.000 56.14525 772 MET B C 1
ATOM 5433 O O . MET B 1 390 ? 4.24570 -36.99917 -17.35832 1.000 53.59790 772 MET B O 1
ATOM 5438 N N . HIS B 1 391 ? 6.41391 -37.58629 -17.02419 1.000 56.32964 773 HIS B N 1
ATOM 5439 C CA . HIS B 1 391 ? 6.84218 -36.27630 -16.56118 1.000 61.04451 773 HIS B CA 1
ATOM 5440 C C . HIS B 1 391 ? 6.97042 -35.32393 -17.73710 1.000 61.58453 773 HIS B C 1
ATOM 5441 O O . HIS B 1 391 ? 7.32910 -35.72280 -18.85154 1.000 61.71054 773 HIS B O 1
ATOM 5448 N N . ALA B 1 392 ? 6.68820 -34.04814 -17.46564 1.000 65.11310 774 ALA B N 1
ATOM 5449 C CA . ALA B 1 392 ? 6.73378 -32.97783 -18.45970 1.000 69.93687 774 ALA B CA 1
ATOM 5450 C C . ALA B 1 392 ? 8.19936 -32.62495 -18.68553 1.000 77.69051 774 ALA B C 1
ATOM 5451 O O . ALA B 1 392 ? 8.71991 -31.64102 -18.15551 1.000 83.36883 774 ALA B O 1
ATOM 5453 N N . ARG B 1 393 ? 8.88529 -33.45409 -19.47218 1.000 76.06069 775 ARG B N 1
ATOM 5454 C CA . ARG B 1 393 ? 10.33790 -33.31165 -19.59280 1.000 80.31942 775 ARG B CA 1
ATOM 5455 C C . ARG B 1 393 ? 10.80624 -33.97323 -20.89212 1.000 81.43798 775 ARG B C 1
ATOM 5456 O O . ARG B 1 393 ? 11.20208 -35.13738 -20.89072 1.000 85.29120 775 ARG B O 1
ATOM 5464 N N . GLY B 1 394 ? 10.73098 -33.22554 -21.98301 1.000 82.35660 776 GLY B N 1
ATOM 5465 C CA . GLY B 1 394 ? 11.23095 -33.67546 -23.26602 1.000 80.87344 776 GLY B CA 1
ATOM 5466 C C . GLY B 1 394 ? 10.73888 -35.01712 -23.75723 1.000 74.83138 776 GLY B C 1
ATOM 5467 O O . GLY B 1 394 ? 11.32289 -36.04922 -23.43027 1.000 85.43411 776 GLY B O 1
ATOM 5468 N N . TRP B 1 395 ? 9.65732 -34.99302 -24.53026 1.000 74.13420 777 TRP B N 1
ATOM 5469 C CA . TRP B 1 395 ? 9.08659 -36.11519 -25.27313 1.000 68.55722 777 TRP B CA 1
ATOM 5470 C C . TRP B 1 395 ? 8.16021 -37.00764 -24.45707 1.000 63.91020 777 TRP B C 1
ATOM 5471 O O . TRP B 1 395 ? 8.59166 -37.80252 -23.61640 1.000 62.49075 777 TRP B O 1
ATOM 5482 N N . ARG B 1 396 ? 6.87924 -36.91941 -24.78663 1.000 60.69957 778 ARG B N 1
ATOM 5483 C CA . ARG B 1 396 ? 5.81287 -37.75929 -24.28350 1.000 58.57279 778 ARG B CA 1
ATOM 5484 C C . ARG B 1 396 ? 4.94013 -38.10626 -25.47195 1.000 62.58474 778 ARG B C 1
ATOM 5485 O O . ARG B 1 396 ? 4.63764 -37.23443 -26.29820 1.000 55.22338 778 ARG B O 1
ATOM 5493 N N . SER B 1 397 ? 4.56757 -39.37795 -25.57615 1.000 55.37034 779 SER B N 1
ATOM 5494 C CA . SER B 1 397 ? 3.63082 -39.81295 -26.59374 1.000 55.33779 779 SER B CA 1
ATOM 5495 C C . SER B 1 397 ? 2.84524 -41.00136 -26.05018 1.000 58.41830 779 SER B C 1
ATOM 5496 O O . SER B 1 397 ? 3.38246 -41.83658 -25.31331 1.000 54.34986 779 SER B O 1
ATOM 5499 N N . ILE B 1 398 ? 1.54986 -41.00073 -26.34862 1.000 54.86410 780 ILE B N 1
ATOM 5500 C CA . ILE B 1 398 ? 0.59896 -42.01492 -25.92211 1.000 53.74384 780 ILE B CA 1
ATOM 5501 C C . ILE B 1 398 ? -0.32194 -42.29608 -27.09086 1.000 58.75210 780 ILE B C 1
ATOM 5502 O O . ILE B 1 398 ? -0.80555 -41.36686 -27.75571 1.000 49.19016 780 ILE B O 1
ATOM 5507 N N . TYR B 1 399 ? -0.57653 -43.58263 -27.32219 1.000 52.01828 781 TYR B N 1
ATOM 5508 C CA . TYR B 1 399 ? -1.60244 -44.03217 -28.25238 1.000 53.50611 781 TYR B CA 1
ATOM 5509 C C . TYR B 1 399 ? -2.37856 -45.14913 -27.57646 1.000 55.70572 781 TYR B C 1
ATOM 5510 O O . TYR B 1 399 ? -1.79270 -46.16910 -27.20974 1.000 52.86005 781 TYR B O 1
ATOM 5519 N N . CYS B 1 400 ? -3.67629 -44.95773 -27.39029 1.000 52.57048 782 CYS B N 1
ATOM 5520 C CA . CYS B 1 400 ? -4.48897 -45.94651 -26.70415 1.000 57.86186 782 CYS B CA 1
ATOM 5521 C C . CYS B 1 400 ? -5.31519 -46.73189 -27.71753 1.000 63.24246 782 CYS B C 1
ATOM 5522 O O . CYS B 1 400 ? -5.74151 -46.20226 -28.74453 1.000 64.63069 782 CYS B O 1
ATOM 5525 N N . MET B 1 401 ? -5.54409 -47.97844 -27.41976 1.000 62.59875 783 MET B N 1
ATOM 5526 C CA . MET B 1 401 ? -6.26766 -48.79518 -28.37661 1.000 67.90318 783 MET B CA 1
ATOM 5527 C C . MET B 1 401 ? -7.77401 -48.62618 -28.20420 1.000 73.17503 783 MET B C 1
ATOM 5528 O O . MET B 1 401 ? -8.24505 -48.23816 -27.13088 1.000 76.55747 783 MET B O 1
ATOM 5533 N N . PRO B 1 402 ? -8.54798 -48.85082 -29.27814 1.000 77.90519 784 PRO B N 1
ATOM 5534 C CA . PRO B 1 402 ? -10.01384 -48.77201 -29.25245 1.000 78.96751 784 PRO B CA 1
ATOM 5535 C C . PRO B 1 402 ? -10.65524 -49.80203 -28.32849 1.000 81.26028 784 PRO B C 1
ATOM 5536 O O . PRO B 1 402 ? -11.61449 -49.44588 -27.64018 1.000 87.37759 784 PRO B O 1
#

=== Feature glossary ===
Reading guide. The protein is described through the following features:

Foldseek 3Di. A 3Di character summarizes, for each residue, the relative orientation of the Cα frame of its nearest spatial neighbor. Because it encodes fold topology rather than chemistry, 3Di alignments detect remote structural similarity that sequence alignment misses.

Contact-map, Ramachandran, and PAE plots. Plot images: a contact map (which residues are close in 3D, as an N×N binary image), a Ramachandran scatter (backbone torsion angles, revealing secondary-structure composition at a glance), and — for AlphaFold structures — a PAE heatmap (pairwise prediction confidence).

Radius of gyration, Cα contacts, bounding box. Radius of gyration (Rg) is the root-mean-square distance of Cα atoms from their centroid — a single number for overall size and compactness. A globular domain of N residues has Rg ≈ 2.2·N^0.38 Å; an extended or disordered chain has a much larger Rg. The Cα contact count is the number of residue pairs whose Cα atoms are within 8 Å and are more than four positions apart in sequence — a standard proxy for tertiary packing density. The bounding box is the smallest axis-aligned box enclosing all Cα atoms.

Secondary structure (8-state, DSSP). Eight-state secondary structure (DSSP): H is the canonical α-helix, G the tighter 3₁₀-helix, I the wider π-helix; E/B are β-structure, T and S are turns and bends, and '-' is everything else. DSSP derives these from the pattern of main-chain N–H···O=C hydrogen bonds, not from the sequence.

B-factor. B-factor (Debye–Waller factor) reflects atomic displacement in the crystal lattice. It is an experimental observable (units Å²), not a prediction; low values mean the atom is pinned down, high values mean it moves or is heterogeneous across the crystal.

pLDDT. pLDDT is the predicted lDDT-Cα score: AlphaFold's confidence that the local environment of each residue (all inter-atomic distances within 15 Å) is correctly placed. It is a per-residue number between 0 and 100, with higher meaning more reliable.

Nearest PDB structures. Nearest PDB neighbors are the top structural matches found by Foldseek when searching this structure against the entire Protein Data Bank. Each hit reports a TM-score (0 to 1; >0.5 almost always implies the same fold) and an E-value. These are *structural* homologs — they may share no detectable sequence similarity.

Solvent-accessible surface area. Accessible surface area quantifies burial. A residue with SASA near zero is packed into the hydrophobic core; one with SASA >100 Å² sits on the surface. Computed here via the Shrake–Rupley numerical algorithm with a 1.4 Å probe.

Rendered structure images. Structure images are PyMOL renders from six orthogonal camera directions. Cartoon representation draws helices as coils and strands as arrows; sticks shows the backbone as bonds; surface shows the solvent-excluded envelope. Rainbow coloring maps sequence position to hue (blue→red, N→C); chain coloring assigns a distinct color per polypeptide.

Backbone torsions (φ/ψ). φ (phi) and ψ (psi) are the two rotatable backbone dihedrals per residue: φ is the C(i-1)–N–Cα–C torsion, ψ is the N–Cα–C–N(i+1) torsion, both in degrees on (−180°, 180°]. α-helical residues cluster near (−60°, −45°); β-strand residues near (−120°, +130°). A Ramachandran plot is simply a scatter of (φ, ψ) for every residue.

Predicted aligned error. Predicted Aligned Error (PAE) is an AlphaFold confidence matrix: entry (i, j) is the expected error in the position of residue j, in ångströms, when the prediction is superimposed on the true structure at residue i. Low PAE within a block of residues means that block is internally rigid and well-predicted; high PAE between two blocks means their relative placement is uncertain even if each block individually is confident.

mmCIF coordinates. Structure coordinates are given as an mmCIF _atom_site loop: one row per atom with element, residue name, chain id, sequence number, and x/y/z position in Å. Only the four main-chain atoms per residue are included here; side chains are omitted to keep the record compact.

InterPro / GO / CATH / organism. Database cross-references. InterPro integrates a dozen domain/family signature databases into unified entries with residue-range hits. GO terms attach function/process/location labels with evidence codes. CATH codes position the fold in a four-level structural taxonomy. Organism is the NCBI-taxonomy species name.

Secondary structure (3-state, P-SEA). SS3 is a coarse helix/strand/coil call (letters a/b/c) made by the P-SEA algorithm from inter-Cα distances and dihedrals. It is less detailed than DSSP but needs only Cα positions.

Sequence. Sequence gives the chain of amino acids in standard one-letter code (A=alanine, C=cysteine, …, Y=tyrosine), read N→C. It is the only feature that is directly encoded by the gene; all structural features are derived from the folded form of this sequence.